Protein AF-A0A538KIU3-F1 (afdb_monomer)

Solvent-accessible surface area (backbone atoms only — not comparable to full-atom values): 48438 Å² total; per-residue (Å²): 133,91,88,81,87,87,78,93,86,81,85,89,88,90,84,91,89,86,84,90,80,89,87,82,83,89,85,89,84,86,79,83,87,82,86,81,91,78,87,78,93,84,86,80,84,86,84,89,82,90,77,92,89,90,82,92,88,83,88,88,88,81,91,86,88,88,88,88,78,87,79,85,86,81,85,91,80,92,90,86,90,80,90,87,83,91,87,85,90,89,87,83,86,88,84,88,82,87,88,86,89,84,87,88,89,80,89,86,91,86,86,87,84,89,85,86,88,84,86,85,90,87,89,83,87,88,86,88,84,86,88,83,87,81,90,87,81,89,84,89,83,86,90,86,88,80,89,81,81,87,78,86,74,82,71,76,75,95,79,72,95,73,65,103,65,82,76,87,76,84,87,66,67,45,55,88,87,89,79,95,73,77,83,47,53,32,68,71,35,54,49,55,37,62,69,60,46,65,47,62,59,56,47,26,73,70,55,74,49,83,61,45,76,71,55,100,68,35,27,34,24,61,47,84,88,56,97,71,94,64,68,39,22,37,38,34,56,83,87,32,35,39,42,24,76,78,80,67,55,64,43,39,62,55,50,49,38,19,67,76,66,51,30,44,73,66,52,23,52,54,52,48,16,67,74,55,68,48,78,77,47,64,53,86,63,58,70,66,56,48,48,51,47,55,51,52,53,52,41,38,51,55,42,44,56,46,45,56,48,19,27,50,37,33,74,73,36,77,87,24,46,72,55,52,51,55,40,47,76,71,71,52,52,70,69,57,40,56,73,61,44,39,18,30,33,57,74,60,57,43,59,63,52,54,52,40,47,73,72,69,47,53,76,64,53,38,38,60,53,37,52,30,43,66,38,94,88,74,66,49,75,30,35,58,63,50,49,21,43,31,37,60,32,38,40,69,29,61,48,41,40,38,39,41,31,36,41,85,51,86,93,46,75,57,63,63,45,64,50,59,82,43,100,69,26,50,72,66,47,48,41,40,51,49,37,77,12,32,68,41,5,49,76,64,47,31,28,38,38,29,41,45,76,65,31,28,53,41,31,37,76,52,66,45,40,24,28,24,21,52,66,79,54,49,54,35,62,48,30,49,62,50,49,55,74,34,17,50,28,37,37,36,48,57,61,93,77,58,60,38,62,78,38,47,51,53,28,48,58,55,23,60,77,64,72,31,45,55,25,36,27,75,66,62,93,94,48,54,70,32,57,44,37,77,73,63,30,48,63,54,53,49,59,31,57,72,63,36,41,50,43,70,56,54,51,53,56,48,45,69,70,73,41,52,58,84,47,72,73,28,40,50,54,40,48,60,68,42,27,72,56,44,69,73,51,65,98,46,70,68,51,51,52,55,33,45,54,50,9,66,70,51,75,49,56,51,71,57,39,46,43,66,42,38,70,87,80,71,88,88,85,82,86,88,86,83,84,90,88,87,89,86,88,85,86,80,87,84,79,82,83,86,76,87,52,75,66,55,65,51,49,58,51,50,62,48,51,58,51,49,38,57,20,41,20,63,36,36,56,82,59,17,56,53,57,60,67,76,50,51,45,79,73,50,42,92,45,74,64,59,20,54,43,49,52,49,45,73,76,33,63,94,48,67,76,64,88,59,57,88,86,40,61,69,43,49,55,45,48,50,53,30,53,66,59,24,73,51,83,73,69,61,68,37,48,46,57,26,38,53,36,51,40,53,44,54,34,42,56,47,43,46,75,72,68,44,68,55,75,59,50,52,51,52,41,51,53,44,47,55,52,29,59,52,23,49,59,54,59,74,109

Radius of gyration: 41.15 Å; Cα contacts (8 Å, |Δi|>4): 875; chains: 1; bounding box: 124×124×128 Å

Sequence (781 aa):
MRSRARGDRASFRPGADAHHARGADRAARRPRRLHQPRHRRRAARGPARPGGAAGRRDRRPGRDRLGAHRRAGPRPGRALGGRRRHRPGRRGGPGDGRAAHVHVRARLPWAGGPARARQGARRRPHALRPLRVASRRDPRRRRGAGRRPGAARDRLARGDDRSLLPAGVHRAACAGGLRFVVARYTDESRDRVREAIDFVELVAARTGGELRRSGPRQYMGLCPFHDERTPSFSVEPVEKLFHCFGCGESGDVFDFVMKTENVDFGGALELLADRSGVKLERVAEDPREAERRARRERLLEVLERTAAFYVRYLWESREAARAREYLLERGLEEAWLREFRVGYAPSAWDHVLKLSLRAGFKARELYDAGLVQRSKSTGQVYDRFRARVMFPLADARGRVLGFGARALSPDRPPKYLNTGENDLFHKGRLVYAADLARAAAAKAGAVVLCEGYTDVIALHQAGLRNAVASMGTALTVEQVGELGKLAPVVHMALDADAAGHNAMLRAAEVAAGRKLELRVVPLPAGLDPADLVQREGADAMRALVERSVPFVRFRVERALALGDTSSSEGKDRVLEELRPVFAGLGPSLLRQELVGLVAERLDVPDSLAASLLGAGGRAGRGGAGGPVGAGGRGGADRPGGPGTSPVSAHADRRARVERAFLGLCLALPDRGRAALAEVDPDEDFTTPRTRRAAQWLREHFDAPLEGLPRDDPELSALVGELVVRAAGPPPDAAALDAELLRLQIARLDRRIAAGGPVSELAAERAQLKSRLDLAVARAMA

Nearest PDB structures (foldseek):
  5guj-assembly1_A  TM=9.070E-01  e=2.321E-25  Bacillus subtilis subsp. subtilis str. 168
  4edv-assembly1_A  TM=8.841E-01  e=1.586E-24  Staphylococcus aureus
  2au3-assembly1_A  TM=6.646E-01  e=1.411E-28  Aquifex aeolicus
  4e2k-assembly1_A  TM=8.771E-01  e=8.180E-24  Staphylococcus aureus
  5w33-assembly1_A  TM=8.827E-01  e=1.232E-21  Mycobacterium tuberculosis H37Rv

pLDDT: mean 72.05, std 25.68, range [23.5, 98.56]

Mean predicted aligned error: 22.35 Å

Secondary structure (DSSP, 8-state):
----------------------------------PPP------------------------------------------------------------------------------------------------------------------------S-----S-PPP---------SS-----B-HHHHHHHHHT--HHHHHHHHHTSPPEE-SSS-EEE--SSS--SS--EEEETTTTEEEETTT--EEEHHHHHHHHHT--HHHHHHHHHHHHTPPPPB----HHHHHHHHHHHHHHHHHHHHHHHHHHHHHH-STTHHHHHHHHHTT--HHHHHHTT-EEE-SSSSHHHHHHHHTT--HHHHHHTTSEEE-TTT--EEES--SEEEEEEE-TTS-EEEEEEEESSTTSS-SEEEPPS-SS--TTT--BTTTTTHHHHHHHTEEEEESSHHHHHHHHHTT-TTEEE--SSPPPHHHHHHHTTT-SEEEE---TTTS-HHHHHHHHHHHHTTTPEEEE--PPTT--HHHHHHHH-HHHHHHHHHTPEEHHHHHHHHHHHHS--SSHHHHHHHHHHHHHHHHT--S-HHHHHHHHHHHHHHT--HHHHHHHTTTTT---------------------PPPPP--HHHHHHHHHHHHHHHHHHHHHHSHHHHHHHHHSS-HHHH--SHHHHHHHHHHHHSSSSTTTT--TT-HHHHHHHHHHHHHHTSSPPPHHHHHHHHHHHHHHHHHHHHHTT--HHHHHHHHHHHHHHHHHHHHHTT-

Structure (mmCIF, N/CA/C/O backbone):
data_AF-A0A538KIU3-F1
#
_entry.id   AF-A0A538KIU3-F1
#
loop_
_atom_site.group_PDB
_atom_site.id
_atom_site.type_symbol
_atom_site.label_atom_id
_atom_site.label_alt_id
_atom_site.label_comp_id
_atom_site.label_asym_id
_atom_site.label_entity_id
_atom_site.label_seq_id
_atom_site.pdbx_PDB_ins_code
_atom_site.Cartn_x
_atom_site.Cartn_y
_atom_site.Cartn_z
_atom_site.occupancy
_atom_site.B_iso_or_equiv
_atom_site.auth_seq_id
_atom_site.auth_comp_id
_atom_site.auth_asym_id
_atom_site.auth_atom_id
_atom_site.pdbx_PDB_model_num
ATOM 1 N N . MET A 1 1 ? -22.099 57.629 20.239 1.00 34.78 1 MET A N 1
ATOM 2 C CA . MET A 1 1 ? -22.165 59.015 20.764 1.00 34.78 1 MET A CA 1
ATOM 3 C C . MET A 1 1 ? -21.011 59.200 21.748 1.00 34.78 1 MET A C 1
ATOM 5 O O . MET A 1 1 ? -20.670 58.217 22.387 1.00 34.78 1 MET A O 1
ATOM 9 N N . ARG A 1 2 ? -20.462 60.420 21.881 1.00 31.45 2 ARG A N 1
ATOM 10 C CA . ARG A 1 2 ? -19.262 60.805 22.670 1.00 31.45 2 ARG A CA 1
ATOM 11 C C . ARG A 1 2 ? -17.902 60.363 22.092 1.00 31.45 2 ARG A C 1
ATOM 13 O O . ARG A 1 2 ? -17.657 59.195 21.831 1.00 31.45 2 ARG A O 1
ATOM 20 N N . SER A 1 3 ? -17.052 61.370 21.889 1.00 34.31 3 SER A N 1
ATOM 21 C CA . SER A 1 3 ? -15.708 61.336 21.297 1.00 34.31 3 SER A CA 1
ATOM 22 C C . SER A 1 3 ? -14.622 61.550 22.367 1.00 34.31 3 SER A C 1
ATOM 24 O O . SER A 1 3 ? -14.936 62.085 23.434 1.00 34.31 3 SER A O 1
ATOM 26 N N . ARG A 1 4 ? -13.368 61.178 22.046 1.00 32.59 4 ARG A N 1
ATOM 27 C CA . ARG A 1 4 ? -12.068 61.875 22.286 1.00 32.59 4 ARG A CA 1
ATOM 28 C C . ARG A 1 4 ? -10.950 60.955 21.724 1.00 32.59 4 ARG A C 1
ATOM 30 O O . ARG A 1 4 ? -11.099 59.749 21.853 1.00 32.59 4 ARG A O 1
ATOM 37 N N . ALA A 1 5 ? -9.949 61.362 20.925 1.00 40.94 5 ALA A N 1
ATOM 38 C CA . ALA A 1 5 ? -9.000 62.501 20.941 1.00 40.94 5 ALA A CA 1
ATOM 39 C C . ALA A 1 5 ? -7.895 62.342 22.014 1.00 40.94 5 ALA A C 1
ATOM 41 O O . ALA A 1 5 ? -8.236 62.009 23.144 1.00 40.94 5 ALA A O 1
ATOM 42 N N . ARG A 1 6 ? -6.590 62.592 21.778 1.00 34.72 6 ARG A N 1
ATOM 43 C CA . ARG A 1 6 ? -5.825 63.131 20.608 1.00 34.72 6 ARG A CA 1
ATOM 44 C C . ARG A 1 6 ? -4.892 62.028 20.006 1.00 34.72 6 ARG A C 1
ATOM 46 O O . ARG A 1 6 ? -5.218 60.869 20.218 1.00 34.72 6 ARG A O 1
ATOM 53 N N . GLY A 1 7 ? -3.790 62.244 19.261 1.00 32.19 7 GLY A N 1
ATOM 54 C CA . GLY A 1 7 ? -3.072 63.441 18.758 1.00 32.19 7 GLY A CA 1
ATOM 55 C C . GLY A 1 7 ? -1.750 63.081 18.036 1.00 32.19 7 GLY A C 1
ATOM 56 O O . GLY A 1 7 ? -1.375 61.922 18.109 1.00 32.19 7 GLY A O 1
ATOM 57 N N . ASP A 1 8 ? -1.102 64.079 17.399 1.00 32.75 8 ASP A N 1
ATOM 58 C CA . ASP A 1 8 ? 0.325 64.222 16.967 1.00 32.75 8 ASP A CA 1
ATOM 59 C C . ASP A 1 8 ? 1.067 63.047 16.255 1.00 32.75 8 ASP A C 1
ATOM 61 O O . ASP A 1 8 ? 0.887 61.893 16.602 1.00 32.75 8 ASP A O 1
ATOM 65 N N . ARG A 1 9 ? 2.026 63.161 15.316 1.00 34.81 9 ARG A N 1
ATOM 66 C CA . ARG A 1 9 ? 2.719 64.134 14.412 1.00 34.81 9 ARG A CA 1
ATOM 67 C C . ARG A 1 9 ? 3.853 63.282 13.737 1.00 34.81 9 ARG A C 1
ATOM 69 O O . ARG A 1 9 ? 4.152 62.216 14.260 1.00 34.81 9 ARG A O 1
ATOM 76 N N . ALA A 1 10 ? 4.539 63.598 12.627 1.00 34.00 10 ALA A N 1
ATOM 77 C CA . ALA A 1 10 ? 4.681 64.805 11.797 1.00 34.00 10 ALA A CA 1
ATOM 78 C C . ALA A 1 10 ? 5.053 64.485 10.312 1.00 34.00 10 ALA A C 1
ATOM 80 O O . ALA A 1 10 ? 5.431 63.360 10.005 1.00 34.00 10 ALA A O 1
ATOM 81 N N . SER A 1 11 ? 5.045 65.538 9.464 1.00 32.22 11 SER A N 1
ATOM 82 C CA . SER A 1 11 ? 5.845 65.794 8.221 1.00 32.22 11 SER A CA 1
ATOM 83 C C . SER A 1 11 ? 5.763 64.828 7.010 1.00 32.22 11 SER A C 1
ATOM 85 O O . SER A 1 11 ? 5.965 63.636 7.166 1.00 32.22 11 SER A O 1
ATOM 87 N N . PHE A 1 12 ? 5.399 65.237 5.773 1.00 32.19 12 PHE A N 1
ATOM 88 C CA . PHE A 1 12 ? 5.911 66.293 4.837 1.00 32.19 12 PHE A CA 1
ATOM 89 C C . PHE A 1 12 ? 7.181 65.861 4.055 1.00 32.19 12 PHE A C 1
ATOM 91 O O . PHE A 1 12 ? 8.073 65.306 4.677 1.00 32.19 12 PHE A O 1
ATOM 98 N N . ARG A 1 13 ? 7.366 66.115 2.737 1.00 37.50 13 ARG A N 1
ATOM 99 C CA . ARG A 1 13 ? 6.556 66.783 1.666 1.00 37.50 13 ARG A CA 1
ATOM 100 C C . ARG A 1 13 ? 6.983 66.273 0.237 1.00 37.50 13 ARG A C 1
ATOM 102 O O . ARG A 1 13 ? 7.845 65.404 0.189 1.00 37.50 13 ARG A O 1
ATOM 109 N N . PRO A 1 14 ? 6.385 66.737 -0.897 1.00 59.50 14 PRO A N 1
ATOM 110 C CA . PRO A 1 14 ? 6.495 66.097 -2.229 1.00 59.50 14 PRO A CA 1
ATOM 111 C C . PRO A 1 14 ? 7.096 66.977 -3.364 1.00 59.50 14 PRO A C 1
ATOM 113 O O . PRO A 1 14 ? 7.468 68.123 -3.135 1.00 59.50 14 PRO A O 1
ATOM 116 N N . GLY A 1 15 ? 7.065 66.449 -4.599 1.00 29.27 15 GLY A N 1
ATOM 117 C CA . GLY A 1 15 ? 7.324 67.108 -5.899 1.00 29.27 15 GLY A CA 1
ATOM 118 C C . GLY A 1 15 ? 7.858 66.051 -6.887 1.00 29.27 15 GLY A C 1
ATOM 119 O O . GLY A 1 15 ? 8.819 65.383 -6.532 1.00 29.27 15 GLY A O 1
ATOM 120 N N . ALA A 1 16 ? 7.267 65.663 -8.025 1.00 33.69 16 ALA A N 1
ATOM 121 C CA . ALA A 1 16 ? 6.375 66.276 -9.022 1.00 33.69 16 ALA A CA 1
ATOM 122 C C . ALA A 1 16 ? 7.090 67.150 -10.068 1.00 33.69 16 ALA A C 1
ATOM 124 O O . ALA A 1 16 ? 7.461 68.273 -9.760 1.00 33.69 16 ALA A O 1
ATOM 125 N N . ASP A 1 17 ? 7.188 66.634 -11.301 1.00 28.64 17 ASP A N 1
ATOM 126 C CA . ASP A 1 17 ? 7.021 67.407 -12.541 1.00 28.64 17 ASP A CA 1
ATOM 127 C C . ASP A 1 17 ? 6.727 66.473 -13.737 1.00 28.64 17 ASP A C 1
ATOM 129 O O . ASP A 1 17 ? 6.812 65.247 -13.611 1.00 28.64 17 ASP A O 1
ATOM 133 N N . ALA A 1 18 ? 6.317 67.028 -14.882 1.00 31.38 18 ALA A N 1
ATOM 134 C CA . ALA A 1 18 ? 5.879 66.278 -16.069 1.00 31.38 18 ALA A CA 1
ATOM 135 C C . ALA A 1 18 ? 6.233 67.008 -17.377 1.00 31.38 18 ALA A C 1
ATOM 137 O O . ALA A 1 18 ? 6.381 68.223 -17.337 1.00 31.38 18 ALA A O 1
ATOM 138 N N . HIS A 1 19 ? 6.274 66.303 -18.529 1.00 31.95 19 HIS A N 1
ATOM 139 C CA . HIS A 1 19 ? 5.436 66.594 -19.723 1.00 31.95 19 HIS A CA 1
ATOM 140 C C . HIS A 1 19 ? 5.875 65.939 -21.062 1.00 31.95 19 HIS A C 1
ATOM 142 O O . HIS A 1 19 ? 7.054 65.736 -21.309 1.00 31.95 19 HIS A O 1
ATOM 148 N N . HIS A 1 20 ? 4.884 65.797 -21.969 1.00 30.17 20 HIS A N 1
ATOM 149 C CA . HIS A 1 20 ? 4.974 65.722 -23.451 1.00 30.17 20 HIS A CA 1
ATOM 150 C C . HIS A 1 20 ? 5.590 64.448 -24.102 1.00 30.17 20 HIS A C 1
ATOM 152 O O . HIS A 1 20 ? 6.494 63.838 -23.555 1.00 30.17 20 HIS A O 1
ATOM 158 N N . ALA A 1 21 ? 5.182 63.995 -25.306 1.00 31.17 21 ALA A N 1
ATOM 159 C CA . ALA A 1 21 ? 3.964 64.227 -26.119 1.00 31.17 21 ALA A CA 1
ATOM 160 C C . ALA A 1 21 ? 3.875 63.222 -27.310 1.00 31.17 21 ALA A C 1
ATOM 162 O O . ALA A 1 21 ? 4.864 62.560 -27.615 1.00 31.17 21 ALA A O 1
ATOM 163 N N . ARG A 1 22 ? 2.744 63.236 -28.058 1.00 31.64 22 ARG A N 1
ATOM 164 C CA . ARG A 1 22 ? 2.398 62.426 -29.272 1.00 31.64 22 ARG A CA 1
ATOM 165 C C . ARG A 1 22 ? 2.024 60.958 -28.942 1.00 31.64 22 ARG A C 1
ATOM 167 O O . ARG A 1 22 ? 2.640 60.367 -28.071 1.00 31.64 22 ARG A O 1
ATOM 174 N N . GLY A 1 23 ? 1.028 60.288 -29.543 1.00 28.64 23 GLY A N 1
ATOM 175 C CA . GLY A 1 23 ? 0.094 60.592 -30.653 1.00 28.64 23 GLY A CA 1
ATOM 176 C C . GLY A 1 23 ? 0.108 59.443 -31.693 1.00 28.64 23 GLY A C 1
ATOM 177 O O . GLY A 1 23 ? 1.198 58.996 -32.023 1.00 28.64 23 GLY A O 1
ATOM 178 N N . ALA A 1 24 ? -0.993 58.906 -32.250 1.00 31.86 24 ALA A N 1
ATOM 179 C CA . ALA A 1 24 ? -2.421 59.251 -32.147 1.00 31.86 24 ALA A CA 1
ATOM 180 C C . ALA A 1 24 ? -3.376 58.059 -32.495 1.00 31.86 24 ALA A C 1
ATOM 182 O O . ALA A 1 24 ? -2.932 56.973 -32.848 1.00 31.86 24 ALA A O 1
ATOM 183 N N . ASP A 1 25 ? -4.683 58.311 -32.351 1.00 30.88 25 ASP A N 1
ATOM 184 C CA . ASP A 1 25 ? -5.916 57.658 -32.859 1.00 30.88 25 ASP A CA 1
ATOM 185 C C . ASP A 1 25 ? -6.069 56.160 -33.262 1.00 30.88 25 ASP A C 1
ATOM 187 O O . ASP A 1 25 ? -5.546 55.661 -34.250 1.00 30.88 25 ASP A O 1
ATOM 191 N N . ARG A 1 26 ? -7.028 55.531 -32.554 1.00 33.12 26 ARG A N 1
ATOM 192 C CA . ARG A 1 26 ? -8.279 54.866 -33.020 1.00 33.12 26 ARG A CA 1
ATOM 193 C C . ARG A 1 26 ? -8.331 53.939 -34.265 1.00 33.12 26 ARG A C 1
ATOM 195 O O . ARG A 1 26 ? -8.092 54.334 -35.396 1.00 33.12 26 ARG A O 1
ATOM 202 N N . ALA A 1 27 ? -9.066 52.838 -34.025 1.00 29.23 27 ALA A N 1
ATOM 203 C CA . ALA A 1 27 ? -10.089 52.190 -34.880 1.00 29.23 27 ALA A CA 1
ATOM 204 C C . ALA A 1 27 ? -9.779 50.821 -35.534 1.00 29.23 27 ALA A C 1
ATOM 206 O O . ALA A 1 27 ? -8.703 50.518 -36.030 1.00 29.23 27 ALA A O 1
ATOM 207 N N . ALA A 1 28 ? -10.810 49.970 -35.504 1.00 38.03 28 ALA A N 1
ATOM 208 C CA . ALA A 1 28 ? -10.792 48.532 -35.765 1.00 38.03 28 ALA A CA 1
ATOM 209 C C . ALA A 1 28 ? -10.663 48.095 -37.239 1.00 38.03 28 ALA A C 1
ATOM 211 O O . ALA A 1 28 ? -11.227 48.732 -38.130 1.00 38.03 28 ALA A O 1
ATOM 212 N N . ARG A 1 29 ? -10.119 46.881 -37.460 1.00 31.14 29 ARG A N 1
ATOM 213 C CA . ARG A 1 29 ? -10.546 45.931 -38.519 1.00 31.14 29 ARG A CA 1
ATOM 214 C C . ARG A 1 29 ? -10.059 44.489 -38.264 1.00 31.14 29 ARG A C 1
ATOM 216 O O . ARG A 1 29 ? -9.136 44.261 -37.494 1.00 31.14 29 ARG A O 1
ATOM 223 N N . ARG A 1 30 ? -10.723 43.511 -38.903 1.00 38.12 30 ARG A N 1
ATOM 224 C CA . ARG A 1 30 ? -10.378 42.066 -38.906 1.00 38.12 30 ARG A CA 1
ATOM 225 C C . ARG A 1 30 ? -9.377 41.728 -40.025 1.00 38.12 30 ARG A C 1
ATOM 227 O O . ARG A 1 30 ? -9.467 42.336 -41.090 1.00 38.12 30 ARG A O 1
ATOM 234 N N . PRO A 1 31 ? -8.614 40.630 -39.884 1.00 47.06 31 PRO A N 1
ATOM 235 C CA . PRO A 1 31 ? -8.616 39.548 -40.897 1.00 47.06 31 PRO A CA 1
ATOM 236 C C . PRO A 1 31 ? -9.176 38.221 -40.321 1.00 47.06 31 PRO A C 1
ATOM 238 O O . PRO A 1 31 ? -9.057 37.956 -39.132 1.00 47.06 31 PRO A O 1
ATOM 241 N N . ARG A 1 32 ? -10.000 37.438 -41.042 1.00 31.61 32 ARG A N 1
ATOM 242 C CA . ARG A 1 32 ? -9.607 36.351 -41.982 1.00 31.61 32 ARG A CA 1
ATOM 243 C C . ARG A 1 32 ? -8.643 35.349 -41.314 1.00 31.61 32 ARG A C 1
ATOM 245 O O . ARG A 1 32 ? -7.480 35.668 -41.148 1.00 31.61 32 ARG A O 1
ATOM 252 N N . ARG A 1 33 ? -9.074 34.186 -40.794 1.00 37.31 33 ARG A N 1
ATOM 253 C CA . ARG A 1 33 ? -9.640 32.999 -41.493 1.00 37.31 33 ARG A CA 1
ATOM 254 C C . ARG A 1 33 ? -8.914 32.660 -42.803 1.00 37.31 33 ARG A C 1
ATOM 256 O O . ARG A 1 33 ? -9.108 33.355 -43.794 1.00 37.31 33 ARG A O 1
ATOM 263 N N . LEU A 1 34 ? -8.203 31.531 -42.801 1.00 34.03 34 LEU A N 1
ATOM 264 C CA . LEU A 1 34 ? -7.754 30.782 -43.981 1.00 34.03 34 LEU A CA 1
ATOM 265 C C . LEU A 1 34 ? -8.279 29.334 -43.916 1.00 34.03 34 LEU A C 1
ATOM 267 O O . LEU A 1 34 ? -8.840 28.916 -42.900 1.00 34.03 34 LEU A O 1
ATOM 271 N N . HIS A 1 35 ? -8.208 28.613 -45.036 1.00 30.39 35 HIS A N 1
ATOM 272 C CA . HIS A 1 35 ? -9.033 27.427 -45.290 1.00 30.39 35 HIS A CA 1
ATOM 273 C C . HIS A 1 35 ? -8.449 26.103 -44.777 1.00 30.39 35 HIS A C 1
ATOM 275 O O . HIS A 1 35 ? -7.288 25.791 -45.013 1.00 30.39 35 HIS A O 1
ATOM 281 N N . GLN A 1 36 ? -9.324 25.254 -44.226 1.00 36.69 36 GLN A N 1
ATOM 282 C CA . GLN A 1 36 ? -9.197 23.800 -44.361 1.00 36.69 36 GLN A CA 1
ATOM 283 C C . GLN A 1 36 ? -9.983 23.345 -45.604 1.00 36.69 36 GLN A C 1
ATOM 285 O O . GLN A 1 36 ? -11.169 23.685 -45.706 1.00 36.69 36 GLN A O 1
ATOM 290 N N . PRO A 1 37 ? -9.408 22.538 -46.511 1.00 37.06 37 PRO A N 1
ATOM 291 C CA . PRO A 1 37 ? -10.189 21.782 -47.478 1.00 37.06 37 PRO A CA 1
ATOM 292 C C . PRO A 1 37 ? -10.836 20.564 -46.793 1.00 37.06 37 PRO A C 1
ATOM 294 O O . PRO A 1 37 ? -10.167 19.726 -46.194 1.00 37.06 37 PRO A O 1
ATOM 297 N N . ARG A 1 38 ? -12.163 20.456 -46.895 1.00 35.09 38 ARG A N 1
ATOM 298 C CA . ARG A 1 38 ? -12.926 19.221 -46.638 1.00 35.09 38 ARG A CA 1
ATOM 299 C C . ARG A 1 38 ? -13.420 18.653 -47.971 1.00 35.09 38 ARG A C 1
ATOM 301 O O . ARG A 1 38 ? -13.449 19.379 -48.958 1.00 35.09 38 ARG A O 1
ATOM 308 N N . HIS A 1 39 ? -13.950 17.423 -47.910 1.00 32.31 39 HIS A N 1
ATOM 309 C CA . HIS A 1 39 ? -14.672 16.674 -48.960 1.00 32.31 39 HIS A CA 1
ATOM 310 C C . HIS A 1 39 ? -13.802 15.722 -49.810 1.00 32.31 39 HIS A C 1
ATOM 312 O O . HIS A 1 39 ? -12.648 16.017 -50.069 1.00 32.31 39 HIS A O 1
ATOM 318 N N . ARG A 1 40 ? -14.307 14.553 -50.248 1.00 30.42 40 ARG A N 1
ATOM 319 C CA . ARG A 1 40 ? -15.637 13.923 -50.025 1.00 30.42 40 ARG A CA 1
ATOM 320 C C . ARG A 1 40 ? -15.541 12.391 -50.125 1.00 30.42 40 ARG A C 1
ATOM 322 O O . ARG A 1 40 ? -14.723 11.873 -50.870 1.00 30.42 40 ARG A O 1
ATOM 329 N N . ARG A 1 41 ? -16.456 11.670 -49.461 1.00 38.62 41 ARG A N 1
ATOM 330 C CA . ARG A 1 41 ? -16.765 10.270 -49.815 1.00 38.62 41 ARG A CA 1
ATOM 331 C C . ARG A 1 41 ? -17.473 10.221 -51.175 1.00 38.62 41 ARG A C 1
ATOM 333 O O . ARG A 1 41 ? -18.425 10.976 -51.370 1.00 38.62 41 ARG A O 1
ATOM 340 N N . ARG A 1 42 ? -17.132 9.242 -52.015 1.00 29.08 42 ARG A N 1
ATOM 341 C CA . ARG A 1 42 ? -18.074 8.507 -52.885 1.00 29.08 42 ARG A CA 1
ATOM 342 C C . ARG A 1 42 ? -17.463 7.156 -53.270 1.00 29.08 42 ARG A C 1
ATOM 344 O O . ARG A 1 42 ? -16.254 6.989 -53.174 1.00 29.08 42 ARG A O 1
ATOM 351 N N . ALA A 1 43 ? -18.305 6.202 -53.652 1.00 34.72 43 ALA A N 1
ATOM 352 C CA . ALA A 1 43 ? -17.902 4.854 -54.044 1.00 34.72 43 ALA A CA 1
ATOM 353 C C . ALA A 1 43 ? -18.454 4.521 -55.435 1.00 34.72 43 ALA A C 1
ATOM 355 O O . ALA A 1 43 ? -19.584 4.907 -55.739 1.00 34.72 43 ALA A O 1
ATOM 356 N N . ALA A 1 44 ? -17.693 3.772 -56.236 1.00 31.66 44 ALA A N 1
ATOM 357 C CA . ALA A 1 44 ? -18.191 3.062 -57.412 1.00 31.66 44 ALA A CA 1
ATOM 358 C C . ALA A 1 44 ? -17.256 1.905 -57.819 1.00 31.66 44 ALA A C 1
ATOM 360 O O . ALA A 1 44 ? -16.048 2.077 -57.913 1.00 31.66 44 ALA A O 1
ATOM 361 N N . ARG A 1 45 ? -17.880 0.739 -58.027 1.00 31.78 45 ARG A N 1
ATOM 362 C CA . ARG A 1 45 ? -17.634 -0.332 -59.020 1.00 31.78 45 ARG A CA 1
ATOM 363 C C . ARG A 1 45 ? -16.357 -0.247 -59.892 1.00 31.78 45 ARG A C 1
ATOM 365 O O . ARG A 1 45 ? -16.126 0.763 -60.544 1.00 31.78 45 ARG A O 1
ATOM 372 N N . GLY A 1 46 ? -15.635 -1.369 -60.015 1.00 32.06 46 GLY A N 1
ATOM 373 C CA . GLY A 1 46 ? -14.643 -1.596 -61.088 1.00 32.06 46 GLY A CA 1
ATOM 374 C C . GLY A 1 46 ? -15.288 -1.930 -62.446 1.00 32.06 46 GLY A C 1
ATOM 375 O O . GLY A 1 46 ? -16.520 -1.932 -62.544 1.00 32.06 46 GLY A O 1
ATOM 376 N N . PRO A 1 47 ? -14.482 -2.250 -63.480 1.00 47.56 47 PRO A N 1
ATOM 377 C CA . PRO A 1 47 ? -14.568 -3.622 -64.020 1.00 47.56 47 PRO A CA 1
ATOM 378 C C . PRO A 1 47 ? -13.272 -4.215 -64.646 1.00 47.56 47 PRO A C 1
ATOM 380 O O . PRO A 1 47 ? -12.324 -3.506 -64.953 1.00 47.56 47 PRO A O 1
ATOM 383 N N . ALA A 1 48 ? -13.361 -5.521 -64.950 1.00 30.83 48 ALA A N 1
ATOM 384 C CA . ALA A 1 48 ? -12.746 -6.252 -66.079 1.00 30.83 48 ALA A CA 1
ATOM 385 C C . ALA A 1 48 ? -11.225 -6.569 -66.144 1.00 30.83 48 ALA A C 1
ATOM 387 O O . ALA A 1 48 ? -10.360 -5.860 -65.647 1.00 30.83 48 ALA A O 1
ATOM 388 N N . ARG A 1 49 ? -10.945 -7.699 -66.823 1.00 37.75 49 ARG A N 1
ATOM 389 C CA . ARG A 1 49 ? -9.642 -8.177 -67.345 1.00 37.75 49 ARG A CA 1
ATOM 390 C C . ARG A 1 49 ? -9.549 -7.874 -68.857 1.00 37.75 49 ARG A C 1
ATOM 392 O O . ARG A 1 49 ? -10.587 -7.612 -69.46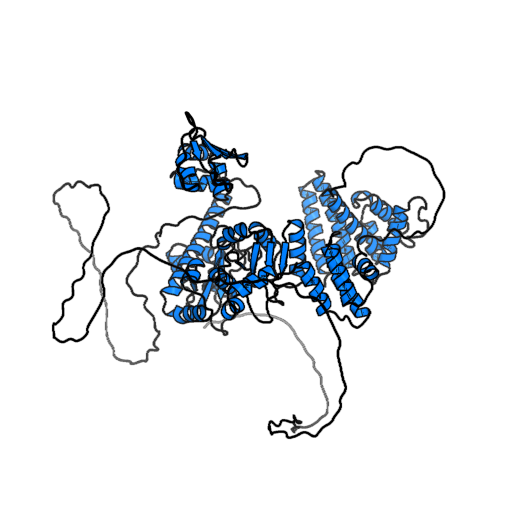5 1.00 37.75 49 ARG A O 1
ATOM 399 N N . PRO A 1 50 ? -8.363 -7.988 -69.482 1.00 47.28 50 PRO A N 1
ATOM 400 C CA . PRO A 1 50 ? -7.968 -9.231 -70.197 1.00 47.28 50 PRO A CA 1
ATOM 401 C C . PRO A 1 50 ? -6.578 -9.735 -69.725 1.00 47.28 50 PRO A C 1
ATOM 403 O O . PRO A 1 50 ? -5.989 -9.096 -68.863 1.00 47.28 50 PRO A O 1
ATOM 406 N N . GLY A 1 51 ? -5.954 -10.847 -70.152 1.00 29.52 51 GLY A N 1
ATOM 407 C CA . GLY A 1 51 ? -6.235 -12.009 -71.031 1.00 29.52 51 GLY A CA 1
ATOM 408 C C . GLY A 1 51 ? -4.939 -12.880 -71.059 1.00 29.52 51 GLY A C 1
ATOM 409 O O . GLY A 1 51 ? -3.866 -12.309 -70.930 1.00 29.52 51 GLY A O 1
ATOM 410 N N . GLY A 1 52 ? -4.956 -14.215 -70.882 1.00 29.50 52 GLY A N 1
ATOM 411 C CA . GLY A 1 52 ? -4.753 -15.264 -71.923 1.00 29.50 52 GLY A CA 1
ATOM 412 C C . GLY A 1 52 ? -3.472 -15.143 -72.792 1.00 29.50 52 GLY A C 1
ATOM 413 O O . GLY A 1 52 ? -3.226 -14.055 -73.286 1.00 29.50 52 GLY A O 1
ATOM 414 N N . ALA A 1 53 ? -2.658 -16.167 -73.128 1.00 32.97 53 ALA A N 1
ATOM 415 C CA . ALA A 1 53 ? -2.496 -17.609 -72.779 1.00 32.97 53 ALA A CA 1
ATOM 416 C C . ALA A 1 53 ? -1.127 -18.104 -73.405 1.00 32.97 53 ALA A C 1
ATOM 418 O O . ALA A 1 53 ? -0.380 -17.236 -73.840 1.00 32.97 53 ALA A O 1
ATOM 419 N N . ALA A 1 54 ? -0.648 -19.362 -73.568 1.00 33.44 54 ALA A N 1
ATOM 420 C CA . ALA A 1 54 ? -0.973 -20.762 -73.193 1.00 33.44 54 ALA A CA 1
ATOM 421 C C . ALA A 1 54 ? 0.238 -21.716 -73.507 1.00 33.44 54 ALA A C 1
ATOM 423 O O . ALA A 1 54 ? 0.950 -21.480 -74.477 1.00 33.44 54 ALA A O 1
ATOM 424 N N . GLY A 1 55 ? 0.412 -22.848 -72.792 1.00 29.42 55 GLY A N 1
ATOM 425 C CA . GLY A 1 55 ? 1.370 -23.954 -73.110 1.00 29.42 55 GLY A CA 1
ATOM 426 C C . GLY A 1 55 ? 1.735 -24.794 -71.861 1.00 29.42 55 GLY A C 1
ATOM 427 O O . GLY A 1 55 ? 1.998 -24.199 -70.826 1.00 29.42 55 GLY A O 1
ATOM 428 N N . ARG A 1 56 ? 1.582 -26.137 -71.769 1.00 34.62 56 ARG A N 1
ATOM 429 C CA . ARG A 1 56 ? 2.226 -27.281 -72.491 1.00 34.62 56 ARG A CA 1
ATOM 430 C C . ARG A 1 56 ? 3.760 -27.254 -72.300 1.00 34.62 56 ARG A C 1
ATOM 432 O O . ARG A 1 56 ? 4.358 -26.289 -72.744 1.00 34.62 56 ARG A O 1
ATOM 439 N N . ARG A 1 57 ? 4.464 -28.212 -71.661 1.00 32.81 57 ARG A N 1
ATOM 440 C CA . ARG A 1 57 ? 4.507 -29.713 -71.703 1.00 32.81 57 ARG A CA 1
ATOM 441 C C . ARG A 1 57 ? 5.259 -30.255 -70.435 1.00 32.81 57 ARG A C 1
ATOM 443 O O . ARG A 1 57 ? 5.789 -29.416 -69.723 1.00 32.81 57 ARG A O 1
ATOM 450 N N . ASP A 1 58 ? 5.455 -31.542 -70.072 1.00 33.28 58 ASP A N 1
ATOM 451 C CA . ASP A 1 58 ? 4.899 -32.900 -70.353 1.00 33.28 58 ASP A CA 1
ATOM 452 C C . ASP A 1 58 ? 5.363 -33.892 -69.212 1.00 33.28 58 ASP A C 1
ATOM 454 O O . ASP A 1 58 ? 6.084 -33.483 -68.311 1.00 33.28 58 ASP A O 1
ATOM 458 N N . ARG A 1 59 ? 4.959 -35.177 -69.265 1.00 31.94 59 ARG A N 1
ATOM 459 C CA . ARG A 1 59 ? 5.532 -36.455 -68.704 1.00 31.94 59 ARG A CA 1
ATOM 460 C C . ARG A 1 59 ? 6.348 -36.608 -67.375 1.00 31.94 59 ARG A C 1
ATOM 462 O O . ARG A 1 59 ? 7.417 -36.054 -67.169 1.00 31.94 59 ARG A O 1
ATOM 469 N N . ARG A 1 60 ? 5.884 -37.612 -66.595 1.00 35.53 60 ARG A N 1
ATOM 470 C CA . ARG A 1 60 ? 6.549 -38.538 -65.612 1.00 35.53 60 ARG A CA 1
ATOM 471 C C . ARG A 1 60 ? 7.547 -39.528 -66.297 1.00 35.53 60 ARG A C 1
ATOM 473 O O . ARG A 1 60 ? 7.491 -39.530 -67.527 1.00 35.53 60 ARG A O 1
ATOM 480 N N . PRO A 1 61 ? 8.359 -40.417 -65.630 1.00 51.06 61 PRO A N 1
ATOM 481 C CA . PRO A 1 61 ? 8.147 -41.189 -64.360 1.00 51.06 61 PRO A CA 1
ATOM 482 C C . PRO A 1 61 ? 9.395 -41.369 -63.433 1.00 51.06 61 PRO A C 1
ATOM 484 O O . PRO A 1 61 ? 10.437 -40.802 -63.721 1.00 51.06 61 PRO A O 1
ATOM 487 N N . GLY A 1 62 ? 9.400 -42.130 -62.316 1.00 33.72 62 GLY A N 1
ATOM 488 C CA . GLY A 1 62 ? 8.355 -42.837 -61.528 1.00 33.72 62 GLY A CA 1
ATOM 489 C C . GLY A 1 62 ? 8.900 -44.064 -60.737 1.00 33.72 62 GLY A C 1
ATOM 490 O O . GLY A 1 62 ? 10.070 -44.387 -60.899 1.00 33.72 62 GLY A O 1
ATOM 491 N N . ARG A 1 63 ? 8.027 -44.775 -59.977 1.00 36.06 63 ARG A N 1
ATOM 492 C CA . ARG A 1 63 ? 8.268 -46.037 -59.194 1.00 36.06 63 ARG A CA 1
ATOM 493 C C . ARG A 1 63 ? 9.200 -45.923 -57.968 1.00 36.06 63 ARG A C 1
ATOM 495 O O . ARG A 1 63 ? 10.044 -45.042 -57.943 1.00 36.06 63 ARG A O 1
ATOM 502 N N . ASP A 1 64 ? 9.156 -46.757 -56.918 1.00 33.66 64 ASP A N 1
ATOM 503 C CA . ASP A 1 64 ? 8.172 -47.691 -56.295 1.00 33.66 64 ASP A CA 1
ATOM 504 C C . ASP A 1 64 ? 8.586 -47.797 -54.784 1.00 33.66 64 ASP A C 1
ATOM 506 O O . ASP A 1 64 ? 9.689 -47.381 -54.445 1.00 33.66 64 ASP A O 1
ATOM 510 N N . ARG A 1 65 ? 7.825 -48.269 -53.777 1.00 34.09 65 ARG A N 1
ATOM 511 C CA . ARG A 1 65 ? 7.007 -49.496 -53.634 1.00 34.09 65 ARG A CA 1
ATOM 512 C C . ARG A 1 65 ? 5.872 -49.339 -52.598 1.00 34.09 65 ARG A C 1
ATOM 514 O O . ARG A 1 65 ? 5.824 -48.383 -51.832 1.00 34.09 65 ARG A O 1
ATOM 521 N N . LEU A 1 66 ? 4.979 -50.332 -52.567 1.00 35.88 66 LEU A N 1
ATOM 522 C CA . LEU A 1 66 ? 3.838 -50.475 -51.650 1.00 35.88 66 LEU A CA 1
ATOM 523 C C . LEU A 1 66 ? 4.169 -51.304 -50.393 1.00 35.88 66 LEU A C 1
ATOM 525 O O . LEU A 1 66 ? 5.041 -52.168 -50.428 1.00 35.88 66 LEU A O 1
ATOM 529 N N . GLY A 1 67 ? 3.362 -51.137 -49.339 1.00 29.75 67 GLY A N 1
ATOM 530 C CA . GLY A 1 67 ? 3.265 -52.061 -48.202 1.00 29.75 67 GLY A CA 1
ATOM 531 C C . GLY A 1 67 ? 2.014 -51.775 -47.366 1.00 29.75 67 GLY A C 1
ATOM 532 O O . GLY A 1 67 ? 2.007 -50.825 -46.591 1.00 29.75 67 GLY A O 1
ATOM 533 N N . ALA A 1 68 ? 0.928 -52.540 -47.554 1.00 37.09 68 ALA A N 1
ATOM 534 C CA . ALA A 1 68 ? -0.360 -52.249 -46.910 1.00 37.09 68 ALA A CA 1
ATOM 535 C C . ALA A 1 68 ? -1.244 -53.489 -46.665 1.00 37.09 68 ALA A C 1
ATOM 537 O O . ALA A 1 68 ? -1.719 -54.129 -47.602 1.00 37.09 68 ALA A O 1
ATOM 538 N N . HIS A 1 69 ? -1.570 -53.740 -45.394 1.00 33.72 69 HIS A N 1
ATOM 539 C CA . HIS A 1 69 ? -2.652 -54.624 -44.940 1.00 33.72 69 HIS A CA 1
ATOM 540 C C . HIS A 1 69 ? -3.468 -53.834 -43.893 1.00 33.72 69 HIS A C 1
ATOM 542 O O . HIS A 1 69 ? -2.884 -53.185 -43.036 1.00 33.72 69 HIS A O 1
ATOM 548 N N . ARG A 1 70 ? -4.783 -53.610 -44.061 1.00 32.78 70 ARG A N 1
ATOM 549 C CA . ARG A 1 70 ? -5.918 -54.555 -43.895 1.00 32.78 70 ARG A CA 1
ATOM 550 C C . ARG A 1 70 ? -6.026 -55.052 -42.433 1.00 32.78 70 ARG A C 1
ATOM 552 O O . ARG A 1 70 ? -5.042 -55.547 -41.915 1.00 32.78 70 ARG A O 1
ATOM 559 N N . ARG A 1 71 ? -7.191 -55.023 -41.764 1.00 32.16 71 ARG A N 1
ATOM 560 C CA . ARG A 1 71 ? -8.573 -54.704 -42.208 1.00 32.16 71 ARG A CA 1
ATOM 561 C C . ARG A 1 71 ? -9.507 -54.460 -40.999 1.00 32.16 71 ARG A C 1
ATOM 563 O O . ARG A 1 71 ? -9.265 -55.036 -39.955 1.00 32.16 71 ARG A O 1
ATOM 570 N N . ALA A 1 72 ? -10.611 -53.741 -41.245 1.00 31.64 72 ALA A N 1
ATOM 571 C CA . ALA A 1 72 ? -11.940 -53.834 -40.601 1.00 31.64 72 ALA A CA 1
ATOM 572 C C . ALA A 1 72 ? -12.093 -53.772 -39.057 1.00 31.64 72 ALA A C 1
ATOM 574 O O . ALA A 1 72 ? -11.514 -54.550 -38.313 1.00 31.64 72 ALA A O 1
ATOM 575 N N . GLY A 1 73 ? -13.049 -52.955 -38.597 1.00 36.91 73 GLY A N 1
ATOM 576 C CA . GLY A 1 73 ? -13.770 -53.185 -37.333 1.00 36.91 73 GLY A CA 1
ATOM 577 C C . GLY A 1 73 ? -15.185 -53.723 -37.595 1.00 36.91 73 GLY A C 1
ATOM 578 O O . GLY A 1 73 ? -15.651 -53.677 -38.738 1.00 36.91 73 GLY A O 1
ATOM 579 N N . PRO A 1 74 ? -15.900 -54.186 -36.554 1.00 43.12 74 PRO A N 1
ATOM 580 C CA . PRO A 1 74 ? -17.308 -53.788 -36.432 1.00 43.12 74 PRO A CA 1
ATOM 581 C C . PRO A 1 74 ? -17.816 -53.542 -34.990 1.00 43.12 74 PRO A C 1
ATOM 583 O O . PRO A 1 74 ? -17.402 -54.199 -34.048 1.00 43.12 74 PRO A O 1
ATOM 586 N N . ARG A 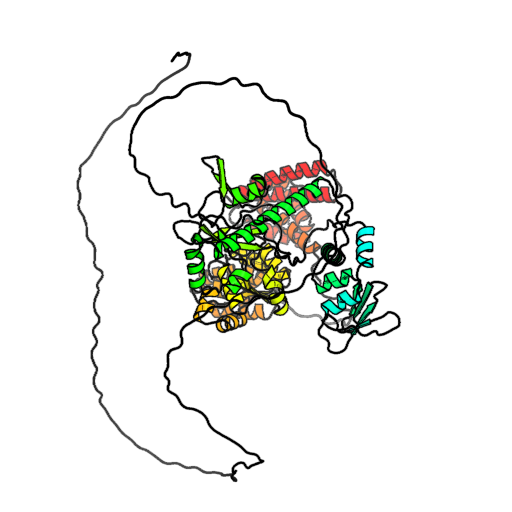1 75 ? -18.779 -52.608 -34.903 1.00 35.81 75 ARG A N 1
ATOM 587 C CA . ARG A 1 75 ? -19.952 -52.431 -33.998 1.00 35.81 75 ARG A CA 1
ATOM 588 C C . ARG A 1 75 ? -20.011 -53.052 -32.567 1.00 35.81 75 ARG A C 1
ATOM 590 O O . ARG A 1 75 ? -19.642 -54.199 -32.365 1.00 35.81 75 ARG A O 1
ATOM 597 N N . PRO A 1 76 ? -20.668 -52.360 -31.604 1.00 54.16 76 PRO A N 1
ATOM 598 C CA . PRO A 1 76 ? -20.879 -52.845 -30.230 1.00 54.16 76 PRO A CA 1
ATOM 599 C C . PRO A 1 76 ? -22.114 -53.758 -30.032 1.00 54.16 76 PRO A C 1
ATOM 601 O O . PRO A 1 76 ? -23.102 -53.666 -30.763 1.00 54.16 76 PRO A O 1
ATOM 604 N N . GLY A 1 77 ? -22.097 -54.546 -28.947 1.00 32.56 77 GLY A N 1
ATOM 605 C CA . GLY A 1 77 ? -23.247 -55.209 -28.295 1.00 32.56 77 GLY A CA 1
ATOM 606 C C . GLY A 1 77 ? -23.152 -55.013 -26.767 1.00 32.56 77 GLY A C 1
ATOM 607 O O . GLY A 1 77 ? -22.047 -54.890 -26.256 1.00 32.56 77 GLY A O 1
ATOM 608 N N . ARG A 1 78 ? -24.233 -54.715 -26.026 1.00 36.59 78 ARG A N 1
ATOM 609 C CA . ARG A 1 78 ? -25.371 -55.567 -25.581 1.00 36.59 78 ARG A CA 1
ATOM 610 C C . ARG A 1 78 ? -25.035 -56.518 -24.408 1.00 36.59 78 ARG A C 1
ATOM 612 O O . ARG A 1 78 ? -23.982 -57.129 -24.443 1.00 36.59 78 ARG A O 1
ATOM 619 N N . ALA A 1 79 ? -25.923 -56.807 -23.440 1.00 34.81 79 ALA A N 1
ATOM 620 C CA . ALA A 1 79 ? -27.101 -56.093 -22.888 1.00 34.81 79 ALA A CA 1
ATOM 621 C C . ALA A 1 79 ? -27.762 -56.908 -21.740 1.00 34.81 79 ALA A C 1
ATOM 623 O O . ALA A 1 79 ? -28.065 -58.074 -21.960 1.00 34.81 79 ALA A O 1
ATOM 624 N N . LEU A 1 80 ? -28.127 -56.271 -20.613 1.00 35.75 80 LEU A N 1
ATOM 625 C CA . LEU A 1 80 ? -29.172 -56.685 -19.641 1.00 35.75 80 LEU A CA 1
ATOM 626 C C . LEU A 1 80 ? -29.718 -55.415 -18.926 1.00 35.75 80 LEU A C 1
ATOM 628 O O . LEU A 1 80 ? -28.966 -54.460 -18.774 1.00 35.75 80 LEU A O 1
ATOM 632 N N . GLY A 1 81 ? -30.979 -55.296 -18.471 1.00 31.19 81 GLY A N 1
ATOM 633 C CA . GLY A 1 81 ? -32.118 -56.209 -18.657 1.00 31.19 81 GLY A CA 1
ATOM 634 C C . GLY A 1 81 ? -33.377 -55.959 -17.781 1.00 31.19 81 GLY A C 1
ATOM 635 O O . GLY A 1 81 ? -33.746 -56.846 -17.025 1.00 31.19 81 GLY A O 1
ATOM 636 N N . GLY A 1 82 ? -34.093 -54.824 -17.896 1.00 30.27 82 GLY A N 1
ATOM 637 C CA . GLY A 1 82 ? -35.412 -54.584 -17.239 1.00 30.27 82 GLY A CA 1
ATOM 638 C C . GLY A 1 82 ? -35.896 -53.125 -17.400 1.00 30.27 82 GLY A C 1
ATOM 639 O O . GLY A 1 82 ? -35.123 -52.219 -17.132 1.00 30.27 82 GLY A O 1
ATOM 640 N N . ARG A 1 83 ? -37.027 -52.792 -18.061 1.00 32.59 83 ARG A N 1
ATOM 641 C CA . ARG A 1 83 ? -38.471 -52.902 -17.681 1.00 32.59 83 ARG A CA 1
ATOM 642 C C . ARG A 1 83 ? -38.834 -52.076 -16.425 1.00 32.59 83 ARG A C 1
ATOM 644 O O . ARG A 1 83 ? -38.161 -52.249 -15.427 1.00 32.59 83 ARG A O 1
ATOM 651 N N . ARG A 1 84 ? -39.907 -51.263 -16.325 1.00 33.41 84 ARG A N 1
ATOM 652 C CA . ARG A 1 84 ? -41.001 -50.677 -17.179 1.00 33.41 84 ARG A CA 1
ATOM 653 C C . ARG A 1 84 ? -41.670 -49.591 -16.271 1.00 33.41 84 ARG A C 1
ATOM 655 O O . ARG A 1 84 ? -41.684 -49.823 -15.072 1.00 33.41 84 ARG A O 1
ATOM 662 N N . ARG A 1 85 ? -42.294 -48.452 -16.632 1.00 33.84 85 ARG A N 1
ATOM 663 C CA . ARG A 1 85 ? -42.776 -47.729 -17.854 1.00 33.84 85 ARG A CA 1
ATOM 664 C C . ARG A 1 85 ? -42.250 -46.247 -17.761 1.00 33.84 85 ARG A C 1
ATOM 666 O O . ARG A 1 85 ? -41.311 -46.054 -17.007 1.00 33.84 85 ARG A O 1
ATOM 673 N N . HIS A 1 86 ? -42.618 -45.124 -18.419 1.00 31.53 86 HIS A N 1
ATOM 674 C CA . HIS A 1 86 ? -43.646 -44.601 -19.367 1.00 31.53 86 HIS A CA 1
ATOM 675 C C . HIS A 1 86 ? -45.080 -44.329 -18.829 1.00 31.53 86 HIS A C 1
ATOM 677 O O . HIS A 1 86 ? -45.667 -45.212 -18.222 1.00 31.53 86 HIS A O 1
ATOM 683 N N . ARG A 1 87 ? -45.755 -43.181 -19.065 1.00 30.72 87 ARG A N 1
ATOM 684 C CA . ARG A 1 87 ? -45.459 -41.876 -19.737 1.00 30.72 87 ARG A CA 1
ATOM 685 C C . ARG A 1 87 ? -46.439 -40.782 -19.175 1.00 30.72 87 ARG A C 1
ATOM 687 O O . ARG A 1 87 ? -47.339 -41.165 -18.433 1.00 30.72 87 ARG A O 1
ATOM 694 N N . PRO A 1 88 ? -46.311 -39.466 -19.483 1.00 58.22 88 PRO A N 1
ATOM 695 C CA . PRO A 1 88 ? -47.025 -38.392 -18.760 1.00 58.22 88 PRO A CA 1
ATOM 696 C C . PRO A 1 88 ? -48.225 -37.725 -19.480 1.00 58.22 88 PRO A C 1
ATOM 698 O O . PRO A 1 88 ? -48.268 -37.669 -20.707 1.00 58.22 88 PRO A O 1
ATOM 701 N N . GLY A 1 89 ? -49.073 -37.050 -18.682 1.00 29.70 89 GLY A N 1
ATOM 702 C CA . GLY A 1 89 ? -49.579 -35.689 -18.961 1.00 29.70 89 GLY A CA 1
ATOM 703 C C . GLY A 1 89 ? -51.002 -35.497 -19.521 1.00 29.70 89 GLY A C 1
ATOM 704 O O . GLY A 1 89 ? -51.465 -36.276 -20.348 1.00 29.70 89 GLY A O 1
ATOM 705 N N . ARG A 1 90 ? -51.646 -34.375 -19.132 1.00 30.86 90 ARG A N 1
ATOM 706 C CA . ARG A 1 90 ? -52.533 -33.512 -19.959 1.00 30.86 90 ARG A CA 1
ATOM 707 C C . ARG A 1 90 ? -52.880 -32.186 -19.238 1.00 30.86 90 ARG A C 1
ATOM 709 O O . ARG A 1 90 ? -52.510 -32.003 -18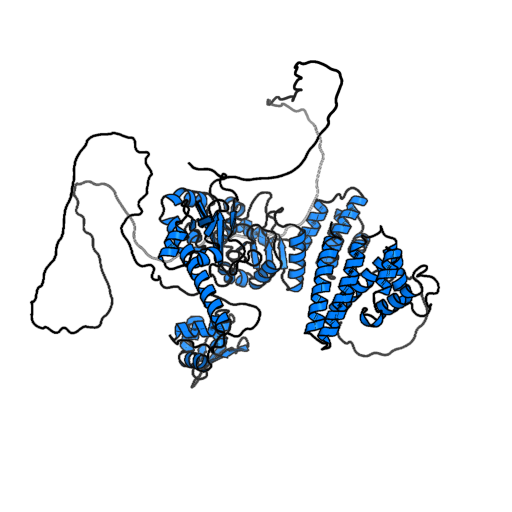.085 1.00 30.86 90 ARG A O 1
ATOM 716 N N . ARG A 1 91 ? -53.509 -31.239 -19.953 1.00 33.56 91 ARG A N 1
ATOM 717 C CA . ARG A 1 91 ? -53.905 -29.879 -19.501 1.00 33.56 91 ARG A CA 1
ATOM 718 C C . ARG A 1 91 ? -55.434 -29.782 -19.308 1.00 33.56 91 ARG A C 1
ATOM 720 O O . ARG A 1 91 ? -56.129 -30.479 -20.040 1.00 33.56 91 ARG A O 1
ATOM 727 N N . GLY A 1 92 ? -55.931 -28.805 -18.524 1.00 29.16 92 GLY A N 1
ATOM 728 C CA . GLY A 1 92 ? -57.078 -27.995 -19.004 1.00 29.16 92 GLY A CA 1
ATOM 729 C C . GLY A 1 92 ? -58.306 -27.645 -18.130 1.00 29.16 92 GLY A C 1
ATOM 730 O O . GLY A 1 92 ? -59.395 -27.747 -18.672 1.00 29.16 92 GLY A O 1
ATOM 731 N N . GLY A 1 93 ? -58.162 -27.128 -16.894 1.00 28.88 93 GLY A N 1
ATOM 732 C CA . GLY A 1 93 ? -59.186 -26.302 -16.182 1.00 28.88 93 GLY A CA 1
ATOM 733 C C . GLY A 1 93 ? -60.596 -26.904 -15.958 1.00 28.88 93 GLY A C 1
ATOM 734 O O . GLY A 1 93 ? -60.763 -28.108 -16.142 1.00 28.88 93 GLY A O 1
ATOM 735 N N . PRO A 1 94 ? -61.625 -26.095 -15.602 1.00 46.66 94 PRO A N 1
ATOM 736 C CA . PRO A 1 94 ? -61.633 -24.771 -14.940 1.00 46.66 94 PRO A CA 1
ATOM 737 C C . PRO A 1 94 ? -62.402 -24.774 -13.577 1.00 46.66 94 PRO A C 1
ATOM 739 O O . PRO A 1 94 ? -63.030 -25.772 -13.236 1.00 46.66 94 PRO A O 1
ATOM 742 N N . GLY A 1 95 ? -62.420 -23.664 -12.813 1.00 29.11 95 GLY A N 1
ATOM 743 C CA . GLY A 1 95 ? -63.340 -23.488 -11.660 1.00 29.11 95 GLY A CA 1
ATOM 744 C C . GLY A 1 95 ? -62.911 -22.473 -10.577 1.00 29.11 95 GLY A C 1
ATOM 745 O O . GLY A 1 95 ? -61.726 -22.363 -10.269 1.00 29.11 95 GLY A O 1
ATOM 746 N N . ASP A 1 96 ? -63.879 -21.739 -10.009 1.00 33.00 96 ASP A N 1
ATOM 747 C CA . ASP A 1 96 ? -63.726 -20.702 -8.959 1.00 33.00 96 ASP A CA 1
ATOM 748 C C . ASP A 1 96 ? -63.350 -21.236 -7.554 1.00 33.00 96 ASP A C 1
ATOM 750 O O . ASP A 1 96 ? -63.476 -22.429 -7.289 1.00 33.00 96 ASP A O 1
ATOM 754 N N . GLY A 1 97 ? -62.950 -20.359 -6.605 1.00 29.91 97 GLY A N 1
ATOM 755 C CA . GLY A 1 97 ? -62.617 -20.827 -5.237 1.00 29.91 97 GLY A CA 1
ATOM 756 C C . GLY A 1 97 ? -62.460 -19.859 -4.040 1.00 29.91 97 GLY A C 1
ATOM 757 O O . GLY A 1 97 ? -62.536 -20.333 -2.911 1.00 29.91 97 GLY A O 1
ATOM 758 N N . ARG A 1 98 ? -62.304 -18.532 -4.213 1.00 30.77 98 ARG A N 1
ATOM 759 C CA . ARG A 1 98 ? -62.067 -17.541 -3.114 1.00 30.77 98 ARG A CA 1
ATOM 760 C C . ARG A 1 98 ? -60.773 -17.777 -2.287 1.00 30.77 98 ARG A C 1
ATOM 762 O O . ARG A 1 98 ? -59.970 -18.645 -2.605 1.00 30.77 98 ARG A O 1
ATOM 769 N N . ALA A 1 99 ? -60.507 -16.913 -1.297 1.00 32.53 99 ALA A N 1
ATOM 770 C CA . ALA A 1 99 ? -59.201 -16.770 -0.632 1.00 32.53 99 ALA A CA 1
ATOM 771 C C . ALA A 1 99 ? -59.265 -16.817 0.908 1.00 32.53 99 ALA A C 1
ATOM 773 O O . ALA A 1 99 ? -60.269 -16.425 1.501 1.00 32.53 99 ALA A O 1
ATOM 774 N N . ALA A 1 100 ? -58.149 -17.198 1.545 1.00 31.06 100 ALA A N 1
ATOM 775 C CA . ALA A 1 100 ? -57.875 -16.991 2.972 1.00 31.06 100 ALA A CA 1
ATOM 776 C C . ALA A 1 100 ? -56.356 -16.869 3.238 1.00 31.06 100 ALA A C 1
ATOM 778 O O . ALA A 1 100 ? -55.559 -17.583 2.632 1.00 31.06 100 ALA A O 1
ATOM 779 N N . HIS A 1 101 ? -55.954 -15.985 4.158 1.00 30.25 101 HIS A N 1
ATOM 780 C CA . HIS A 1 101 ? -54.571 -15.861 4.650 1.00 30.25 101 HIS A CA 1
ATOM 781 C C . HIS A 1 101 ? -54.387 -16.622 5.971 1.00 30.25 101 HIS A C 1
ATOM 783 O O . HIS A 1 101 ? -55.223 -16.480 6.861 1.00 30.25 101 HIS A O 1
ATOM 789 N N . VAL A 1 102 ? -53.237 -17.280 6.171 1.00 28.20 102 VAL A N 1
ATOM 790 C CA . VAL A 1 102 ? -52.718 -17.629 7.511 1.00 28.20 102 VAL A CA 1
ATOM 791 C C . VAL A 1 102 ? -51.191 -17.460 7.544 1.00 28.20 102 VAL A C 1
ATOM 793 O O . VAL A 1 102 ? -50.487 -17.962 6.672 1.00 28.20 102 VAL A O 1
ATOM 796 N N . HIS A 1 103 ? -50.671 -16.776 8.569 1.00 28.00 103 HIS A N 1
ATOM 797 C CA . HIS A 1 103 ? -49.246 -16.785 8.934 1.00 28.00 103 HIS A CA 1
ATOM 798 C C . HIS A 1 103 ? -48.979 -17.853 10.004 1.00 28.00 103 HIS A C 1
ATOM 800 O O . HIS A 1 103 ? -49.776 -18.002 10.927 1.00 28.00 103 HIS A O 1
ATOM 806 N N . VAL A 1 104 ? -47.808 -18.500 9.970 1.00 28.22 104 VAL A N 1
ATOM 807 C CA . VAL A 1 104 ? -47.316 -19.359 11.065 1.00 28.22 104 VAL A CA 1
ATOM 808 C C . VAL A 1 104 ? -45.884 -18.967 11.452 1.00 28.22 104 VAL A C 1
ATOM 810 O O . VAL A 1 104 ? -45.069 -18.623 10.597 1.00 28.22 104 VAL A O 1
ATOM 813 N N . ARG A 1 105 ? -45.580 -19.006 12.757 1.00 28.25 105 ARG A N 1
ATOM 814 C CA . ARG A 1 105 ? -44.253 -18.779 13.361 1.00 28.25 105 ARG A CA 1
ATOM 815 C C . ARG A 1 105 ? -43.965 -19.855 14.417 1.00 28.25 105 ARG A C 1
ATOM 817 O O . ARG A 1 105 ? -44.763 -20.028 15.333 1.00 28.25 105 ARG A O 1
ATOM 824 N N . ALA A 1 106 ? -42.774 -20.446 14.371 1.00 27.86 106 ALA A N 1
ATOM 825 C CA . ALA A 1 106 ? -42.106 -21.159 15.470 1.00 27.86 106 ALA A CA 1
ATOM 826 C C . ALA A 1 106 ? -40.623 -20.699 15.476 1.00 27.86 106 ALA A C 1
ATOM 828 O O . ALA A 1 106 ? -40.118 -20.375 14.405 1.00 27.86 106 ALA A O 1
ATOM 829 N N . ARG A 1 107 ? -39.918 -20.419 16.590 1.00 29.00 107 ARG A N 1
ATOM 830 C CA . ARG A 1 107 ? -39.719 -21.132 17.882 1.00 29.00 107 ARG A CA 1
ATOM 831 C C . ARG A 1 107 ? -38.887 -22.415 17.698 1.00 29.00 107 ARG A C 1
ATOM 833 O O . ARG A 1 107 ? -39.197 -23.163 16.786 1.00 29.00 107 ARG A O 1
ATOM 840 N N . LEU A 1 108 ? -37.885 -22.760 18.521 1.00 29.81 108 LEU A N 1
ATOM 841 C CA . LEU A 1 108 ? -37.207 -22.169 19.715 1.00 29.81 108 LEU A CA 1
ATOM 842 C C . LEU A 1 108 ? -35.789 -22.863 19.815 1.00 29.81 108 LEU A C 1
ATOM 844 O O . LEU A 1 108 ? -35.434 -23.431 18.782 1.00 29.81 108 LEU A O 1
ATOM 848 N N . PRO A 1 109 ? -34.952 -22.885 20.899 1.00 43.84 109 PRO A N 1
ATOM 849 C CA . PRO A 1 109 ? -35.150 -22.523 22.317 1.00 43.84 109 PRO A CA 1
ATOM 850 C C . PRO A 1 109 ? -34.068 -21.630 22.990 1.00 43.84 109 PRO A C 1
ATOM 852 O O . PRO A 1 109 ? -33.044 -21.292 22.411 1.00 43.84 109 PRO A O 1
ATOM 855 N N . TRP A 1 110 ? -34.317 -21.284 24.262 1.00 25.80 110 TRP A N 1
ATOM 856 C CA . TRP A 1 110 ? -33.379 -20.711 25.249 1.00 25.80 110 TRP A CA 1
ATOM 857 C C . TRP A 1 110 ? -33.746 -21.312 26.624 1.00 25.80 110 TRP A C 1
ATOM 859 O O . TRP A 1 110 ? -34.935 -21.414 26.930 1.00 25.80 110 TRP A O 1
ATOM 869 N N . ALA A 1 111 ? -32.767 -21.672 27.462 1.00 31.14 111 ALA A N 1
ATOM 870 C CA . ALA A 1 111 ? -32.951 -22.023 28.883 1.00 31.14 111 ALA A CA 1
ATOM 871 C C . ALA A 1 111 ? -32.015 -21.169 29.774 1.00 31.14 111 ALA A C 1
ATOM 873 O O . ALA A 1 111 ? -30.985 -20.707 29.300 1.00 31.14 111 ALA A O 1
ATOM 874 N N . GLY A 1 112 ? -32.293 -20.880 31.047 1.00 27.84 112 GLY A N 1
ATOM 875 C CA . GLY A 1 112 ? -33.477 -21.189 31.856 1.00 27.84 112 GLY A CA 1
ATOM 876 C C . GLY A 1 112 ? -33.098 -21.296 33.341 1.00 27.84 112 GLY A C 1
ATOM 877 O O . GLY A 1 112 ? -32.540 -22.306 33.744 1.00 27.84 112 GLY A O 1
ATOM 878 N N . GLY A 1 113 ? -33.384 -20.273 34.156 1.00 25.91 113 GLY A N 1
ATOM 879 C CA . GLY A 1 113 ? -33.053 -20.256 35.592 1.00 25.91 113 GLY A CA 1
ATOM 880 C C . GLY A 1 113 ? -33.837 -19.173 36.360 1.00 25.91 113 GLY A C 1
ATOM 881 O O . GLY A 1 113 ? -34.206 -18.174 35.738 1.00 25.91 113 GLY A O 1
ATOM 882 N N . PRO A 1 114 ? -34.180 -19.358 37.656 1.00 46.41 114 PRO A N 1
ATOM 883 C CA . PRO A 1 114 ? -35.407 -18.762 38.198 1.00 46.41 114 PRO A CA 1
ATOM 884 C C . PRO A 1 114 ? -35.216 -17.660 39.255 1.00 46.41 114 PRO A C 1
ATOM 886 O O . PRO A 1 114 ? -34.254 -17.649 40.020 1.00 46.41 114 PRO A O 1
ATOM 889 N N . ALA A 1 115 ? -36.230 -16.800 39.385 1.00 29.31 115 ALA A N 1
ATOM 890 C CA . ALA A 1 115 ? -36.404 -15.879 40.510 1.00 29.31 115 ALA A CA 1
ATOM 891 C C . ALA A 1 115 ? -37.502 -16.380 41.471 1.00 29.31 115 ALA A C 1
ATOM 893 O O . ALA A 1 115 ? -38.507 -16.941 41.033 1.00 29.31 115 ALA A O 1
ATOM 894 N N . ARG A 1 116 ? -37.346 -16.139 42.782 1.00 29.55 116 ARG A N 1
ATOM 895 C CA . ARG A 1 116 ? -38.399 -16.357 43.794 1.00 29.55 116 ARG A CA 1
ATOM 896 C C . ARG A 1 116 ? -39.064 -15.033 44.170 1.00 29.55 116 ARG A C 1
ATOM 898 O O . ARG A 1 116 ? -38.380 -14.043 44.405 1.00 29.55 116 ARG A O 1
ATOM 905 N N . ALA A 1 117 ? -40.390 -15.035 44.284 1.00 31.50 117 ALA A N 1
ATOM 906 C CA . ALA A 1 117 ? -41.162 -13.889 44.759 1.00 31.50 117 ALA A CA 1
ATOM 907 C C . ALA A 1 117 ? -41.325 -13.893 46.291 1.00 31.50 117 ALA A C 1
ATOM 909 O O . ALA A 1 117 ? -41.377 -14.954 46.917 1.00 31.50 117 ALA A O 1
ATOM 910 N N . ARG A 1 118 ? -41.507 -12.706 46.882 1.00 29.16 118 ARG A N 1
ATOM 911 C CA . ARG A 1 118 ? -42.156 -12.518 48.191 1.00 29.16 118 ARG A CA 1
ATOM 912 C C . ARG A 1 118 ? -43.143 -11.349 48.128 1.00 29.16 118 ARG A C 1
ATOM 914 O O . ARG A 1 118 ? -42.989 -10.432 47.328 1.00 29.16 118 ARG A O 1
ATOM 921 N N . GLN A 1 119 ? -44.183 -11.446 48.947 1.00 29.64 119 GLN A N 1
ATOM 922 C CA . GLN A 1 119 ? -45.297 -10.500 49.070 1.00 29.64 119 GLN A CA 1
ATOM 923 C C . GLN A 1 119 ? -44.990 -9.468 50.174 1.00 29.64 119 GLN A C 1
ATOM 925 O O . GLN A 1 119 ? -44.131 -9.740 51.013 1.00 29.64 119 GLN A O 1
ATOM 930 N N . GLY A 1 120 ? -45.725 -8.348 50.263 1.00 27.52 120 GLY A N 1
ATOM 931 C CA . GLY A 1 120 ? -45.697 -7.557 51.507 1.00 27.52 120 GLY A CA 1
ATOM 932 C C . GLY A 1 120 ? -46.231 -6.120 51.496 1.00 27.52 120 GLY A C 1
ATOM 933 O O . GLY A 1 120 ? -45.462 -5.185 51.329 1.00 27.52 120 GLY A O 1
ATOM 934 N N . ALA A 1 121 ? -47.505 -5.971 51.879 1.00 30.56 121 ALA A N 1
ATOM 935 C CA . ALA A 1 121 ? -48.048 -4.845 52.660 1.00 30.56 121 ALA A CA 1
ATOM 936 C C . ALA A 1 121 ? -48.101 -3.407 52.071 1.00 30.56 121 ALA A C 1
ATOM 938 O O . ALA A 1 121 ? -47.551 -3.059 51.032 1.00 30.56 121 ALA A O 1
ATOM 939 N N . ARG A 1 122 ? -48.881 -2.566 52.768 1.00 31.77 122 ARG A N 1
ATOM 940 C CA . ARG A 1 122 ? -49.240 -1.175 52.435 1.00 31.77 122 ARG A CA 1
ATOM 941 C C . ARG A 1 122 ? -48.593 -0.213 53.439 1.00 31.77 122 ARG A C 1
ATOM 943 O O . ARG A 1 122 ? -48.575 -0.554 54.619 1.00 31.77 122 ARG A O 1
ATOM 950 N N . ARG A 1 123 ? -48.275 1.028 53.033 1.00 30.45 123 ARG A N 1
ATOM 951 C CA . ARG A 1 123 ? -48.577 2.259 53.812 1.00 30.45 123 ARG A CA 1
ATOM 952 C C . ARG A 1 123 ? -48.335 3.561 53.022 1.00 30.45 123 ARG A C 1
ATOM 954 O O . ARG A 1 123 ? -47.385 3.700 52.262 1.00 30.45 123 ARG A O 1
ATOM 961 N N . ARG A 1 124 ? -49.239 4.511 53.255 1.00 29.83 124 ARG A N 1
ATOM 962 C CA . ARG A 1 124 ? -49.176 5.980 53.093 1.00 29.83 124 ARG A CA 1
ATOM 963 C C . ARG A 1 124 ? -49.776 6.549 54.408 1.00 29.83 124 ARG A C 1
ATOM 965 O O . ARG A 1 124 ? -50.385 5.747 55.124 1.00 29.83 124 ARG A O 1
ATOM 972 N N . PRO A 1 125 ? -49.696 7.856 54.733 1.00 48.50 125 PRO A N 1
ATOM 973 C CA . PRO A 1 125 ? -49.214 8.985 53.930 1.00 48.50 125 PRO A CA 1
ATOM 974 C C . PRO A 1 125 ? -48.112 9.807 54.641 1.00 48.50 125 PRO A C 1
ATOM 976 O O . PRO A 1 125 ? -47.673 9.454 55.724 1.00 48.50 125 PRO A O 1
ATOM 979 N N . HIS A 1 126 ? -47.701 10.931 54.051 1.00 30.67 126 HIS A N 1
ATOM 980 C CA . HIS A 1 126 ? -48.039 12.269 54.568 1.00 30.67 126 HIS A CA 1
ATOM 981 C C . HIS A 1 126 ? -47.844 13.306 53.447 1.00 30.67 126 HIS A C 1
ATOM 983 O O . HIS A 1 126 ? -47.291 12.986 52.394 1.00 30.67 126 HIS A O 1
ATOM 989 N N . ALA A 1 127 ? -48.373 14.518 53.623 1.00 31.03 127 ALA A N 1
ATOM 990 C CA . ALA A 1 127 ? -48.344 15.576 52.616 1.00 31.03 127 ALA A CA 1
ATOM 991 C C . ALA A 1 127 ? -47.996 16.928 53.247 1.00 31.03 127 ALA A C 1
ATOM 993 O O . ALA A 1 127 ? -48.461 17.221 54.344 1.00 31.03 127 ALA A O 1
ATOM 994 N N . LEU A 1 128 ? -47.269 17.769 52.507 1.00 29.56 128 LEU A N 1
ATOM 995 C CA . LEU A 1 128 ? -47.235 19.222 52.689 1.00 29.56 128 LEU A CA 1
ATOM 996 C C . LEU A 1 128 ? -47.163 19.920 51.322 1.00 29.56 128 LEU A C 1
ATOM 998 O O . LEU A 1 128 ? -46.725 19.341 50.325 1.00 29.56 128 LEU A O 1
ATOM 1002 N N . ARG A 1 129 ? -47.691 21.146 51.264 1.00 28.97 129 ARG A N 1
ATOM 1003 C CA . ARG A 1 129 ? -47.944 21.938 50.048 1.00 28.97 129 ARG A CA 1
ATOM 1004 C C . ARG A 1 129 ? -48.224 23.398 50.469 1.00 28.97 129 ARG A C 1
ATOM 1006 O O . ARG A 1 129 ? -48.618 23.603 51.610 1.00 28.97 129 ARG A O 1
ATOM 1013 N N . PRO A 1 130 ? -48.274 24.355 49.529 1.00 52.47 130 PRO A N 1
ATOM 1014 C CA . PRO A 1 130 ? -47.176 24.977 48.785 1.00 52.47 130 PRO A CA 1
ATOM 1015 C C . PRO A 1 130 ? -46.946 26.438 49.238 1.00 52.47 130 PRO A C 1
ATOM 1017 O O . PRO A 1 130 ? -47.688 26.963 50.061 1.00 52.47 130 PRO A O 1
ATOM 1020 N N . LEU A 1 131 ? -46.062 27.163 48.544 1.00 28.41 131 LEU A N 1
ATOM 1021 C CA . LEU A 1 131 ? -46.294 28.590 48.285 1.00 28.41 131 LEU A CA 1
ATOM 1022 C C . LEU A 1 131 ? -46.321 28.885 46.779 1.00 28.41 131 LEU A C 1
ATOM 1024 O O . LEU A 1 131 ? -45.630 28.252 45.981 1.00 28.41 131 LEU A O 1
ATOM 1028 N N . ARG A 1 132 ? -47.174 29.842 46.399 1.00 29.88 132 ARG A N 1
ATOM 1029 C CA . ARG A 1 132 ? -47.293 30.441 45.062 1.00 29.88 132 ARG A CA 1
ATOM 1030 C C . ARG A 1 132 ? -47.096 31.947 45.207 1.00 29.88 132 ARG A C 1
ATOM 1032 O O . ARG A 1 132 ? -47.708 32.538 46.088 1.00 29.88 132 ARG A O 1
ATOM 1039 N N . VAL A 1 133 ? -46.437 32.568 44.234 1.00 29.16 133 VAL A N 1
ATOM 1040 C CA . VAL A 1 133 ? -46.774 33.927 43.773 1.00 29.16 133 VAL A CA 1
ATOM 1041 C C . VAL A 1 133 ? -46.903 33.860 42.244 1.00 29.16 133 VAL A C 1
ATOM 1043 O O . VAL A 1 133 ? -46.360 32.949 41.620 1.00 29.16 133 VAL A O 1
ATOM 1046 N N . ALA A 1 134 ? -47.718 34.726 41.638 1.00 28.70 134 ALA A N 1
ATOM 1047 C CA . ALA A 1 134 ? -48.168 34.582 40.251 1.00 28.70 134 ALA A CA 1
ATOM 1048 C C . ALA A 1 134 ? -48.354 35.934 39.535 1.00 28.70 134 ALA A C 1
ATOM 1050 O O . ALA A 1 134 ? -48.316 36.985 40.173 1.00 28.70 134 ALA A O 1
ATOM 1051 N N . SER A 1 135 ? -48.744 35.863 38.248 1.00 31.38 135 SER A N 1
ATOM 1052 C CA . SER A 1 135 ? -49.295 36.969 37.427 1.00 31.38 135 SER A CA 1
ATOM 1053 C C . SER A 1 135 ? -48.223 37.920 36.839 1.00 31.38 135 SER A C 1
ATOM 1055 O O . SER A 1 135 ? -47.158 38.031 37.428 1.00 31.38 135 SER A O 1
ATOM 1057 N N . ARG A 1 136 ? -48.359 38.614 35.690 1.00 30.19 136 ARG A N 1
ATOM 1058 C CA . ARG A 1 136 ? -49.375 38.809 34.602 1.00 30.19 136 ARG A CA 1
ATOM 1059 C C . ARG A 1 136 ? -48.592 39.318 33.339 1.00 30.19 136 ARG A C 1
ATOM 1061 O O . ARG A 1 136 ? -47.388 39.495 33.457 1.00 30.19 136 ARG A O 1
ATOM 1068 N N . ARG A 1 137 ? -49.109 39.583 32.121 1.00 28.67 137 ARG A N 1
ATOM 1069 C CA . ARG A 1 137 ? -50.460 39.658 31.504 1.00 28.67 137 ARG A CA 1
ATOM 1070 C C . ARG A 1 137 ? -50.341 39.403 29.972 1.00 28.67 137 ARG A C 1
ATOM 1072 O O . ARG A 1 137 ? -49.310 39.715 29.393 1.00 28.67 137 ARG A O 1
ATOM 1079 N N . ASP A 1 138 ? -51.410 38.930 29.329 1.00 33.25 138 ASP A N 1
ATOM 1080 C CA . ASP A 1 138 ? -51.721 39.102 27.878 1.00 33.25 138 ASP A CA 1
ATOM 1081 C C . ASP A 1 138 ? -52.379 40.529 27.689 1.00 33.25 138 ASP A C 1
ATOM 1083 O O . ASP A 1 138 ? -52.655 41.116 28.748 1.00 33.25 138 ASP A O 1
ATOM 1087 N N . PRO A 1 139 ? -52.726 41.136 26.500 1.00 47.03 139 PRO A N 1
ATOM 1088 C CA . PRO A 1 139 ? -53.084 40.447 25.240 1.00 47.03 139 PRO A CA 1
ATOM 1089 C C . PRO A 1 139 ? -53.037 41.162 23.833 1.00 47.03 139 PRO A C 1
ATOM 1091 O O . PRO A 1 139 ? -52.956 42.380 23.718 1.00 47.03 139 PRO A O 1
ATOM 1094 N N . ARG A 1 140 ? -53.314 40.381 22.755 1.00 30.36 140 ARG A N 1
ATOM 1095 C CA . ARG A 1 140 ? -53.763 40.747 21.354 1.00 30.36 140 ARG A CA 1
ATOM 1096 C C . ARG A 1 140 ? -52.770 41.527 20.437 1.00 30.36 140 ARG A C 1
ATOM 1098 O O . ARG A 1 140 ? -52.354 42.620 20.777 1.00 30.36 140 ARG A O 1
ATOM 1105 N N . ARG A 1 141 ? -52.490 41.142 19.169 1.00 29.55 141 ARG A N 1
ATOM 1106 C CA . ARG A 1 141 ? -53.413 41.177 17.993 1.00 29.55 141 ARG A CA 1
ATOM 1107 C C . ARG A 1 141 ? -52.853 40.526 16.689 1.00 29.55 141 ARG A C 1
ATOM 1109 O O . ARG A 1 141 ? -51.713 40.747 16.320 1.00 29.55 141 ARG A O 1
ATOM 1116 N N . ARG A 1 142 ? -53.763 39.869 15.944 1.00 29.02 142 ARG A N 1
ATOM 1117 C CA . ARG A 1 142 ? -53.979 39.771 14.464 1.00 29.02 142 ARG A CA 1
ATOM 1118 C C . ARG A 1 142 ? -52.824 39.787 13.416 1.00 29.02 142 ARG A C 1
ATOM 1120 O O . ARG A 1 142 ? -52.213 40.817 13.190 1.00 29.02 142 ARG A O 1
ATOM 1127 N N . ARG A 1 143 ? -52.893 38.752 12.548 1.00 29.70 143 ARG A N 1
ATOM 1128 C CA . ARG A 1 143 ? -52.717 38.706 11.062 1.00 29.70 143 ARG A CA 1
ATOM 1129 C C . ARG A 1 143 ? -51.345 39.031 10.425 1.00 29.70 143 ARG A C 1
ATOM 1131 O O . ARG A 1 143 ? -50.847 40.140 10.513 1.00 29.70 143 ARG A O 1
ATOM 1138 N N . GLY A 1 144 ? -50.878 38.100 9.583 1.00 27.11 144 GLY A N 1
ATOM 1139 C CA . GLY A 1 144 ? -49.857 38.303 8.543 1.00 27.11 144 GLY A CA 1
ATOM 1140 C C . GLY A 1 144 ? -49.563 36.987 7.807 1.00 27.11 144 GLY A C 1
ATOM 1141 O O . GLY A 1 144 ? -49.369 35.966 8.461 1.00 27.11 144 GLY A O 1
ATOM 1142 N N . ALA A 1 145 ? -49.572 36.976 6.469 1.00 32.16 145 ALA A N 1
ATOM 1143 C CA . ALA A 1 145 ? -49.276 35.784 5.660 1.00 32.16 145 ALA A CA 1
ATOM 1144 C C . ALA A 1 145 ? -47.884 35.899 5.013 1.00 32.16 145 ALA A C 1
ATOM 1146 O O . ALA A 1 145 ? -47.512 36.976 4.557 1.00 32.16 145 ALA A O 1
ATOM 1147 N N . GLY A 1 146 ? -47.118 34.802 4.949 1.00 27.36 146 GLY A N 1
ATOM 1148 C CA . GLY A 1 146 ? -45.741 34.835 4.439 1.00 27.36 146 GLY A CA 1
ATOM 1149 C C . GLY A 1 146 ? -45.161 33.456 4.104 1.00 27.36 146 GLY A C 1
ATOM 1150 O O . GLY A 1 146 ? -45.035 32.593 4.965 1.00 27.36 146 GLY A O 1
ATOM 1151 N N . ARG A 1 147 ? -44.816 33.282 2.825 1.00 28.50 147 ARG A N 1
ATOM 1152 C CA . ARG A 1 147 ? -44.208 32.117 2.148 1.00 28.50 147 ARG A CA 1
ATOM 1153 C C . ARG A 1 147 ? -43.206 31.285 2.980 1.00 28.50 147 ARG A C 1
ATOM 1155 O O . ARG A 1 147 ? -42.266 31.825 3.553 1.00 28.50 147 ARG A O 1
ATOM 1162 N N . ARG A 1 148 ? -43.311 29.950 2.890 1.00 30.42 148 ARG A N 1
ATOM 1163 C CA . ARG A 1 148 ? -42.225 28.999 3.217 1.00 30.42 148 ARG A CA 1
ATOM 1164 C C . ARG A 1 148 ? -41.424 28.633 1.957 1.00 30.42 148 ARG A C 1
ATOM 1166 O O . ARG A 1 148 ? -42.052 28.255 0.970 1.00 30.42 148 ARG A O 1
ATOM 1173 N N . PRO A 1 149 ? -40.085 28.572 2.013 1.00 34.50 149 PRO A N 1
ATOM 1174 C CA . PRO A 1 149 ? -39.287 27.638 1.221 1.00 34.50 149 PRO A CA 1
ATOM 1175 C C . PRO A 1 149 ? -39.278 26.260 1.909 1.00 34.50 149 PRO A C 1
ATOM 1177 O O . PRO A 1 149 ? -39.157 26.167 3.133 1.00 34.50 149 PRO A O 1
ATOM 1180 N N . GLY A 1 150 ? -39.412 25.178 1.142 1.00 30.03 150 GLY A N 1
ATOM 1181 C CA . GLY A 1 150 ? -39.428 23.816 1.681 1.00 30.03 150 GLY A CA 1
ATOM 1182 C C . GLY A 1 150 ? -38.026 23.250 1.910 1.00 30.03 150 GLY A C 1
ATOM 1183 O O . GLY A 1 150 ? -37.405 22.760 0.975 1.00 30.03 150 GLY A O 1
ATOM 1184 N N . ALA A 1 151 ? -37.545 23.239 3.156 1.00 31.58 151 ALA A N 1
ATOM 1185 C CA . ALA A 1 151 ? -36.384 22.429 3.527 1.00 31.58 151 ALA A CA 1
ATOM 1186 C C . ALA A 1 151 ? -36.815 20.966 3.731 1.00 31.58 151 ALA A C 1
ATOM 1188 O O . ALA A 1 151 ? -37.392 20.626 4.770 1.00 31.58 151 ALA A O 1
ATOM 1189 N N . ALA A 1 152 ? -36.538 20.105 2.748 1.00 31.95 152 ALA A N 1
ATOM 1190 C CA . ALA A 1 152 ? -36.791 18.667 2.818 1.00 31.95 152 ALA A CA 1
ATOM 1191 C C . ALA A 1 152 ? -35.921 18.006 3.904 1.00 31.95 152 ALA A C 1
ATOM 1193 O O . ALA A 1 152 ? -34.795 17.577 3.670 1.00 31.95 152 ALA A O 1
ATOM 1194 N N . ARG A 1 153 ? -36.448 17.943 5.132 1.00 33.53 153 ARG A N 1
ATOM 1195 C CA . ARG A 1 153 ? -35.878 17.138 6.216 1.00 33.53 153 ARG A CA 1
ATOM 1196 C C . ARG A 1 153 ? -36.363 15.705 6.069 1.00 33.53 153 ARG A C 1
ATOM 1198 O O . ARG A 1 153 ? -37.374 15.345 6.676 1.00 33.53 153 ARG A O 1
ATOM 1205 N N . ASP A 1 154 ? -35.630 14.913 5.294 1.00 36.47 154 ASP A N 1
ATOM 1206 C CA . ASP A 1 154 ? -35.841 13.470 5.228 1.00 36.47 154 ASP A CA 1
ATOM 1207 C C . ASP A 1 154 ? -35.657 12.884 6.635 1.00 36.47 154 ASP A C 1
ATOM 1209 O O . ASP A 1 154 ? -34.563 12.852 7.207 1.00 36.47 154 ASP A O 1
ATOM 1213 N N . ARG A 1 155 ? -36.778 12.499 7.249 1.00 33.56 155 ARG A N 1
ATOM 1214 C CA . ARG A 1 155 ? -36.774 11.812 8.534 1.00 33.56 155 ARG A CA 1
ATOM 1215 C C . ARG A 1 155 ? -36.465 10.349 8.255 1.00 33.56 155 ARG A C 1
ATOM 1217 O O . ARG A 1 155 ? -37.352 9.617 7.822 1.00 33.56 155 ARG A O 1
ATOM 1224 N N . LEU A 1 156 ? -35.250 9.920 8.599 1.00 40.69 156 LEU A N 1
ATOM 1225 C CA . LEU A 1 156 ? -35.033 8.529 9.001 1.00 40.69 156 LEU A CA 1
ATOM 1226 C C . LEU A 1 156 ? -36.151 8.139 9.979 1.00 40.69 156 LEU A C 1
ATOM 1228 O O . LEU A 1 156 ? -36.515 8.932 10.858 1.00 40.69 156 LEU A O 1
ATOM 1232 N N . ALA A 1 157 ? -36.742 6.963 9.774 1.00 35.66 157 ALA A N 1
ATOM 1233 C CA . ALA A 1 157 ? -37.900 6.533 10.543 1.00 35.66 157 ALA A CA 1
ATOM 1234 C C . ALA A 1 157 ? -37.563 6.540 12.042 1.00 35.66 157 ALA A C 1
ATOM 1236 O O . ALA A 1 157 ? -36.563 5.966 12.469 1.00 35.66 157 ALA A O 1
ATOM 1237 N N . ARG A 1 158 ? -38.398 7.200 12.854 1.00 38.06 158 ARG A N 1
ATOM 1238 C CA . ARG A 1 158 ? -38.282 7.155 14.319 1.00 38.06 158 ARG A CA 1
ATOM 1239 C C . ARG A 1 158 ? -38.761 5.788 14.799 1.00 38.06 158 ARG A C 1
ATOM 1241 O O . ARG A 1 158 ? -39.929 5.639 15.142 1.00 38.06 158 ARG A O 1
ATOM 1248 N N . GLY A 1 159 ? -37.869 4.805 14.735 1.00 30.14 159 GLY A N 1
ATOM 1249 C CA . GLY A 1 159 ? -38.224 3.399 14.896 1.00 30.14 159 GLY A CA 1
ATOM 1250 C C . GLY A 1 159 ? -37.053 2.458 15.164 1.00 30.14 159 GLY A C 1
ATOM 1251 O O . GLY A 1 159 ? -37.173 1.298 14.806 1.00 30.14 159 GLY A O 1
ATOM 1252 N N . ASP A 1 160 ? -35.952 2.948 15.750 1.00 32.22 160 ASP A N 1
ATOM 1253 C CA . ASP A 1 160 ? -35.080 2.162 16.642 1.00 32.22 160 ASP A CA 1
ATOM 1254 C C . ASP A 1 160 ? -33.978 3.054 17.255 1.00 32.22 160 ASP A C 1
ATOM 1256 O O . ASP A 1 160 ? -32.891 3.206 16.701 1.00 32.22 160 ASP A O 1
ATOM 1260 N N . ASP A 1 161 ? -34.215 3.595 18.457 1.00 36.59 161 ASP A N 1
ATOM 1261 C CA . ASP A 1 161 ? -33.140 4.083 19.348 1.00 36.59 161 ASP A CA 1
ATOM 1262 C C . ASP A 1 161 ? -32.446 2.881 20.037 1.00 36.59 161 ASP A C 1
ATOM 1264 O O . ASP A 1 161 ? -32.266 2.823 21.256 1.00 36.59 161 ASP 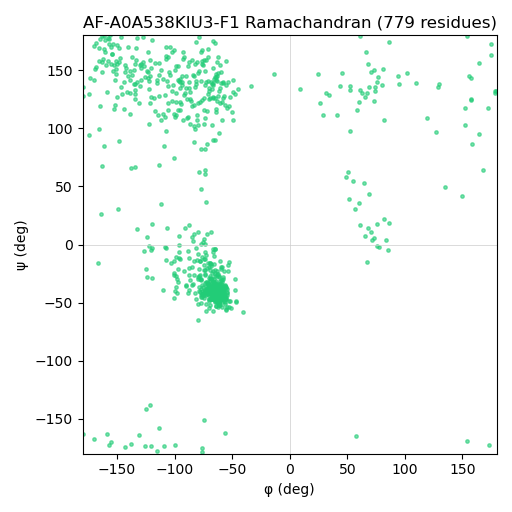A O 1
ATOM 1268 N N . ARG A 1 162 ? -32.086 1.859 19.245 1.00 35.62 162 ARG A N 1
ATOM 1269 C CA . ARG A 1 162 ? -31.416 0.645 19.722 1.00 35.62 162 ARG A CA 1
ATOM 1270 C C . ARG A 1 162 ? -29.916 0.884 19.868 1.00 35.62 162 ARG A C 1
ATOM 1272 O O . ARG A 1 162 ? -29.170 0.837 18.897 1.00 35.62 162 ARG A O 1
ATOM 1279 N N . SER A 1 163 ? -29.522 1.141 21.115 1.00 31.77 163 SER A N 1
ATOM 1280 C CA . SER A 1 163 ? -28.217 0.845 21.731 1.00 31.77 163 SER A CA 1
ATOM 1281 C C . SER A 1 163 ? -26.983 0.809 20.812 1.00 31.77 163 SER A C 1
ATOM 1283 O O . SER A 1 163 ? -26.750 -0.166 20.100 1.00 31.77 163 SER A O 1
ATOM 1285 N N . LEU A 1 164 ? -26.083 1.785 20.978 1.00 38.88 164 LEU A N 1
ATOM 1286 C CA . LEU A 1 164 ? -24.687 1.703 20.518 1.00 38.88 164 LEU A CA 1
ATOM 1287 C C . LEU A 1 164 ? -23.861 0.745 21.410 1.00 38.88 164 LEU A C 1
ATOM 1289 O O . LEU A 1 164 ? -22.898 1.160 22.053 1.00 38.88 164 LEU A O 1
ATOM 1293 N N . LEU A 1 165 ? -24.275 -0.522 21.460 1.00 32.91 165 LEU A N 1
ATOM 1294 C CA . LEU A 1 165 ? -23.635 -1.649 22.148 1.00 32.91 165 LEU A CA 1
ATOM 1295 C C . LEU A 1 165 ? -23.584 -2.863 21.191 1.00 32.91 165 LEU A C 1
ATOM 1297 O O . LEU A 1 165 ? -24.260 -2.844 20.160 1.00 32.91 165 LEU A O 1
ATOM 1301 N N . PRO A 1 166 ? -22.693 -3.843 21.424 1.00 33.03 166 PRO A N 1
ATOM 1302 C CA . PRO A 1 166 ? -21.966 -4.463 20.320 1.00 33.03 166 PRO A CA 1
ATOM 1303 C C . PRO A 1 166 ? -22.725 -5.576 19.590 1.00 33.03 166 PRO A C 1
ATOM 1305 O O . PRO A 1 166 ? -23.382 -6.416 20.201 1.00 33.03 166 PRO A O 1
ATOM 1308 N N . ALA A 1 167 ? -22.498 -5.655 18.277 1.00 26.73 167 ALA A N 1
ATOM 1309 C CA . ALA A 1 167 ? -22.446 -6.947 17.602 1.00 26.73 167 ALA A CA 1
ATOM 1310 C C . ALA A 1 167 ? -21.127 -7.639 17.994 1.00 26.73 167 ALA A C 1
ATOM 1312 O O . ALA A 1 167 ? -20.095 -6.970 18.087 1.00 26.73 167 ALA A O 1
ATOM 1313 N N . GLY A 1 168 ? -21.156 -8.951 18.242 1.00 25.33 168 GLY A N 1
ATOM 1314 C CA . GLY A 1 168 ? -19.963 -9.713 18.621 1.00 25.33 168 GLY A CA 1
ATOM 1315 C C . GLY A 1 168 ? -18.876 -9.618 17.548 1.00 25.33 168 GLY A C 1
ATOM 1316 O O . GLY A 1 168 ? -19.119 -9.943 16.387 1.00 25.33 168 GLY A O 1
ATOM 1317 N N . VAL A 1 169 ? -17.689 -9.146 17.929 1.00 25.95 169 VAL A N 1
ATOM 1318 C CA . VAL A 1 169 ? -16.572 -8.943 17.001 1.00 25.95 169 VAL A CA 1
ATOM 1319 C C . VAL A 1 169 ? -15.767 -10.234 16.901 1.00 25.95 169 VAL A C 1
ATOM 1321 O O . VAL A 1 169 ? -15.044 -10.585 17.831 1.00 25.95 169 VAL A O 1
ATOM 1324 N N . HIS A 1 170 ? -15.842 -10.919 15.759 1.00 23.84 170 HIS A N 1
ATOM 1325 C CA . HIS A 1 170 ? -14.834 -11.921 15.416 1.00 23.84 170 HIS A CA 1
ATOM 1326 C C . HIS A 1 170 ? -13.480 -11.215 15.254 1.00 23.84 170 HIS A C 1
ATOM 1328 O O . HIS A 1 170 ? -13.310 -10.384 14.361 1.00 23.84 170 HIS A O 1
ATOM 1334 N N . ARG A 1 171 ? -12.525 -11.514 16.144 1.00 25.58 171 ARG A N 1
ATOM 1335 C CA . ARG A 1 171 ? -11.151 -11.004 16.052 1.00 25.58 171 ARG A CA 1
ATOM 1336 C C . ARG A 1 171 ? -10.435 -11.609 14.842 1.00 25.58 171 ARG A C 1
ATOM 1338 O O . ARG A 1 171 ? -10.399 -12.824 14.695 1.00 25.58 171 ARG A O 1
ATOM 1345 N N . ALA A 1 172 ? -9.750 -10.762 14.083 1.00 25.73 172 ALA A N 1
ATOM 1346 C CA . ALA A 1 172 ? -8.596 -11.128 13.267 1.00 25.73 172 ALA A CA 1
ATOM 1347 C C . ALA A 1 172 ? -7.621 -9.941 13.310 1.00 25.73 172 ALA A C 1
ATOM 1349 O O . ALA A 1 172 ? -8.012 -8.846 12.917 1.00 25.73 172 ALA A O 1
ATOM 1350 N N . ALA A 1 173 ? -6.408 -10.114 13.862 1.00 28.72 173 ALA A N 1
ATOM 1351 C CA . ALA A 1 173 ? -5.462 -9.005 14.057 1.00 28.72 173 ALA A CA 1
ATOM 1352 C C . ALA A 1 173 ? -3.979 -9.438 14.267 1.00 28.72 173 ALA A C 1
ATOM 1354 O O . ALA A 1 173 ? -3.519 -9.500 15.404 1.00 28.72 173 ALA A O 1
ATOM 1355 N N . CYS A 1 174 ? -3.245 -9.663 13.164 1.00 26.05 174 CYS A N 1
ATOM 1356 C CA . CYS A 1 174 ? -1.878 -10.240 12.993 1.00 26.05 174 CYS A CA 1
ATOM 1357 C C . CYS A 1 174 ? -0.683 -9.571 13.748 1.00 26.05 174 CYS A C 1
ATOM 1359 O O . CYS A 1 174 ? -0.890 -8.795 14.662 1.00 26.05 174 CYS A O 1
ATOM 1361 N N . ALA A 1 175 ? 0.586 -9.812 13.355 1.00 26.36 175 ALA A N 1
ATOM 1362 C CA . ALA A 1 175 ? 1.812 -9.103 13.824 1.00 26.36 175 ALA A CA 1
ATOM 1363 C C . ALA A 1 175 ? 1.959 -7.652 13.226 1.00 26.36 175 ALA A C 1
ATOM 1365 O O . ALA A 1 175 ? 0.940 -7.004 12.981 1.00 26.36 175 ALA A O 1
ATOM 1366 N N . GLY A 1 176 ? 3.098 -6.961 12.980 1.00 29.38 176 GLY A N 1
ATOM 1367 C CA . GLY A 1 176 ? 4.540 -7.090 13.318 1.00 29.38 176 GLY A CA 1
ATOM 1368 C C . GLY A 1 176 ? 5.466 -6.356 12.296 1.00 29.38 176 GLY A C 1
ATOM 1369 O O . GLY A 1 176 ? 5.175 -6.332 11.099 1.00 29.38 176 GLY A O 1
ATOM 1370 N N . GLY A 1 177 ? 6.615 -5.732 12.613 1.00 27.05 177 GLY A N 1
ATOM 1371 C CA . GLY A 1 177 ? 7.104 -5.052 13.833 1.00 27.05 177 GLY A CA 1
ATOM 1372 C C . GLY A 1 177 ? 7.475 -3.575 13.505 1.00 27.05 177 GLY A C 1
ATOM 1373 O O . GLY A 1 177 ? 6.743 -2.937 12.743 1.00 27.05 177 GLY A O 1
ATOM 1374 N N . LEU A 1 178 ? 8.570 -2.946 13.975 1.00 26.36 178 LEU A N 1
ATOM 1375 C CA . LEU A 1 178 ? 9.749 -3.398 14.747 1.00 26.36 178 LEU A CA 1
ATOM 1376 C C . LEU A 1 178 ? 10.350 -2.247 15.599 1.00 26.36 178 LEU A C 1
ATOM 1378 O O . LEU A 1 178 ? 10.907 -1.300 15.047 1.00 26.36 178 LEU A O 1
ATOM 1382 N N . ARG A 1 179 ? 10.326 -2.383 16.930 1.00 23.50 179 ARG A N 1
ATOM 1383 C CA . ARG A 1 179 ? 11.431 -2.128 17.888 1.00 23.50 179 ARG A CA 1
ATOM 1384 C C . ARG A 1 179 ? 10.918 -2.566 19.264 1.00 23.50 179 ARG A C 1
ATOM 1386 O O . ARG A 1 179 ? 9.795 -2.231 19.624 1.00 23.50 179 ARG A O 1
ATOM 1393 N N . PHE A 1 180 ? 11.686 -3.383 19.983 1.00 27.77 180 PHE A N 1
ATOM 1394 C CA . PHE A 1 180 ? 11.176 -4.096 21.157 1.00 27.77 180 PHE A CA 1
ATOM 1395 C C . PHE A 1 180 ? 10.999 -3.177 22.374 1.00 27.77 180 PHE A C 1
ATOM 1397 O O . PHE A 1 180 ? 11.955 -2.881 23.083 1.00 27.77 180 PHE A O 1
ATOM 1404 N N . VAL A 1 181 ? 9.747 -2.824 22.661 1.00 29.02 181 VAL A N 1
ATOM 1405 C CA . VAL A 1 181 ? 9.262 -2.704 24.039 1.00 29.02 181 VAL A CA 1
ATOM 1406 C C . VAL A 1 181 ? 8.331 -3.892 24.244 1.00 29.02 181 VAL A C 1
ATOM 1408 O O . VAL A 1 181 ? 7.279 -3.972 23.614 1.00 29.02 181 VAL A O 1
ATOM 1411 N N . VAL A 1 182 ? 8.755 -4.862 25.055 1.00 38.41 182 VAL A N 1
ATOM 1412 C CA . VAL A 1 182 ? 7.923 -6.026 25.381 1.00 38.41 182 VAL A CA 1
ATOM 1413 C C . VAL A 1 182 ? 6.737 -5.539 26.207 1.00 38.41 182 VAL A C 1
ATOM 1415 O O . VAL A 1 182 ? 6.937 -4.910 27.246 1.00 38.41 182 VAL A O 1
ATOM 1418 N N . ALA A 1 183 ? 5.515 -5.858 25.777 1.00 47.75 183 ALA A N 1
ATOM 1419 C CA . ALA A 1 183 ? 4.338 -5.754 26.631 1.00 47.75 183 ALA A CA 1
ATOM 1420 C C . ALA A 1 183 ? 4.481 -6.794 27.751 1.00 47.75 183 ALA A C 1
ATOM 1422 O O . ALA A 1 183 ? 4.119 -7.959 27.586 1.00 47.75 183 ALA A O 1
ATOM 1423 N N . ARG A 1 184 ? 5.104 -6.387 28.862 1.00 61.44 184 ARG A N 1
ATOM 1424 C CA . ARG A 1 184 ? 5.336 -7.236 30.033 1.00 61.44 184 ARG A CA 1
ATOM 1425 C C . ARG A 1 184 ? 4.009 -7.468 30.747 1.00 61.44 184 ARG A C 1
ATOM 1427 O O . ARG A 1 184 ? 3.643 -6.740 31.663 1.00 61.44 184 ARG A O 1
ATOM 1434 N N . TYR A 1 185 ? 3.280 -8.479 30.302 1.00 75.94 185 TYR A N 1
ATOM 1435 C CA . TYR A 1 185 ? 2.298 -9.157 31.138 1.00 75.94 185 TYR A CA 1
ATOM 1436 C C . TYR A 1 185 ? 3.004 -9.755 32.362 1.00 75.94 185 TYR A C 1
ATOM 1438 O O . TYR A 1 185 ? 4.187 -10.091 32.266 1.00 75.94 185 TYR A O 1
ATOM 1446 N N . THR A 1 186 ? 2.330 -9.840 33.513 1.00 78.06 186 THR A N 1
ATOM 1447 C CA . THR A 1 186 ? 2.940 -10.490 34.687 1.00 78.06 186 THR A CA 1
ATOM 1448 C C . THR A 1 186 ? 3.171 -11.969 34.388 1.00 78.06 186 THR A C 1
ATOM 1450 O O . THR A 1 186 ? 2.386 -12.585 33.660 1.00 78.06 186 THR A O 1
ATOM 1453 N N . ASP A 1 187 ? 4.236 -12.553 34.938 1.00 79.31 187 ASP A N 1
ATOM 1454 C CA . ASP A 1 187 ? 4.508 -13.988 34.810 1.00 79.31 187 ASP A CA 1
ATOM 1455 C C . ASP A 1 187 ? 3.298 -14.816 35.281 1.00 79.31 187 ASP A C 1
ATOM 1457 O O . ASP A 1 187 ? 2.834 -15.696 34.564 1.00 79.31 187 ASP A O 1
ATOM 1461 N N . GLU A 1 188 ? 2.658 -14.403 36.380 1.00 81.75 188 GLU A N 1
ATOM 1462 C CA . GLU A 1 188 ? 1.405 -14.976 36.895 1.00 81.75 188 GLU A CA 1
ATOM 1463 C C . GLU A 1 188 ? 0.249 -14.902 35.877 1.00 81.75 188 GLU A C 1
ATOM 1465 O O . GLU A 1 188 ? -0.643 -15.745 35.867 1.00 81.75 188 GLU A O 1
ATOM 1470 N N . SER A 1 189 ? 0.219 -13.890 35.004 1.00 83.69 189 SER A N 1
ATOM 1471 C CA . SER A 1 189 ? -0.780 -13.780 33.931 1.00 83.69 189 SER A CA 1
ATOM 1472 C C . SER A 1 189 ? -0.466 -14.683 32.744 1.00 83.69 189 SER A C 1
ATOM 1474 O O . SER A 1 189 ? -1.393 -15.245 32.167 1.00 83.69 189 SER A O 1
ATOM 1476 N N . ARG A 1 190 ? 0.815 -14.862 32.392 1.00 86.56 190 ARG A N 1
ATOM 1477 C CA . ARG A 1 190 ? 1.230 -15.877 31.408 1.00 86.56 190 ARG A CA 1
ATOM 1478 C C . ARG A 1 190 ? 0.866 -17.271 31.909 1.00 86.56 190 ARG A C 1
ATOM 1480 O O . ARG A 1 190 ? 0.265 -18.047 31.170 1.00 86.56 190 ARG A O 1
ATOM 1487 N N . ASP A 1 191 ? 1.218 -17.575 33.151 1.00 88.06 191 ASP A N 1
ATOM 1488 C CA . ASP A 1 191 ? 1.135 -18.931 33.680 1.00 88.06 191 ASP A CA 1
ATOM 1489 C C . ASP A 1 191 ? -0.325 -19.331 33.953 1.00 88.06 191 ASP A C 1
ATOM 1491 O O . ASP A 1 191 ? -0.735 -20.398 33.498 1.00 88.06 191 ASP A O 1
ATOM 1495 N N . ARG A 1 192 ? -1.173 -18.420 34.468 1.00 88.81 192 ARG A N 1
ATOM 1496 C CA . ARG A 1 192 ? -2.640 -18.623 34.513 1.00 88.81 192 ARG A CA 1
ATOM 1497 C C . ARG A 1 192 ? -3.252 -18.918 33.135 1.00 88.81 192 ARG A C 1
ATOM 1499 O O . ARG A 1 192 ? -4.182 -19.715 33.048 1.00 88.81 192 ARG A O 1
ATOM 1506 N N . VAL A 1 193 ? -2.757 -18.305 32.052 1.00 91.31 193 VAL A N 1
ATOM 1507 C CA . VAL 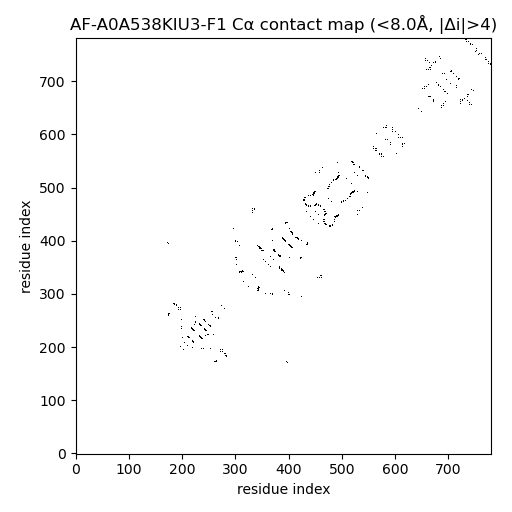A 1 193 ? -3.226 -18.621 30.685 1.00 91.31 193 VAL A CA 1
ATOM 1508 C C . VAL A 1 193 ? -2.704 -19.978 30.207 1.00 91.31 193 VAL A C 1
ATOM 1510 O O . VAL A 1 193 ? -3.461 -20.724 29.592 1.00 91.31 193 VAL A O 1
ATOM 1513 N N . ARG A 1 194 ? -1.442 -20.329 30.492 1.00 91.12 194 ARG A N 1
ATOM 1514 C CA . ARG A 1 194 ? -0.874 -21.643 30.136 1.00 91.12 194 ARG A CA 1
ATOM 1515 C C . ARG A 1 194 ? -1.627 -22.787 30.829 1.00 91.12 194 ARG A C 1
ATOM 1517 O O . ARG A 1 194 ? -1.902 -23.803 30.195 1.00 91.12 194 ARG A O 1
ATOM 1524 N N . GLU A 1 195 ? -1.978 -22.616 32.102 1.00 91.00 195 GLU A N 1
ATOM 1525 C CA . GLU A 1 195 ? -2.743 -23.590 32.890 1.00 91.00 195 GLU A CA 1
ATOM 1526 C C . GLU A 1 195 ? -4.183 -23.755 32.382 1.00 91.00 195 GLU A C 1
ATOM 1528 O O . GLU A 1 195 ? -4.649 -24.882 32.211 1.00 91.00 195 GLU A O 1
ATOM 1533 N N . ALA A 1 196 ? -4.875 -22.647 32.091 1.00 91.31 196 ALA A N 1
ATOM 1534 C CA . ALA A 1 196 ? -6.299 -22.631 31.739 1.00 91.31 196 ALA A CA 1
ATOM 1535 C C . ALA A 1 196 ? -6.640 -23.151 30.325 1.00 91.31 196 ALA A C 1
ATOM 1537 O O . ALA A 1 196 ? -7.810 -23.143 29.939 1.00 91.31 196 ALA A O 1
ATOM 1538 N N . ILE A 1 197 ? -5.651 -23.580 29.534 1.00 92.75 197 ILE A N 1
ATOM 1539 C CA . ILE A 1 197 ? -5.838 -24.030 28.148 1.00 92.75 197 ILE A CA 1
ATOM 1540 C C . ILE A 1 197 ? -5.730 -25.556 28.037 1.00 92.75 197 ILE A C 1
ATOM 1542 O O . ILE A 1 197 ? -4.686 -26.155 28.320 1.00 92.75 197 ILE A O 1
ATOM 1546 N N . ASP A 1 198 ? -6.792 -26.192 27.533 1.00 91.69 198 ASP A N 1
ATOM 1547 C CA . ASP A 1 198 ? -6.691 -27.543 26.979 1.00 91.69 198 ASP A CA 1
ATOM 1548 C C . ASP A 1 198 ? -5.938 -27.479 25.643 1.00 91.69 198 ASP A C 1
ATOM 1550 O O . ASP A 1 198 ? -6.376 -26.855 24.671 1.00 91.69 198 ASP A O 1
ATOM 1554 N N . PHE A 1 199 ? -4.762 -28.106 25.611 1.00 92.88 199 PHE A N 1
ATOM 1555 C CA . PHE A 1 199 ? -3.889 -28.067 24.446 1.00 92.88 199 PHE A CA 1
ATOM 1556 C C . PHE A 1 199 ? -4.274 -29.104 23.380 1.00 92.88 199 PHE A C 1
ATOM 1558 O O . PHE A 1 199 ? -4.052 -28.872 22.194 1.00 92.88 199 PHE A O 1
ATOM 1565 N N . VAL A 1 200 ? -4.918 -30.209 23.770 1.00 91.31 200 VAL A N 1
ATOM 1566 C CA . VAL A 1 200 ? -5.442 -31.212 22.831 1.00 91.31 200 VAL A CA 1
ATOM 1567 C C . VAL A 1 200 ? -6.656 -30.647 22.094 1.00 91.31 200 VAL A C 1
ATOM 1569 O O . VAL A 1 200 ? -6.725 -30.770 20.872 1.00 91.31 200 VAL A O 1
ATOM 1572 N N . GLU A 1 201 ? -7.553 -29.941 22.791 1.00 90.38 201 GLU A N 1
ATOM 1573 C CA . GLU A 1 201 ? -8.669 -29.215 22.170 1.00 90.38 201 GLU A CA 1
ATOM 1574 C C . GLU A 1 201 ? -8.170 -28.092 21.242 1.00 90.38 201 GLU A C 1
ATOM 1576 O O . GLU A 1 201 ? -8.645 -27.964 20.111 1.00 90.38 201 GLU A O 1
ATOM 1581 N N . LEU A 1 202 ? -7.184 -27.296 21.683 1.00 90.69 202 LEU A N 1
ATOM 1582 C CA . LEU A 1 202 ? -6.607 -26.215 20.875 1.00 90.69 202 LEU A CA 1
ATOM 1583 C C . LEU A 1 202 ? -6.011 -26.733 19.559 1.00 90.69 202 LEU A C 1
ATOM 1585 O O . LEU A 1 202 ? -6.270 -26.151 18.503 1.00 90.69 202 LEU A O 1
ATOM 1589 N N . VAL A 1 203 ? -5.232 -27.818 19.614 1.00 90.62 203 VAL A N 1
ATOM 1590 C CA . VAL A 1 203 ? -4.605 -28.413 18.427 1.00 90.62 203 VAL A CA 1
ATOM 1591 C C . VAL A 1 203 ? -5.656 -29.072 17.530 1.00 90.62 203 VAL A C 1
ATOM 1593 O O . VAL A 1 203 ? -5.677 -28.780 16.336 1.00 90.62 203 VAL A O 1
ATOM 1596 N N . ALA A 1 204 ? -6.561 -29.896 18.075 1.00 88.62 204 ALA A N 1
ATOM 1597 C CA . ALA A 1 204 ? -7.599 -30.581 17.294 1.00 88.62 204 ALA A CA 1
ATOM 1598 C C . ALA A 1 204 ? -8.531 -29.595 16.564 1.00 88.62 204 ALA A C 1
ATOM 1600 O O . ALA A 1 204 ? -8.860 -29.788 15.391 1.00 88.62 204 ALA A O 1
ATOM 1601 N N . ALA A 1 205 ? -8.889 -28.482 17.215 1.00 85.38 205 ALA A N 1
ATOM 1602 C CA . ALA A 1 205 ? -9.661 -27.403 16.600 1.00 85.38 205 ALA A CA 1
ATOM 1603 C C . ALA A 1 205 ? -8.926 -26.715 15.432 1.00 85.38 205 ALA A C 1
ATOM 1605 O O . ALA A 1 205 ? -9.576 -26.114 14.576 1.00 85.3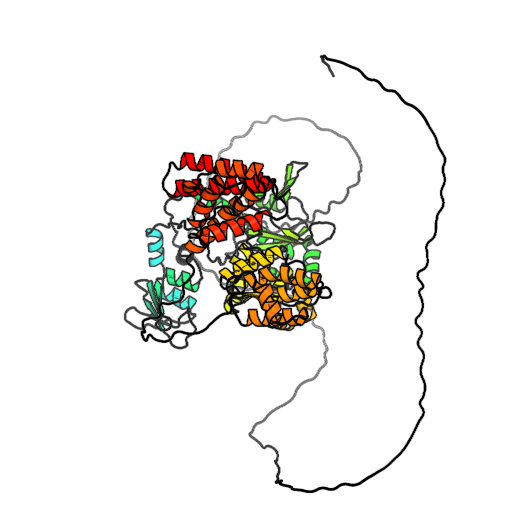8 205 ALA A O 1
ATOM 1606 N N . ARG A 1 206 ? -7.586 -26.789 15.383 1.00 85.12 206 ARG A N 1
ATOM 1607 C CA . ARG A 1 206 ? -6.755 -26.137 14.360 1.00 85.12 206 ARG A CA 1
ATOM 1608 C C . ARG A 1 206 ? -6.313 -27.064 13.225 1.00 85.12 206 ARG A C 1
ATOM 1610 O O . ARG A 1 206 ? -6.094 -26.573 12.115 1.00 85.12 206 ARG A O 1
ATOM 1617 N N . THR A 1 207 ? -6.197 -28.367 13.490 1.00 81.19 207 THR A N 1
ATOM 1618 C CA . THR A 1 207 ? -5.916 -29.422 12.497 1.00 81.19 207 THR A CA 1
ATOM 1619 C C . THR A 1 207 ? -7.186 -29.975 11.844 1.00 81.19 207 THR A C 1
ATOM 1621 O O . THR A 1 207 ? -7.111 -30.539 10.756 1.00 81.19 207 THR A O 1
ATOM 1624 N N . GLY A 1 208 ? -8.356 -29.803 12.473 1.00 66.38 208 GLY A N 1
ATOM 1625 C CA . GLY A 1 208 ? -9.646 -30.253 11.940 1.00 66.38 208 GLY A CA 1
ATOM 1626 C C . GLY A 1 208 ? -9.888 -31.762 12.060 1.00 66.38 208 GLY A C 1
ATOM 1627 O O . GLY A 1 208 ? -10.752 -32.293 11.364 1.00 66.38 208 GLY A O 1
ATOM 1628 N N . GLY A 1 209 ? -9.138 -32.457 12.921 1.00 70.25 209 GLY A N 1
ATOM 1629 C CA . GLY A 1 209 ? -9.249 -33.899 13.130 1.00 70.25 209 GLY A CA 1
ATOM 1630 C C . GLY A 1 209 ? -8.886 -34.321 14.553 1.00 70.25 209 GLY A C 1
ATOM 1631 O O . GLY A 1 209 ? -8.140 -33.637 15.253 1.00 70.25 209 GLY A O 1
ATOM 1632 N N . GLU A 1 210 ? -9.422 -35.463 14.983 1.00 74.50 210 GLU A N 1
ATOM 1633 C CA . GLU A 1 210 ? -9.196 -36.009 16.324 1.00 74.50 210 GLU A CA 1
ATOM 1634 C C . GLU A 1 210 ? -7.736 -36.443 16.521 1.00 74.50 210 GLU A C 1
ATOM 1636 O O . GLU A 1 210 ? -7.202 -37.249 15.751 1.00 74.50 210 GLU A O 1
ATOM 1641 N N . LEU A 1 211 ? -7.099 -35.954 17.590 1.00 87.12 211 LEU A N 1
ATOM 1642 C CA . LEU A 1 211 ? -5.791 -36.451 18.010 1.00 87.12 211 LEU A CA 1
ATOM 1643 C C . LEU A 1 211 ? -5.945 -37.823 18.675 1.00 87.12 211 LEU A C 1
ATOM 1645 O O . LEU A 1 211 ? -6.681 -37.983 19.649 1.00 87.12 211 LEU A O 1
ATOM 1649 N N . ARG A 1 212 ? -5.208 -38.819 18.184 1.00 87.31 212 ARG A N 1
ATOM 1650 C CA . ARG A 1 212 ? -5.226 -40.179 18.731 1.00 87.31 212 ARG A CA 1
ATOM 1651 C C . ARG A 1 212 ? -4.232 -40.288 19.877 1.00 87.31 212 ARG A C 1
ATOM 1653 O O . ARG A 1 212 ? -3.075 -39.908 19.729 1.00 87.31 212 ARG A O 1
ATOM 1660 N N . ARG A 1 213 ? -4.651 -40.833 21.019 1.00 89.50 213 ARG A N 1
ATOM 1661 C CA . ARG A 1 213 ? -3.746 -41.052 22.156 1.00 89.50 213 ARG A CA 1
ATOM 1662 C C . ARG A 1 213 ? -2.649 -42.051 21.763 1.00 89.50 213 ARG A C 1
ATOM 1664 O O . ARG A 1 213 ? -2.954 -43.169 21.359 1.00 89.50 213 ARG A O 1
ATOM 1671 N N . SER A 1 214 ? -1.391 -41.638 21.895 1.00 84.56 214 SER A N 1
ATOM 1672 C CA . SER A 1 214 ? -0.195 -42.366 21.439 1.00 84.56 214 SER A CA 1
ATOM 1673 C C . SER A 1 214 ? 0.765 -42.713 22.589 1.00 84.56 214 SER A C 1
ATOM 1675 O O . SER A 1 214 ? 1.935 -43.015 22.366 1.00 84.56 214 SER A O 1
ATOM 1677 N N . GLY A 1 215 ? 0.282 -42.668 23.832 1.00 83.44 215 GLY A N 1
ATOM 1678 C CA . GLY A 1 215 ? 1.033 -43.055 25.022 1.00 83.44 215 GLY A CA 1
ATOM 1679 C C . GLY A 1 215 ? 0.277 -42.738 26.318 1.00 83.44 215 GLY A C 1
ATOM 1680 O O . GLY A 1 215 ? -0.882 -42.310 26.280 1.00 83.44 215 GLY A O 1
ATOM 1681 N N . PRO A 1 216 ? 0.920 -42.903 27.490 1.00 77.31 216 PRO A N 1
ATOM 1682 C CA . PRO A 1 216 ? 0.312 -42.574 28.780 1.00 77.31 216 PRO A CA 1
ATOM 1683 C C . PRO A 1 216 ? -0.104 -41.102 28.893 1.00 77.31 216 PRO A C 1
ATOM 1685 O O . PRO A 1 216 ? -1.140 -40.817 29.492 1.00 77.31 216 PRO A O 1
ATOM 1688 N N . ARG A 1 217 ? 0.656 -40.184 28.281 1.00 86.25 217 ARG A N 1
ATOM 1689 C CA . ARG A 1 217 ? 0.357 -38.741 28.252 1.00 86.25 217 ARG A CA 1
ATOM 1690 C C . ARG A 1 217 ? 0.262 -38.136 26.841 1.00 86.25 217 ARG A C 1
ATOM 1692 O O . ARG A 1 217 ? -0.521 -37.215 26.640 1.00 86.25 217 ARG A O 1
ATOM 1699 N N . GLN A 1 218 ? 0.963 -38.703 25.859 1.00 91.94 218 GLN A N 1
ATOM 1700 C CA . GLN A 1 218 ? 1.064 -38.143 24.506 1.00 91.94 218 GLN A CA 1
ATOM 1701 C C . GLN A 1 218 ? -0.146 -38.431 23.602 1.00 91.94 218 GLN A C 1
ATOM 1703 O O . GLN A 1 218 ? -0.750 -39.508 23.644 1.00 91.94 218 GLN A O 1
ATOM 1708 N N . TYR A 1 219 ? -0.427 -37.480 22.714 1.00 93.75 219 TYR A N 1
ATOM 1709 C CA . TYR A 1 219 ? -1.425 -37.533 21.645 1.00 93.75 219 TYR A CA 1
ATOM 1710 C C . TYR A 1 219 ? -0.756 -37.274 20.291 1.00 93.75 219 TYR A C 1
ATOM 1712 O O . TYR A 1 219 ? 0.218 -36.532 20.229 1.00 93.75 219 TYR A O 1
ATOM 1720 N N . MET A 1 220 ? -1.266 -37.871 19.212 1.00 92.06 220 MET A N 1
ATOM 1721 C CA . MET A 1 220 ? -0.685 -37.785 17.870 1.00 92.06 220 MET A CA 1
ATOM 1722 C C . MET A 1 220 ? -1.736 -37.457 16.801 1.00 92.06 220 MET A C 1
ATOM 1724 O O . MET A 1 220 ? -2.848 -37.991 16.821 1.00 92.06 220 MET A O 1
ATOM 1728 N N . GLY A 1 221 ? -1.380 -36.600 15.844 1.00 91.12 221 GLY A N 1
ATOM 1729 C CA . GLY A 1 221 ? -2.237 -36.196 14.727 1.00 91.12 221 GLY A CA 1
ATOM 1730 C C . GLY A 1 221 ? -1.451 -35.712 13.509 1.00 91.12 221 GLY A C 1
ATOM 1731 O O . GLY A 1 221 ? -0.233 -35.870 13.444 1.00 91.12 221 GLY A O 1
ATOM 1732 N N . LEU A 1 222 ? -2.165 -35.139 12.537 1.00 91.00 222 LEU A N 1
ATOM 1733 C CA . LEU A 1 222 ? -1.559 -34.493 11.371 1.00 91.00 222 LEU A CA 1
ATOM 1734 C C . LEU A 1 222 ? -1.003 -33.113 11.751 1.00 91.00 222 LEU A C 1
ATOM 1736 O O . LEU A 1 222 ? -1.626 -32.368 12.509 1.00 91.00 222 LEU A O 1
ATOM 1740 N N . CYS A 1 223 ? 0.157 -32.769 11.209 1.00 90.62 223 CYS A N 1
ATOM 1741 C CA . CYS A 1 223 ? 0.839 -31.507 11.453 1.00 90.62 223 CYS A CA 1
ATOM 1742 C C . CYS A 1 223 ? 0.113 -30.304 10.811 1.00 90.62 223 CYS A C 1
ATOM 1744 O O . CYS A 1 223 ? -0.165 -30.333 9.616 1.00 90.62 223 CYS A O 1
ATOM 1746 N N . PRO A 1 224 ? -0.120 -29.192 11.537 1.00 88.31 224 PRO A N 1
ATOM 1747 C CA . PRO A 1 224 ? -0.668 -27.966 10.948 1.00 88.31 224 PRO A CA 1
ATOM 1748 C C . PRO A 1 224 ? 0.383 -27.092 10.234 1.00 88.31 224 PRO A C 1
ATOM 1750 O O . PRO A 1 224 ? 0.025 -26.052 9.682 1.00 88.31 224 PRO A O 1
ATOM 1753 N N . PHE A 1 225 ? 1.668 -27.474 10.263 1.00 88.69 225 PHE A N 1
ATOM 1754 C CA . PHE A 1 225 ? 2.790 -26.681 9.733 1.00 88.69 225 PHE A CA 1
ATOM 1755 C C . PHE A 1 225 ? 3.326 -27.164 8.374 1.00 88.69 225 PHE A C 1
ATOM 1757 O O . PHE A 1 225 ? 4.040 -26.417 7.709 1.00 88.69 225 PHE A O 1
ATOM 1764 N N . HIS A 1 226 ? 2.988 -28.383 7.943 1.00 85.88 226 HIS A N 1
ATOM 1765 C CA . HIS A 1 226 ? 3.325 -28.913 6.616 1.00 85.88 226 HIS A CA 1
ATOM 1766 C C . HIS A 1 226 ? 2.276 -29.937 6.155 1.00 85.88 226 HIS A C 1
ATOM 1768 O O . HIS A 1 226 ? 1.559 -30.491 6.984 1.00 85.88 226 HIS A O 1
ATOM 1774 N N . ASP A 1 227 ? 2.167 -30.164 4.843 1.00 85.75 227 ASP A N 1
ATOM 1775 C CA . ASP A 1 227 ? 1.189 -31.093 4.259 1.00 85.75 227 ASP A CA 1
ATOM 1776 C C . ASP A 1 227 ? 1.687 -32.547 4.363 1.00 85.75 227 ASP A C 1
ATOM 1778 O O . ASP A 1 227 ? 2.664 -32.926 3.714 1.00 85.75 227 ASP A O 1
ATOM 1782 N N . GLU A 1 228 ? 1.025 -33.359 5.192 1.00 85.50 228 GLU A N 1
ATOM 1783 C CA . GLU A 1 228 ? 1.350 -34.772 5.418 1.00 85.50 228 GLU A CA 1
ATOM 1784 C C . GLU A 1 228 ? 0.100 -35.668 5.396 1.00 85.50 228 GLU A C 1
ATOM 1786 O O . GLU A 1 228 ? -1.018 -35.233 5.668 1.00 85.50 228 GLU A O 1
ATOM 1791 N N . ARG A 1 229 ? 0.285 -36.960 5.088 1.00 84.25 229 ARG A N 1
ATOM 1792 C CA . ARG A 1 229 ? -0.799 -37.971 5.067 1.00 84.25 229 ARG A CA 1
ATOM 1793 C C . ARG A 1 229 ? -0.743 -38.969 6.224 1.00 84.25 229 ARG A C 1
ATOM 1795 O O . ARG A 1 229 ? -1.691 -39.720 6.437 1.00 84.25 229 ARG A O 1
ATOM 1802 N N . THR A 1 230 ? 0.372 -38.999 6.939 1.00 86.69 230 THR A N 1
ATOM 1803 C CA . THR A 1 230 ? 0.651 -39.887 8.070 1.00 86.69 230 THR A CA 1
ATOM 1804 C C . THR A 1 230 ? 0.860 -39.023 9.307 1.00 86.69 230 THR A C 1
ATOM 1806 O O . THR A 1 230 ? 1.711 -38.143 9.234 1.00 86.69 230 THR A O 1
ATOM 1809 N N . PRO A 1 231 ? 0.141 -39.247 10.421 1.00 89.75 231 PRO A N 1
ATOM 1810 C CA . PRO A 1 231 ? 0.325 -38.468 11.642 1.00 89.75 231 PRO A CA 1
ATOM 1811 C C . PRO A 1 231 ? 1.780 -38.461 12.129 1.00 89.75 231 PRO A C 1
ATOM 1813 O O . PRO A 1 231 ? 2.303 -39.516 12.487 1.00 89.75 231 PRO A O 1
ATOM 1816 N N . SER A 1 232 ? 2.420 -37.289 12.170 1.00 90.94 232 SER A N 1
ATOM 1817 C CA . SER A 1 232 ? 3.743 -37.108 12.792 1.00 90.94 232 SER A CA 1
ATOM 1818 C C . SER A 1 232 ? 3.761 -36.051 13.904 1.00 90.94 232 SER A C 1
ATOM 1820 O O . SER A 1 232 ? 4.794 -35.835 14.542 1.00 90.94 232 SER A O 1
ATOM 1822 N N . PHE A 1 233 ? 2.625 -35.399 14.171 1.00 93.81 233 PHE A N 1
ATOM 1823 C CA . PHE A 1 233 ? 2.511 -34.316 15.143 1.00 93.81 233 PHE A CA 1
ATOM 1824 C C . PHE A 1 233 ? 2.173 -34.838 16.541 1.00 93.81 233 PHE A C 1
ATOM 1826 O O . PHE A 1 233 ? 1.047 -35.274 16.770 1.00 93.81 233 PHE A O 1
ATOM 1833 N N . SER A 1 234 ? 3.131 -34.786 17.470 1.00 93.12 234 SER A N 1
ATOM 1834 C CA . SER A 1 234 ? 2.965 -35.194 18.870 1.00 93.12 234 SER A CA 1
ATOM 1835 C C . SER A 1 234 ? 2.649 -34.005 19.785 1.00 93.12 234 SER A C 1
ATOM 1837 O O . SER A 1 234 ? 3.218 -32.923 19.623 1.00 93.12 234 SER A O 1
ATOM 1839 N N . VAL A 1 235 ? 1.757 -34.219 20.754 1.00 94.88 235 VAL A N 1
ATOM 1840 C CA . VAL A 1 235 ? 1.246 -33.227 21.713 1.00 94.88 235 VAL A CA 1
ATOM 1841 C C . VAL A 1 235 ? 1.255 -33.810 23.128 1.00 94.88 235 VAL A C 1
ATOM 1843 O O . VAL A 1 235 ? 0.715 -34.893 23.364 1.00 94.88 235 VAL A O 1
ATOM 1846 N N . GLU A 1 236 ? 1.822 -33.065 24.076 1.00 94.25 236 GLU A N 1
ATOM 1847 C CA . GLU A 1 236 ? 1.860 -33.366 25.510 1.00 94.25 236 GLU A CA 1
ATOM 1848 C C . GLU A 1 236 ? 0.979 -32.348 26.274 1.00 94.25 236 GLU A C 1
ATOM 1850 O O . GLU A 1 236 ? 1.346 -31.174 26.383 1.00 94.25 236 GLU A O 1
ATOM 1855 N N . PRO A 1 237 ? -0.206 -32.746 26.783 1.00 90.88 237 PRO A N 1
ATOM 1856 C CA . PRO A 1 237 ? -1.199 -31.823 27.340 1.00 90.88 237 PRO A CA 1
ATOM 1857 C C . PRO A 1 237 ? -0.889 -31.327 28.758 1.00 90.88 237 PRO A C 1
ATOM 1859 O O . PRO A 1 237 ? -1.541 -30.374 29.200 1.00 90.88 237 PRO A O 1
ATOM 1862 N N . VAL A 1 238 ? 0.051 -31.962 29.472 1.00 88.62 238 VAL A N 1
ATOM 1863 C CA . VAL A 1 238 ? 0.461 -31.547 30.824 1.00 88.62 238 VAL A CA 1
ATOM 1864 C C . VAL A 1 238 ? 1.434 -30.374 30.722 1.00 88.62 238 VAL A C 1
ATOM 1866 O O . VAL A 1 238 ? 1.073 -29.253 31.069 1.00 88.62 238 VAL A O 1
ATOM 1869 N N . GLU A 1 239 ? 2.610 -30.607 30.133 1.00 88.44 239 GLU A N 1
ATOM 1870 C CA . GLU A 1 239 ? 3.663 -29.592 29.943 1.00 88.44 239 GLU A CA 1
ATOM 1871 C C . GLU A 1 239 ? 3.331 -28.562 28.843 1.00 88.44 239 GLU A C 1
ATOM 1873 O O . GLU A 1 239 ? 4.058 -27.590 28.653 1.00 88.44 239 GLU A O 1
ATOM 1878 N N . LYS A 1 240 ? 2.226 -28.767 28.108 1.00 93.06 240 LYS A N 1
ATOM 1879 C CA . LYS A 1 240 ? 1.767 -27.931 26.983 1.00 93.06 240 LYS A CA 1
ATOM 1880 C C . LYS A 1 240 ? 2.779 -27.856 25.826 1.00 93.06 240 LYS A C 1
ATOM 1882 O O . LYS A 1 240 ? 2.908 -26.813 25.188 1.00 93.06 240 LYS A O 1
ATOM 1887 N N . LEU A 1 241 ? 3.489 -28.956 25.558 1.00 94.44 241 LEU A N 1
ATOM 1888 C CA . LEU A 1 241 ? 4.559 -29.049 24.553 1.00 94.44 241 LEU A CA 1
ATOM 1889 C C . LEU A 1 241 ? 4.115 -29.809 23.298 1.00 94.44 241 LEU A C 1
ATOM 1891 O O . LEU A 1 241 ? 3.318 -30.746 23.382 1.00 94.44 241 LEU A O 1
ATOM 1895 N N . PHE A 1 242 ? 4.661 -29.444 22.137 1.00 95.25 242 PHE A N 1
ATOM 1896 C CA . PHE A 1 242 ? 4.465 -30.171 20.880 1.00 95.25 242 PHE A CA 1
ATOM 1897 C C . PHE A 1 242 ? 5.786 -30.464 20.158 1.00 95.25 242 PHE A C 1
ATOM 1899 O O . PHE A 1 242 ? 6.770 -29.735 20.296 1.00 95.25 242 PHE A O 1
ATOM 1906 N N . HIS A 1 243 ? 5.787 -31.520 19.341 1.00 94.06 243 HIS A N 1
ATOM 1907 C CA . HIS A 1 243 ? 6.895 -31.869 18.451 1.00 94.06 243 HIS A CA 1
ATOM 1908 C C . HIS A 1 243 ? 6.392 -32.586 17.190 1.00 94.06 243 HIS A C 1
ATOM 1910 O O . HIS A 1 243 ? 5.707 -33.605 17.275 1.00 94.06 243 HIS A O 1
ATOM 1916 N N . CYS A 1 244 ? 6.772 -32.093 16.014 1.00 93.56 244 CYS A N 1
ATOM 1917 C CA . CYS A 1 244 ? 6.500 -32.716 14.725 1.00 93.56 244 CYS A CA 1
ATOM 1918 C C . CYS A 1 244 ? 7.685 -33.573 14.265 1.00 93.56 244 CYS A C 1
ATOM 1920 O O . CYS A 1 244 ? 8.754 -33.043 13.964 1.00 93.56 244 CYS A O 1
ATOM 1922 N N . PHE A 1 245 ? 7.495 -34.886 14.140 1.00 91.12 245 PHE A N 1
ATOM 1923 C CA . PHE A 1 245 ? 8.538 -35.783 13.630 1.00 91.12 245 PHE A CA 1
ATOM 1924 C C . PHE A 1 245 ? 8.746 -35.683 12.106 1.00 91.12 245 PHE A C 1
ATOM 1926 O O . PHE A 1 245 ? 9.797 -36.098 11.626 1.00 91.12 245 PHE A O 1
ATOM 1933 N N . GLY A 1 246 ? 7.794 -35.117 11.351 1.00 87.19 246 GLY A N 1
ATOM 1934 C CA . GLY A 1 246 ? 7.920 -34.893 9.905 1.00 87.19 246 GLY A CA 1
ATOM 1935 C C . GLY A 1 246 ? 8.759 -33.663 9.535 1.00 87.19 246 GLY A C 1
ATOM 1936 O O . GLY A 1 246 ? 9.696 -33.772 8.747 1.00 87.19 246 GLY A O 1
ATOM 1937 N N . CYS A 1 247 ? 8.459 -32.495 10.119 1.00 88.75 247 CYS A N 1
ATOM 1938 C CA . CYS A 1 247 ? 9.135 -31.229 9.788 1.00 88.75 247 CYS A CA 1
ATOM 1939 C C . CYS A 1 247 ? 10.085 -30.681 10.870 1.00 88.75 247 CYS A C 1
ATOM 1941 O O . CYS A 1 247 ? 10.707 -29.645 10.650 1.00 88.75 247 CYS A O 1
ATOM 1943 N N . GLY A 1 248 ? 10.203 -31.334 12.033 1.00 88.75 248 GLY A N 1
ATOM 1944 C CA . GLY A 1 248 ? 11.067 -30.900 13.144 1.00 88.75 248 GLY A CA 1
ATOM 1945 C C . GLY A 1 248 ? 10.534 -29.719 13.968 1.00 88.75 248 GLY A C 1
ATOM 1946 O O . GLY A 1 248 ? 11.168 -29.306 14.939 1.00 88.75 248 GLY A O 1
ATOM 1947 N N . GLU A 1 249 ? 9.368 -29.169 13.614 1.00 89.50 249 GLU A N 1
ATOM 1948 C CA . GLU A 1 249 ? 8.747 -28.065 14.352 1.00 89.50 249 GLU A CA 1
ATOM 1949 C C . GLU A 1 249 ? 8.344 -28.478 15.771 1.00 89.50 249 GLU A C 1
ATOM 1951 O O . GLU A 1 249 ? 7.591 -29.432 15.971 1.00 89.50 249 GLU A O 1
ATOM 1956 N N . SER A 1 250 ? 8.803 -27.714 16.759 1.00 91.19 250 SER A N 1
ATOM 1957 C CA . SER A 1 250 ? 8.511 -27.911 18.183 1.00 91.19 250 SER A CA 1
ATOM 1958 C C . SER A 1 250 ? 8.290 -26.577 18.905 1.00 91.19 250 SER A C 1
ATOM 1960 O O . SER A 1 250 ? 8.491 -25.503 18.321 1.00 91.19 250 SER A O 1
ATOM 1962 N N . GLY A 1 251 ? 7.824 -26.643 20.152 1.00 93.06 251 GLY A N 1
ATOM 1963 C CA . GLY A 1 251 ? 7.567 -25.481 21.005 1.00 93.06 251 GLY A CA 1
ATOM 1964 C C . GLY A 1 251 ? 6.506 -25.758 22.069 1.00 93.06 251 GLY A C 1
ATOM 1965 O O . GLY A 1 251 ? 6.100 -26.908 22.265 1.00 93.06 251 GLY A O 1
ATOM 1966 N N . ASP A 1 252 ? 6.045 -24.704 22.738 1.00 93.62 252 ASP A N 1
ATOM 1967 C CA . ASP A 1 252 ? 4.927 -24.764 23.687 1.00 93.62 252 ASP A CA 1
ATOM 1968 C C . ASP A 1 252 ? 3.579 -24.288 23.092 1.00 93.62 252 ASP A C 1
ATOM 1970 O O . ASP A 1 252 ? 3.442 -24.041 21.892 1.00 93.62 252 ASP A O 1
ATOM 1974 N N . VAL A 1 253 ? 2.548 -24.167 23.933 1.00 94.00 253 VAL A N 1
ATOM 1975 C CA . VAL A 1 253 ? 1.219 -23.656 23.555 1.00 94.00 253 VAL A CA 1
ATOM 1976 C C . VAL A 1 253 ? 1.229 -22.227 22.987 1.00 94.00 253 VAL A C 1
ATOM 1978 O O . VAL A 1 253 ? 0.423 -21.921 22.105 1.00 94.00 253 VAL A O 1
ATOM 1981 N N . PHE A 1 254 ? 2.142 -21.357 23.429 1.00 93.31 254 PHE A N 1
ATOM 1982 C CA . PHE A 1 254 ? 2.303 -20.020 22.857 1.00 93.31 254 PHE A CA 1
ATOM 1983 C C . PHE A 1 254 ? 3.014 -20.099 21.505 1.00 93.31 254 PHE A C 1
ATOM 1985 O O . PHE A 1 254 ? 2.541 -19.472 20.558 1.00 93.31 254 PHE A O 1
ATOM 1992 N N . ASP A 1 255 ? 4.072 -20.907 21.369 1.00 91.50 255 ASP A N 1
ATOM 1993 C CA . ASP A 1 255 ? 4.717 -21.167 20.071 1.00 91.50 255 ASP A CA 1
ATOM 1994 C C . ASP A 1 255 ? 3.729 -21.737 19.048 1.00 91.50 255 ASP A C 1
ATOM 1996 O O . ASP A 1 255 ? 3.725 -21.324 17.886 1.00 91.50 255 ASP A O 1
ATOM 2000 N N . PHE A 1 256 ? 2.853 -22.649 19.479 1.00 93.50 256 PHE A N 1
ATOM 2001 C CA . PHE A 1 256 ? 1.827 -23.240 18.628 1.00 93.50 256 PHE A CA 1
ATOM 2002 C C . PHE A 1 256 ? 0.891 -22.173 18.052 1.00 93.50 256 PHE A C 1
ATOM 2004 O O . PHE A 1 256 ? 0.646 -22.161 16.845 1.00 93.50 256 PHE A O 1
ATOM 2011 N N . VAL A 1 257 ? 0.396 -21.248 18.882 1.00 90.88 257 VAL A N 1
ATOM 2012 C CA . VAL A 1 257 ? -0.474 -20.146 18.434 1.00 90.88 257 VAL A CA 1
ATOM 2013 C C . VAL A 1 257 ? 0.298 -19.102 17.627 1.00 90.88 257 VAL A C 1
ATOM 2015 O O . VAL A 1 257 ? -0.198 -18.660 16.593 1.00 90.88 257 VAL A O 1
ATOM 2018 N N . MET A 1 258 ? 1.524 -18.741 18.026 1.00 89.88 258 MET A N 1
ATOM 2019 C CA . MET A 1 258 ? 2.374 -17.826 17.251 1.00 89.88 258 MET A CA 1
ATOM 2020 C C . MET A 1 258 ? 2.581 -18.337 15.821 1.00 89.88 258 MET A C 1
ATOM 2022 O O . MET A 1 258 ? 2.429 -17.570 14.870 1.00 89.88 258 MET A O 1
ATOM 2026 N N . LYS A 1 259 ? 2.860 -19.638 15.660 1.00 86.31 259 LYS A N 1
ATOM 2027 C CA . LYS A 1 259 ? 3.087 -20.277 14.356 1.00 86.31 259 LYS A CA 1
ATOM 2028 C C . LYS A 1 259 ? 1.786 -20.523 13.577 1.00 86.31 259 LYS A C 1
ATOM 2030 O O . LYS A 1 259 ? 1.758 -20.257 12.378 1.00 86.31 259 LYS A O 1
ATOM 2035 N N . THR A 1 260 ? 0.706 -20.995 14.213 1.00 84.81 260 THR A N 1
ATOM 2036 C CA . THR A 1 260 ? -0.557 -21.306 13.503 1.00 84.81 260 THR A CA 1
ATOM 2037 C C . THR A 1 260 ? -1.398 -20.072 13.155 1.00 84.81 260 THR A C 1
ATOM 2039 O O . THR A 1 260 ? -2.056 -20.081 12.113 1.00 84.81 260 THR A O 1
ATOM 2042 N N . GLU A 1 261 ? -1.333 -18.997 13.949 1.00 80.06 261 GLU A N 1
ATOM 2043 C CA . GLU A 1 261 ? -2.103 -17.756 13.741 1.00 80.06 261 GLU A CA 1
ATOM 2044 C C . GLU A 1 261 ? -1.248 -16.567 13.247 1.00 80.06 261 GLU A C 1
ATOM 2046 O O . GLU A 1 261 ? -1.782 -15.499 12.941 1.00 80.06 261 GLU A O 1
ATOM 2051 N N . ASN A 1 262 ? 0.074 -16.746 13.119 1.00 76.19 262 ASN A N 1
ATOM 2052 C CA . ASN A 1 262 ? 1.039 -15.736 12.657 1.00 76.19 262 ASN A CA 1
ATOM 2053 C C . ASN A 1 262 ? 0.979 -14.426 13.477 1.00 76.19 262 ASN A C 1
ATOM 2055 O O . ASN A 1 262 ? 0.785 -13.314 12.961 1.00 76.19 262 ASN A O 1
ATOM 2059 N N . VAL A 1 263 ? 1.125 -14.590 14.793 1.00 71.88 263 VAL A N 1
ATOM 2060 C CA . VAL A 1 263 ? 1.118 -13.522 15.803 1.00 71.88 263 VAL A CA 1
ATOM 2061 C C . VAL A 1 263 ? 2.420 -13.506 16.604 1.00 71.88 263 VAL A C 1
ATOM 2063 O O . VAL A 1 263 ? 3.142 -14.495 16.674 1.00 71.88 263 VAL A O 1
ATOM 2066 N N . ASP A 1 264 ? 2.719 -12.361 17.217 1.00 73.94 264 ASP A N 1
ATOM 2067 C CA . ASP A 1 264 ? 3.777 -12.243 18.226 1.00 73.94 264 ASP A CA 1
ATOM 2068 C C . ASP A 1 264 ? 3.333 -12.835 19.584 1.00 73.94 264 ASP A C 1
ATOM 2070 O O . ASP A 1 264 ? 2.150 -13.099 19.792 1.00 73.94 264 ASP A O 1
ATOM 2074 N N . PHE A 1 265 ? 4.269 -13.041 20.521 1.00 79.44 265 PHE A N 1
ATOM 2075 C CA . PHE A 1 265 ? 3.983 -13.650 21.834 1.00 79.44 265 PHE A CA 1
ATOM 2076 C C . PHE A 1 265 ? 2.892 -12.905 22.619 1.00 79.44 265 PHE A C 1
ATOM 2078 O O . PHE A 1 265 ? 2.063 -13.532 23.275 1.00 79.44 265 PHE A O 1
ATOM 2085 N N . GLY A 1 266 ? 2.850 -11.571 22.514 1.00 79.19 266 GLY A N 1
ATOM 2086 C CA . GLY A 1 266 ? 1.788 -10.761 23.114 1.00 79.19 266 GLY A CA 1
ATOM 2087 C C . GLY A 1 266 ? 0.427 -11.074 22.495 1.00 79.19 266 GLY A C 1
ATOM 2088 O O . GLY A 1 266 ? -0.529 -11.317 23.223 1.00 79.19 266 GLY A O 1
ATOM 2089 N N . GLY A 1 267 ? 0.357 -11.159 21.164 1.00 75.38 267 GLY A N 1
ATOM 2090 C CA . GLY A 1 267 ? -0.837 -11.596 20.440 1.00 75.38 267 GLY A CA 1
ATOM 2091 C C . GLY A 1 267 ? -1.261 -13.037 20.750 1.00 75.38 267 GLY A C 1
ATOM 2092 O O . GLY A 1 267 ? -2.451 -13.286 20.918 1.00 75.38 267 GLY A O 1
ATOM 2093 N N . ALA A 1 268 ? -0.324 -13.981 20.882 1.00 83.69 268 ALA A N 1
ATOM 2094 C CA . ALA A 1 268 ? -0.630 -15.362 21.265 1.00 83.69 268 ALA A CA 1
ATOM 2095 C C . ALA A 1 268 ? -1.213 -15.441 22.685 1.00 83.69 268 ALA A C 1
ATOM 2097 O O . ALA A 1 268 ? -2.245 -16.078 22.898 1.00 83.69 268 ALA A O 1
ATOM 2098 N N . LEU A 1 269 ? -0.602 -14.730 23.637 1.00 88.38 269 LEU A N 1
ATOM 2099 C CA . LEU A 1 269 ? -1.086 -14.622 25.010 1.00 88.38 269 LEU A CA 1
ATOM 2100 C C . LEU A 1 269 ? -2.455 -13.916 25.080 1.00 88.38 269 LEU A C 1
ATOM 2102 O O . LEU A 1 269 ? -3.331 -14.380 25.801 1.00 88.38 269 LEU A O 1
ATOM 2106 N N . GLU A 1 270 ? -2.691 -12.865 24.286 1.00 83.81 270 GLU A N 1
ATOM 2107 C CA . GLU A 1 270 ? -3.992 -12.177 24.164 1.00 83.81 270 GLU A CA 1
ATOM 2108 C C . GLU A 1 270 ? -5.088 -13.038 23.506 1.00 83.81 270 GLU A C 1
ATOM 2110 O O . GLU A 1 270 ? -6.260 -12.904 23.856 1.00 83.81 270 GLU A O 1
ATOM 2115 N N . LEU A 1 271 ? -4.746 -13.921 22.562 1.00 82.81 271 LEU A N 1
ATOM 2116 C CA . LEU A 1 271 ? -5.695 -14.866 21.956 1.00 82.81 271 LEU A CA 1
ATOM 2117 C C . LEU A 1 271 ? -6.073 -15.989 22.930 1.00 82.81 271 LEU A C 1
ATOM 2119 O O . LEU A 1 271 ? -7.250 -16.330 23.052 1.00 82.81 271 LEU A O 1
ATOM 2123 N N . LEU A 1 272 ? -5.090 -16.545 23.642 1.00 88.25 272 LEU A N 1
ATOM 2124 C CA . LEU A 1 272 ? -5.315 -17.598 24.633 1.00 88.25 272 LEU A CA 1
ATOM 2125 C C . LEU A 1 272 ? -6.017 -17.063 25.892 1.00 88.25 272 LEU A C 1
ATOM 2127 O O . LEU A 1 272 ? -6.876 -17.751 26.441 1.00 88.25 272 LEU A O 1
ATOM 2131 N N . ALA A 1 273 ? -5.739 -15.824 26.305 1.00 87.25 273 ALA A N 1
ATOM 2132 C CA . ALA A 1 273 ? -6.465 -15.135 27.372 1.00 87.25 273 ALA A CA 1
ATOM 2133 C C . ALA A 1 273 ? -7.953 -14.949 27.039 1.00 87.25 273 ALA A C 1
ATOM 2135 O O . ALA A 1 273 ? -8.809 -15.336 27.831 1.00 87.25 273 ALA A O 1
ATOM 2136 N N . ASP A 1 274 ? -8.284 -14.442 25.845 1.00 82.62 274 ASP A N 1
ATOM 2137 C CA . ASP A 1 274 ? -9.681 -14.324 25.407 1.00 82.62 274 ASP A CA 1
ATOM 2138 C C . ASP A 1 274 ? -10.377 -15.691 25.279 1.00 82.62 274 ASP A C 1
ATOM 2140 O O . ASP A 1 274 ? -11.555 -15.796 25.617 1.00 82.62 274 ASP A O 1
ATOM 2144 N N . ARG A 1 275 ? -9.669 -16.748 24.839 1.00 82.88 275 ARG A N 1
ATOM 2145 C CA . ARG A 1 275 ? -10.229 -18.113 24.748 1.00 82.88 275 ARG A CA 1
ATOM 2146 C C . ARG A 1 275 ? -10.493 -18.741 26.121 1.00 82.88 275 ARG A C 1
ATOM 2148 O O . ARG A 1 275 ? -11.497 -19.426 26.280 1.00 82.88 275 ARG A O 1
ATOM 2155 N N . SER A 1 276 ? -9.611 -18.514 27.094 1.00 85.19 276 SER A N 1
ATOM 2156 C CA . SER A 1 276 ? -9.722 -19.046 28.466 1.00 85.19 276 SER A CA 1
ATOM 2157 C C . SER A 1 276 ? -10.541 -18.157 29.415 1.00 85.19 276 SER A C 1
ATOM 2159 O O . SER A 1 276 ? -10.878 -18.576 30.520 1.00 85.19 276 SER A O 1
ATOM 2161 N N . GLY A 1 277 ? -10.857 -16.921 29.017 1.00 81.62 277 GLY A N 1
ATOM 2162 C CA . GLY A 1 277 ? -11.504 -15.919 29.870 1.00 81.62 277 GLY A CA 1
ATOM 2163 C C . GLY A 1 277 ? -10.588 -15.307 30.942 1.00 81.62 277 GLY A C 1
ATOM 2164 O O . GLY A 1 277 ? -11.059 -14.528 31.776 1.00 81.62 277 GLY A O 1
ATOM 2165 N N . VAL A 1 278 ? -9.291 -15.636 30.936 1.00 86.19 278 VAL A N 1
ATOM 2166 C CA . VAL A 1 278 ? -8.306 -15.124 31.897 1.00 86.19 278 VAL A CA 1
ATOM 2167 C C . VAL A 1 278 ? -8.028 -13.646 31.622 1.00 86.19 278 VAL A C 1
ATOM 2169 O O . VAL A 1 278 ? -7.711 -13.242 30.505 1.00 86.19 278 VAL A O 1
ATOM 2172 N N . LYS A 1 279 ? -8.109 -12.812 32.663 1.00 82.50 279 LYS A N 1
ATOM 2173 C CA . LYS A 1 279 ? -7.718 -11.401 32.570 1.00 82.50 279 LYS A CA 1
ATOM 2174 C C . LYS A 1 279 ? -6.203 -11.277 32.671 1.00 82.50 279 LYS A C 1
ATOM 2176 O O . LYS A 1 279 ? -5.619 -11.659 33.679 1.00 82.50 279 LYS A O 1
ATOM 2181 N N . LEU A 1 280 ? -5.592 -10.695 31.645 1.00 82.50 280 LEU A N 1
ATOM 2182 C CA . LEU A 1 280 ? -4.169 -10.383 31.644 1.00 82.50 280 LEU A CA 1
ATOM 2183 C C . LEU A 1 280 ? -3.876 -9.125 32.467 1.00 82.50 280 LEU A C 1
ATOM 2185 O O . LEU A 1 280 ? -4.373 -8.040 32.158 1.00 82.50 280 LEU A O 1
ATOM 2189 N N . GLU A 1 281 ? -3.013 -9.262 33.466 1.00 74.12 281 GLU A N 1
ATOM 2190 C CA . GLU A 1 281 ? -2.448 -8.146 34.220 1.00 74.12 281 GLU A CA 1
ATOM 2191 C C . GLU A 1 281 ? -1.088 -7.769 33.612 1.00 74.12 281 GLU A C 1
ATOM 2193 O O . GLU A 1 281 ? -0.312 -8.630 33.186 1.00 74.12 281 GLU A O 1
ATOM 2198 N N . ARG A 1 282 ? -0.806 -6.466 33.518 1.00 66.31 282 ARG A N 1
ATOM 2199 C CA . ARG A 1 282 ? 0.454 -5.934 32.977 1.00 66.31 282 ARG A CA 1
ATOM 2200 C C . ARG A 1 282 ? 1.320 -5.409 34.113 1.00 66.31 282 ARG A C 1
ATOM 2202 O O . ARG A 1 282 ? 0.827 -4.691 34.980 1.00 66.31 282 ARG A O 1
ATOM 2209 N N . VAL A 1 283 ? 2.613 -5.722 34.060 1.00 62.09 283 VAL A N 1
ATOM 2210 C CA . VAL A 1 283 ? 3.649 -5.024 34.829 1.00 62.09 283 VAL A CA 1
ATOM 2211 C C . VAL A 1 283 ? 3.520 -3.529 34.540 1.00 62.09 283 VAL A C 1
ATOM 2213 O O . VAL A 1 283 ? 3.259 -3.148 33.398 1.00 62.09 283 VAL A O 1
ATOM 2216 N N . ALA A 1 284 ? 3.675 -2.698 35.572 1.00 54.38 284 ALA A N 1
ATOM 2217 C CA . ALA A 1 284 ? 3.386 -1.267 35.520 1.00 54.38 284 ALA A CA 1
ATOM 2218 C C . ALA A 1 284 ? 4.021 -0.566 34.298 1.00 54.38 284 ALA A C 1
ATOM 2220 O O . ALA A 1 284 ? 5.233 -0.350 34.241 1.00 54.38 284 ALA A O 1
ATOM 2221 N N . GLU A 1 285 ? 3.181 -0.200 33.323 1.00 56.31 285 GLU A N 1
ATOM 2222 C CA . GLU A 1 285 ? 3.535 0.737 32.253 1.00 56.31 285 GLU A CA 1
ATOM 2223 C C . GLU A 1 285 ? 3.860 2.109 32.881 1.00 56.31 285 GLU A C 1
ATOM 2225 O O . GLU A 1 285 ? 3.237 2.500 33.871 1.00 56.31 285 GLU A O 1
ATOM 2230 N N . ASP A 1 286 ? 4.781 2.881 32.284 1.00 74.25 286 ASP A N 1
ATOM 2231 C CA . ASP A 1 286 ? 4.856 4.328 32.552 1.00 74.25 286 ASP A CA 1
ATOM 2232 C C . ASP A 1 286 ? 3.443 4.909 32.333 1.00 74.25 286 ASP A C 1
ATOM 2234 O O . ASP A 1 286 ? 2.874 4.682 31.256 1.00 74.25 286 ASP A O 1
ATOM 2238 N N . PRO A 1 287 ? 2.860 5.655 33.296 1.00 77.12 287 PRO A N 1
ATOM 2239 C CA . PRO A 1 287 ? 1.556 6.294 33.133 1.00 77.12 287 PRO A CA 1
ATOM 2240 C C . PRO A 1 287 ? 1.393 7.061 31.811 1.00 77.12 287 PRO A C 1
ATOM 2242 O O . PRO A 1 287 ? 0.292 7.114 31.266 1.00 77.12 287 PRO A O 1
ATOM 2245 N N . ARG A 1 288 ? 2.484 7.603 31.250 1.00 79.94 288 ARG A N 1
ATOM 2246 C CA . ARG A 1 288 ? 2.511 8.272 29.939 1.00 79.94 288 ARG A CA 1
ATOM 2247 C C . ARG A 1 288 ? 2.309 7.313 28.770 1.00 79.94 288 ARG A C 1
ATOM 2249 O O . ARG A 1 288 ? 1.599 7.651 27.825 1.00 79.94 288 ARG A O 1
ATOM 2256 N N . GLU A 1 289 ? 2.910 6.127 28.811 1.00 74.88 289 GLU A N 1
ATOM 2257 C CA . GLU A 1 289 ? 2.731 5.116 27.763 1.00 74.88 289 GLU A CA 1
ATOM 2258 C C . GLU A 1 289 ? 1.370 4.423 27.889 1.00 74.88 289 GLU A C 1
ATOM 2260 O O . GLU A 1 289 ? 0.710 4.194 26.873 1.00 74.88 289 GLU A O 1
ATOM 2265 N N . ALA A 1 290 ? 0.878 4.220 29.116 1.00 75.56 290 ALA A N 1
ATOM 2266 C CA . ALA A 1 290 ? -0.503 3.814 29.364 1.00 75.56 290 ALA A CA 1
ATOM 2267 C C . ALA A 1 290 ? -1.510 4.840 28.797 1.00 75.56 290 ALA A C 1
ATOM 2269 O O . ALA A 1 290 ? -2.459 4.453 28.110 1.00 75.56 290 ALA A O 1
ATOM 2270 N N . GLU A 1 291 ? -1.284 6.147 28.999 1.00 84.44 291 GLU A N 1
ATOM 2271 C CA . GLU A 1 291 ? -2.111 7.212 28.411 1.00 84.44 291 GLU A CA 1
ATOM 2272 C C . GLU A 1 291 ? -2.022 7.229 26.876 1.00 84.44 291 GLU A C 1
ATOM 2274 O O . GLU A 1 291 ? -3.058 7.270 26.203 1.00 84.44 291 GLU A O 1
ATOM 2279 N N . ARG A 1 292 ? -0.814 7.145 26.291 1.00 84.31 292 ARG A N 1
ATOM 2280 C CA . ARG A 1 292 ? -0.639 7.056 24.828 1.00 84.31 292 ARG A CA 1
ATOM 2281 C C . ARG A 1 292 ? -1.404 5.877 24.247 1.00 84.31 292 ARG A C 1
ATOM 2283 O O . ARG A 1 292 ? -2.095 6.038 23.238 1.00 84.31 292 ARG A O 1
ATOM 2290 N N . ARG A 1 293 ? -1.285 4.706 24.873 1.00 83.38 293 ARG A N 1
ATOM 2291 C CA . ARG A 1 293 ? -1.938 3.471 24.443 1.00 83.38 293 ARG A CA 1
ATOM 2292 C C . ARG A 1 293 ? -3.459 3.590 24.546 1.00 83.38 293 ARG A C 1
ATOM 2294 O O . ARG A 1 293 ? -4.128 3.360 23.542 1.00 83.38 293 ARG A O 1
ATOM 2301 N N . ALA A 1 294 ? -3.991 4.059 25.675 1.00 85.81 294 ALA A N 1
ATOM 2302 C CA . ALA A 1 294 ? -5.425 4.293 25.858 1.00 85.81 294 ALA A CA 1
ATOM 2303 C C . ALA A 1 294 ? -5.983 5.320 24.851 1.00 85.81 294 ALA A C 1
ATOM 2305 O O . ALA A 1 294 ? -7.033 5.098 24.246 1.00 85.81 294 ALA A O 1
ATOM 2306 N N . ARG A 1 295 ? -5.257 6.418 24.583 1.00 90.88 295 ARG A N 1
ATOM 2307 C CA . ARG A 1 295 ? -5.612 7.370 23.516 1.00 90.88 295 ARG A CA 1
ATOM 2308 C C . ARG A 1 295 ? -5.620 6.687 22.147 1.00 90.88 295 ARG A C 1
ATOM 2310 O O . ARG A 1 295 ? -6.560 6.888 21.383 1.00 90.88 295 ARG A O 1
ATOM 2317 N N . ARG A 1 296 ? -4.606 5.876 21.828 1.00 91.56 296 ARG A N 1
ATOM 2318 C CA . ARG A 1 296 ? -4.492 5.171 20.540 1.00 91.56 296 ARG A CA 1
ATOM 2319 C C . ARG A 1 296 ? -5.619 4.154 20.334 1.00 91.56 296 ARG A C 1
ATOM 2321 O O . ARG A 1 296 ? -6.199 4.112 19.252 1.00 91.56 296 ARG A O 1
ATOM 2328 N N . GLU A 1 297 ? -5.954 3.385 21.367 1.00 89.50 297 GLU A N 1
ATOM 2329 C CA . GLU A 1 297 ? -7.114 2.485 21.404 1.00 89.50 297 GLU A CA 1
ATOM 2330 C C . GLU A 1 297 ? -8.408 3.268 21.126 1.00 89.50 297 GLU A C 1
ATOM 2332 O O . GLU A 1 297 ? -9.186 2.886 20.250 1.00 89.50 297 GLU A O 1
ATOM 2337 N N . ARG A 1 298 ? -8.588 4.434 21.764 1.00 93.69 298 ARG A N 1
ATOM 2338 C CA . ARG A 1 298 ? -9.772 5.282 21.561 1.00 93.69 298 ARG A CA 1
ATOM 2339 C C . ARG A 1 298 ? -9.891 5.885 20.155 1.00 93.69 298 ARG A C 1
ATOM 2341 O O . ARG A 1 298 ? -11.001 6.070 19.654 1.00 93.69 298 ARG A O 1
ATOM 2348 N N . LEU A 1 299 ? -8.764 6.202 19.511 1.00 96.69 299 LEU A N 1
ATOM 2349 C CA . LEU A 1 299 ? -8.742 6.680 18.122 1.00 96.69 299 LEU A CA 1
ATOM 2350 C C . LEU A 1 299 ? -9.094 5.556 17.129 1.00 96.69 299 LEU A C 1
ATOM 2352 O O . LEU A 1 299 ? -9.839 5.798 16.181 1.00 96.69 299 LEU A O 1
ATOM 2356 N N . LEU A 1 300 ? -8.634 4.321 17.367 1.00 94.19 300 LEU A N 1
ATOM 2357 C CA . LEU A 1 300 ? -9.059 3.158 16.575 1.00 94.19 300 LEU A CA 1
ATOM 2358 C C . LEU A 1 300 ? -10.557 2.871 16.750 1.00 94.19 300 LEU A C 1
ATOM 2360 O O . LEU A 1 300 ? -11.253 2.619 15.769 1.00 94.19 300 LEU A O 1
ATOM 2364 N N . GLU A 1 301 ? -11.072 2.972 17.977 1.00 93.38 301 GLU A N 1
ATOM 2365 C CA . GLU A 1 301 ? -12.490 2.753 18.273 1.00 93.38 301 GLU A CA 1
ATOM 2366 C C . GLU A 1 301 ? -13.405 3.706 17.480 1.00 93.38 301 GLU A C 1
ATOM 2368 O O . GLU A 1 301 ? -14.416 3.280 16.914 1.00 93.38 301 GLU A O 1
ATOM 2373 N N . VAL A 1 302 ? -13.055 4.997 17.394 1.00 97.06 302 VAL A N 1
ATOM 2374 C CA . VAL A 1 302 ? -13.876 5.971 16.657 1.00 97.06 302 VAL A CA 1
ATOM 2375 C C . VAL A 1 302 ? -13.787 5.788 15.141 1.00 97.06 302 VAL A C 1
ATOM 2377 O O . VAL A 1 302 ? -14.785 6.006 14.451 1.00 97.06 302 VAL A O 1
ATOM 2380 N N . LEU A 1 303 ? -12.642 5.342 14.615 1.00 98.06 303 LEU A N 1
ATOM 2381 C CA . LEU A 1 303 ? -12.483 4.984 13.202 1.00 98.06 303 LEU A CA 1
ATOM 2382 C C . LEU A 1 303 ? -13.330 3.760 12.837 1.00 98.06 303 LEU A C 1
ATOM 2384 O O . LEU A 1 303 ? -14.080 3.812 11.864 1.00 98.06 303 LEU A O 1
ATOM 2388 N N . GLU A 1 304 ? -13.289 2.707 13.653 1.00 96.56 304 GLU A N 1
ATOM 2389 C CA . GLU A 1 304 ? -14.062 1.475 13.459 1.00 96.56 304 GLU A CA 1
ATOM 2390 C C . GLU A 1 304 ? -15.579 1.735 13.524 1.00 96.56 304 GLU A C 1
ATOM 2392 O O . GLU A 1 304 ? -16.315 1.413 12.585 1.00 96.56 304 GLU A O 1
ATOM 2397 N N . ARG A 1 305 ? -16.048 2.450 14.560 1.00 94.50 305 ARG A N 1
ATOM 2398 C CA . ARG A 1 305 ? -17.448 2.916 14.663 1.00 94.50 305 ARG A CA 1
ATOM 2399 C C . ARG A 1 305 ? -17.872 3.750 13.442 1.00 94.50 305 ARG A C 1
ATOM 2401 O O . ARG A 1 305 ? -19.012 3.638 12.987 1.00 94.50 305 ARG A O 1
ATOM 2408 N N . THR A 1 306 ? -16.972 4.574 12.900 1.00 98.06 306 THR A N 1
ATOM 2409 C CA . THR A 1 306 ? -17.247 5.420 11.726 1.00 98.06 306 THR A CA 1
ATOM 2410 C C . THR A 1 306 ? -17.274 4.614 10.422 1.00 98.06 306 THR A C 1
ATOM 2412 O O . THR A 1 306 ? -18.128 4.868 9.573 1.00 98.06 306 THR A O 1
ATOM 2415 N N . ALA A 1 307 ? -16.423 3.594 10.275 1.00 97.38 307 ALA A N 1
ATOM 2416 C CA . ALA A 1 307 ? -16.460 2.671 9.142 1.00 97.38 307 ALA A CA 1
ATOM 2417 C C . ALA A 1 307 ? -17.784 1.892 9.109 1.00 97.38 307 ALA A C 1
ATOM 2419 O O . ALA A 1 307 ? -18.471 1.888 8.087 1.00 97.38 307 ALA A O 1
ATOM 2420 N N . ALA A 1 308 ? -18.201 1.322 10.245 1.00 94.69 308 ALA A N 1
ATOM 2421 C CA . ALA A 1 308 ? -19.497 0.656 10.377 1.00 94.69 308 ALA A CA 1
ATOM 2422 C C . ALA A 1 308 ? -20.680 1.597 10.055 1.00 94.69 308 ALA A C 1
ATOM 2424 O O . ALA A 1 308 ? -21.621 1.196 9.366 1.00 94.69 308 ALA A O 1
ATOM 2425 N N . PHE A 1 309 ? -20.615 2.866 10.482 1.00 96.88 309 PHE A N 1
ATOM 2426 C CA . PHE A 1 309 ? -21.600 3.886 10.110 1.00 96.88 309 PHE A CA 1
ATOM 2427 C C . PHE A 1 309 ? -21.640 4.143 8.595 1.00 96.88 309 PHE A C 1
ATOM 2429 O O . PHE A 1 309 ? -22.729 4.127 8.021 1.00 96.88 309 PHE A O 1
ATOM 2436 N N . TYR A 1 310 ? -20.494 4.342 7.933 1.00 98.38 310 TYR A N 1
ATOM 2437 C CA . TYR A 1 310 ? -20.451 4.589 6.486 1.00 98.38 310 TYR A CA 1
ATOM 2438 C C . TYR A 1 310 ? -20.948 3.391 5.668 1.00 98.38 310 TYR A C 1
ATOM 2440 O O . TYR A 1 310 ? -21.677 3.604 4.697 1.00 98.38 310 TYR A O 1
ATOM 2448 N N . VAL A 1 311 ? -20.599 2.155 6.051 1.00 97.56 311 VAL A N 1
ATOM 2449 C CA . VAL A 1 311 ? -21.124 0.928 5.418 1.00 97.56 311 VAL A CA 1
ATOM 2450 C C . VAL A 1 311 ? -22.643 0.902 5.530 1.00 97.56 311 VAL A C 1
ATOM 2452 O O . VAL A 1 311 ? -23.338 0.823 4.521 1.00 97.56 311 VAL A O 1
ATOM 2455 N N . ARG A 1 312 ? -23.179 1.039 6.749 1.00 96.62 312 ARG A N 1
ATOM 2456 C CA . ARG A 1 312 ? -24.628 1.026 6.972 1.00 96.62 312 ARG A CA 1
ATOM 2457 C C . ARG A 1 312 ? -25.336 2.126 6.176 1.00 96.62 312 ARG A C 1
ATOM 2459 O O . ARG A 1 312 ? -26.356 1.871 5.543 1.00 96.62 312 ARG A O 1
ATOM 2466 N N . TYR A 1 313 ? -24.760 3.327 6.142 1.00 97.50 313 TYR A N 1
ATOM 2467 C CA . TYR A 1 313 ? -25.321 4.463 5.416 1.00 97.50 313 TYR A CA 1
ATOM 2468 C C . TYR A 1 313 ? -25.345 4.248 3.888 1.00 97.50 313 TYR A C 1
ATOM 2470 O O . TYR A 1 313 ? -26.305 4.678 3.247 1.00 97.50 313 TYR A O 1
ATOM 2478 N N . LEU A 1 314 ? -24.358 3.554 3.298 1.00 97.94 314 LEU A N 1
ATOM 2479 C CA . LEU A 1 314 ? -24.370 3.200 1.867 1.00 97.94 314 LEU A CA 1
ATOM 2480 C C . LEU A 1 314 ? -25.576 2.328 1.498 1.00 97.94 314 LEU A C 1
ATOM 2482 O O . LEU A 1 314 ? -26.166 2.538 0.440 1.00 97.94 314 LEU A O 1
ATOM 2486 N N . TRP A 1 315 ? -25.959 1.383 2.357 1.00 96.44 315 TRP A N 1
ATOM 2487 C CA . TRP A 1 315 ? -27.035 0.428 2.072 1.00 96.44 315 TRP A CA 1
ATOM 2488 C C . TRP A 1 315 ? -28.423 0.940 2.481 1.00 96.44 315 TRP A C 1
ATOM 2490 O O . TRP A 1 315 ? -29.372 0.795 1.716 1.00 96.44 315 TRP A O 1
ATOM 2500 N N . GLU A 1 316 ? -28.551 1.588 3.641 1.00 94.81 316 GLU A N 1
ATOM 2501 C CA . GLU A 1 316 ? -29.849 2.016 4.189 1.00 94.81 316 GLU A CA 1
ATOM 2502 C C . GLU A 1 316 ? -30.316 3.397 3.696 1.00 94.81 316 GLU A C 1
ATOM 2504 O O . GLU A 1 316 ? -31.518 3.673 3.677 1.00 94.81 316 GLU A O 1
ATOM 2509 N N . SER A 1 317 ? -29.404 4.299 3.310 1.00 96.38 317 SER A N 1
ATOM 2510 C CA . SER A 1 317 ? -29.789 5.672 2.964 1.00 96.38 317 SER A CA 1
ATOM 2511 C C . SER A 1 317 ? -30.319 5.808 1.536 1.00 96.38 317 SER A C 1
ATOM 2513 O O . SER A 1 317 ? -29.759 5.274 0.572 1.00 96.38 317 SER A O 1
ATOM 2515 N N . ARG A 1 318 ? -31.354 6.643 1.382 1.00 96.00 318 ARG A N 1
ATOM 2516 C CA . ARG A 1 318 ? -31.805 7.161 0.081 1.00 96.00 318 ARG A CA 1
ATOM 2517 C C . ARG A 1 318 ? -30.777 8.100 -0.553 1.00 96.00 318 ARG A C 1
ATOM 2519 O O . ARG A 1 318 ? -30.612 8.068 -1.766 1.00 96.00 318 ARG A O 1
ATOM 2526 N N . GLU A 1 319 ? -30.039 8.872 0.251 1.00 94.88 319 GLU A N 1
ATOM 2527 C CA . GLU A 1 319 ? -28.993 9.787 -0.245 1.00 94.88 319 GLU A CA 1
ATOM 2528 C C . GLU A 1 319 ? -27.868 9.028 -0.974 1.00 94.88 319 GLU A C 1
ATOM 2530 O O . GLU A 1 319 ? -27.245 9.552 -1.893 1.00 94.88 319 GLU A O 1
ATOM 2535 N N . ALA A 1 320 ? -27.640 7.766 -0.597 1.00 96.31 320 ALA A N 1
ATOM 2536 C CA . ALA A 1 320 ? -26.615 6.906 -1.173 1.00 96.31 320 ALA A CA 1
ATOM 2537 C C . ALA A 1 320 ? -27.054 6.162 -2.457 1.00 96.31 320 ALA A C 1
ATOM 2539 O O . ALA A 1 320 ? -26.290 5.340 -2.957 1.00 96.31 320 ALA A O 1
ATOM 2540 N N . ALA A 1 321 ? -28.237 6.438 -3.029 1.00 96.00 321 ALA A N 1
ATOM 2541 C CA . ALA A 1 321 ? -28.705 5.783 -4.262 1.00 96.00 321 ALA A CA 1
ATOM 2542 C C . ALA A 1 321 ? -27.700 5.924 -5.424 1.00 96.00 321 ALA A C 1
ATOM 2544 O O . ALA A 1 321 ? -27.143 4.921 -5.870 1.00 96.00 321 ALA A O 1
ATOM 2545 N N . ARG A 1 322 ? -27.319 7.165 -5.768 1.00 94.69 322 ARG A N 1
ATOM 2546 C CA . ARG A 1 322 ? -26.279 7.472 -6.773 1.00 94.69 322 ARG A CA 1
ATOM 2547 C C . ARG A 1 322 ? -24.898 6.886 -6.441 1.00 94.69 322 ARG A C 1
ATOM 2549 O O . ARG A 1 322 ? -24.065 6.735 -7.329 1.00 94.69 322 ARG A O 1
ATOM 2556 N N . ALA A 1 323 ? -24.630 6.557 -5.175 1.00 96.38 323 ALA A N 1
ATOM 2557 C CA . ALA A 1 323 ? -23.397 5.879 -4.781 1.00 96.38 323 ALA A CA 1
ATOM 2558 C C . ALA A 1 323 ? -23.428 4.389 -5.150 1.00 96.38 323 ALA A C 1
ATOM 2560 O O . ALA A 1 323 ? -22.442 3.880 -5.675 1.00 96.38 323 ALA A O 1
ATOM 2561 N N . ARG A 1 324 ? -24.561 3.714 -4.913 1.00 97.31 324 ARG A N 1
ATOM 2562 C CA . ARG A 1 324 ? -24.780 2.310 -5.295 1.00 97.31 324 ARG A CA 1
ATOM 2563 C C . ARG A 1 324 ? -24.873 2.148 -6.814 1.00 97.31 324 ARG A C 1
ATOM 2565 O O . ARG A 1 324 ? -24.235 1.253 -7.350 1.00 97.31 324 ARG A O 1
ATOM 2572 N N . GLU A 1 325 ? -25.586 3.050 -7.491 1.00 95.75 325 GLU A N 1
ATOM 2573 C CA . GLU A 1 325 ? -25.669 3.116 -8.961 1.00 95.75 325 GLU A CA 1
ATOM 2574 C C . GLU A 1 325 ? -24.267 3.198 -9.587 1.00 95.75 325 GLU A C 1
ATOM 2576 O O . GLU A 1 325 ? -23.891 2.318 -10.352 1.00 95.75 325 GLU A O 1
ATOM 2581 N N . TYR A 1 326 ? -23.441 4.164 -9.165 1.00 95.31 326 TYR A N 1
ATOM 2582 C CA . TYR A 1 326 ? -22.062 4.303 -9.652 1.00 95.31 326 TYR A CA 1
ATOM 2583 C C . TYR A 1 326 ? -21.179 3.057 -9.401 1.00 95.31 326 TYR A C 1
ATOM 2585 O O . TYR A 1 326 ? -20.323 2.717 -10.221 1.00 95.31 326 TYR A O 1
ATOM 2593 N N . LEU A 1 327 ? -21.340 2.378 -8.261 1.00 96.06 327 LEU A N 1
ATOM 2594 C CA . LEU A 1 327 ? -20.558 1.173 -7.959 1.00 96.06 327 LEU A CA 1
ATOM 2595 C C . LEU A 1 327 ? -20.986 -0.014 -8.839 1.00 96.06 327 LEU A C 1
ATOM 2597 O O . LEU A 1 327 ? -20.126 -0.753 -9.317 1.00 96.06 327 LEU A O 1
ATOM 2601 N N . LEU A 1 328 ? -22.286 -0.133 -9.122 1.00 94.62 328 LEU A N 1
ATOM 2602 C CA . LEU A 1 328 ? -22.842 -1.124 -10.043 1.00 94.62 328 LEU A CA 1
ATOM 2603 C C . LEU A 1 328 ? -22.444 -0.848 -11.506 1.00 94.62 328 LEU A C 1
ATOM 2605 O O . LEU A 1 328 ? -22.140 -1.785 -12.238 1.00 94.62 328 LEU A O 1
ATOM 2609 N N . GLU A 1 329 ? -22.358 0.421 -11.924 1.00 92.69 329 GLU A N 1
ATOM 2610 C CA . GLU A 1 329 ? -21.824 0.824 -13.241 1.00 92.69 329 GLU A CA 1
ATOM 2611 C C . GLU A 1 329 ? -20.360 0.378 -13.446 1.00 92.69 329 GLU A C 1
ATOM 2613 O O . GLU A 1 329 ? -19.959 0.059 -14.565 1.00 92.69 329 GLU A O 1
ATOM 2618 N N . ARG A 1 330 ? -19.565 0.290 -12.368 1.00 91.19 330 ARG A N 1
ATOM 2619 C CA . ARG A 1 330 ? -18.206 -0.294 -12.375 1.00 91.19 330 ARG A CA 1
ATOM 2620 C C . ARG A 1 330 ? -18.178 -1.822 -12.241 1.00 91.19 330 ARG A C 1
ATOM 2622 O O . ARG A 1 330 ? -17.106 -2.383 -12.043 1.00 91.19 330 ARG A O 1
ATOM 2629 N N . GLY A 1 331 ? -19.326 -2.493 -12.324 1.00 92.94 331 GLY A N 1
ATOM 2630 C CA . GLY A 1 331 ? -19.430 -3.951 -12.232 1.00 92.94 331 GLY A CA 1
ATOM 2631 C C . GLY A 1 331 ? -19.165 -4.534 -10.839 1.00 92.94 331 GLY A C 1
ATOM 2632 O O . GLY A 1 331 ? -19.028 -5.749 -10.720 1.00 92.94 331 GLY A O 1
ATOM 2633 N N . LEU A 1 332 ? -19.088 -3.705 -9.789 1.00 96.12 332 LEU A N 1
ATOM 2634 C CA . LEU A 1 332 ? -18.758 -4.169 -8.441 1.00 96.12 332 LEU A CA 1
ATOM 2635 C C . LEU A 1 332 ? -20.003 -4.709 -7.729 1.00 96.12 332 LEU A C 1
ATOM 2637 O O . LEU A 1 332 ? -20.977 -3.986 -7.507 1.00 96.12 332 LEU A O 1
ATOM 2641 N N . GLU A 1 333 ? -19.964 -5.983 -7.349 1.00 95.81 333 GLU A N 1
ATOM 2642 C CA . GLU A 1 333 ? -21.087 -6.672 -6.708 1.00 95.81 333 GLU A CA 1
ATOM 2643 C C . GLU A 1 333 ? -21.220 -6.346 -5.209 1.00 95.81 333 GLU A C 1
ATOM 2645 O O . GLU A 1 333 ? -20.239 -6.153 -4.487 1.00 95.81 333 GLU A O 1
ATOM 2650 N N . GLU A 1 334 ? -22.457 -6.365 -4.699 1.00 95.81 334 GLU A N 1
ATOM 2651 C CA . GLU A 1 334 ? -22.769 -6.045 -3.298 1.00 95.81 334 GLU A CA 1
ATOM 2652 C C . GLU A 1 334 ? -22.013 -6.917 -2.279 1.00 95.81 334 GLU A C 1
ATOM 2654 O O . GLU A 1 334 ? -21.603 -6.406 -1.236 1.00 95.81 334 GLU A O 1
ATOM 2659 N N . ALA A 1 335 ? -21.783 -8.201 -2.573 1.00 95.81 335 ALA A N 1
ATOM 2660 C CA . ALA A 1 335 ? -21.040 -9.100 -1.687 1.00 95.81 335 ALA A CA 1
ATOM 2661 C C . ALA A 1 335 ? -19.613 -8.587 -1.422 1.00 95.81 335 ALA A C 1
ATOM 2663 O O . ALA A 1 335 ? -19.212 -8.423 -0.270 1.00 95.81 335 ALA A O 1
ATOM 2664 N N . TRP A 1 336 ? -18.889 -8.231 -2.484 1.00 96.62 336 TRP A N 1
ATOM 2665 C CA . TRP A 1 336 ? -17.523 -7.719 -2.403 1.00 96.62 336 TRP A CA 1
ATOM 2666 C C . TRP A 1 336 ? -17.470 -6.300 -1.839 1.00 96.62 336 TRP A C 1
ATOM 2668 O O . TRP A 1 336 ? -16.616 -5.997 -1.011 1.00 96.62 336 TRP A O 1
ATOM 2678 N N . LEU A 1 337 ? -18.436 -5.441 -2.182 1.00 97.75 337 LEU A N 1
ATOM 2679 C CA . LEU A 1 337 ? -18.567 -4.117 -1.564 1.00 97.75 337 LEU A CA 1
ATOM 2680 C C . LEU A 1 337 ? -18.805 -4.204 -0.043 1.00 97.75 337 LEU A C 1
ATOM 2682 O O . LEU A 1 337 ? -18.359 -3.325 0.696 1.00 97.75 337 LEU A O 1
ATOM 2686 N N . ARG A 1 338 ? -19.469 -5.262 0.445 1.00 95.25 338 ARG A N 1
ATOM 2687 C CA . ARG A 1 338 ? -19.628 -5.546 1.881 1.00 95.25 338 ARG A CA 1
ATOM 2688 C C . ARG A 1 338 ? -18.362 -6.138 2.509 1.00 95.25 338 ARG A C 1
ATOM 2690 O O . ARG A 1 338 ? -17.990 -5.677 3.586 1.00 95.25 338 ARG A O 1
ATOM 2697 N N . GLU A 1 339 ? -17.689 -7.082 1.846 1.00 93.62 339 GLU A N 1
ATOM 2698 C CA . GLU A 1 339 ? -16.419 -7.688 2.298 1.00 93.62 339 GLU A CA 1
ATOM 2699 C C . GLU A 1 339 ? -15.317 -6.626 2.465 1.00 93.62 339 GLU A C 1
ATOM 2701 O O . GLU A 1 339 ? -14.731 -6.496 3.536 1.00 93.62 339 GLU A O 1
ATOM 2706 N N . PHE A 1 340 ? -15.145 -5.753 1.468 1.00 97.50 340 PHE A N 1
ATOM 2707 C CA . PHE A 1 340 ? -14.236 -4.598 1.509 1.00 97.50 340 PHE A CA 1
ATOM 2708 C C . PHE A 1 340 ? -14.740 -3.424 2.366 1.00 97.50 340 PHE A C 1
ATOM 2710 O O . PHE A 1 340 ? -14.112 -2.361 2.402 1.00 97.50 340 PHE A O 1
ATOM 2717 N N . ARG A 1 341 ? -15.879 -3.591 3.055 1.00 97.81 341 ARG A N 1
ATOM 2718 C CA . ARG A 1 341 ? -16.487 -2.600 3.956 1.00 97.81 341 ARG A CA 1
ATOM 2719 C C . ARG A 1 341 ? -16.648 -1.216 3.305 1.00 97.81 341 ARG A C 1
ATOM 2721 O O . ARG A 1 341 ? -16.450 -0.183 3.950 1.00 97.81 341 ARG A O 1
ATOM 2728 N N . VAL A 1 342 ? -17.021 -1.189 2.025 1.00 98.44 342 VAL A N 1
ATOM 2729 C CA . VAL A 1 342 ? -17.275 0.045 1.272 1.00 98.44 342 VAL A CA 1
ATOM 2730 C C . VAL A 1 342 ? -18.512 0.744 1.839 1.00 98.44 342 VAL A C 1
ATOM 2732 O O . VAL A 1 342 ? -19.521 0.117 2.166 1.00 98.44 342 VAL A O 1
ATOM 2735 N N . GLY A 1 343 ? -18.425 2.065 1.977 1.00 98.38 343 GLY A N 1
ATOM 2736 C CA . GLY A 1 343 ? -19.460 2.894 2.586 1.00 98.38 343 GLY A CA 1
ATOM 2737 C C . GLY A 1 343 ? -19.711 4.205 1.847 1.00 98.38 343 GLY A C 1
ATOM 2738 O O . GLY A 1 343 ? -19.167 4.453 0.772 1.00 98.38 343 GLY A O 1
ATOM 2739 N N . TYR A 1 344 ? -20.523 5.082 2.437 1.00 98.56 344 TYR A N 1
ATOM 2740 C CA . TYR A 1 344 ? -20.783 6.422 1.911 1.00 98.56 344 TYR A CA 1
ATOM 2741 C C . TYR A 1 344 ? -20.824 7.462 3.034 1.00 98.56 344 TYR A C 1
ATOM 2743 O O . TYR A 1 344 ? -21.526 7.297 4.032 1.00 98.56 344 TYR A O 1
ATOM 2751 N N . ALA A 1 345 ? -20.078 8.552 2.855 1.00 97.88 345 ALA A N 1
ATOM 2752 C CA . ALA A 1 345 ? -20.093 9.699 3.751 1.00 97.88 345 ALA A CA 1
ATOM 2753 C C . ALA A 1 345 ? -21.232 10.660 3.360 1.00 97.88 345 ALA A C 1
ATOM 2755 O O . ALA A 1 345 ? -21.224 11.142 2.221 1.00 97.88 345 ALA A O 1
ATOM 2756 N N . PRO A 1 346 ? -22.169 10.990 4.275 1.00 95.81 346 PRO A N 1
ATOM 2757 C CA . PRO A 1 346 ? -23.298 11.880 3.993 1.00 95.81 346 PRO A CA 1
ATOM 2758 C C . PRO A 1 346 ? -22.889 13.250 3.439 1.00 95.81 346 PRO A C 1
ATOM 2760 O O . PRO A 1 346 ? -21.784 13.736 3.668 1.00 95.81 346 PRO A O 1
ATOM 2763 N N . SER A 1 347 ? -23.802 13.922 2.743 1.00 94.06 347 SER A N 1
ATOM 2764 C CA . SER A 1 347 ? -23.618 15.291 2.244 1.00 94.06 347 SER A CA 1
ATOM 2765 C C . SER A 1 347 ? -23.546 16.359 3.348 1.00 94.06 347 SER A C 1
ATOM 2767 O O . SER A 1 347 ? -22.957 17.425 3.139 1.00 94.06 347 SER A O 1
ATOM 2769 N N . ALA A 1 348 ? -24.135 16.067 4.512 1.00 94.00 348 ALA A N 1
ATOM 2770 C CA . ALA A 1 348 ? -24.204 16.942 5.679 1.00 94.00 348 ALA A CA 1
ATOM 2771 C C . ALA A 1 348 ? -22.819 17.315 6.243 1.00 94.00 348 ALA A C 1
ATOM 2773 O O . ALA A 1 348 ? -21.842 16.590 6.089 1.00 94.00 348 ALA A O 1
ATOM 2774 N N . TRP A 1 349 ? -22.739 18.466 6.919 1.00 94.06 349 TRP A N 1
ATOM 2775 C CA . TRP A 1 349 ? -21.464 19.037 7.373 1.00 94.06 349 TRP A CA 1
ATOM 2776 C C . TRP A 1 349 ? -20.952 18.508 8.716 1.00 94.06 349 TRP A C 1
ATOM 2778 O O . TRP A 1 349 ? -19.777 18.678 9.006 1.00 94.06 349 TRP A O 1
ATOM 2788 N N . ASP A 1 350 ? -21.797 17.911 9.549 1.00 95.00 350 ASP A N 1
ATOM 2789 C CA . ASP A 1 350 ? -21.473 17.615 10.950 1.00 95.00 350 ASP A CA 1
ATOM 2790 C C . ASP A 1 350 ? -22.180 16.352 11.476 1.00 95.00 350 ASP A C 1
ATOM 2792 O O . ASP A 1 350 ? -22.527 16.258 12.655 1.00 95.00 350 ASP A O 1
ATOM 2796 N N . HIS A 1 351 ? -22.430 15.379 10.597 1.00 94.25 351 HIS A N 1
ATOM 2797 C CA . HIS A 1 351 ? -23.158 14.157 10.928 1.00 94.25 351 HIS A CA 1
ATOM 2798 C C . HIS A 1 351 ? -22.294 13.220 11.785 1.00 94.25 351 HIS A C 1
ATOM 2800 O O . HIS A 1 351 ? -22.724 12.813 12.866 1.00 94.25 351 HIS A O 1
ATOM 2806 N N . VAL A 1 352 ? -21.063 12.933 11.349 1.00 95.50 352 VAL A N 1
ATOM 2807 C CA . VAL A 1 352 ? -20.095 12.120 12.103 1.00 95.50 352 VAL A CA 1
ATOM 2808 C C . VAL A 1 352 ? -19.691 12.855 13.379 1.00 95.50 352 VAL A C 1
ATOM 2810 O O . VAL A 1 352 ? -19.724 12.262 14.456 1.00 95.50 352 VAL A O 1
ATOM 2813 N N . LEU A 1 353 ? -19.430 14.166 13.297 1.00 96.69 353 LEU A N 1
ATOM 2814 C CA . LEU A 1 353 ? -19.177 15.017 14.460 1.00 96.69 353 LEU A CA 1
ATOM 2815 C C . LEU A 1 353 ? -20.289 14.896 15.519 1.00 96.69 353 LEU A C 1
ATOM 2817 O O . LEU A 1 353 ? -20.003 14.581 16.673 1.00 96.69 353 LEU A O 1
ATOM 2821 N N . LYS A 1 354 ? -21.562 15.098 15.152 1.00 96.19 354 LYS A N 1
ATOM 2822 C CA . LYS A 1 354 ? -22.687 15.032 16.105 1.00 96.19 354 LYS A CA 1
ATOM 2823 C C . LYS A 1 354 ? -22.926 13.633 16.665 1.00 96.19 354 LYS A C 1
ATOM 2825 O O . LYS A 1 354 ? -23.279 13.526 17.839 1.00 96.19 354 LYS A O 1
ATOM 2830 N N . LEU A 1 355 ? -22.774 12.579 15.862 1.00 94.00 355 LEU A N 1
ATOM 2831 C CA . LEU A 1 355 ? -22.949 11.203 16.337 1.00 94.00 355 LEU A CA 1
ATOM 2832 C C . LEU A 1 355 ? -21.839 10.810 17.315 1.00 94.00 355 LEU A C 1
ATOM 2834 O O . LEU A 1 355 ? -22.139 10.332 18.408 1.00 94.00 355 LEU A O 1
ATOM 2838 N N . SER A 1 356 ? -20.578 11.083 16.985 1.00 95.25 356 SER A N 1
ATOM 2839 C CA . SER A 1 356 ? -19.452 10.722 17.846 1.00 95.25 356 SER A CA 1
ATOM 2840 C C . SER A 1 356 ? -19.390 11.557 19.129 1.00 95.25 356 SER A C 1
ATOM 2842 O O . SER A 1 356 ? -19.118 10.998 20.188 1.00 95.25 356 SER A O 1
ATOM 2844 N N . LEU A 1 357 ? -19.747 12.850 19.091 1.00 96.19 357 LEU A N 1
ATOM 2845 C CA . LEU A 1 357 ? -19.910 13.654 20.314 1.00 96.19 357 LEU A CA 1
ATOM 2846 C C . LEU A 1 357 ? -20.981 13.061 21.253 1.00 96.19 357 LEU A C 1
ATOM 2848 O O . LEU A 1 357 ? -20.777 13.011 22.463 1.00 96.19 357 LEU A O 1
ATOM 2852 N N . ARG A 1 358 ? -22.106 12.561 20.714 1.00 95.75 358 ARG A N 1
ATOM 2853 C CA . ARG A 1 358 ? -23.146 11.871 21.508 1.00 95.75 358 ARG A CA 1
ATOM 2854 C C . ARG A 1 358 ? -22.694 10.511 22.039 1.00 95.75 358 ARG A C 1
ATOM 2856 O O . ARG A 1 358 ? -23.137 10.113 23.107 1.00 95.75 358 ARG A O 1
ATOM 2863 N N . ALA A 1 359 ? -21.804 9.827 21.323 1.00 90.38 359 ALA A N 1
ATOM 2864 C CA . ALA A 1 359 ? -21.136 8.611 21.785 1.00 90.38 359 ALA A CA 1
ATOM 2865 C C . ALA A 1 359 ? -19.956 8.890 22.749 1.00 90.38 359 ALA A C 1
ATOM 2867 O O . ALA A 1 359 ? -19.187 7.984 23.057 1.00 90.38 359 ALA A O 1
ATOM 2868 N N . GLY A 1 360 ? -19.801 10.131 23.232 1.00 94.12 360 GLY A N 1
ATOM 2869 C CA . GLY A 1 360 ? -18.828 10.515 24.258 1.00 94.12 360 GLY A CA 1
ATOM 2870 C C . GLY A 1 360 ? -17.413 10.815 23.751 1.00 94.12 360 GLY A C 1
ATOM 2871 O O . GLY A 1 360 ? -16.521 11.063 24.570 1.00 94.12 360 GLY A O 1
ATOM 2872 N N . PHE A 1 361 ? -17.169 10.788 22.438 1.00 96.75 361 PHE A N 1
ATOM 2873 C CA . PHE A 1 361 ? -15.880 11.184 21.856 1.00 96.75 361 PHE A CA 1
ATOM 2874 C C . PHE A 1 361 ? -15.701 12.702 21.905 1.00 96.75 361 PHE A C 1
ATOM 2876 O O . PHE A 1 361 ? -16.661 13.465 21.821 1.00 96.75 361 PHE A O 1
ATOM 2883 N N . LYS A 1 362 ? -14.457 13.160 22.027 1.00 96.44 362 LYS A N 1
ATOM 2884 C CA . LYS A 1 362 ? -14.094 14.581 22.053 1.00 96.44 362 LYS A CA 1
ATOM 2885 C C . LYS A 1 362 ? -13.821 15.065 20.629 1.00 96.44 362 LYS A C 1
ATOM 2887 O O . LYS A 1 362 ? -13.195 14.369 19.834 1.00 96.44 362 LYS A O 1
ATOM 2892 N N . ALA A 1 363 ? -14.166 16.318 20.322 1.00 95.06 363 ALA A N 1
ATOM 2893 C CA . ALA A 1 363 ? -13.863 16.920 19.015 1.00 95.06 363 ALA A CA 1
ATOM 2894 C C . ALA A 1 363 ? -12.357 16.921 18.661 1.00 95.06 363 ALA A C 1
ATOM 2896 O O . ALA A 1 363 ? -12.006 16.964 17.485 1.00 95.06 363 ALA A O 1
ATOM 2897 N N . ARG A 1 364 ? -11.468 16.847 19.666 1.00 95.31 364 ARG A N 1
ATOM 2898 C CA . ARG A 1 364 ? -10.018 16.686 19.475 1.00 95.31 364 ARG A CA 1
ATOM 2899 C C . ARG A 1 364 ? -9.644 15.297 18.947 1.00 95.31 364 ARG A C 1
ATOM 2901 O O . ARG A 1 364 ? -8.836 15.211 18.037 1.00 95.31 364 ARG A O 1
ATOM 2908 N N . GLU A 1 365 ? -10.262 14.238 19.461 1.00 96.12 365 GLU A N 1
ATOM 2909 C CA . GLU A 1 365 ? -9.998 12.853 19.041 1.00 96.12 365 GLU A CA 1
ATOM 2910 C C . GLU A 1 365 ? -10.462 12.631 17.594 1.00 96.12 365 GLU A C 1
ATOM 2912 O O . GLU A 1 365 ? -9.758 12.028 16.793 1.00 96.12 365 GLU A O 1
ATOM 2917 N N . LEU A 1 366 ? -11.603 13.218 17.218 1.00 97.19 366 LEU A N 1
ATOM 2918 C CA . LEU A 1 366 ? -12.090 13.215 15.834 1.00 97.19 366 LEU A CA 1
ATOM 2919 C C . LEU A 1 366 ? -11.161 13.964 14.867 1.00 97.19 366 LEU A C 1
ATOM 2921 O O . LEU A 1 366 ? -11.103 13.624 13.686 1.00 97.19 366 LEU A O 1
ATOM 2925 N N . TYR A 1 367 ? -10.475 15.004 15.345 1.00 96.69 367 TYR A N 1
ATOM 2926 C CA . TYR A 1 367 ? -9.497 15.754 14.557 1.00 96.69 367 TYR A CA 1
ATOM 2927 C C . TYR A 1 367 ? -8.188 14.966 14.418 1.00 96.69 367 TYR A C 1
ATOM 2929 O O . TYR A 1 367 ? -7.675 14.833 13.312 1.00 96.69 367 TYR A O 1
ATOM 2937 N N . ASP A 1 368 ? -7.700 14.383 15.517 1.00 95.94 368 ASP A N 1
ATOM 2938 C CA . ASP A 1 368 ? -6.484 13.561 15.544 1.00 95.94 368 ASP A CA 1
ATOM 2939 C C . ASP A 1 368 ? -6.638 12.274 14.701 1.00 95.94 368 ASP A C 1
ATOM 2941 O O . ASP A 1 368 ? -5.699 11.875 14.023 1.00 95.94 368 ASP A O 1
ATOM 2945 N N . ALA A 1 369 ? -7.837 11.675 14.654 1.00 96.31 369 ALA A N 1
ATOM 2946 C CA . ALA A 1 369 ? -8.189 10.575 13.742 1.00 96.31 369 ALA A CA 1
ATOM 2947 C C . ALA A 1 369 ? -8.473 11.025 12.286 1.00 96.31 369 ALA A C 1
ATOM 2949 O O . ALA A 1 369 ? -8.842 10.213 11.435 1.00 96.31 369 ALA A O 1
ATOM 2950 N N . GLY A 1 370 ? -8.377 12.324 11.981 1.00 96.81 370 GLY A N 1
ATOM 2951 C CA . GLY A 1 370 ? -8.616 12.881 10.646 1.00 96.81 370 GLY A CA 1
ATOM 2952 C C . GLY A 1 370 ? -10.069 12.820 10.148 1.00 96.81 370 GLY A C 1
ATOM 2953 O O . GLY A 1 370 ? -10.307 13.030 8.958 1.00 96.81 370 GLY A O 1
ATOM 2954 N N . LEU A 1 371 ? -11.047 12.548 11.019 1.00 97.50 371 LEU A N 1
ATOM 2955 C CA . LEU A 1 371 ? -12.474 12.465 10.674 1.00 97.50 371 LEU A CA 1
ATOM 2956 C C . LEU A 1 371 ? -13.129 13.841 10.491 1.00 97.50 371 LEU A C 1
ATOM 2958 O O . LEU A 1 371 ? -14.053 13.988 9.687 1.00 97.50 371 LEU A O 1
ATOM 2962 N N . VAL A 1 372 ? -12.653 14.857 11.214 1.00 97.00 372 VAL A N 1
ATOM 2963 C CA . VAL A 1 372 ? -13.146 16.243 11.133 1.00 97.00 372 VAL A CA 1
ATOM 2964 C C . VAL A 1 372 ? -12.004 17.223 10.887 1.00 97.00 372 VAL A C 1
ATOM 2966 O O . VAL A 1 372 ? -10.850 16.958 11.209 1.00 97.00 372 VAL A O 1
ATOM 2969 N N . GLN A 1 373 ? -12.329 18.391 10.342 1.00 94.81 373 GLN A N 1
ATOM 2970 C CA . GLN A 1 373 ? -11.379 19.477 10.106 1.00 94.81 373 GLN A CA 1
ATOM 2971 C C . GLN A 1 373 ? -11.978 20.832 10.501 1.00 94.81 373 GLN A C 1
ATOM 2973 O O . GLN A 1 373 ? -13.192 20.970 10.658 1.00 94.81 373 GLN A O 1
ATOM 2978 N N . ARG A 1 374 ? -11.122 21.841 10.695 1.00 93.69 374 ARG A N 1
ATOM 2979 C CA . ARG A 1 374 ? -11.542 23.206 11.047 1.00 93.69 374 ARG A CA 1
ATOM 2980 C C . ARG A 1 374 ? -11.655 24.097 9.815 1.00 93.69 374 ARG A C 1
ATOM 2982 O O . ARG A 1 374 ? -10.841 24.028 8.896 1.00 93.69 374 ARG A O 1
ATOM 2989 N N . SER A 1 375 ? -12.653 24.971 9.820 1.00 91.62 375 SER A N 1
ATOM 2990 C CA . SER A 1 375 ? -12.793 26.062 8.858 1.00 91.62 375 SER A CA 1
ATOM 2991 C C . SER A 1 375 ? -11.708 27.115 9.079 1.00 91.62 375 SER A C 1
ATOM 2993 O O . SER A 1 375 ? -11.593 27.649 10.182 1.00 91.62 375 SER A O 1
ATOM 2995 N N . LYS A 1 376 ? -10.946 27.455 8.028 1.00 87.00 376 LYS A N 1
ATOM 2996 C CA . LYS A 1 376 ? -9.938 28.530 8.083 1.00 87.00 376 LYS A CA 1
ATOM 2997 C C . LYS A 1 376 ? -10.557 29.917 8.305 1.00 87.00 376 LYS A C 1
ATOM 2999 O O . LYS A 1 376 ? -9.886 30.779 8.854 1.00 87.00 376 LYS A O 1
ATOM 3004 N N . SER A 1 377 ? -11.807 30.133 7.886 1.00 85.56 377 SER A N 1
ATOM 3005 C CA . SER A 1 377 ? -12.491 31.433 7.972 1.00 85.56 377 SER A CA 1
ATOM 3006 C C . SER A 1 377 ? -13.417 31.573 9.182 1.00 85.56 377 SER A C 1
ATOM 3008 O O . SER A 1 377 ? -13.607 32.680 9.668 1.00 85.56 377 SER A O 1
ATOM 3010 N N . THR A 1 378 ? -14.003 30.475 9.676 1.00 87.75 378 THR A N 1
ATOM 3011 C CA . THR A 1 378 ? -15.001 30.511 10.768 1.00 87.75 378 THR A CA 1
ATOM 3012 C C . THR 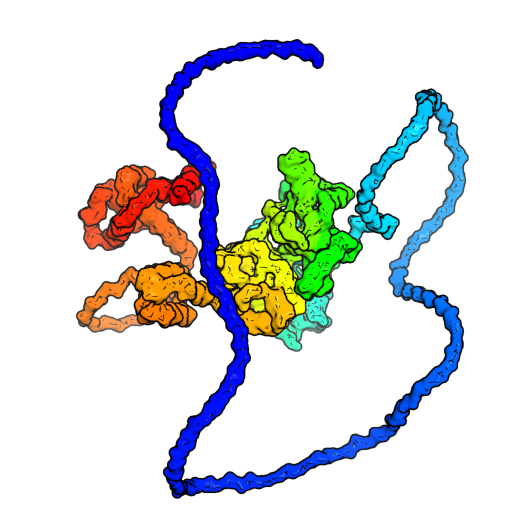A 1 378 ? -14.597 29.730 12.020 1.00 87.75 378 THR A C 1
ATOM 3014 O O . THR A 1 378 ? -15.362 29.695 12.980 1.00 87.75 378 THR A O 1
ATOM 3017 N N . GLY A 1 379 ? -13.449 29.039 12.027 1.00 88.88 379 GLY A N 1
ATOM 3018 C CA . GLY A 1 379 ? -12.963 28.211 13.147 1.00 88.88 379 GLY A CA 1
ATOM 3019 C C . GLY A 1 379 ? -13.787 26.946 13.457 1.00 88.88 379 GLY A C 1
ATOM 3020 O O . GLY A 1 379 ? -13.304 26.051 14.161 1.00 88.88 379 GLY A O 1
ATOM 3021 N N . GLN A 1 380 ? -15.006 26.857 12.913 1.00 92.25 380 GLN A N 1
ATOM 3022 C CA . GLN A 1 380 ? -15.969 25.773 13.096 1.00 92.25 380 GLN A CA 1
ATOM 3023 C C . GLN A 1 380 ? -15.395 24.420 12.663 1.00 92.25 380 GLN A C 1
ATOM 3025 O O . GLN A 1 380 ? -14.717 24.316 11.639 1.00 92.25 380 GLN A O 1
ATOM 3030 N N . VAL A 1 381 ? -15.688 23.384 13.449 1.00 95.19 381 VAL A N 1
ATOM 3031 C CA . VAL A 1 381 ? -15.322 21.988 13.174 1.00 95.19 381 VAL A CA 1
ATOM 3032 C C . VAL A 1 381 ? -16.416 21.346 12.319 1.00 95.19 381 VAL A C 1
ATOM 3034 O O . VAL A 1 381 ? -17.594 21.518 12.622 1.00 95.19 381 VAL A O 1
ATOM 3037 N N . TYR A 1 382 ? -16.037 20.611 11.274 1.00 95.69 382 TYR A N 1
ATOM 3038 C CA . TYR A 1 382 ? -16.963 19.916 10.375 1.00 95.69 382 TYR A CA 1
ATOM 3039 C C . TYR A 1 382 ? -16.354 18.614 9.821 1.00 95.69 382 TYR A C 1
ATOM 3041 O O . TYR A 1 382 ? -15.131 18.462 9.772 1.00 95.69 382 TYR A O 1
ATOM 3049 N N . ASP A 1 383 ? -17.199 17.675 9.397 1.00 97.06 383 ASP A N 1
ATOM 3050 C CA . ASP A 1 383 ? -16.824 16.360 8.859 1.00 97.06 383 ASP A CA 1
ATOM 3051 C C . ASP A 1 383 ? -15.902 16.508 7.634 1.00 97.06 383 ASP A C 1
ATOM 3053 O O . ASP A 1 383 ? -16.253 17.181 6.659 1.00 97.06 383 ASP A O 1
ATOM 3057 N N . ARG A 1 384 ? -14.725 15.864 7.640 1.00 95.81 384 ARG A N 1
ATOM 3058 C CA . ARG A 1 384 ? -13.751 15.926 6.531 1.00 95.81 384 ARG A CA 1
ATOM 3059 C C . ARG A 1 384 ? -14.340 15.362 5.240 1.00 95.81 384 ARG A C 1
ATOM 3061 O O . ARG A 1 384 ? -14.258 15.997 4.185 1.00 95.81 384 ARG A O 1
ATOM 3068 N N . PHE A 1 385 ? -14.944 14.183 5.337 1.00 96.56 385 PHE A N 1
ATOM 3069 C CA . PHE A 1 385 ? -15.509 13.434 4.220 1.00 96.56 385 PHE A CA 1
ATOM 3070 C C . PHE A 1 385 ? -17.005 13.725 4.094 1.00 96.56 385 PHE A C 1
ATOM 3072 O O . PHE A 1 385 ? -17.745 13.534 5.054 1.00 96.56 385 PHE A O 1
ATOM 3079 N N . ARG A 1 386 ? -17.446 14.212 2.924 1.00 94.94 386 ARG A N 1
ATOM 3080 C CA . ARG A 1 386 ? -18.848 14.590 2.662 1.00 94.94 386 ARG A CA 1
ATOM 3081 C C . ARG A 1 386 ? -19.245 14.310 1.214 1.00 94.94 386 ARG A C 1
ATOM 3083 O O . ARG A 1 386 ? -18.552 14.786 0.309 1.00 94.94 386 ARG A O 1
ATOM 3090 N N . ALA A 1 387 ? -20.367 13.627 1.001 1.00 95.31 387 ALA A N 1
ATOM 3091 C CA . ALA A 1 387 ? -20.861 13.139 -0.296 1.00 95.31 387 ALA A CA 1
ATOM 3092 C C . ALA A 1 387 ? -19.789 12.384 -1.111 1.00 95.31 387 ALA A C 1
ATOM 3094 O O . ALA A 1 387 ? -19.408 12.794 -2.213 1.00 95.31 387 ALA A O 1
ATOM 3095 N N . ARG A 1 388 ? -19.239 11.316 -0.522 1.00 97.25 388 ARG A N 1
ATOM 3096 C CA . ARG A 1 388 ? -18.171 10.488 -1.111 1.00 97.25 388 ARG A CA 1
ATOM 3097 C C . ARG A 1 388 ? -18.404 9.008 -0.821 1.00 97.25 388 ARG A C 1
ATOM 3099 O O . ARG A 1 388 ? -18.843 8.671 0.274 1.00 97.25 388 ARG A O 1
ATOM 3106 N N . VAL A 1 389 ? -18.049 8.142 -1.770 1.00 98.12 389 VAL A N 1
ATOM 3107 C CA . VAL A 1 389 ? -17.868 6.704 -1.503 1.00 98.12 389 VAL A CA 1
ATOM 3108 C C . VAL A 1 389 ? -16.613 6.538 -0.653 1.00 98.12 389 VAL A C 1
ATOM 3110 O O . VAL A 1 389 ? -15.597 7.173 -0.941 1.00 98.12 389 VAL A O 1
ATOM 3113 N N . MET A 1 390 ? -16.697 5.714 0.385 1.00 98.38 390 MET A N 1
ATOM 3114 C CA . MET A 1 390 ? -15.685 5.543 1.422 1.00 98.38 390 MET A CA 1
ATOM 3115 C C . MET A 1 390 ? -15.080 4.144 1.352 1.00 98.38 390 MET A C 1
ATOM 3117 O O . MET A 1 390 ? -15.807 3.155 1.398 1.00 98.38 390 MET A O 1
ATOM 3121 N N . PHE A 1 391 ? -13.755 4.082 1.302 1.00 98.12 391 PHE A N 1
ATOM 3122 C CA . PHE A 1 391 ? -12.954 2.863 1.341 1.00 98.12 391 PHE A CA 1
ATOM 3123 C C . PHE A 1 391 ? -12.142 2.893 2.645 1.00 98.12 391 PHE A C 1
ATOM 3125 O O . PHE A 1 391 ? -11.290 3.778 2.792 1.00 98.12 391 PHE A O 1
ATOM 3132 N N . PRO A 1 392 ? -12.418 2.024 3.633 1.00 97.56 392 PRO A N 1
ATOM 3133 C CA . PRO A 1 392 ? -11.637 1.985 4.865 1.00 97.56 392 PRO A CA 1
ATOM 3134 C C . PRO A 1 392 ? -10.215 1.506 4.574 1.00 97.56 392 PRO A C 1
ATOM 3136 O O . PRO A 1 392 ? -9.997 0.596 3.781 1.00 97.56 392 PRO A O 1
ATOM 3139 N N . LEU A 1 393 ? -9.237 2.144 5.210 1.00 96.69 393 LEU A N 1
ATOM 3140 C CA . LEU A 1 393 ? -7.817 1.857 5.035 1.00 96.69 393 LEU A CA 1
ATOM 3141 C C . LEU A 1 393 ? -7.324 1.147 6.293 1.00 96.69 393 LEU A C 1
ATOM 3143 O O . LEU A 1 393 ? -7.081 1.790 7.317 1.00 96.69 393 LEU A O 1
ATOM 3147 N N . ALA A 1 394 ? -7.259 -0.179 6.221 1.00 92.94 394 ALA A N 1
ATOM 3148 C CA . ALA A 1 394 ? -6.828 -1.041 7.312 1.00 92.94 394 ALA A CA 1
ATOM 3149 C C . ALA A 1 394 ? -5.297 -1.109 7.445 1.00 92.94 394 ALA A C 1
ATOM 3151 O O . ALA A 1 394 ? -4.557 -0.868 6.489 1.00 92.94 394 ALA A O 1
ATOM 3152 N N . ASP A 1 395 ? -4.819 -1.459 8.640 1.00 86.94 395 ASP A N 1
ATOM 3153 C CA . ASP A 1 395 ? -3.465 -1.975 8.826 1.00 86.94 395 ASP A CA 1
ATOM 3154 C C . ASP A 1 395 ? -3.363 -3.460 8.434 1.00 86.94 395 ASP A C 1
ATOM 3156 O O . ASP A 1 395 ? -4.345 -4.119 8.103 1.00 86.94 395 ASP A O 1
ATOM 3160 N N . ALA A 1 396 ? -2.157 -4.022 8.547 1.00 77.00 396 ALA A N 1
ATOM 3161 C CA . ALA A 1 396 ? -1.885 -5.451 8.370 1.00 77.00 396 ALA A CA 1
ATOM 3162 C C . ALA A 1 396 ? -2.763 -6.393 9.227 1.00 77.00 396 ALA A C 1
ATOM 3164 O O . ALA A 1 396 ? -2.774 -7.596 8.959 1.00 77.00 396 ALA A O 1
ATOM 3165 N N . ARG A 1 397 ? -3.441 -5.849 10.251 1.00 78.69 397 ARG A N 1
ATOM 3166 C CA . ARG A 1 397 ? -4.292 -6.511 11.242 1.00 78.69 397 ARG A CA 1
ATOM 3167 C C . ARG A 1 397 ? -5.795 -6.232 11.013 1.00 78.69 397 ARG A C 1
ATOM 3169 O O . ARG A 1 397 ? -6.571 -6.430 11.939 1.00 78.69 397 ARG A O 1
ATOM 3176 N N . GLY A 1 398 ? -6.212 -5.709 9.855 1.00 84.50 398 GLY A N 1
ATOM 3177 C CA . GLY A 1 398 ? -7.624 -5.409 9.554 1.00 84.50 398 GLY A CA 1
ATOM 3178 C C . GLY A 1 398 ? -8.220 -4.209 10.310 1.00 84.50 398 GLY A C 1
ATOM 3179 O O . GLY A 1 398 ? -9.411 -3.919 10.183 1.00 84.50 398 GLY A O 1
ATOM 3180 N N . ARG A 1 399 ? -7.423 -3.482 11.108 1.00 90.75 399 ARG A N 1
ATOM 3181 C CA . ARG A 1 399 ? -7.903 -2.366 11.938 1.00 90.75 399 ARG A CA 1
ATOM 3182 C C . ARG A 1 399 ? -7.897 -1.079 11.126 1.00 90.75 399 ARG A C 1
ATOM 3184 O O . ARG A 1 399 ? -6.856 -0.688 10.604 1.00 90.75 399 ARG A O 1
ATOM 3191 N N . VAL A 1 400 ? -9.035 -0.391 11.052 1.00 96.25 400 VAL A N 1
ATOM 3192 C CA . VAL A 1 400 ? -9.170 0.853 10.277 1.00 96.25 400 VAL A CA 1
ATOM 3193 C C . VAL A 1 400 ? -8.273 1.956 10.855 1.00 96.25 400 VAL A C 1
ATOM 3195 O O . VAL A 1 400 ? -8.479 2.405 11.980 1.00 96.25 400 VAL A O 1
ATOM 3198 N N . LEU A 1 401 ? -7.298 2.415 10.065 1.00 96.19 401 LEU A N 1
ATOM 3199 C CA . LEU A 1 401 ? -6.407 3.544 10.371 1.00 96.19 401 LEU A CA 1
ATOM 3200 C C . LEU A 1 401 ? -6.874 4.861 9.733 1.00 96.19 401 LEU A C 1
ATOM 3202 O O . LEU A 1 401 ? -6.480 5.941 10.167 1.00 96.19 401 LEU A O 1
ATOM 3206 N N . GLY A 1 402 ? -7.700 4.792 8.689 1.00 97.00 402 GLY A N 1
ATOM 3207 C CA . GLY A 1 402 ? -8.200 5.961 7.970 1.00 97.00 402 GLY A CA 1
ATOM 3208 C C . GLY A 1 402 ? -9.140 5.583 6.829 1.00 97.00 402 GLY A C 1
ATOM 3209 O O . GLY A 1 402 ? -9.634 4.460 6.769 1.00 97.00 402 GLY A O 1
ATOM 3210 N N . PHE A 1 403 ? -9.380 6.519 5.910 1.00 97.94 403 PHE A N 1
ATOM 3211 C CA . PHE A 1 403 ? -10.273 6.327 4.766 1.00 97.94 403 PHE A CA 1
ATOM 3212 C C . PHE A 1 403 ? -9.695 6.927 3.482 1.00 97.94 403 PHE A C 1
ATOM 3214 O O . PHE A 1 403 ? -9.132 8.024 3.500 1.00 97.94 403 PHE A O 1
ATOM 3221 N N . GLY A 1 404 ? -9.895 6.235 2.361 1.00 97.00 404 GLY A N 1
ATOM 3222 C CA . GLY A 1 404 ? -9.880 6.805 1.017 1.00 97.00 404 GLY A CA 1
ATOM 3223 C C . GLY A 1 404 ? -11.310 7.167 0.613 1.00 97.00 404 GLY A C 1
ATOM 3224 O O . GLY A 1 404 ? -12.246 6.438 0.936 1.00 97.00 404 GLY A O 1
ATOM 3225 N N . ALA A 1 405 ? -11.513 8.303 -0.055 1.00 96.12 405 ALA A N 1
ATOM 3226 C CA . ALA A 1 405 ? -12.853 8.834 -0.305 1.00 96.12 405 ALA A CA 1
ATOM 3227 C C . ALA A 1 405 ? -13.021 9.395 -1.727 1.00 96.12 405 ALA A C 1
ATOM 3229 O O . ALA A 1 405 ? -12.469 10.447 -2.071 1.00 96.12 405 ALA A O 1
ATOM 3230 N N . ARG A 1 406 ? -13.838 8.734 -2.552 1.00 95.44 406 ARG A N 1
ATOM 3231 C CA . ARG A 1 406 ? -14.085 9.094 -3.959 1.00 95.44 406 ARG A CA 1
ATOM 3232 C C . ARG A 1 406 ? -15.292 10.021 -4.107 1.00 95.44 406 ARG A C 1
ATOM 3234 O O . ARG A 1 406 ? -16.379 9.709 -3.625 1.00 95.44 406 ARG A O 1
ATOM 3241 N N . ALA A 1 407 ? -15.125 11.138 -4.811 1.00 94.12 407 ALA A N 1
ATOM 3242 C CA . ALA A 1 407 ? -16.237 11.998 -5.212 1.00 94.12 407 ALA A CA 1
ATOM 3243 C C . ALA A 1 407 ? -17.092 11.330 -6.305 1.00 94.12 407 ALA A C 1
ATOM 3245 O O . ALA A 1 407 ? -16.564 10.704 -7.222 1.00 94.12 407 ALA A O 1
ATOM 3246 N N . LEU A 1 408 ? -18.416 11.495 -6.228 1.00 89.50 408 LEU A N 1
ATOM 3247 C CA . LEU A 1 408 ? -19.362 11.036 -7.260 1.00 89.50 408 LEU A CA 1
ATOM 3248 C C . LEU A 1 408 ? -19.616 12.074 -8.365 1.00 89.50 408 LEU A C 1
ATOM 3250 O O . LEU A 1 408 ? -20.363 11.801 -9.302 1.00 89.50 408 LEU A O 1
ATOM 3254 N N . SER A 1 409 ? -19.065 13.282 -8.228 1.00 82.94 409 SER A N 1
ATOM 3255 C CA . SER A 1 409 ? -19.411 14.443 -9.049 1.00 82.94 409 SER A CA 1
ATOM 3256 C C . SER A 1 409 ? -18.173 15.334 -9.259 1.00 82.94 409 SER A C 1
ATOM 3258 O O . SER A 1 409 ? -17.419 15.533 -8.299 1.00 82.94 409 SER A O 1
ATOM 3260 N N . PRO A 1 410 ? -17.909 15.824 -10.488 1.00 76.50 410 PRO A N 1
ATOM 3261 C CA . PRO A 1 410 ? -16.639 16.471 -10.844 1.00 76.50 410 PRO A CA 1
ATOM 3262 C C . PRO A 1 410 ? -16.457 17.866 -10.226 1.00 76.50 410 PRO A C 1
ATOM 3264 O O . PRO A 1 410 ? -15.328 18.320 -10.065 1.00 76.50 410 PRO A O 1
ATOM 3267 N N . ASP A 1 411 ? -17.546 18.513 -9.808 1.00 80.38 411 ASP A N 1
ATOM 3268 C CA . ASP A 1 411 ? -17.576 19.788 -9.076 1.00 80.38 411 ASP A CA 1
ATOM 3269 C C . ASP A 1 411 ? -16.962 19.721 -7.664 1.00 80.38 411 ASP A C 1
ATOM 3271 O O . ASP A 1 411 ? -16.761 20.755 -7.028 1.00 80.38 411 ASP A O 1
ATOM 3275 N N . ARG A 1 412 ? -16.651 18.516 -7.160 1.00 80.12 412 ARG A N 1
ATOM 3276 C CA . ARG A 1 412 ? -16.130 18.280 -5.804 1.00 80.12 412 ARG A CA 1
ATOM 3277 C C . ARG A 1 412 ? -14.679 17.761 -5.820 1.00 80.12 412 ARG A C 1
ATOM 3279 O O . ARG A 1 412 ? -14.439 16.614 -5.426 1.00 80.12 412 ARG A O 1
ATOM 3286 N N . PRO A 1 413 ? -13.686 18.577 -6.226 1.00 79.81 413 PRO A N 1
ATOM 3287 C CA . PRO A 1 413 ? -12.282 18.188 -6.164 1.00 79.81 413 PRO A CA 1
ATOM 3288 C C . PRO A 1 413 ? -11.816 17.956 -4.710 1.00 79.81 413 PRO A C 1
ATOM 3290 O O . PRO A 1 413 ? -12.408 18.494 -3.768 1.00 79.81 413 PRO A O 1
ATOM 3293 N N . PRO A 1 414 ? -10.750 17.163 -4.495 1.00 88.62 414 PRO A N 1
ATOM 3294 C CA . PRO A 1 414 ? -10.107 16.267 -5.467 1.00 88.62 414 PRO A CA 1
ATOM 3295 C C . PRO A 1 414 ? -10.960 15.012 -5.758 1.00 88.62 414 PRO A C 1
ATOM 3297 O O . PRO A 1 414 ? -11.803 14.632 -4.940 1.00 88.62 414 PRO A O 1
ATOM 3300 N N . LYS A 1 415 ? -10.730 14.336 -6.899 1.00 89.12 415 LYS A N 1
ATOM 3301 C CA . LYS A 1 415 ? -11.439 13.095 -7.307 1.00 89.12 415 LYS A CA 1
ATOM 3302 C C . LYS A 1 415 ? -11.393 12.030 -6.201 1.00 89.12 415 LYS A C 1
ATOM 3304 O O . LYS A 1 415 ? -12.437 11.529 -5.786 1.00 89.12 415 LYS A O 1
ATOM 3309 N N . TYR A 1 416 ? -10.203 11.786 -5.655 1.00 90.94 416 TYR A N 1
ATOM 3310 C CA . TYR A 1 416 ? -9.964 10.987 -4.451 1.00 90.94 416 TYR A CA 1
ATOM 3311 C C . TYR A 1 416 ? -9.394 11.870 -3.334 1.00 90.94 416 TYR A C 1
ATOM 3313 O O . TYR A 1 416 ? -8.600 12.769 -3.599 1.00 90.94 416 TYR A O 1
ATOM 3321 N N . LEU A 1 417 ? -9.818 11.630 -2.094 1.00 93.38 417 LEU A N 1
ATOM 3322 C CA . LEU A 1 417 ? -9.375 12.330 -0.887 1.00 93.38 417 LEU A CA 1
ATOM 3323 C C . LEU A 1 417 ? -9.092 11.300 0.206 1.00 93.38 417 LEU A C 1
ATOM 3325 O O . LEU A 1 417 ? -9.999 10.557 0.564 1.00 93.38 417 LEU A O 1
ATOM 3329 N N . ASN A 1 418 ? -7.897 11.307 0.789 1.00 94.31 418 ASN A N 1
ATOM 3330 C CA . ASN A 1 418 ? -7.558 10.390 1.880 1.00 94.31 418 ASN A CA 1
ATOM 3331 C C . ASN A 1 418 ? -7.601 11.100 3.246 1.00 94.31 418 ASN A C 1
ATOM 3333 O O . ASN A 1 418 ? -7.617 12.338 3.335 1.00 94.31 418 ASN A O 1
ATOM 3337 N N . THR A 1 419 ? -7.596 10.320 4.327 1.00 95.38 419 THR A N 1
ATOM 3338 C CA . THR A 1 419 ? -7.143 10.771 5.654 1.00 95.38 419 THR A CA 1
ATOM 3339 C C . THR A 1 419 ? -5.777 11.464 5.521 1.00 95.38 419 THR A C 1
ATOM 3341 O O . THR A 1 419 ? -4.967 11.093 4.674 1.00 95.38 419 THR A O 1
ATOM 3344 N N . GLY A 1 420 ? -5.553 12.539 6.283 1.00 92.00 420 GLY A N 1
ATOM 3345 C CA . GLY A 1 420 ? -4.244 13.202 6.339 1.00 92.00 420 GLY A CA 1
ATOM 3346 C C . GLY A 1 420 ? -3.304 12.484 7.307 1.00 92.00 420 GLY A C 1
ATOM 3347 O O . GLY A 1 420 ? -3.790 11.835 8.231 1.00 92.00 420 GLY A O 1
ATOM 3348 N N . GLU A 1 421 ? -1.992 12.617 7.106 1.00 93.38 421 GLU A N 1
ATOM 3349 C CA . GLU A 1 421 ? -0.961 12.054 7.994 1.00 93.38 421 GLU A CA 1
ATOM 3350 C C . GLU A 1 421 ? -1.241 12.364 9.476 1.00 93.38 421 GLU A C 1
ATOM 3352 O O . GLU A 1 421 ? -1.510 13.515 9.829 1.00 93.38 421 GLU A O 1
ATOM 3357 N N . ASN A 1 422 ? -1.209 11.336 10.329 1.00 94.12 422 ASN A N 1
ATOM 3358 C CA . ASN A 1 422 ? -1.427 11.430 11.778 1.00 94.12 422 ASN A CA 1
ATOM 3359 C C . ASN A 1 422 ? -0.867 10.190 12.509 1.00 94.12 422 ASN A C 1
ATOM 3361 O O . ASN A 1 422 ? -0.385 9.264 11.868 1.00 94.12 422 ASN A O 1
ATOM 3365 N N . ASP A 1 423 ? -0.985 10.152 13.841 1.00 90.06 423 ASP A N 1
ATOM 3366 C CA . ASP A 1 423 ? -0.485 9.091 14.739 1.00 90.06 423 ASP A CA 1
ATOM 3367 C C . ASP A 1 423 ? -0.930 7.647 14.398 1.00 90.06 423 ASP A C 1
ATOM 3369 O O . ASP A 1 423 ? -0.364 6.678 14.915 1.00 90.06 423 ASP A O 1
ATOM 3373 N N . LEU A 1 424 ? -1.985 7.484 13.592 1.00 92.75 424 LEU A N 1
ATOM 3374 C CA . LEU A 1 424 ? -2.475 6.197 13.091 1.00 92.75 424 LEU A CA 1
ATOM 3375 C C . LEU A 1 424 ? -2.245 6.012 11.590 1.00 92.75 424 LEU A C 1
ATOM 3377 O O . LEU A 1 424 ? -1.953 4.896 11.161 1.00 92.75 424 LEU A O 1
ATOM 3381 N N . PHE A 1 425 ? -2.419 7.064 10.789 1.00 93.75 425 PHE A N 1
ATOM 3382 C CA . PHE A 1 425 ? -2.427 6.971 9.332 1.00 93.75 425 PHE A CA 1
ATOM 3383 C C . PHE A 1 425 ? -1.142 7.511 8.705 1.00 93.75 425 PHE A C 1
ATOM 3385 O O . PHE A 1 425 ? -0.900 8.718 8.726 1.00 93.75 425 PHE A O 1
ATOM 3392 N N . HIS A 1 426 ? -0.402 6.614 8.046 1.00 91.62 426 HIS A N 1
ATOM 3393 C CA . HIS A 1 426 ? 0.748 6.946 7.208 1.00 91.62 426 HIS A CA 1
ATOM 3394 C C . HIS A 1 426 ? 0.548 6.430 5.784 1.00 91.62 426 HIS A C 1
ATOM 3396 O O . HIS A 1 426 ? 0.717 5.232 5.524 1.00 91.62 426 HIS A O 1
ATOM 3402 N N . LYS A 1 427 ? 0.215 7.321 4.838 1.00 90.38 427 LYS A N 1
ATOM 3403 C CA . LYS A 1 427 ? -0.024 6.949 3.432 1.00 90.38 427 LYS A CA 1
ATOM 3404 C C . LYS A 1 427 ? 1.203 6.266 2.836 1.00 90.38 427 LYS A C 1
ATOM 3406 O O . LYS A 1 427 ? 1.068 5.271 2.137 1.00 90.38 427 LYS A O 1
ATOM 3411 N N . GLY A 1 428 ? 2.391 6.774 3.170 1.00 88.75 428 GLY A N 1
ATOM 3412 C CA . GLY A 1 428 ? 3.668 6.250 2.694 1.00 88.75 428 GLY A CA 1
ATOM 3413 C C . GLY A 1 428 ? 4.023 4.846 3.188 1.00 88.75 428 GLY A C 1
ATOM 3414 O O . GLY A 1 428 ? 5.007 4.309 2.707 1.00 88.75 428 GLY A O 1
ATOM 3415 N N . ARG A 1 429 ? 3.258 4.233 4.103 1.00 88.62 429 ARG A N 1
ATOM 3416 C CA . ARG A 1 429 ? 3.467 2.845 4.565 1.00 88.62 429 ARG A CA 1
ATOM 3417 C C . ARG A 1 429 ? 2.271 1.930 4.286 1.00 88.62 429 ARG A C 1
ATOM 3419 O O . ARG A 1 429 ? 2.451 0.727 4.132 1.00 88.62 429 ARG A O 1
ATOM 3426 N N . LEU A 1 430 ? 1.055 2.474 4.252 1.00 91.88 430 LEU A N 1
ATOM 3427 C CA . LEU A 1 430 ? -0.162 1.680 4.104 1.00 91.88 430 LEU A CA 1
ATOM 3428 C C . LEU A 1 430 ? -0.315 1.154 2.667 1.00 91.88 430 LEU A C 1
ATOM 3430 O O . LEU A 1 430 ? -0.105 1.881 1.696 1.00 91.88 430 LEU A O 1
ATOM 3434 N N . VAL A 1 431 ? -0.711 -0.112 2.553 1.00 94.50 431 VAL A N 1
ATOM 3435 C CA . VAL A 1 431 ? -1.027 -0.806 1.298 1.00 94.50 431 VAL A CA 1
ATOM 3436 C C . VAL A 1 431 ? -2.472 -1.294 1.407 1.00 94.50 431 VAL A C 1
ATOM 3438 O O . VAL A 1 431 ? -2.816 -1.999 2.355 1.00 94.50 431 VAL A O 1
ATOM 3441 N N . TYR A 1 432 ? -3.341 -0.874 0.487 1.00 96.88 432 TYR A N 1
ATOM 3442 C CA . TYR A 1 432 ? -4.773 -1.178 0.560 1.00 96.88 432 TYR A CA 1
ATOM 3443 C C . TYR A 1 432 ? -5.040 -2.673 0.352 1.00 96.88 432 TYR A C 1
ATOM 3445 O O . TYR A 1 432 ? -4.446 -3.275 -0.540 1.00 96.88 432 TYR A O 1
ATOM 3453 N N . ALA A 1 433 ? -5.947 -3.235 1.158 1.00 96.88 433 ALA A N 1
ATOM 3454 C CA . ALA A 1 433 ? -6.321 -4.652 1.187 1.00 96.88 433 ALA A CA 1
ATOM 3455 C C . ALA A 1 433 ? -5.185 -5.639 1.536 1.00 96.88 433 ALA A C 1
ATOM 3457 O O . ALA A 1 433 ? -5.324 -6.838 1.307 1.00 96.88 433 ALA A O 1
ATOM 3458 N N . ALA A 1 434 ? -4.064 -5.177 2.104 1.00 95.19 434 ALA A N 1
ATOM 3459 C CA . ALA A 1 434 ? -2.956 -6.043 2.535 1.00 95.19 434 ALA A CA 1
ATOM 3460 C C . ALA A 1 434 ? -3.315 -6.990 3.704 1.00 95.19 434 ALA A C 1
ATOM 3462 O O . ALA A 1 434 ? -2.598 -7.953 3.973 1.00 95.19 434 ALA A O 1
ATOM 3463 N N . ASP A 1 435 ? -4.407 -6.705 4.409 1.00 93.06 435 ASP A N 1
ATOM 3464 C CA . ASP A 1 435 ? -5.095 -7.582 5.352 1.00 93.06 435 ASP A CA 1
ATOM 3465 C C . ASP A 1 435 ? -5.853 -8.704 4.623 1.00 93.06 435 ASP A C 1
ATOM 3467 O O . ASP A 1 435 ? -5.546 -9.878 4.832 1.00 93.06 435 ASP A O 1
ATOM 3471 N N . LEU A 1 436 ? -6.767 -8.350 3.713 1.00 94.50 436 LEU A N 1
ATOM 3472 C CA . LEU A 1 436 ? -7.595 -9.297 2.950 1.00 94.50 436 LEU A CA 1
ATOM 3473 C C . LEU A 1 436 ? -6.751 -10.204 2.037 1.00 94.50 436 LEU A C 1
ATOM 3475 O O . LEU A 1 436 ? -6.977 -11.410 1.947 1.00 94.50 436 LEU A O 1
ATOM 3479 N N . ALA A 1 437 ? -5.738 -9.633 1.385 1.00 96.06 437 ALA A N 1
ATOM 3480 C CA . ALA A 1 437 ? -4.895 -10.329 0.421 1.00 96.06 437 ALA A CA 1
ATOM 3481 C C . ALA A 1 437 ? -3.830 -11.239 1.054 1.00 96.06 437 ALA A C 1
ATOM 3483 O O . ALA A 1 437 ? -3.256 -12.065 0.345 1.00 96.06 437 ALA A O 1
ATOM 3484 N N . ARG A 1 438 ? -3.553 -11.127 2.366 1.00 90.50 438 ARG A N 1
ATOM 3485 C CA . ARG A 1 438 ? -2.423 -11.800 3.041 1.00 90.50 438 ARG A CA 1
ATOM 3486 C C . ARG A 1 438 ? -2.352 -13.299 2.758 1.00 90.50 438 ARG A C 1
ATOM 3488 O O . ARG A 1 438 ? -1.316 -13.790 2.317 1.00 90.50 438 ARG A O 1
ATOM 3495 N N . ALA A 1 439 ? -3.442 -14.020 3.012 1.00 87.31 439 ALA A N 1
ATOM 3496 C CA . ALA A 1 439 ? -3.476 -15.475 2.867 1.00 87.31 439 ALA A CA 1
ATOM 3497 C C . ALA A 1 439 ? -3.371 -15.918 1.396 1.00 87.31 439 ALA A C 1
ATOM 3499 O O . ALA A 1 439 ? -2.721 -16.917 1.091 1.00 87.31 439 ALA A O 1
ATOM 3500 N N . ALA A 1 440 ? -3.970 -15.155 0.477 1.00 93.38 440 ALA A N 1
ATOM 3501 C CA . ALA A 1 440 ? -3.913 -15.434 -0.954 1.00 93.38 440 ALA A CA 1
ATOM 3502 C C . ALA A 1 440 ? -2.522 -15.146 -1.543 1.00 93.38 440 ALA A C 1
ATOM 3504 O O . ALA A 1 440 ? -2.015 -15.959 -2.310 1.00 93.38 440 ALA A O 1
ATOM 3505 N N . ALA A 1 441 ? -1.886 -14.036 -1.156 1.00 94.06 441 ALA A N 1
ATOM 3506 C CA . ALA A 1 441 ? -0.541 -13.669 -1.594 1.00 94.06 441 ALA A CA 1
ATOM 3507 C C . ALA A 1 441 ? 0.517 -14.662 -1.092 1.00 94.06 441 ALA A C 1
ATOM 3509 O O . ALA A 1 441 ? 1.341 -15.124 -1.880 1.00 94.06 441 ALA A O 1
ATOM 3510 N N . ALA A 1 442 ? 0.429 -15.073 0.179 1.00 89.75 442 ALA A N 1
ATOM 3511 C CA . ALA A 1 442 ? 1.300 -16.101 0.742 1.00 89.75 442 ALA A CA 1
ATOM 3512 C C . ALA A 1 442 ? 1.129 -17.451 0.020 1.00 89.75 442 ALA A C 1
ATOM 3514 O O . ALA A 1 442 ? 2.119 -18.059 -0.379 1.00 89.75 442 ALA A O 1
ATOM 3515 N N . LYS A 1 443 ? -0.117 -17.890 -0.226 1.00 89.50 443 LYS A N 1
ATOM 3516 C CA . LYS A 1 443 ? -0.406 -19.133 -0.965 1.00 89.50 443 LYS A CA 1
ATOM 3517 C C . LYS A 1 443 ? 0.043 -19.086 -2.432 1.00 89.50 443 LYS A C 1
ATOM 3519 O O . LYS A 1 443 ? 0.430 -20.116 -2.974 1.00 89.50 443 LYS A O 1
ATOM 3524 N N . ALA A 1 444 ? -0.031 -17.924 -3.079 1.00 92.69 444 ALA A N 1
ATOM 3525 C CA . ALA A 1 444 ? 0.386 -17.742 -4.469 1.00 92.69 444 ALA A CA 1
ATOM 3526 C C . ALA A 1 444 ? 1.900 -17.510 -4.634 1.00 92.69 444 ALA A C 1
ATOM 3528 O O . ALA A 1 444 ? 2.392 -17.532 -5.758 1.00 92.69 444 ALA A O 1
ATOM 3529 N N . GLY A 1 445 ? 2.630 -17.214 -3.550 1.00 93.56 445 GLY A N 1
ATOM 3530 C CA . GLY A 1 445 ? 4.014 -16.729 -3.612 1.00 93.56 445 GLY A CA 1
ATOM 3531 C C . GLY A 1 445 ? 4.166 -15.348 -4.272 1.00 93.56 445 GLY A C 1
ATOM 3532 O O . GLY A 1 445 ? 5.289 -14.896 -4.493 1.00 93.56 445 GLY A O 1
ATOM 3533 N N . ALA A 1 446 ? 3.059 -14.668 -4.582 1.00 96.38 446 ALA A N 1
ATOM 3534 C CA . ALA A 1 446 ? 3.033 -13.450 -5.384 1.00 96.38 446 ALA A CA 1
ATOM 3535 C C . ALA A 1 446 ? 1.859 -12.529 -5.013 1.00 96.38 446 ALA A C 1
ATOM 3537 O O . ALA A 1 446 ? 0.764 -12.999 -4.693 1.00 96.38 446 ALA A O 1
ATOM 3538 N N . VAL A 1 447 ? 2.058 -11.213 -5.117 1.00 97.19 447 VAL A N 1
ATOM 3539 C CA . VAL A 1 447 ? 1.038 -10.174 -4.881 1.00 97.19 447 VAL A CA 1
ATOM 3540 C C . VAL A 1 447 ? 0.863 -9.298 -6.131 1.00 97.19 447 VAL A C 1
ATOM 3542 O O . VAL A 1 447 ? 1.844 -8.978 -6.803 1.00 97.19 447 VAL A O 1
ATOM 3545 N N . VAL A 1 448 ? -0.373 -8.906 -6.463 1.00 97.19 448 VAL A N 1
ATOM 3546 C CA . VAL A 1 448 ? -0.676 -8.028 -7.613 1.00 97.19 448 VAL A CA 1
ATOM 3547 C C . VAL A 1 448 ? -0.907 -6.599 -7.117 1.00 97.19 448 VAL A C 1
ATOM 3549 O O . VAL A 1 448 ? -1.878 -6.329 -6.416 1.00 97.19 448 VAL A O 1
ATOM 3552 N N . LEU A 1 449 ? -0.013 -5.674 -7.458 1.00 95.50 449 LEU A N 1
ATOM 3553 C CA . LEU A 1 449 ? -0.076 -4.277 -7.029 1.00 95.50 449 LEU A CA 1
ATOM 3554 C C . LEU A 1 449 ? -0.770 -3.409 -8.087 1.00 95.50 449 LEU A C 1
ATOM 3556 O O . LEU A 1 449 ? -0.275 -3.297 -9.204 1.00 95.50 449 LEU A O 1
ATOM 3560 N N . CYS A 1 450 ? -1.859 -2.755 -7.688 1.00 93.44 450 CYS A N 1
ATOM 3561 C CA . CYS A 1 450 ? -2.660 -1.822 -8.485 1.00 93.44 450 CYS A CA 1
ATOM 3562 C C . CYS A 1 450 ? -2.600 -0.395 -7.900 1.00 93.44 450 CYS A C 1
ATOM 3564 O O . CYS A 1 450 ? -1.946 -0.144 -6.880 1.00 93.44 450 CYS A O 1
ATOM 3566 N N . GLU A 1 451 ? -3.321 0.552 -8.501 1.00 88.19 451 GLU A N 1
ATOM 3567 C CA . GLU A 1 451 ? -3.378 1.941 -8.021 1.00 88.19 451 GLU A CA 1
ATOM 3568 C C . GLU A 1 451 ? -4.636 2.274 -7.223 1.00 88.19 451 GLU A C 1
ATOM 3570 O O . GLU A 1 451 ? -4.556 2.923 -6.171 1.00 88.19 451 GLU A O 1
ATOM 3575 N N . GLY A 1 452 ? -5.793 1.861 -7.737 1.00 89.12 452 GLY A N 1
ATOM 3576 C CA . GLY A 1 452 ? -7.111 2.237 -7.261 1.00 89.12 452 GLY A CA 1
ATOM 3577 C C . GLY A 1 452 ? -7.761 1.207 -6.342 1.00 89.12 452 GLY A C 1
ATOM 3578 O O . GLY A 1 452 ? -7.532 0.001 -6.406 1.00 89.12 452 GLY A O 1
ATOM 3579 N N . TYR A 1 453 ? -8.647 1.711 -5.483 1.00 94.31 453 TYR A N 1
ATOM 3580 C CA . TYR A 1 453 ? -9.474 0.888 -4.597 1.00 94.31 453 TYR A CA 1
ATOM 3581 C C . TYR A 1 453 ? -10.428 -0.028 -5.378 1.00 94.31 453 TYR A C 1
ATOM 3583 O O . TYR A 1 453 ? -10.661 -1.164 -4.983 1.00 94.31 453 TYR A O 1
ATOM 3591 N N . THR A 1 454 ? -10.967 0.468 -6.495 1.00 93.62 454 THR A N 1
ATOM 3592 C CA . THR A 1 454 ? -11.889 -0.250 -7.388 1.00 93.62 454 THR A CA 1
ATOM 3593 C C . THR A 1 454 ? -11.256 -1.479 -8.026 1.00 93.62 454 THR A C 1
ATOM 3595 O O . THR A 1 454 ? -11.914 -2.501 -8.183 1.00 93.62 454 THR A O 1
ATOM 3598 N N . ASP A 1 455 ? -9.980 -1.369 -8.362 1.00 94.62 455 ASP A N 1
ATOM 3599 C CA . ASP A 1 455 ? -9.242 -2.301 -9.205 1.00 94.62 455 ASP A CA 1
ATOM 3600 C C . ASP A 1 455 ? -8.916 -3.556 -8.395 1.00 94.62 455 ASP A C 1
ATOM 3602 O O . ASP A 1 455 ? -9.134 -4.676 -8.843 1.00 94.62 455 ASP A O 1
ATOM 3606 N N . VAL A 1 456 ? -8.544 -3.359 -7.128 1.00 97.06 456 VAL A N 1
ATOM 3607 C CA . VAL A 1 456 ? -8.413 -4.434 -6.141 1.00 97.06 456 VAL A CA 1
ATOM 3608 C C . VAL A 1 456 ? -9.742 -5.159 -5.914 1.00 97.06 456 VAL A C 1
ATOM 3610 O O . VAL A 1 456 ? -9.759 -6.386 -5.930 1.00 97.06 456 VAL A O 1
ATOM 3613 N N . ILE A 1 457 ? -10.860 -4.441 -5.745 1.00 97.69 457 ILE A N 1
ATOM 3614 C CA . ILE A 1 457 ? -12.174 -5.078 -5.525 1.00 97.69 457 ILE A CA 1
ATOM 3615 C C . ILE A 1 457 ? -12.574 -5.912 -6.755 1.00 97.69 457 ILE A C 1
ATOM 3617 O O . ILE A 1 457 ? -12.969 -7.067 -6.603 1.00 97.69 457 ILE A O 1
ATOM 3621 N N . ALA A 1 458 ? -12.400 -5.373 -7.968 1.00 97.06 458 ALA A N 1
ATOM 3622 C CA . ALA A 1 458 ? -12.670 -6.086 -9.218 1.00 97.06 458 ALA A CA 1
ATOM 3623 C C . ALA A 1 458 ? -11.778 -7.330 -9.394 1.00 97.06 458 ALA A C 1
ATOM 3625 O O . ALA A 1 458 ? -12.259 -8.383 -9.810 1.00 97.06 458 ALA A O 1
ATOM 3626 N N . LEU A 1 459 ? -10.494 -7.247 -9.032 1.00 97.38 459 LEU A N 1
ATOM 3627 C CA . LEU A 1 459 ? -9.568 -8.381 -9.092 1.00 97.38 459 LEU A CA 1
ATOM 3628 C C . LEU A 1 459 ? -9.912 -9.475 -8.077 1.00 97.38 459 LEU A C 1
ATOM 3630 O O . LEU A 1 459 ? -9.878 -10.655 -8.425 1.00 97.38 459 LEU A O 1
ATOM 3634 N N . HIS A 1 460 ? -10.304 -9.112 -6.853 1.00 97.94 460 HIS A N 1
ATOM 3635 C CA . HIS A 1 460 ? -10.787 -10.081 -5.863 1.00 97.94 460 HIS A CA 1
ATOM 3636 C C . HIS A 1 460 ? -12.084 -10.756 -6.329 1.00 97.94 460 HIS A C 1
ATOM 3638 O O . HIS A 1 460 ? -12.167 -11.984 -6.264 1.00 97.94 460 HIS A O 1
ATOM 3644 N N . GLN A 1 461 ? -13.024 -9.993 -6.903 1.00 96.62 461 GLN A N 1
ATOM 3645 C CA . GLN A 1 461 ? -14.246 -10.497 -7.552 1.00 96.62 461 GLN A CA 1
ATOM 3646 C C . GLN A 1 461 ? -13.938 -11.452 -8.723 1.00 96.62 461 GLN A C 1
ATOM 3648 O O . GLN A 1 461 ? -14.586 -12.486 -8.863 1.00 96.62 461 GLN A O 1
ATOM 3653 N N . ALA A 1 462 ? -12.871 -11.191 -9.484 1.00 95.56 462 ALA A N 1
ATOM 3654 C CA . ALA A 1 462 ? -12.316 -12.071 -10.520 1.00 95.56 462 ALA A CA 1
ATOM 3655 C C . ALA A 1 462 ? -11.509 -13.285 -9.988 1.00 95.56 462 ALA A C 1
ATOM 3657 O O . ALA A 1 462 ? -10.948 -14.068 -10.767 1.00 95.56 462 ALA A O 1
ATOM 3658 N N . GLY A 1 463 ? -11.415 -13.452 -8.667 1.00 95.31 463 GLY A N 1
ATOM 3659 C CA . GLY A 1 463 ? -10.687 -14.534 -7.999 1.00 95.31 463 GLY A CA 1
ATOM 3660 C C . GLY A 1 463 ? -9.190 -14.277 -7.777 1.00 95.31 463 GLY A C 1
ATOM 3661 O O . GLY A 1 463 ? -8.545 -15.071 -7.093 1.00 95.31 463 GLY A O 1
ATOM 3662 N N . LEU A 1 464 ? -8.632 -13.163 -8.266 1.00 96.50 464 LEU A N 1
ATOM 3663 C CA . LEU A 1 464 ? -7.262 -12.716 -7.979 1.00 96.50 464 LEU A CA 1
ATOM 3664 C C . LEU A 1 464 ? -7.201 -12.049 -6.589 1.00 96.50 464 LEU A C 1
ATOM 3666 O O . LEU A 1 464 ? -6.886 -10.869 -6.434 1.00 96.50 464 LEU A O 1
ATOM 3670 N N . ARG A 1 465 ? -7.515 -12.833 -5.549 1.00 96.94 465 ARG A N 1
ATOM 3671 C CA . ARG A 1 465 ? -7.569 -12.401 -4.137 1.00 96.94 465 ARG A CA 1
ATOM 3672 C C . ARG A 1 465 ? -6.213 -11.969 -3.554 1.00 96.94 465 ARG A C 1
ATOM 3674 O O . ARG A 1 465 ? -6.149 -11.524 -2.416 1.00 96.94 465 ARG A O 1
ATOM 3681 N N . ASN A 1 466 ? -5.123 -12.093 -4.308 1.00 97.31 466 ASN A N 1
ATOM 3682 C CA . ASN A 1 466 ? -3.794 -11.586 -3.963 1.00 97.31 466 ASN A CA 1
ATOM 3683 C C . ASN A 1 466 ? -3.539 -10.149 -4.474 1.00 97.31 466 ASN A C 1
ATOM 3685 O O . ASN A 1 466 ? -2.386 -9.719 -4.502 1.00 97.31 466 ASN A O 1
ATOM 3689 N N . ALA A 1 467 ? -4.571 -9.408 -4.893 1.00 97.81 467 ALA A N 1
ATOM 3690 C CA . ALA A 1 467 ? -4.437 -8.013 -5.316 1.00 97.81 467 ALA A CA 1
ATOM 3691 C C . ALA A 1 467 ? -4.472 -7.008 -4.145 1.00 97.81 467 ALA A C 1
ATOM 3693 O O . ALA A 1 467 ? -5.197 -7.205 -3.169 1.00 97.81 467 ALA A O 1
ATOM 3694 N N . VAL A 1 468 ? -3.709 -5.917 -4.268 1.00 97.31 468 VAL A N 1
ATOM 3695 C CA . VAL A 1 468 ? -3.550 -4.808 -3.299 1.00 97.31 468 VAL A CA 1
ATOM 3696 C C . VAL A 1 468 ? -3.289 -3.479 -4.030 1.00 97.31 468 VAL A C 1
ATOM 3698 O O . VAL A 1 468 ? -3.006 -3.503 -5.226 1.00 97.31 468 VAL A O 1
ATOM 3701 N N . ALA A 1 469 ? -3.331 -2.317 -3.356 1.00 94.12 469 ALA A N 1
ATOM 3702 C CA . ALA A 1 469 ? -3.050 -1.026 -4.019 1.00 94.12 469 ALA A CA 1
ATOM 3703 C C . ALA A 1 469 ? -2.190 -0.006 -3.245 1.00 94.12 469 ALA A C 1
ATOM 3705 O O . ALA A 1 469 ? -2.253 0.095 -2.017 1.00 94.12 469 ALA A O 1
ATOM 3706 N N . SER A 1 470 ? -1.433 0.807 -4.000 1.00 88.56 470 SER A N 1
ATOM 3707 C CA . SER A 1 470 ? -0.553 1.894 -3.513 1.00 88.56 470 SER A CA 1
ATOM 3708 C C . SER A 1 470 ? -1.280 3.207 -3.175 1.00 88.56 470 SER A C 1
ATOM 3710 O O . SER A 1 470 ? -0.716 4.077 -2.504 1.00 88.56 470 SER A O 1
ATOM 3712 N N . MET A 1 471 ? -2.543 3.341 -3.604 1.00 82.50 471 MET A N 1
ATOM 3713 C CA . MET A 1 471 ? -3.434 4.490 -3.380 1.00 82.50 471 MET A CA 1
ATOM 3714 C C . MET A 1 471 ? -3.045 5.788 -4.114 1.00 82.50 471 MET A C 1
ATOM 3716 O O . MET A 1 471 ? -3.113 6.876 -3.530 1.00 82.50 471 MET A O 1
ATOM 3720 N N . GLY A 1 472 ? -2.652 5.709 -5.388 1.00 65.44 472 GLY A N 1
ATOM 3721 C CA . GLY A 1 472 ? -2.430 6.895 -6.231 1.00 65.44 472 GLY A CA 1
ATOM 3722 C C . GLY A 1 472 ? -1.284 7.787 -5.739 1.00 65.44 472 GLY A C 1
ATOM 3723 O O . GLY A 1 472 ? -1.470 8.973 -5.459 1.00 65.44 472 GLY A O 1
ATOM 3724 N N . THR A 1 473 ? -0.115 7.186 -5.539 1.00 65.44 473 THR A N 1
ATOM 3725 C CA . THR A 1 473 ? 1.202 7.836 -5.410 1.00 65.44 473 THR A CA 1
ATOM 3726 C C . THR A 1 473 ? 2.249 6.848 -5.903 1.00 65.44 473 THR A C 1
ATOM 3728 O O . THR A 1 473 ? 2.054 5.642 -5.758 1.00 65.44 473 THR A O 1
ATOM 3731 N N . ALA A 1 474 ? 3.368 7.348 -6.429 1.00 76.56 474 ALA A N 1
ATOM 3732 C CA . ALA A 1 474 ? 4.491 6.492 -6.789 1.00 76.56 474 ALA A CA 1
ATOM 3733 C C . ALA A 1 474 ? 4.986 5.692 -5.564 1.00 76.56 474 ALA A C 1
ATOM 3735 O O . ALA A 1 474 ? 5.016 6.215 -4.446 1.00 76.56 474 ALA A O 1
ATOM 3736 N N . LEU A 1 475 ? 5.332 4.423 -5.790 1.00 82.62 475 LEU A N 1
ATOM 3737 C CA . LEU A 1 475 ? 5.562 3.426 -4.742 1.00 82.62 475 LEU A CA 1
ATOM 3738 C C . LEU A 1 475 ? 6.716 3.818 -3.802 1.00 82.62 475 LEU A C 1
ATOM 3740 O O . LEU A 1 475 ? 7.800 4.189 -4.259 1.00 82.62 475 LEU A O 1
ATOM 3744 N N . THR A 1 476 ? 6.494 3.722 -2.489 1.00 84.62 476 THR A N 1
ATOM 3745 C CA . THR A 1 476 ? 7.493 4.085 -1.470 1.00 84.62 476 THR A CA 1
ATOM 3746 C C . THR A 1 476 ? 8.370 2.907 -1.035 1.00 84.62 476 THR A C 1
ATOM 3748 O O . THR A 1 476 ? 8.013 1.737 -1.178 1.00 84.62 476 THR A O 1
ATOM 3751 N N . VAL A 1 477 ? 9.512 3.228 -0.422 1.00 83.94 477 VAL A N 1
ATOM 3752 C CA . VAL A 1 477 ? 10.447 2.268 0.194 1.00 83.94 477 VAL A CA 1
ATOM 3753 C C . VAL A 1 477 ? 9.771 1.445 1.299 1.00 83.94 477 VAL A C 1
ATOM 3755 O O . VAL A 1 477 ? 10.023 0.248 1.448 1.00 83.94 477 VAL A O 1
ATOM 3758 N N . GLU A 1 478 ? 8.879 2.070 2.059 1.00 86.81 478 GLU A N 1
ATOM 3759 C CA . GLU A 1 478 ? 8.140 1.449 3.151 1.00 86.81 478 GLU A CA 1
ATOM 3760 C C . GLU A 1 478 ? 6.999 0.568 2.625 1.00 86.81 478 GLU A C 1
ATOM 3762 O O . GLU A 1 478 ? 6.810 -0.525 3.153 1.00 86.81 478 GLU A O 1
ATOM 3767 N N . GLN A 1 479 ? 6.296 0.970 1.556 1.00 90.00 479 GLN A N 1
ATOM 3768 C CA . GLN A 1 479 ? 5.290 0.130 0.893 1.00 90.00 479 GLN A CA 1
ATOM 3769 C C . GLN A 1 479 ? 5.930 -1.114 0.260 1.00 90.00 479 GLN A C 1
ATOM 3771 O O . GLN A 1 479 ? 5.419 -2.210 0.469 1.00 90.00 479 GLN A O 1
ATOM 3776 N N . VAL A 1 480 ? 7.084 -0.993 -0.413 1.00 88.75 480 VAL A N 1
ATOM 3777 C CA . VAL A 1 480 ? 7.902 -2.153 -0.845 1.00 88.75 480 VAL A CA 1
ATOM 3778 C C . VAL A 1 480 ? 8.231 -3.059 0.347 1.00 88.75 480 VAL A C 1
ATOM 3780 O O . VAL A 1 480 ? 8.133 -4.283 0.262 1.00 88.75 480 VAL A O 1
ATOM 3783 N N . GLY A 1 481 ? 8.571 -2.456 1.488 1.00 86.94 481 GLY A N 1
ATOM 3784 C CA . GLY A 1 481 ? 8.871 -3.166 2.728 1.00 86.94 481 GLY A CA 1
ATOM 3785 C C . GLY A 1 481 ? 7.684 -3.858 3.410 1.00 86.94 481 GLY A C 1
ATOM 3786 O O . GLY A 1 481 ? 7.920 -4.787 4.181 1.00 86.94 481 GLY A O 1
ATOM 3787 N N . GLU A 1 482 ? 6.443 -3.442 3.150 1.00 89.50 482 GLU A N 1
ATOM 3788 C CA . GLU A 1 482 ? 5.227 -4.138 3.599 1.00 89.50 482 GLU A CA 1
ATOM 3789 C C . GLU A 1 482 ? 4.748 -5.172 2.557 1.00 89.50 482 GLU A C 1
ATOM 3791 O O . GLU A 1 482 ? 4.339 -6.265 2.943 1.00 89.50 482 GLU A O 1
ATOM 3796 N N . LEU A 1 483 ? 4.887 -4.895 1.251 1.00 92.56 483 LEU A N 1
ATOM 3797 C CA . LEU A 1 483 ? 4.612 -5.846 0.159 1.00 92.56 483 LEU A CA 1
ATOM 3798 C C . LEU A 1 483 ? 5.471 -7.113 0.278 1.00 92.56 483 LEU A C 1
ATOM 3800 O O . LEU A 1 483 ? 4.943 -8.220 0.194 1.00 92.56 483 LEU A O 1
ATOM 3804 N N . GLY A 1 484 ? 6.764 -6.962 0.583 1.00 90.00 484 GLY A N 1
ATOM 3805 C CA . GLY A 1 484 ? 7.677 -8.086 0.827 1.00 90.00 484 GLY A CA 1
ATOM 3806 C C . GLY A 1 484 ? 7.360 -8.939 2.066 1.00 90.00 484 GLY A C 1
ATOM 3807 O O . GLY A 1 484 ? 8.027 -9.945 2.288 1.00 90.00 484 GLY A O 1
ATOM 3808 N N . LYS A 1 485 ? 6.354 -8.571 2.877 1.00 88.94 485 LYS A N 1
ATOM 3809 C CA . LYS A 1 485 ? 5.797 -9.418 3.953 1.00 88.94 485 LYS A CA 1
ATOM 3810 C C . LYS A 1 485 ? 4.548 -10.199 3.526 1.00 88.94 485 LYS A C 1
ATOM 3812 O O . LYS A 1 485 ? 4.007 -10.955 4.330 1.00 88.94 485 LYS A O 1
ATOM 3817 N N . LEU A 1 486 ? 4.035 -9.950 2.321 1.00 89.88 486 LEU A N 1
ATOM 3818 C CA . LEU A 1 486 ? 2.895 -10.661 1.738 1.00 89.88 486 LEU A CA 1
ATOM 3819 C C . LEU A 1 486 ? 3.376 -11.762 0.789 1.00 89.88 486 LEU A C 1
ATOM 3821 O O . LEU A 1 486 ? 2.825 -12.857 0.804 1.00 89.88 486 LEU A O 1
ATOM 3825 N N . ALA A 1 487 ? 4.397 -11.463 -0.020 1.00 93.44 487 ALA A N 1
ATOM 3826 C CA . ALA A 1 487 ? 4.957 -12.368 -1.016 1.00 93.44 487 ALA A CA 1
ATOM 3827 C C . ALA A 1 487 ? 6.395 -11.972 -1.424 1.00 93.44 487 ALA A C 1
ATOM 3829 O O . ALA A 1 487 ? 6.730 -10.787 -1.367 1.00 93.44 487 ALA A O 1
ATOM 3830 N N . PRO A 1 488 ? 7.227 -12.924 -1.893 1.00 92.69 488 PRO A N 1
ATOM 3831 C CA . PRO A 1 488 ? 8.532 -12.641 -2.500 1.00 92.69 488 PRO A CA 1
ATOM 3832 C C . PRO A 1 488 ? 8.462 -12.061 -3.926 1.00 92.69 488 PRO A C 1
ATOM 3834 O O . PRO A 1 488 ? 9.478 -11.567 -4.408 1.00 92.69 488 PRO A O 1
ATOM 3837 N N . VAL A 1 489 ? 7.303 -12.088 -4.599 1.00 95.12 489 VAL A N 1
ATOM 3838 C CA . VAL A 1 489 ? 7.110 -11.524 -5.951 1.00 95.12 489 VAL A CA 1
ATOM 3839 C C . VAL A 1 489 ? 5.995 -10.474 -5.953 1.00 95.12 489 VAL A C 1
ATOM 3841 O O . VAL A 1 489 ? 4.910 -10.709 -5.419 1.00 95.12 489 VAL A O 1
ATOM 3844 N N . VAL A 1 490 ? 6.236 -9.327 -6.593 1.00 95.56 490 VAL A N 1
ATOM 3845 C CA . VAL A 1 490 ? 5.255 -8.250 -6.809 1.00 95.56 490 VAL A CA 1
ATOM 3846 C C . VAL A 1 490 ? 5.021 -8.063 -8.306 1.00 95.56 490 VAL A C 1
ATOM 3848 O O . VAL A 1 490 ? 5.916 -7.618 -9.025 1.00 95.56 490 VAL A O 1
ATOM 3851 N N . HIS A 1 491 ? 3.805 -8.338 -8.774 1.00 95.50 491 HIS A N 1
ATOM 3852 C CA . HIS A 1 491 ? 3.367 -8.024 -10.134 1.00 95.50 491 HIS A CA 1
ATOM 3853 C C . HIS A 1 491 ? 2.690 -6.651 -10.146 1.00 95.50 491 HIS A C 1
ATOM 3855 O O . HIS A 1 491 ? 1.581 -6.487 -9.644 1.00 95.50 491 HIS A O 1
ATOM 3861 N N . MET A 1 492 ? 3.365 -5.651 -10.699 1.00 92.81 492 MET A N 1
ATOM 3862 C CA . MET A 1 492 ? 2.904 -4.266 -10.747 1.00 92.81 492 MET A CA 1
ATOM 3863 C C . MET A 1 492 ? 2.018 -4.056 -11.979 1.00 92.81 492 MET A C 1
ATOM 3865 O O . MET A 1 492 ? 2.518 -3.968 -13.100 1.00 92.81 492 MET A O 1
ATOM 3869 N N . ALA A 1 493 ? 0.707 -4.000 -11.754 1.00 91.81 493 ALA A N 1
ATOM 3870 C CA . ALA A 1 493 ? -0.327 -3.661 -12.725 1.00 91.81 493 ALA A CA 1
ATOM 3871 C C . ALA A 1 493 ? -0.739 -2.194 -12.512 1.00 91.81 493 ALA A C 1
ATOM 3873 O O . ALA A 1 493 ? -1.767 -1.897 -11.905 1.00 91.81 493 ALA A O 1
ATOM 3874 N N . LEU A 1 494 ? 0.139 -1.292 -12.948 1.00 86.50 494 LEU A N 1
ATOM 3875 C CA . LEU A 1 494 ? 0.039 0.160 -12.778 1.00 86.50 494 LEU A CA 1
ATOM 3876 C C . LEU A 1 494 ? -0.066 0.837 -14.148 1.00 86.50 494 LEU A C 1
ATOM 3878 O O . LEU A 1 494 ? 0.448 0.299 -15.134 1.00 86.50 494 LEU A O 1
ATOM 3882 N N . ASP A 1 495 ? -0.641 2.037 -14.200 1.00 74.38 495 ASP A N 1
ATOM 3883 C CA . ASP A 1 495 ? -0.612 2.859 -15.404 1.00 74.38 495 ASP A CA 1
ATOM 3884 C C . ASP A 1 495 ? 0.836 3.269 -15.721 1.00 74.38 495 ASP A C 1
ATOM 3886 O O . ASP A 1 495 ? 1.649 3.561 -14.834 1.00 74.38 495 ASP A O 1
ATOM 3890 N N . ALA A 1 496 ? 1.166 3.348 -17.014 1.00 59.66 496 ALA A N 1
ATOM 3891 C CA . ALA A 1 496 ? 2.524 3.638 -17.483 1.00 59.66 496 ALA A CA 1
ATOM 3892 C C . ALA A 1 496 ? 3.085 4.992 -16.989 1.00 59.66 496 ALA A C 1
ATOM 3894 O O . ALA A 1 496 ? 4.307 5.177 -16.969 1.00 59.66 496 ALA A O 1
ATOM 3895 N N . ASP A 1 497 ? 2.220 5.915 -16.564 1.00 61.69 497 ASP A N 1
ATOM 3896 C CA . ASP A 1 497 ? 2.579 7.276 -16.153 1.00 61.69 497 ASP A CA 1
ATOM 3897 C C . ASP A 1 497 ? 2.648 7.472 -14.628 1.00 61.69 497 ASP A C 1
ATOM 3899 O O . ASP A 1 497 ? 3.385 8.335 -14.148 1.00 61.69 497 ASP A O 1
ATOM 3903 N N . ALA A 1 498 ? 1.922 6.673 -13.839 1.00 53.22 498 ALA A N 1
ATOM 3904 C CA . ALA A 1 498 ? 1.825 6.864 -12.388 1.00 53.22 498 ALA A CA 1
ATOM 3905 C C . ALA A 1 498 ? 3.058 6.358 -11.619 1.00 53.22 498 ALA A C 1
ATOM 3907 O O . ALA A 1 498 ? 3.392 6.854 -10.535 1.00 53.22 498 ALA A O 1
ATOM 3908 N N . ALA A 1 499 ? 3.758 5.378 -12.195 1.00 56.59 499 ALA A N 1
ATOM 3909 C CA . ALA A 1 499 ? 4.986 4.781 -11.681 1.00 56.59 499 ALA A CA 1
ATOM 3910 C C . ALA A 1 499 ? 6.197 5.729 -11.838 1.00 56.59 499 ALA A C 1
ATOM 3912 O O . ALA A 1 499 ? 7.150 5.441 -12.562 1.00 56.59 499 ALA A O 1
ATOM 3913 N N . GLY A 1 500 ? 6.159 6.882 -11.157 1.00 58.44 500 GLY A N 1
ATOM 3914 C CA . GLY A 1 500 ? 7.154 7.953 -11.271 1.00 58.44 500 GLY A CA 1
ATOM 3915 C C . GLY A 1 500 ? 8.596 7.453 -11.120 1.00 58.44 500 GLY A C 1
ATOM 3916 O O . GLY A 1 500 ? 8.993 7.014 -10.038 1.00 58.44 500 GLY A O 1
ATOM 3917 N N . HIS A 1 501 ? 9.370 7.556 -12.208 1.00 59.50 501 HIS A N 1
ATOM 3918 C CA . HIS A 1 501 ? 10.651 6.869 -12.440 1.00 59.50 501 HIS A CA 1
ATOM 3919 C C . HIS A 1 501 ? 11.553 6.815 -11.192 1.00 59.50 501 HIS A C 1
ATOM 3921 O O . HIS A 1 501 ? 11.848 5.739 -10.676 1.00 59.50 501 HIS A O 1
ATOM 3927 N N . ASN A 1 502 ? 11.906 7.977 -10.633 1.00 60.91 502 ASN A N 1
ATOM 3928 C CA . ASN A 1 502 ? 12.850 8.103 -9.514 1.00 60.91 502 ASN A CA 1
ATOM 3929 C C . ASN A 1 502 ? 12.373 7.474 -8.190 1.00 60.91 502 ASN A C 1
ATOM 3931 O O . ASN A 1 502 ? 13.197 7.172 -7.328 1.00 60.91 502 ASN A O 1
ATOM 3935 N N . ALA A 1 503 ? 11.066 7.283 -7.992 1.00 62.78 503 ALA A N 1
ATOM 3936 C CA . ALA A 1 503 ? 10.552 6.527 -6.848 1.00 62.78 503 ALA A CA 1
ATOM 3937 C C . ALA A 1 503 ? 10.673 5.016 -7.091 1.00 62.78 503 ALA A C 1
ATOM 3939 O O . ALA A 1 503 ? 11.101 4.283 -6.201 1.00 62.78 503 ALA A O 1
ATOM 3940 N N . MET A 1 504 ? 10.388 4.569 -8.317 1.00 67.19 504 MET A N 1
ATOM 3941 C CA . MET A 1 504 ? 10.486 3.160 -8.702 1.00 67.19 504 MET A CA 1
ATOM 3942 C C . MET A 1 504 ? 11.934 2.645 -8.754 1.00 67.19 504 MET A C 1
ATOM 3944 O O . MET A 1 504 ? 12.157 1.473 -8.464 1.00 67.19 504 MET A O 1
ATOM 3948 N N . LEU A 1 505 ? 12.927 3.509 -9.005 1.00 67.19 505 LEU A N 1
ATOM 3949 C CA . LEU A 1 505 ? 14.345 3.144 -8.846 1.00 67.19 505 LEU A CA 1
ATOM 3950 C C . LEU A 1 505 ? 14.677 2.785 -7.391 1.00 67.19 505 LEU A C 1
ATOM 3952 O O . LEU A 1 505 ? 15.126 1.675 -7.118 1.00 67.19 505 LEU A O 1
ATOM 3956 N N . ARG A 1 506 ? 14.356 3.678 -6.445 1.00 68.94 506 ARG A N 1
ATOM 3957 C CA . ARG A 1 506 ? 14.575 3.447 -5.005 1.00 68.94 506 ARG A CA 1
ATOM 3958 C C . ARG A 1 506 ? 13.785 2.243 -4.484 1.00 68.94 506 ARG A C 1
ATOM 3960 O O . ARG A 1 506 ? 14.258 1.521 -3.611 1.00 68.94 506 ARG A O 1
ATOM 3967 N N . ALA A 1 507 ? 12.594 2.003 -5.034 1.00 70.50 507 ALA A N 1
ATOM 3968 C CA . ALA A 1 507 ? 11.815 0.800 -4.762 1.00 70.50 507 ALA A CA 1
ATOM 3969 C C . ALA A 1 507 ? 12.552 -0.480 -5.203 1.00 70.50 507 ALA A C 1
ATOM 3971 O O . ALA A 1 507 ? 12.615 -1.437 -4.433 1.00 70.50 507 ALA A O 1
ATOM 3972 N N . ALA A 1 508 ? 13.148 -0.489 -6.400 1.00 70.75 508 ALA A N 1
ATOM 3973 C CA . ALA A 1 508 ? 13.900 -1.628 -6.926 1.00 70.75 508 ALA A CA 1
ATOM 3974 C C . ALA A 1 508 ? 15.223 -1.879 -6.178 1.00 70.75 508 ALA A C 1
ATOM 3976 O O . ALA A 1 508 ? 15.524 -3.028 -5.858 1.00 70.75 508 ALA A O 1
ATOM 3977 N N . GLU A 1 509 ? 15.967 -0.826 -5.823 1.00 71.94 509 GLU A N 1
ATOM 3978 C CA . GLU A 1 509 ? 17.166 -0.911 -4.968 1.00 71.94 509 GLU A CA 1
ATOM 3979 C C . GLU A 1 509 ? 16.850 -1.593 -3.624 1.00 71.94 509 GLU A C 1
ATOM 3981 O O . GLU A 1 509 ? 17.544 -2.514 -3.185 1.00 71.94 509 GLU A O 1
ATOM 3986 N N . VAL A 1 510 ? 15.750 -1.180 -2.984 1.00 72.56 510 VAL A N 1
ATOM 3987 C CA . VAL A 1 510 ? 15.290 -1.742 -1.707 1.00 72.56 510 VAL A CA 1
ATOM 3988 C C . VAL A 1 510 ? 14.747 -3.163 -1.858 1.00 72.56 510 VAL A C 1
ATOM 3990 O O . VAL A 1 510 ? 14.917 -3.970 -0.943 1.00 72.56 510 VAL A O 1
ATOM 3993 N N . ALA A 1 511 ? 14.118 -3.491 -2.988 1.00 75.69 511 ALA A N 1
ATOM 3994 C CA . ALA A 1 511 ? 13.623 -4.834 -3.272 1.00 75.69 511 ALA A CA 1
ATOM 3995 C C . ALA A 1 511 ? 14.776 -5.837 -3.475 1.00 75.69 511 ALA A C 1
ATOM 3997 O O . ALA A 1 511 ? 14.776 -6.908 -2.860 1.00 75.69 511 ALA A O 1
ATOM 3998 N N . ALA A 1 512 ? 15.815 -5.448 -4.226 1.00 69.12 512 ALA A N 1
ATOM 3999 C CA . ALA A 1 512 ? 17.028 -6.245 -4.422 1.00 69.12 512 ALA A CA 1
ATOM 4000 C C . ALA A 1 512 ? 17.711 -6.591 -3.085 1.00 69.12 512 ALA A C 1
ATOM 4002 O O . ALA A 1 512 ? 18.022 -7.754 -2.825 1.00 69.12 512 ALA A O 1
ATOM 4003 N N . GLY A 1 513 ? 17.837 -5.613 -2.179 1.00 67.69 513 GLY A N 1
ATOM 4004 C CA . GLY A 1 513 ? 18.361 -5.822 -0.822 1.00 67.69 513 GLY A CA 1
ATOM 4005 C C . GLY A 1 513 ? 17.490 -6.693 0.102 1.00 67.69 513 GLY A C 1
ATOM 4006 O O . GLY A 1 513 ? 17.890 -6.957 1.234 1.00 67.69 513 GLY A O 1
ATOM 4007 N N . ARG A 1 514 ? 16.303 -7.132 -0.342 1.00 67.25 514 ARG A N 1
ATOM 4008 C CA . ARG A 1 514 ? 15.321 -7.900 0.451 1.00 67.25 514 ARG A CA 1
ATOM 4009 C C . ARG A 1 514 ? 14.918 -9.245 -0.168 1.00 67.25 514 ARG A C 1
ATOM 4011 O O . ARG A 1 514 ? 14.021 -9.886 0.368 1.00 67.25 514 ARG A O 1
ATOM 4018 N N . LYS A 1 515 ? 15.563 -9.679 -1.262 1.00 78.38 515 LYS A N 1
ATOM 4019 C CA . LYS A 1 515 ? 15.141 -10.842 -2.080 1.00 78.38 515 LYS A CA 1
ATOM 4020 C C . LYS A 1 515 ? 13.696 -10.727 -2.608 1.00 78.38 515 LYS A C 1
ATOM 4022 O O . LYS A 1 515 ? 13.018 -11.736 -2.770 1.00 78.38 515 LYS A O 1
ATOM 4027 N N . LEU A 1 516 ? 13.228 -9.502 -2.848 1.00 87.69 516 LEU A N 1
ATOM 4028 C CA . LEU A 1 516 ? 11.893 -9.217 -3.369 1.00 87.69 516 LEU A CA 1
ATOM 4029 C C . LEU A 1 516 ? 11.986 -8.967 -4.878 1.00 87.69 516 LEU A C 1
ATOM 4031 O O . LEU A 1 516 ? 12.708 -8.071 -5.315 1.00 87.69 516 LEU A O 1
ATOM 4035 N N . GLU A 1 517 ? 11.259 -9.742 -5.676 1.00 89.75 517 GLU A N 1
ATOM 4036 C CA . GLU A 1 517 ? 11.223 -9.574 -7.127 1.00 89.75 517 GLU A CA 1
ATOM 4037 C C . GLU A 1 517 ? 10.117 -8.592 -7.532 1.00 89.75 517 GLU A C 1
ATOM 4039 O O . GLU A 1 517 ? 8.948 -8.781 -7.193 1.00 89.75 517 GLU A O 1
ATOM 4044 N N . LEU A 1 518 ? 10.473 -7.548 -8.288 1.00 90.56 518 LEU A N 1
ATOM 4045 C CA . LEU A 1 518 ? 9.509 -6.628 -8.895 1.00 90.56 518 LEU A CA 1
ATOM 4046 C C . LEU A 1 518 ? 9.348 -6.957 -10.383 1.00 90.56 518 LEU A C 1
ATOM 4048 O O . LEU A 1 518 ? 10.318 -6.911 -11.145 1.00 90.56 518 LEU A O 1
ATOM 4052 N N . ARG A 1 519 ? 8.113 -7.233 -10.805 1.00 92.38 519 ARG A N 1
ATOM 4053 C CA . ARG A 1 519 ? 7.721 -7.482 -12.199 1.00 92.38 519 ARG A CA 1
ATOM 4054 C C . ARG A 1 519 ? 6.666 -6.465 -12.635 1.00 92.38 519 ARG A C 1
ATOM 4056 O O . ARG A 1 519 ? 5.898 -5.987 -11.809 1.00 92.38 519 ARG A O 1
ATOM 4063 N N . VAL A 1 520 ? 6.606 -6.141 -13.921 1.00 91.06 520 VAL A N 1
ATOM 4064 C CA . VAL A 1 520 ? 5.618 -5.230 -14.521 1.00 91.06 520 VAL A CA 1
ATOM 4065 C C . VAL A 1 520 ? 4.643 -6.038 -15.365 1.00 91.06 520 VAL A C 1
ATOM 4067 O O . VAL A 1 520 ? 5.062 -6.835 -16.204 1.00 91.06 520 VAL A O 1
ATOM 4070 N N . VAL A 1 521 ? 3.346 -5.841 -15.138 1.00 92.75 521 VAL A N 1
ATOM 4071 C CA . VAL A 1 521 ? 2.268 -6.430 -15.940 1.00 92.75 521 VAL A CA 1
ATOM 4072 C C . VAL A 1 521 ? 2.026 -5.517 -17.150 1.00 92.75 521 VAL A C 1
ATOM 4074 O O . VAL A 1 521 ? 1.688 -4.351 -16.945 1.00 92.75 521 VAL A O 1
ATOM 4077 N N . PRO A 1 522 ? 2.194 -5.991 -18.399 1.00 88.25 522 PRO A N 1
ATOM 4078 C CA . PRO A 1 522 ? 1.998 -5.162 -19.586 1.00 88.25 522 PRO A CA 1
ATOM 4079 C C . PRO A 1 522 ? 0.499 -4.970 -19.875 1.00 88.25 522 PRO A C 1
ATOM 4081 O O . PRO A 1 522 ? -0.088 -5.683 -20.689 1.00 88.25 522 PRO A O 1
ATOM 4084 N N . LEU A 1 523 ? -0.131 -4.017 -19.182 1.00 88.25 523 LEU A N 1
ATOM 4085 C CA . LEU A 1 523 ? -1.523 -3.626 -19.422 1.00 88.25 523 LEU A CA 1
ATOM 4086 C C . LEU A 1 523 ? -1.685 -2.977 -20.815 1.00 88.25 523 LEU A C 1
ATOM 4088 O O . LEU A 1 523 ? -0.807 -2.216 -21.237 1.00 88.25 523 LEU A O 1
ATOM 4092 N N . PRO A 1 524 ? -2.793 -3.224 -21.542 1.00 86.69 524 PRO A N 1
ATOM 4093 C CA . PRO A 1 524 ? -3.070 -2.526 -22.795 1.00 86.69 524 PRO A CA 1
ATOM 4094 C C . PRO A 1 524 ? -3.261 -1.020 -22.571 1.00 86.69 524 PRO A C 1
ATOM 4096 O O . PRO A 1 524 ? -3.835 -0.597 -21.568 1.00 86.69 524 PRO A O 1
ATOM 4099 N N . ALA A 1 525 ? -2.814 -0.205 -23.528 1.00 83.00 525 ALA A N 1
ATOM 4100 C CA . ALA A 1 525 ? -2.812 1.250 -23.395 1.00 83.00 525 ALA A CA 1
ATOM 4101 C C . ALA A 1 525 ? -4.211 1.822 -23.081 1.00 83.00 525 ALA A C 1
ATOM 4103 O O . ALA A 1 525 ? -5.143 1.687 -23.877 1.00 83.00 525 ALA A O 1
ATOM 4104 N N . GLY A 1 526 ? -4.327 2.503 -21.936 1.00 82.25 526 GLY A N 1
ATOM 4105 C CA . GLY A 1 526 ? -5.556 3.166 -21.494 1.00 82.25 526 GLY A CA 1
ATOM 4106 C C . GLY A 1 526 ? -6.589 2.265 -20.807 1.00 82.25 526 GLY A C 1
ATOM 4107 O O . GLY A 1 526 ? -7.760 2.635 -20.805 1.00 82.25 526 GLY A O 1
ATOM 4108 N N . LEU A 1 527 ? -6.189 1.112 -20.252 1.00 87.75 527 LEU A N 1
ATOM 4109 C CA . LEU A 1 527 ? -7.047 0.255 -19.421 1.00 87.75 527 LEU A CA 1
ATOM 4110 C C . LEU A 1 527 ? -6.462 0.062 -18.021 1.00 87.75 527 LEU A C 1
ATOM 4112 O O . LEU A 1 527 ? -5.338 -0.422 -17.888 1.00 87.75 527 LEU A O 1
ATOM 4116 N N . ASP A 1 528 ? -7.273 0.338 -16.998 1.00 90.44 528 ASP A N 1
ATOM 4117 C CA . ASP A 1 528 ? -6.978 -0.093 -15.630 1.00 90.44 528 ASP A CA 1
ATOM 4118 C C . ASP A 1 528 ? -7.298 -1.604 -15.438 1.00 90.44 528 ASP A C 1
ATOM 4120 O O . ASP A 1 528 ? -7.973 -2.218 -16.278 1.00 90.44 528 ASP A O 1
ATOM 4124 N N . PRO A 1 529 ? -6.829 -2.255 -14.353 1.00 91.81 529 PRO A N 1
ATOM 4125 C CA . PRO A 1 529 ? -7.086 -3.681 -14.130 1.00 91.81 529 PRO A CA 1
ATOM 4126 C C . PRO A 1 529 ? -8.569 -4.057 -13.959 1.00 91.81 529 PRO A C 1
ATOM 4128 O O . PRO A 1 529 ? -8.928 -5.199 -14.251 1.00 91.81 529 PRO A O 1
ATOM 4131 N N . ALA A 1 530 ? -9.441 -3.140 -13.517 1.00 92.62 530 ALA A N 1
ATOM 4132 C CA . ALA A 1 530 ? -10.886 -3.383 -13.481 1.00 92.62 530 ALA A CA 1
ATOM 4133 C C . ALA A 1 530 ? -11.500 -3.297 -14.882 1.00 92.62 530 ALA A C 1
ATOM 4135 O O . ALA A 1 530 ? -12.307 -4.156 -15.225 1.00 92.62 530 ALA A O 1
ATOM 4136 N N . ASP A 1 531 ? -11.099 -2.320 -15.698 1.00 92.25 531 ASP A N 1
ATOM 4137 C CA . ASP A 1 531 ? -11.564 -2.171 -17.082 1.00 92.25 531 ASP A CA 1
ATOM 4138 C C . ASP A 1 531 ? -11.193 -3.401 -17.926 1.00 92.25 531 ASP A C 1
ATOM 4140 O O . ASP A 1 531 ? -12.021 -3.907 -18.688 1.00 92.25 531 ASP A O 1
ATOM 4144 N N . LEU A 1 532 ? -9.977 -3.937 -17.751 1.00 93.00 532 LEU A N 1
ATOM 4145 C CA . LEU A 1 532 ? -9.559 -5.182 -18.400 1.00 93.00 532 LEU A CA 1
ATOM 4146 C C . LEU A 1 532 ? -10.412 -6.376 -17.938 1.00 93.00 532 LEU A C 1
ATOM 4148 O O . LEU A 1 532 ? -10.937 -7.113 -18.772 1.00 93.00 532 LEU A O 1
ATOM 4152 N N . VAL A 1 533 ? -10.594 -6.555 -16.625 1.00 93.75 533 VAL A N 1
ATOM 4153 C CA . VAL A 1 533 ? -11.423 -7.638 -16.062 1.00 93.75 533 VAL A CA 1
ATOM 4154 C C . VAL A 1 533 ? -12.883 -7.531 -16.514 1.00 93.75 533 VAL A C 1
ATOM 4156 O O . VAL A 1 533 ? -13.484 -8.547 -16.858 1.00 93.75 533 VAL A O 1
ATOM 4159 N N . GLN A 1 534 ? -13.450 -6.323 -16.566 1.00 91.12 534 GLN A N 1
ATOM 4160 C CA . GLN A 1 534 ? -14.831 -6.076 -16.991 1.00 91.12 534 GLN A CA 1
ATOM 4161 C C . GLN A 1 534 ? -15.038 -6.354 -18.490 1.00 91.12 534 GLN A C 1
ATOM 4163 O O . GLN A 1 534 ? -16.141 -6.725 -18.894 1.00 91.12 534 GLN A O 1
ATOM 4168 N N . ARG A 1 535 ? -13.997 -6.177 -19.318 1.00 92.31 535 ARG A N 1
ATOM 4169 C CA . ARG A 1 535 ? -14.079 -6.275 -20.785 1.00 92.31 535 ARG A CA 1
ATOM 4170 C C . ARG A 1 535 ? -13.628 -7.620 -21.360 1.00 92.31 535 ARG A C 1
ATOM 4172 O O . ARG A 1 535 ? -14.192 -8.067 -22.354 1.00 92.31 535 ARG A O 1
ATOM 4179 N N . GLU A 1 536 ? -12.609 -8.237 -20.769 1.00 92.50 536 GLU A N 1
ATOM 4180 C CA . GLU A 1 536 ? -11.930 -9.442 -21.283 1.00 92.50 536 GLU A CA 1
ATOM 4181 C C . GLU A 1 536 ? -11.867 -10.588 -20.258 1.00 92.50 536 GLU A C 1
ATOM 4183 O O . GLU A 1 536 ? -11.485 -11.709 -20.596 1.00 92.50 536 GLU A O 1
ATOM 4188 N N . GLY A 1 537 ? -12.310 -10.343 -19.023 1.00 92.62 537 GLY A N 1
ATOM 4189 C CA . GLY A 1 537 ? -12.458 -11.365 -17.996 1.00 92.62 537 GLY A CA 1
ATOM 4190 C C . GLY A 1 537 ? -11.196 -11.652 -17.183 1.00 92.62 537 GLY A C 1
ATOM 4191 O O . GLY A 1 537 ? -10.094 -11.157 -17.425 1.00 92.62 537 GLY A O 1
ATOM 4192 N N . ALA A 1 538 ? -11.382 -12.493 -16.169 1.00 92.44 538 ALA A N 1
ATOM 4193 C CA . ALA A 1 538 ? -10.369 -12.814 -15.172 1.00 92.44 538 ALA A CA 1
ATOM 4194 C C . ALA A 1 538 ? -9.132 -13.535 -15.746 1.00 92.44 538 ALA A C 1
ATOM 4196 O O . ALA A 1 538 ? -8.015 -13.330 -15.266 1.00 92.44 538 ALA A O 1
ATOM 4197 N N . ASP A 1 539 ? -9.318 -14.366 -16.775 1.00 95.38 539 ASP A N 1
ATOM 4198 C CA . ASP A 1 539 ? -8.238 -15.153 -17.380 1.00 95.38 539 ASP A CA 1
ATOM 4199 C C . ASP A 1 539 ? -7.335 -14.319 -18.295 1.00 95.38 539 ASP A C 1
ATOM 4201 O O . ASP A 1 539 ? -6.134 -14.576 -18.352 1.00 95.38 539 ASP A O 1
ATOM 4205 N N . ALA A 1 540 ? -7.861 -13.260 -18.924 1.00 94.75 540 ALA A N 1
ATOM 4206 C CA . ALA A 1 540 ? -7.040 -12.289 -19.647 1.00 94.75 540 ALA A CA 1
ATOM 4207 C C . ALA A 1 540 ? -6.043 -11.606 -18.696 1.00 94.75 540 ALA A C 1
ATOM 4209 O O . ALA A 1 540 ? -4.846 -11.552 -18.983 1.00 94.75 540 ALA A O 1
ATOM 4210 N N . MET A 1 541 ? -6.511 -11.176 -17.518 1.00 95.38 541 MET A N 1
ATOM 4211 C CA . MET A 1 541 ? -5.651 -10.592 -16.487 1.00 95.38 541 MET A CA 1
ATOM 4212 C C . MET A 1 541 ? -4.625 -11.598 -15.943 1.00 95.38 541 MET A C 1
ATOM 4214 O O . MET A 1 541 ? -3.442 -11.266 -15.857 1.00 95.38 541 MET A O 1
ATOM 4218 N N . ARG A 1 542 ? -5.030 -12.841 -15.630 1.00 95.25 542 ARG A N 1
ATOM 4219 C CA . ARG A 1 542 ? -4.091 -13.907 -15.217 1.00 95.25 542 ARG A CA 1
ATOM 4220 C C . ARG A 1 542 ? -2.992 -14.121 -16.262 1.00 95.25 542 ARG A C 1
ATOM 4222 O O . ARG A 1 542 ? -1.812 -14.066 -15.924 1.00 95.25 542 ARG A O 1
ATOM 4229 N N . ALA A 1 543 ? -3.365 -14.220 -17.534 1.00 95.62 543 ALA A N 1
ATOM 4230 C CA . ALA A 1 543 ? -2.422 -14.408 -18.629 1.00 95.62 543 ALA A CA 1
ATOM 4231 C C . ALA A 1 543 ? -1.534 -13.175 -18.915 1.00 95.62 543 ALA A C 1
ATOM 4233 O O . ALA A 1 543 ? -0.529 -13.314 -19.613 1.00 95.62 543 ALA A O 1
ATOM 4234 N N . LEU A 1 544 ? -1.855 -11.970 -18.422 1.00 94.69 544 LEU A N 1
ATOM 4235 C CA . LEU A 1 544 ? -0.920 -10.829 -18.415 1.00 94.69 544 LEU A CA 1
ATOM 4236 C C . LEU A 1 544 ? 0.011 -10.849 -17.196 1.00 94.69 544 LEU A C 1
ATOM 4238 O O . LEU A 1 544 ? 1.178 -10.487 -17.323 1.00 94.69 544 LEU A O 1
ATOM 4242 N N . VAL A 1 545 ? -0.468 -11.298 -16.032 1.00 94.81 545 VAL A N 1
ATOM 4243 C CA . VAL A 1 545 ? 0.356 -11.483 -14.822 1.00 94.81 545 VAL A CA 1
ATOM 4244 C C . VAL A 1 545 ? 1.433 -12.549 -15.057 1.00 94.81 545 VAL A C 1
ATOM 4246 O O . VAL A 1 545 ? 2.604 -12.315 -14.755 1.00 94.81 545 VAL A O 1
ATOM 4249 N N . GLU A 1 546 ? 1.079 -13.669 -15.690 1.00 94.12 546 GLU A N 1
ATOM 4250 C CA . GLU A 1 546 ? 2.020 -14.712 -16.132 1.00 94.12 546 GLU A CA 1
ATOM 4251 C C . GLU A 1 546 ? 3.061 -14.176 -17.129 1.00 94.12 546 GLU A C 1
ATOM 4253 O O . GLU A 1 546 ? 4.247 -14.485 -17.022 1.00 94.12 546 GLU A O 1
ATOM 4258 N N . ARG A 1 547 ? 2.641 -13.305 -18.058 1.00 93.81 547 ARG A N 1
ATOM 4259 C CA . ARG A 1 547 ? 3.513 -12.631 -19.039 1.00 93.81 547 ARG A CA 1
ATOM 4260 C C . ARG A 1 547 ? 4.134 -11.324 -18.524 1.00 93.81 547 ARG A C 1
ATOM 4262 O O . ARG A 1 547 ? 4.638 -10.529 -19.315 1.00 93.81 547 ARG A O 1
ATOM 4269 N N . SER A 1 548 ? 4.132 -11.098 -17.210 1.00 93.81 548 SER A N 1
ATOM 4270 C CA . SER A 1 548 ? 4.819 -9.952 -16.608 1.00 93.81 548 SER A CA 1
ATOM 4271 C C . SER A 1 548 ? 6.333 -10.038 -16.813 1.00 93.81 548 SER A C 1
ATOM 4273 O O . SER A 1 548 ? 6.925 -11.112 -16.697 1.00 93.81 548 SER A O 1
ATOM 4275 N N . VAL A 1 549 ? 6.980 -8.904 -17.078 1.00 90.75 549 VAL A N 1
ATOM 4276 C CA . VAL A 1 549 ? 8.434 -8.806 -17.301 1.00 90.75 549 VAL A CA 1
ATOM 4277 C C . VAL A 1 549 ? 9.157 -8.320 -16.039 1.00 90.75 549 VAL A C 1
ATOM 4279 O O . VAL A 1 549 ? 8.569 -7.554 -15.276 1.00 90.75 549 VAL A O 1
ATOM 4282 N N . PRO A 1 550 ? 10.425 -8.695 -15.781 1.00 90.00 550 PRO A N 1
ATOM 4283 C CA . PRO A 1 550 ? 11.200 -8.111 -14.684 1.00 90.00 550 PRO A CA 1
ATOM 4284 C C . PRO A 1 550 ? 11.258 -6.579 -14.794 1.00 90.00 550 PRO A C 1
ATOM 4286 O O . PRO A 1 550 ? 11.487 -6.048 -15.880 1.00 90.00 550 PRO A O 1
ATOM 4289 N N . PHE A 1 551 ? 11.104 -5.848 -13.685 1.00 86.81 551 PHE A N 1
ATOM 4290 C CA . PHE A 1 551 ? 11.082 -4.374 -13.696 1.00 86.81 551 PHE A CA 1
ATOM 4291 C C . PHE A 1 551 ? 12.341 -3.757 -14.333 1.00 86.81 551 PHE A C 1
ATOM 4293 O O . PHE A 1 551 ? 12.259 -2.760 -15.048 1.00 86.81 551 PHE A O 1
ATOM 4300 N N . VAL A 1 552 ? 13.497 -4.396 -14.135 1.00 84.50 552 VAL A N 1
ATOM 4301 C CA . VAL A 1 552 ? 14.771 -4.031 -14.774 1.00 84.50 552 VAL A CA 1
ATOM 4302 C C . VAL A 1 552 ? 14.652 -4.053 -16.303 1.00 84.50 552 VAL A C 1
ATOM 4304 O O . VAL A 1 552 ? 15.045 -3.091 -16.957 1.00 84.50 552 VAL A O 1
ATOM 4307 N N . ARG A 1 553 ? 14.068 -5.119 -16.868 1.00 88.81 553 ARG A N 1
ATOM 4308 C CA . ARG A 1 553 ? 13.849 -5.271 -18.313 1.00 88.81 553 ARG A CA 1
ATOM 4309 C C . ARG A 1 553 ? 12.919 -4.185 -18.842 1.00 88.81 553 ARG A C 1
ATOM 4311 O O . ARG A 1 553 ? 13.278 -3.500 -19.791 1.00 88.81 553 ARG A O 1
ATOM 4318 N N . PHE A 1 554 ? 11.792 -3.964 -18.164 1.00 86.56 554 PHE A N 1
ATOM 4319 C CA . PHE A 1 554 ? 10.850 -2.900 -18.513 1.00 86.56 554 PHE A CA 1
ATOM 4320 C C . PHE A 1 554 ? 11.507 -1.509 -18.514 1.00 86.56 554 PHE A C 1
ATOM 4322 O O . PHE A 1 554 ? 11.226 -0.701 -19.397 1.00 86.56 554 PHE A O 1
ATOM 4329 N N . ARG A 1 555 ? 12.416 -1.219 -17.568 1.00 83.50 555 ARG A N 1
ATOM 4330 C CA . ARG A 1 555 ? 13.181 0.040 -17.572 1.00 83.50 555 ARG A CA 1
ATOM 4331 C C . ARG A 1 555 ? 14.108 0.145 -18.788 1.00 83.50 555 ARG A C 1
ATOM 4333 O O . ARG A 1 555 ? 14.144 1.209 -19.400 1.00 83.50 555 ARG A O 1
ATOM 4340 N N . VAL A 1 556 ? 14.815 -0.930 -19.148 1.00 88.25 556 VAL A N 1
ATOM 4341 C CA . VAL A 1 556 ? 15.684 -0.964 -20.340 1.00 88.25 556 VAL A CA 1
ATOM 4342 C C . VAL A 1 556 ? 14.868 -0.736 -21.616 1.00 88.25 556 VAL A C 1
ATOM 4344 O O . VAL A 1 556 ? 15.173 0.171 -22.385 1.00 88.25 556 VAL A O 1
ATOM 4347 N N . GLU A 1 557 ? 13.782 -1.489 -21.798 1.00 88.25 557 GLU A N 1
ATOM 4348 C CA . GLU A 1 557 ? 12.878 -1.370 -22.950 1.00 88.25 557 GLU A CA 1
ATOM 4349 C C . GLU A 1 557 ? 12.240 0.029 -23.039 1.00 88.25 557 GLU A C 1
ATOM 4351 O O . GLU A 1 557 ? 12.150 0.595 -24.128 1.00 88.25 557 GLU A O 1
ATOM 4356 N N . ARG A 1 558 ? 11.865 0.640 -21.904 1.00 84.56 558 ARG A N 1
ATOM 4357 C CA . ARG A 1 558 ? 11.301 2.000 -21.860 1.00 84.56 558 ARG A CA 1
ATOM 4358 C C . ARG A 1 558 ? 12.318 3.084 -22.225 1.00 84.56 558 ARG A C 1
ATOM 4360 O O . ARG A 1 558 ? 11.956 3.997 -22.961 1.00 84.56 558 ARG A O 1
ATOM 4367 N N . ALA A 1 559 ? 13.559 2.999 -21.745 1.00 86.06 559 ALA A N 1
ATOM 4368 C CA . ALA A 1 559 ? 14.607 3.961 -22.099 1.00 86.06 559 ALA A CA 1
ATOM 4369 C C . ALA A 1 559 ? 14.960 3.877 -23.597 1.00 86.06 559 ALA A C 1
ATOM 4371 O O . ALA A 1 559 ? 15.008 4.898 -24.279 1.00 86.06 559 ALA A O 1
ATOM 4372 N N . LEU A 1 560 ? 15.086 2.657 -24.137 1.00 89.00 560 LEU A N 1
ATOM 4373 C CA . LEU A 1 560 ? 15.300 2.408 -25.571 1.00 89.00 560 LEU A CA 1
ATOM 4374 C C . LEU A 1 560 ? 14.129 2.876 -26.459 1.00 89.00 560 LEU A C 1
ATOM 4376 O O . LEU A 1 560 ? 14.336 3.149 -27.638 1.00 89.00 560 LEU A O 1
ATOM 4380 N N . ALA A 1 561 ? 12.905 2.948 -25.923 1.00 86.69 561 ALA A N 1
ATOM 4381 C CA . ALA A 1 561 ? 11.711 3.379 -26.657 1.00 86.69 561 ALA A CA 1
ATOM 4382 C C . ALA A 1 561 ? 11.412 4.889 -26.564 1.00 86.69 561 ALA A C 1
ATOM 4384 O O . ALA A 1 561 ? 10.695 5.412 -27.416 1.00 86.69 561 ALA A O 1
ATOM 4385 N N . LEU A 1 562 ? 11.913 5.579 -25.532 1.00 84.06 562 LEU A N 1
ATOM 4386 C CA . LEU A 1 562 ? 11.735 7.027 -25.335 1.00 84.06 562 LEU A CA 1
ATOM 4387 C C . LEU A 1 562 ? 12.953 7.850 -25.769 1.00 84.06 562 LEU A C 1
ATOM 4389 O O . LEU A 1 562 ? 12.813 9.037 -26.062 1.00 84.06 562 LEU A O 1
ATOM 4393 N N . GLY A 1 563 ? 14.138 7.242 -25.780 1.00 85.44 563 GLY A N 1
ATOM 4394 C CA . GLY A 1 563 ? 15.370 7.884 -26.209 1.00 85.44 563 GLY A CA 1
ATOM 4395 C C . GLY A 1 563 ? 15.495 8.017 -27.725 1.00 85.44 563 GLY A C 1
ATOM 4396 O O . GLY A 1 563 ? 14.942 7.237 -28.498 1.00 85.44 563 GLY A O 1
ATOM 4397 N N . ASP A 1 564 ? 16.282 8.999 -28.154 1.00 86.12 564 ASP A N 1
ATOM 4398 C CA . ASP A 1 564 ? 16.726 9.095 -29.541 1.00 86.12 564 ASP A CA 1
ATOM 4399 C C . ASP A 1 564 ? 17.791 8.021 -29.810 1.00 86.12 564 ASP A C 1
ATOM 4401 O O . ASP A 1 564 ? 18.914 8.131 -29.332 1.00 86.12 564 ASP A O 1
ATOM 4405 N N . THR A 1 565 ? 17.450 6.987 -30.580 1.00 88.94 565 THR A N 1
ATOM 4406 C CA . THR A 1 565 ? 18.398 5.945 -31.010 1.00 88.94 565 THR A CA 1
ATOM 4407 C C . THR A 1 565 ? 18.976 6.204 -32.411 1.00 88.94 565 THR A C 1
ATOM 4409 O O . THR A 1 565 ? 19.615 5.315 -32.974 1.00 88.94 565 THR A O 1
ATOM 4412 N N . SER A 1 566 ? 18.703 7.371 -33.013 1.00 86.81 566 SER A N 1
ATOM 4413 C CA . SER A 1 566 ? 19.057 7.703 -34.403 1.00 86.81 566 SER A CA 1
ATOM 4414 C C . SER A 1 566 ? 20.350 8.513 -34.536 1.00 86.81 566 SER A C 1
ATOM 4416 O O . SER A 1 566 ? 21.083 8.312 -35.503 1.00 86.81 566 SER A O 1
ATOM 4418 N N . SER A 1 567 ? 20.666 9.370 -33.559 1.00 89.69 567 SER A N 1
ATOM 4419 C CA . SER A 1 567 ? 21.954 10.077 -33.464 1.00 89.69 567 SER A CA 1
ATOM 4420 C C . SER A 1 567 ? 22.924 9.369 -32.512 1.00 89.69 567 SER A C 1
ATOM 4422 O O . SER A 1 567 ? 22.494 8.690 -31.577 1.00 89.69 567 SER A O 1
ATOM 4424 N N . SER A 1 568 ? 24.235 9.534 -32.714 1.00 87.88 568 SER A N 1
ATOM 4425 C CA . SER A 1 568 ? 25.258 8.979 -31.809 1.00 87.88 568 SER A CA 1
ATOM 4426 C C . SER A 1 568 ? 25.131 9.573 -30.407 1.00 87.88 568 SER A C 1
ATOM 4428 O O . SER A 1 568 ? 25.072 8.848 -29.421 1.00 87.88 568 SER A O 1
ATOM 4430 N N . GLU A 1 569 ? 24.945 10.889 -30.329 1.00 90.31 569 GLU A N 1
ATOM 4431 C CA . GLU A 1 569 ? 24.719 11.632 -29.093 1.00 90.31 569 GLU A CA 1
ATOM 4432 C C . GLU A 1 569 ? 23.410 11.202 -28.408 1.00 90.31 569 GLU A C 1
ATOM 4434 O O . GLU A 1 569 ? 23.265 11.313 -27.192 1.00 90.31 569 GLU A O 1
ATOM 4439 N N . GLY A 1 570 ? 22.432 10.721 -29.181 1.00 88.19 570 GLY A N 1
ATOM 4440 C CA . GLY A 1 570 ? 21.210 10.088 -28.692 1.00 88.19 570 GLY A CA 1
ATOM 4441 C C . GLY A 1 570 ? 21.476 8.728 -28.057 1.00 88.19 570 GLY A C 1
ATOM 4442 O O . GLY A 1 570 ? 21.106 8.521 -26.897 1.00 88.19 570 GLY A O 1
ATOM 4443 N N . LYS A 1 571 ? 22.185 7.843 -28.770 1.00 90.44 571 LYS A N 1
ATOM 4444 C CA . LYS A 1 571 ? 22.628 6.536 -28.257 1.00 90.44 571 LYS A CA 1
ATOM 4445 C C . LYS A 1 571 ? 23.430 6.702 -26.956 1.00 90.44 571 LYS A C 1
ATOM 4447 O O . LYS A 1 571 ? 23.143 6.004 -25.985 1.00 90.44 571 LYS A O 1
ATOM 4452 N N . ASP A 1 572 ? 24.334 7.681 -26.888 1.00 89.56 572 ASP A N 1
ATOM 4453 C CA . ASP A 1 572 ? 25.114 8.002 -25.684 1.00 89.56 572 ASP A CA 1
ATOM 4454 C C . ASP A 1 572 ? 24.235 8.477 -24.514 1.00 89.56 572 ASP A C 1
ATOM 4456 O O . ASP A 1 572 ? 24.389 7.988 -23.393 1.00 89.56 572 ASP A O 1
ATOM 4460 N N . ARG A 1 573 ? 23.254 9.364 -24.754 1.00 89.56 573 ARG A N 1
ATOM 4461 C CA . ARG A 1 573 ? 22.280 9.780 -23.721 1.00 89.56 573 ARG A CA 1
ATOM 4462 C C . ARG A 1 573 ? 21.487 8.592 -23.164 1.00 89.56 573 ARG A C 1
ATOM 4464 O O . ARG A 1 573 ? 21.261 8.528 -21.956 1.00 89.56 573 ARG A O 1
ATOM 4471 N N . VAL A 1 574 ? 21.083 7.650 -24.020 1.00 90.19 574 VAL A N 1
ATOM 4472 C CA . VAL A 1 574 ? 20.379 6.426 -23.595 1.00 90.19 574 VAL A CA 1
ATOM 4473 C C . VAL A 1 574 ? 21.300 5.513 -22.788 1.00 90.19 574 VAL A C 1
ATOM 4475 O O . VAL A 1 574 ? 20.898 5.018 -21.737 1.00 90.19 574 VAL A O 1
ATOM 4478 N N . LEU A 1 575 ? 22.548 5.323 -23.221 1.00 90.25 575 LEU A N 1
ATOM 4479 C CA . LEU A 1 575 ? 23.533 4.544 -22.469 1.00 90.25 575 LEU A CA 1
ATOM 4480 C C . LEU A 1 575 ? 23.799 5.153 -21.085 1.00 90.25 575 LEU A C 1
ATOM 4482 O O . LEU A 1 575 ? 23.845 4.406 -20.108 1.00 90.25 575 LEU A O 1
ATOM 4486 N N . GLU A 1 576 ? 23.887 6.479 -20.963 1.00 88.88 576 GLU A N 1
ATOM 4487 C CA . GLU A 1 576 ? 24.089 7.155 -19.676 1.00 88.88 576 GLU A CA 1
ATOM 4488 C C . GLU A 1 576 ? 22.882 7.001 -18.727 1.00 88.88 576 GLU A C 1
ATOM 4490 O O . GLU A 1 576 ? 23.075 6.748 -17.536 1.00 88.88 576 GLU A O 1
ATOM 4495 N N . GLU A 1 577 ? 21.636 7.034 -19.229 1.00 86.25 577 GLU A N 1
ATOM 4496 C CA . GLU A 1 577 ? 20.447 6.698 -18.419 1.00 86.25 577 GLU A CA 1
ATOM 4497 C C . GLU A 1 577 ? 20.468 5.226 -17.953 1.00 86.25 577 GLU A C 1
ATOM 4499 O O . GLU A 1 577 ? 20.039 4.894 -16.837 1.00 86.25 577 GLU A O 1
ATOM 4504 N N . LEU A 1 578 ? 20.991 4.333 -18.798 1.00 89.19 578 LEU A N 1
ATOM 4505 C CA . LEU A 1 578 ? 21.058 2.897 -18.544 1.00 89.19 578 LEU A CA 1
ATOM 4506 C C . LEU A 1 578 ? 22.215 2.480 -17.624 1.00 89.19 578 LEU A C 1
ATOM 4508 O O . LEU A 1 578 ? 22.048 1.520 -16.871 1.00 89.19 578 LEU A O 1
ATOM 4512 N N . ARG A 1 579 ? 23.353 3.185 -17.591 1.00 88.06 579 ARG A N 1
ATOM 4513 C CA . ARG A 1 579 ? 24.488 2.884 -16.686 1.00 88.06 579 ARG A CA 1
ATOM 4514 C C . ARG A 1 579 ? 24.070 2.632 -15.223 1.00 88.06 579 ARG A C 1
ATOM 4516 O O . ARG A 1 579 ? 24.457 1.586 -14.698 1.00 88.06 579 ARG A O 1
ATOM 4523 N N . PRO A 1 580 ? 23.238 3.462 -14.556 1.00 82.88 580 PRO A N 1
ATOM 4524 C CA . PRO A 1 580 ? 22.759 3.168 -13.201 1.00 82.88 580 PRO A CA 1
ATOM 4525 C C . PRO A 1 580 ? 21.784 1.977 -13.109 1.00 82.88 580 PRO A C 1
ATOM 4527 O O . PRO A 1 580 ? 21.611 1.444 -12.018 1.00 82.88 580 PRO A O 1
ATOM 4530 N N . VAL A 1 581 ? 21.168 1.512 -14.209 1.00 81.06 581 VAL A N 1
ATOM 4531 C CA . VAL A 1 581 ? 20.486 0.197 -14.237 1.00 81.06 581 VAL A CA 1
ATOM 4532 C C . VAL A 1 581 ? 21.530 -0.909 -14.090 1.00 81.06 581 VAL A C 1
ATOM 4534 O O . VAL A 1 581 ? 21.466 -1.720 -13.169 1.00 81.06 581 VAL A O 1
ATOM 4537 N N . PHE A 1 582 ? 22.508 -0.933 -14.999 1.00 84.88 582 PHE A N 1
ATOM 4538 C CA . PHE A 1 582 ? 23.459 -2.036 -15.136 1.00 84.88 582 PHE A CA 1
ATOM 4539 C C . PHE A 1 582 ? 24.517 -2.072 -14.027 1.00 84.88 582 PHE A C 1
ATOM 4541 O O . PHE A 1 582 ? 25.043 -3.147 -13.745 1.00 84.88 582 PHE A O 1
ATOM 4548 N N . ALA A 1 583 ? 24.775 -0.948 -13.352 1.00 82.00 583 ALA A N 1
ATOM 4549 C CA . ALA A 1 583 ? 25.586 -0.889 -12.135 1.00 82.00 583 ALA A CA 1
ATOM 4550 C C . ALA A 1 583 ? 24.943 -1.636 -10.949 1.00 82.00 583 ALA A C 1
ATOM 4552 O O . ALA A 1 583 ? 25.657 -2.186 -10.114 1.00 82.00 583 ALA A O 1
ATOM 4553 N N . GLY A 1 584 ? 23.606 -1.701 -10.890 1.00 74.81 584 GLY A N 1
ATOM 4554 C CA . GLY A 1 584 ? 22.870 -2.505 -9.908 1.00 74.81 584 GLY A CA 1
ATOM 4555 C C . GLY A 1 584 ? 22.779 -3.997 -10.259 1.00 74.81 584 GLY A C 1
ATOM 4556 O O . GLY A 1 584 ? 22.318 -4.789 -9.438 1.00 74.81 584 GLY A O 1
ATOM 4557 N N . LEU A 1 585 ? 23.207 -4.401 -11.462 1.00 75.62 585 LEU A N 1
ATOM 4558 C CA . LEU A 1 585 ? 23.131 -5.783 -11.936 1.00 75.62 585 LEU A CA 1
ATOM 4559 C C . LEU A 1 585 ? 24.468 -6.506 -11.777 1.00 75.62 585 LEU A C 1
ATOM 4561 O O . LEU A 1 585 ? 25.425 -6.265 -12.515 1.00 75.62 585 LEU A O 1
ATOM 4565 N N . GLY A 1 586 ? 24.497 -7.478 -10.864 1.00 74.56 586 GLY A N 1
ATOM 4566 C CA . GLY A 1 586 ? 25.580 -8.455 -10.795 1.00 74.56 586 GLY A CA 1
ATOM 4567 C C . GLY A 1 586 ? 25.675 -9.326 -12.065 1.00 74.56 586 GLY A C 1
ATOM 4568 O O . GLY A 1 586 ? 24.703 -9.428 -12.828 1.00 74.56 586 GLY A O 1
ATOM 4569 N N . PRO A 1 587 ? 26.827 -9.985 -12.303 1.00 79.62 587 PRO A N 1
ATOM 4570 C CA . PRO A 1 587 ? 27.000 -10.925 -13.410 1.00 79.62 587 PRO A CA 1
ATOM 4571 C C . PRO A 1 587 ? 25.906 -12.000 -13.403 1.00 79.62 587 PRO A C 1
ATOM 4573 O O . PRO A 1 587 ? 25.746 -12.733 -12.431 1.00 79.62 587 PRO A O 1
ATOM 4576 N N . SER A 1 588 ? 25.116 -12.056 -14.473 1.00 83.69 588 SER A N 1
ATOM 4577 C CA . SER A 1 588 ? 23.932 -12.912 -14.585 1.00 83.69 588 SER A CA 1
ATOM 4578 C C . SER A 1 588 ? 23.503 -13.044 -16.047 1.00 83.69 588 SER A C 1
ATOM 4580 O O . SER A 1 588 ? 23.793 -12.163 -16.858 1.00 83.69 588 SER A O 1
ATOM 4582 N N . LEU A 1 589 ? 22.767 -14.113 -16.375 1.00 86.81 589 LEU A N 1
ATOM 4583 C CA . LEU A 1 589 ? 22.193 -14.302 -17.714 1.00 86.81 589 LEU A CA 1
ATOM 4584 C C . LEU A 1 589 ? 21.238 -13.157 -18.088 1.00 86.81 589 LEU A C 1
ATOM 4586 O O . LEU A 1 589 ? 21.312 -12.657 -19.202 1.00 86.81 589 LEU A O 1
ATOM 4590 N N . LEU A 1 590 ? 20.436 -12.662 -17.135 1.00 84.44 590 LEU A N 1
ATOM 4591 C CA . LEU A 1 590 ? 19.584 -11.483 -17.336 1.00 84.44 590 LEU A CA 1
ATOM 4592 C C . LEU A 1 590 ? 20.408 -10.234 -17.692 1.00 84.44 590 LEU A C 1
ATOM 4594 O O . LEU A 1 590 ? 20.025 -9.485 -18.584 1.00 84.44 590 LEU A O 1
ATOM 4598 N N . ARG A 1 591 ? 21.561 -10.002 -17.044 1.00 87.19 591 ARG A N 1
ATOM 4599 C CA . ARG A 1 591 ? 22.447 -8.887 -17.420 1.00 87.19 591 ARG A CA 1
ATOM 4600 C C . ARG A 1 591 ? 22.987 -9.058 -18.844 1.00 87.19 591 ARG A C 1
ATOM 4602 O O . ARG A 1 591 ? 23.102 -8.064 -19.550 1.00 87.19 591 ARG A O 1
ATOM 4609 N N . GLN A 1 592 ? 23.322 -10.280 -19.259 1.00 88.69 592 GLN A N 1
ATOM 4610 C CA . GLN A 1 592 ? 23.807 -10.558 -20.614 1.00 88.69 592 GLN A CA 1
ATOM 4611 C C . GLN A 1 592 ? 22.706 -10.355 -21.667 1.00 88.69 592 GLN A C 1
ATOM 4613 O O . GLN A 1 592 ? 22.940 -9.651 -22.644 1.00 88.69 592 GLN A O 1
ATOM 4618 N N . GLU A 1 593 ? 21.502 -10.883 -21.433 1.00 90.50 593 GLU A N 1
ATOM 4619 C CA . GLU A 1 593 ? 20.325 -10.680 -22.291 1.00 90.50 593 GLU A CA 1
ATOM 4620 C C . GLU A 1 593 ? 20.009 -9.186 -22.467 1.00 90.50 593 GLU A C 1
ATOM 4622 O O . GLU A 1 593 ? 19.818 -8.713 -23.584 1.00 90.50 593 GLU A O 1
ATOM 4627 N N . LEU A 1 594 ? 20.021 -8.418 -21.372 1.00 91.56 594 LEU A N 1
ATOM 4628 C CA . LEU A 1 594 ? 19.753 -6.981 -21.414 1.00 91.56 594 LEU A CA 1
ATOM 4629 C C . LEU A 1 594 ? 20.875 -6.172 -22.083 1.00 91.56 594 LEU A C 1
ATOM 4631 O O . LEU A 1 594 ? 20.581 -5.132 -22.664 1.00 91.56 594 LEU A O 1
ATOM 4635 N N . VAL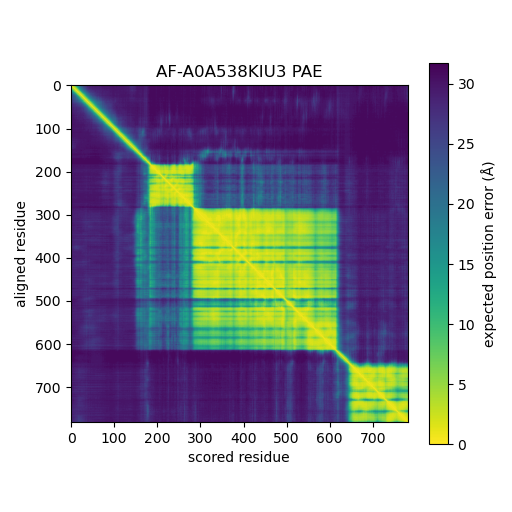 A 1 595 ? 22.136 -6.622 -22.040 1.00 92.44 595 VAL A N 1
ATOM 4636 C CA . VAL A 1 595 ? 23.214 -6.005 -22.836 1.00 92.44 595 VAL A CA 1
ATOM 4637 C C . VAL A 1 595 ? 22.995 -6.266 -24.326 1.00 92.44 595 VAL A C 1
ATOM 4639 O O . VAL A 1 595 ? 23.070 -5.315 -25.097 1.00 92.44 595 VAL A O 1
ATOM 4642 N N . GLY A 1 596 ? 22.670 -7.503 -24.720 1.00 91.88 596 GLY A N 1
ATOM 4643 C CA . GLY A 1 596 ? 22.374 -7.848 -26.117 1.00 91.88 596 GLY A CA 1
ATOM 4644 C C . GLY A 1 596 ? 21.184 -7.057 -26.670 1.00 91.88 596 GLY A C 1
ATOM 4645 O O . GLY A 1 596 ? 21.275 -6.478 -27.746 1.00 91.88 596 GLY A O 1
ATOM 4646 N N . LEU A 1 597 ? 20.112 -6.914 -25.881 1.00 92.06 597 LEU A N 1
ATOM 4647 C CA . LEU A 1 597 ? 18.955 -6.080 -26.225 1.00 92.06 597 LEU A CA 1
ATOM 4648 C C . LEU A 1 597 ? 19.330 -4.603 -26.453 1.00 92.06 597 LEU A C 1
ATOM 4650 O O . LEU A 1 597 ? 18.791 -3.966 -27.354 1.00 92.06 597 LEU A O 1
ATOM 4654 N N . VAL A 1 598 ? 20.245 -4.042 -25.656 1.00 93.81 598 VAL A N 1
ATOM 4655 C CA . VAL A 1 598 ? 20.731 -2.664 -25.858 1.00 93.81 598 VAL A CA 1
ATOM 4656 C C . VAL A 1 598 ? 21.644 -2.574 -27.085 1.00 93.81 598 VAL A C 1
ATOM 4658 O O . VAL A 1 598 ? 21.524 -1.620 -27.847 1.00 93.81 598 VAL A O 1
ATOM 4661 N N . ALA A 1 599 ? 22.516 -3.562 -27.298 1.00 92.75 599 ALA A N 1
ATOM 4662 C CA . ALA A 1 599 ? 23.421 -3.639 -28.443 1.00 92.75 599 ALA A CA 1
ATOM 4663 C C . ALA A 1 599 ? 22.655 -3.701 -29.776 1.00 92.75 599 ALA A C 1
ATOM 4665 O O . ALA A 1 599 ? 22.845 -2.844 -30.638 1.00 92.75 599 ALA A O 1
ATOM 4666 N N . GLU A 1 600 ? 21.704 -4.635 -29.891 1.00 92.62 600 GLU A N 1
ATOM 4667 C CA . GLU A 1 600 ? 20.781 -4.761 -31.024 1.00 92.62 600 GLU A CA 1
ATOM 4668 C C . GLU A 1 600 ? 20.006 -3.457 -31.247 1.00 92.62 600 GLU A C 1
ATOM 4670 O O . GLU A 1 600 ? 19.964 -2.917 -32.353 1.00 92.62 600 GLU A O 1
ATOM 4675 N N . ARG A 1 601 ? 19.389 -2.915 -30.188 1.00 92.00 601 ARG A N 1
ATOM 4676 C CA . ARG A 1 601 ? 18.416 -1.829 -30.337 1.00 92.00 601 ARG A CA 1
ATOM 4677 C C . ARG A 1 601 ? 19.043 -0.451 -30.549 1.00 92.00 601 ARG A C 1
ATOM 4679 O O . ARG A 1 601 ? 18.356 0.421 -31.091 1.00 92.00 601 ARG A O 1
ATOM 4686 N N . LEU A 1 602 ? 20.306 -0.273 -30.157 1.00 91.25 602 LEU A N 1
ATOM 4687 C CA . LEU A 1 602 ? 21.131 0.895 -30.467 1.00 91.25 602 LEU A CA 1
ATOM 4688 C C . LEU A 1 602 ? 22.045 0.685 -31.685 1.00 91.25 602 LEU A C 1
ATOM 4690 O O . LEU A 1 602 ? 22.759 1.623 -32.022 1.00 91.25 602 LEU A O 1
ATOM 4694 N N . ASP A 1 603 ? 22.038 -0.475 -32.350 1.00 89.62 603 ASP A N 1
ATOM 4695 C CA . ASP A 1 603 ? 22.934 -0.791 -33.476 1.00 89.62 603 ASP A CA 1
ATOM 4696 C C . ASP A 1 603 ? 24.414 -0.506 -33.134 1.00 89.62 603 ASP A C 1
ATOM 4698 O O . ASP A 1 603 ? 25.052 0.403 -33.675 1.00 89.62 603 ASP A O 1
ATOM 4702 N N . VAL A 1 604 ? 24.922 -1.229 -32.127 1.00 89.00 604 VAL A N 1
ATOM 4703 C CA . VAL A 1 604 ? 26.323 -1.205 -31.664 1.00 89.00 604 VAL A CA 1
ATOM 4704 C C . VAL A 1 604 ? 26.778 -2.616 -31.251 1.00 89.00 604 VAL A C 1
ATOM 4706 O O . VAL A 1 604 ? 25.946 -3.416 -30.832 1.00 89.00 604 VAL A O 1
ATOM 4709 N N . PRO A 1 605 ? 28.082 -2.954 -31.295 1.00 87.94 605 PRO A N 1
ATOM 4710 C CA . PRO A 1 605 ? 28.553 -4.275 -30.870 1.00 87.94 605 PRO A CA 1
ATOM 4711 C C . PRO A 1 605 ? 28.302 -4.567 -29.381 1.00 87.94 605 PRO A C 1
ATOM 4713 O O . PRO A 1 605 ? 28.574 -3.715 -28.531 1.00 87.94 605 PRO A O 1
ATOM 4716 N N . ASP A 1 606 ? 27.921 -5.805 -29.045 1.00 84.88 606 ASP A N 1
ATOM 4717 C CA . ASP A 1 606 ? 27.765 -6.303 -27.666 1.00 84.88 606 ASP A CA 1
ATOM 4718 C C . ASP A 1 606 ? 28.955 -5.972 -26.760 1.00 84.88 606 ASP A C 1
ATOM 4720 O O . ASP A 1 606 ? 28.774 -5.623 -25.597 1.00 84.88 606 ASP A O 1
ATOM 4724 N N . SER A 1 607 ? 30.181 -6.053 -27.282 1.00 85.06 607 SER A N 1
ATOM 4725 C CA . SER A 1 607 ? 31.406 -5.730 -26.543 1.00 85.06 607 SER A CA 1
ATOM 4726 C C . SER A 1 607 ? 31.508 -4.244 -26.182 1.00 85.06 607 SER A C 1
ATOM 4728 O O . SER A 1 607 ? 31.974 -3.911 -25.090 1.00 85.06 607 SER A O 1
ATOM 4730 N N . LEU A 1 608 ? 31.031 -3.352 -27.056 1.00 83.69 608 LEU A N 1
ATOM 4731 C CA . LEU A 1 608 ? 30.984 -1.911 -26.815 1.00 83.69 608 LEU A CA 1
ATOM 4732 C C . LEU A 1 608 ? 29.860 -1.566 -25.830 1.00 83.69 608 LEU A C 1
ATOM 4734 O O . LEU A 1 608 ? 30.115 -0.874 -24.845 1.00 83.69 608 LEU A O 1
ATOM 4738 N N . ALA A 1 609 ? 28.659 -2.123 -26.017 1.00 86.62 609 ALA A N 1
ATOM 4739 C CA . ALA A 1 609 ? 27.551 -1.966 -25.072 1.00 86.62 609 ALA A CA 1
ATOM 4740 C C . ALA A 1 609 ? 27.915 -2.503 -23.673 1.00 86.62 609 ALA A C 1
ATOM 4742 O O . ALA A 1 609 ? 27.732 -1.811 -22.671 1.00 86.62 609 ALA A O 1
ATOM 4743 N N . ALA A 1 610 ? 28.513 -3.698 -23.591 1.00 85.38 610 ALA A N 1
ATOM 4744 C CA . ALA A 1 610 ? 29.001 -4.292 -22.345 1.00 85.38 610 ALA A CA 1
ATOM 4745 C C . ALA A 1 610 ? 30.070 -3.433 -21.656 1.00 85.38 610 ALA A C 1
ATOM 4747 O O . ALA A 1 610 ? 30.105 -3.396 -20.423 1.00 85.38 610 ALA A O 1
ATOM 4748 N N . SER A 1 611 ? 30.925 -2.763 -22.438 1.00 85.94 611 SER A N 1
ATOM 4749 C CA . SER A 1 611 ? 31.954 -1.848 -21.944 1.00 85.94 611 SER A CA 1
ATOM 4750 C C . SER A 1 611 ? 31.335 -0.567 -21.385 1.00 85.94 611 SER A C 1
ATOM 4752 O O . SER A 1 611 ? 31.521 -0.272 -20.208 1.00 85.94 611 SER A O 1
ATOM 4754 N N . LEU A 1 612 ? 30.514 0.147 -22.161 1.00 85.31 612 LEU A N 1
ATOM 4755 C CA . LEU A 1 612 ? 29.918 1.428 -21.755 1.00 85.31 612 LEU A CA 1
ATOM 4756 C C . LEU A 1 612 ? 28.957 1.264 -20.559 1.00 85.31 612 LEU A C 1
ATOM 4758 O O . LEU A 1 612 ? 29.043 2.009 -19.581 1.00 85.31 612 LEU A O 1
ATOM 4762 N N . LEU A 1 613 ? 28.139 0.204 -20.555 1.00 85.69 613 LEU A N 1
ATOM 4763 C CA . LEU A 1 613 ? 27.289 -0.191 -19.418 1.00 85.69 613 LEU A CA 1
ATOM 4764 C C . LEU A 1 613 ? 28.070 -0.874 -18.272 1.00 85.69 613 LEU A C 1
ATOM 4766 O O . LEU A 1 613 ? 27.522 -1.121 -17.196 1.00 85.69 613 LEU A O 1
ATOM 4770 N N . GLY A 1 614 ? 29.337 -1.236 -18.496 1.00 69.75 614 GLY A N 1
ATOM 4771 C CA . GLY A 1 614 ? 30.256 -1.831 -17.517 1.00 69.75 614 GLY A CA 1
ATOM 4772 C C . GLY A 1 614 ? 31.255 -0.839 -16.907 1.00 69.75 614 GLY A C 1
ATOM 4773 O O . GLY A 1 614 ? 31.854 -1.133 -15.866 1.00 69.75 614 GLY A O 1
ATOM 4774 N N . ALA A 1 615 ? 31.395 0.353 -17.496 1.00 51.56 615 ALA A N 1
ATOM 4775 C CA . ALA A 1 615 ? 32.337 1.418 -17.143 1.00 51.56 615 ALA A CA 1
ATOM 4776 C C . ALA A 1 615 ? 31.977 2.168 -15.840 1.00 51.56 615 ALA A C 1
ATOM 4778 O O . ALA A 1 615 ? 32.154 3.379 -15.727 1.00 51.56 615 ALA A O 1
ATOM 4779 N N . GLY A 1 616 ? 31.451 1.440 -14.855 1.00 44.00 616 GLY A N 1
ATOM 4780 C CA . GLY A 1 616 ? 31.391 1.822 -13.443 1.00 44.00 616 GLY A CA 1
ATOM 4781 C C . GLY A 1 616 ? 32.112 0.833 -12.513 1.00 44.00 616 GLY A C 1
ATOM 4782 O O . GLY A 1 616 ? 32.191 1.096 -11.319 1.00 44.00 616 GLY A O 1
ATOM 4783 N N . GLY A 1 617 ? 32.622 -0.301 -13.028 1.00 38.56 617 GLY A N 1
ATOM 4784 C CA . GLY A 1 617 ? 33.170 -1.388 -12.196 1.00 38.56 617 GLY A CA 1
ATOM 4785 C C . GLY A 1 617 ? 34.605 -1.848 -12.488 1.00 38.56 617 GLY A C 1
ATOM 4786 O O . GLY A 1 617 ? 35.212 -2.464 -11.615 1.00 38.56 617 GLY A O 1
ATOM 4787 N N . ARG A 1 618 ? 35.167 -1.594 -13.682 1.00 34.62 618 ARG A N 1
ATOM 4788 C CA . ARG A 1 618 ? 36.540 -2.017 -14.046 1.00 34.62 618 ARG A CA 1
ATOM 4789 C C . ARG A 1 618 ? 37.232 -1.057 -15.023 1.00 34.62 618 ARG A C 1
ATOM 4791 O O . ARG A 1 618 ? 37.227 -1.288 -16.226 1.00 34.62 618 ARG A O 1
ATOM 4798 N N . ALA A 1 619 ? 37.915 -0.048 -14.488 1.00 31.67 619 ALA A N 1
ATOM 4799 C CA . ALA A 1 619 ? 39.019 0.629 -15.170 1.00 31.67 619 ALA A CA 1
ATOM 4800 C C . ALA A 1 619 ? 40.313 0.253 -14.429 1.00 31.67 619 ALA A C 1
ATOM 4802 O O . ALA A 1 619 ? 40.450 0.575 -13.252 1.00 31.67 619 ALA A O 1
ATOM 4803 N N . GLY A 1 620 ? 41.209 -0.508 -15.070 1.00 33.94 620 GLY A N 1
ATOM 4804 C CA . GLY A 1 620 ? 42.407 -1.034 -14.392 1.00 33.94 620 GLY A CA 1
ATOM 4805 C C . GLY A 1 620 ? 42.939 -2.378 -14.897 1.00 33.94 620 GLY A C 1
ATOM 4806 O O . GLY A 1 620 ? 43.284 -3.230 -14.082 1.00 33.94 620 GLY A O 1
ATOM 4807 N N . ARG A 1 621 ? 42.976 -2.602 -16.221 1.00 34.12 621 ARG A N 1
ATOM 4808 C CA . ARG A 1 621 ? 43.803 -3.649 -16.865 1.00 34.12 621 ARG A CA 1
ATOM 4809 C C . ARG A 1 621 ? 43.964 -3.393 -18.372 1.00 34.12 621 ARG A C 1
ATOM 4811 O O . ARG A 1 621 ? 43.451 -4.128 -19.207 1.00 34.12 621 ARG A O 1
ATOM 4818 N N . GLY A 1 622 ? 44.678 -2.318 -18.698 1.00 28.75 622 GLY A N 1
ATOM 4819 C CA . GLY A 1 622 ? 45.362 -2.163 -19.984 1.00 28.75 622 GLY A CA 1
ATOM 4820 C C . GLY A 1 622 ? 46.850 -2.439 -19.768 1.00 28.75 622 GLY A C 1
ATOM 4821 O O . GLY A 1 622 ? 47.409 -1.952 -18.790 1.00 28.75 622 GLY A O 1
ATOM 4822 N N . GLY A 1 623 ? 47.465 -3.260 -20.617 1.00 28.83 623 GLY A N 1
ATOM 4823 C CA . GLY A 1 623 ? 48.850 -3.704 -20.440 1.00 28.83 623 GLY A CA 1
ATOM 4824 C C . GLY A 1 623 ? 49.116 -4.997 -21.200 1.00 28.83 623 GLY A C 1
ATOM 4825 O O . GLY A 1 623 ? 48.959 -6.085 -20.652 1.00 28.83 623 GLY A O 1
ATOM 4826 N N . ALA A 1 624 ? 49.470 -4.871 -22.478 1.00 33.97 624 ALA A N 1
ATOM 4827 C CA . ALA A 1 624 ? 49.925 -5.988 -23.299 1.00 33.97 624 ALA A CA 1
ATOM 4828 C C . ALA A 1 624 ? 51.452 -6.115 -23.192 1.00 33.97 624 ALA A C 1
ATOM 4830 O O . ALA A 1 624 ? 52.159 -5.114 -23.278 1.00 33.97 624 ALA A O 1
ATOM 4831 N N . GLY A 1 625 ? 51.951 -7.339 -23.019 1.00 29.48 625 GLY A N 1
ATOM 4832 C CA . GLY A 1 625 ? 53.383 -7.618 -22.930 1.00 29.48 625 GLY A CA 1
ATOM 4833 C C . GLY A 1 625 ? 53.680 -8.931 -22.207 1.00 29.48 625 GLY A C 1
ATOM 4834 O O . GLY A 1 625 ? 53.250 -9.144 -21.078 1.00 29.48 625 GLY A O 1
ATOM 4835 N N . GLY A 1 626 ? 54.429 -9.802 -22.870 1.00 27.95 626 GLY A N 1
ATOM 4836 C CA . GLY A 1 626 ? 55.074 -11.000 -22.328 1.00 27.95 626 GLY A CA 1
ATOM 4837 C C . GLY A 1 626 ? 56.259 -11.357 -23.239 1.00 27.95 626 GLY A C 1
ATOM 4838 O O . GLY A 1 626 ? 56.521 -10.587 -24.168 1.00 27.95 626 GLY A O 1
ATOM 4839 N N . PRO A 1 627 ? 56.939 -12.508 -23.070 1.00 56.22 627 PRO A N 1
ATOM 4840 C CA . PRO A 1 627 ? 56.675 -13.603 -22.128 1.00 56.22 627 PRO A CA 1
ATOM 4841 C C . PRO A 1 627 ? 57.923 -13.917 -21.249 1.00 56.22 627 PRO A C 1
ATOM 4843 O O . PRO A 1 627 ? 58.667 -13.005 -20.913 1.00 56.22 627 PRO A O 1
ATOM 4846 N N . VAL A 1 628 ? 58.173 -15.212 -20.970 1.00 29.08 628 VAL A N 1
ATOM 4847 C CA . VAL A 1 628 ? 59.352 -15.848 -20.317 1.00 29.08 628 VAL A CA 1
ATOM 4848 C C . VAL A 1 628 ? 59.232 -16.089 -18.799 1.00 29.08 628 VAL A C 1
ATOM 4850 O O . VAL A 1 628 ? 58.758 -15.245 -18.050 1.00 29.08 628 VAL A O 1
ATOM 4853 N N . GLY A 1 629 ? 59.699 -17.270 -18.361 1.00 28.00 629 GLY A N 1
ATOM 4854 C CA . GLY A 1 629 ? 59.863 -17.667 -16.954 1.00 28.00 629 GLY A CA 1
ATOM 4855 C C . GLY A 1 629 ? 59.034 -18.898 -16.568 1.00 28.00 629 GLY A C 1
ATOM 4856 O O . GLY A 1 629 ? 57.814 -18.816 -16.467 1.00 28.00 629 GLY A O 1
ATOM 4857 N N . ALA A 1 630 ? 59.684 -20.043 -16.334 1.00 28.73 630 ALA A N 1
ATOM 4858 C CA . ALA A 1 630 ? 59.032 -21.291 -15.921 1.00 28.73 630 ALA A CA 1
ATOM 4859 C C . ALA A 1 630 ? 59.625 -21.835 -14.611 1.00 28.73 630 ALA A C 1
ATOM 4861 O O . ALA A 1 630 ? 60.822 -21.697 -14.375 1.00 28.73 630 ALA A O 1
ATOM 4862 N N . GLY A 1 631 ? 58.804 -22.524 -13.811 1.00 26.03 631 GLY A N 1
ATOM 4863 C CA . GLY A 1 631 ? 59.247 -23.306 -12.648 1.00 26.03 631 GLY A CA 1
ATOM 4864 C C . GLY A 1 631 ? 58.479 -23.002 -11.358 1.00 26.03 631 GLY A C 1
ATOM 4865 O O . GLY A 1 631 ? 58.215 -21.848 -11.045 1.00 26.03 631 GLY A O 1
ATOM 4866 N N . GLY A 1 632 ? 58.139 -24.052 -10.600 1.00 26.62 632 GLY A N 1
ATOM 4867 C CA . GLY A 1 632 ? 57.496 -23.950 -9.281 1.00 26.62 632 GLY A CA 1
ATOM 4868 C C . GLY A 1 632 ? 56.210 -24.772 -9.160 1.00 26.62 632 GLY A C 1
ATOM 4869 O O . GLY A 1 632 ? 55.136 -24.320 -9.545 1.00 26.62 632 GLY A O 1
ATOM 4870 N N . ARG A 1 633 ? 56.306 -25.984 -8.595 1.00 29.47 633 ARG A N 1
ATOM 4871 C CA . ARG A 1 633 ? 55.140 -26.753 -8.125 1.00 29.47 633 ARG A CA 1
ATOM 4872 C C . ARG A 1 633 ? 54.951 -26.506 -6.628 1.00 29.47 633 ARG A C 1
ATOM 4874 O O . ARG A 1 633 ? 55.909 -26.623 -5.876 1.00 29.47 633 ARG A O 1
ATOM 4881 N N . GLY A 1 634 ? 53.717 -26.263 -6.203 1.00 26.19 634 GLY A N 1
ATOM 4882 C CA . GLY A 1 634 ? 53.328 -26.195 -4.794 1.00 26.19 634 GLY A CA 1
ATOM 4883 C C . GLY A 1 634 ? 51.833 -25.914 -4.697 1.00 26.19 634 GLY A C 1
ATOM 4884 O O . GLY A 1 634 ? 51.347 -24.998 -5.353 1.00 26.19 634 GLY A O 1
ATOM 4885 N N . GLY A 1 635 ? 51.094 -26.728 -3.946 1.00 26.28 635 GLY A N 1
ATOM 4886 C CA . GLY A 1 635 ? 49.645 -26.592 -3.803 1.00 26.28 635 GLY A CA 1
ATOM 4887 C C . GLY A 1 635 ? 49.230 -26.604 -2.338 1.00 26.28 635 GLY A C 1
ATOM 4888 O O . GLY A 1 635 ? 49.719 -27.432 -1.575 1.00 26.28 635 GLY A O 1
ATOM 4889 N N . ALA A 1 636 ? 48.320 -25.702 -1.978 1.00 26.62 636 ALA A N 1
ATOM 4890 C CA . ALA A 1 636 ? 47.578 -25.701 -0.723 1.00 26.62 636 ALA A CA 1
ATOM 4891 C C . ALA A 1 636 ? 46.234 -24.965 -0.908 1.00 26.62 636 ALA A C 1
ATOM 4893 O O . ALA A 1 636 ? 46.029 -24.271 -1.902 1.00 26.62 636 ALA A O 1
ATOM 4894 N N . ASP A 1 637 ? 45.343 -25.190 0.052 1.00 26.05 637 ASP A N 1
ATOM 4895 C CA . ASP A 1 637 ? 43.951 -24.756 0.244 1.00 26.05 637 ASP A CA 1
ATOM 4896 C C . ASP A 1 637 ? 43.297 -23.626 -0.578 1.00 26.05 637 ASP A C 1
ATOM 4898 O O . ASP A 1 637 ? 43.845 -22.562 -0.863 1.00 26.05 637 ASP A O 1
ATOM 4902 N N . ARG A 1 638 ? 41.985 -23.823 -0.792 1.00 30.48 638 ARG A N 1
ATOM 4903 C CA . ARG A 1 638 ? 41.008 -22.772 -1.115 1.00 30.48 638 ARG A CA 1
ATOM 4904 C C . ARG A 1 638 ? 40.215 -22.365 0.139 1.00 30.48 638 ARG A C 1
ATOM 4906 O O . ARG A 1 638 ? 39.321 -23.115 0.533 1.00 30.48 638 ARG A O 1
ATOM 4913 N N . PRO A 1 639 ? 40.406 -21.160 0.698 1.00 29.92 639 PRO A N 1
ATOM 4914 C CA . PRO A 1 639 ? 39.368 -20.506 1.487 1.00 29.92 639 PRO A CA 1
ATOM 4915 C C . PRO A 1 639 ? 38.278 -19.908 0.571 1.00 29.92 639 PRO A C 1
ATOM 4917 O O . PRO A 1 639 ? 38.494 -19.668 -0.619 1.00 29.92 639 PRO A O 1
ATOM 4920 N N . GLY A 1 640 ? 37.078 -19.697 1.121 1.00 26.77 640 GLY A N 1
ATOM 4921 C CA . GLY A 1 640 ? 35.916 -19.186 0.381 1.00 26.77 640 GLY A CA 1
ATOM 4922 C C . GLY A 1 640 ? 36.022 -17.708 -0.028 1.00 26.77 640 GLY A C 1
ATOM 4923 O O . GLY A 1 640 ? 36.799 -16.940 0.533 1.00 26.77 640 GLY A O 1
ATOM 4924 N N . GLY A 1 641 ? 35.209 -17.301 -1.010 1.00 29.80 641 GLY A N 1
ATOM 4925 C CA . GLY A 1 641 ? 35.170 -15.916 -1.497 1.00 29.80 641 GLY A CA 1
ATOM 4926 C C . GLY A 1 641 ? 34.636 -14.910 -0.458 1.00 29.80 641 GLY A C 1
ATOM 4927 O O . GLY A 1 641 ? 33.815 -15.278 0.386 1.00 29.80 641 GLY A O 1
ATOM 4928 N N . PRO A 1 642 ? 35.062 -13.634 -0.512 1.00 34.22 642 PRO A N 1
ATOM 4929 C CA . PRO A 1 642 ? 34.737 -12.649 0.515 1.00 34.22 642 PRO A CA 1
ATOM 4930 C C . PRO A 1 642 ? 33.281 -12.171 0.430 1.00 34.22 642 PRO A C 1
ATOM 4932 O O . PRO A 1 642 ? 32.886 -11.483 -0.512 1.00 34.22 642 PRO A O 1
ATOM 4935 N N . GLY A 1 643 ? 32.495 -12.458 1.469 1.00 31.23 643 GLY A N 1
ATOM 4936 C CA . GLY A 1 643 ? 31.267 -11.713 1.744 1.00 31.23 643 GLY A CA 1
ATOM 4937 C C . GLY A 1 643 ? 31.609 -10.299 2.224 1.00 31.23 643 GLY A C 1
ATOM 4938 O O . GLY A 1 643 ? 32.355 -10.135 3.189 1.00 31.23 643 GLY A O 1
ATOM 4939 N N . THR A 1 644 ? 31.077 -9.265 1.569 1.00 32.25 644 THR A N 1
ATOM 4940 C CA . THR A 1 644 ? 31.331 -7.861 1.939 1.00 32.25 644 THR A CA 1
ATOM 4941 C C . THR A 1 644 ? 30.698 -7.525 3.291 1.00 32.25 644 THR A C 1
ATOM 4943 O O . THR A 1 644 ? 29.484 -7.328 3.387 1.00 32.25 644 THR A O 1
ATOM 4946 N N . SER A 1 645 ? 31.520 -7.464 4.340 1.00 31.36 645 SER A N 1
ATOM 4947 C CA . SER A 1 645 ? 31.088 -7.111 5.697 1.00 31.36 645 SER A CA 1
ATOM 4948 C C . SER A 1 645 ? 30.553 -5.666 5.763 1.00 31.36 645 SER A C 1
ATOM 4950 O O . SER A 1 645 ? 31.132 -4.789 5.119 1.00 31.36 645 SER A O 1
ATOM 4952 N N . PRO A 1 646 ? 29.516 -5.354 6.573 1.00 32.06 646 PRO A N 1
ATOM 4953 C CA . PRO A 1 646 ? 28.957 -3.997 6.687 1.00 32.06 646 PRO A CA 1
ATOM 4954 C C . PRO A 1 646 ? 29.975 -2.891 7.016 1.00 32.06 646 PRO A C 1
ATOM 4956 O O . PRO A 1 646 ? 29.737 -1.720 6.712 1.00 32.06 646 PRO A O 1
ATOM 4959 N N . VAL A 1 647 ? 31.114 -3.263 7.612 1.00 36.53 647 VAL A N 1
ATOM 4960 C CA . VAL A 1 647 ? 32.238 -2.367 7.915 1.00 36.53 647 VAL A CA 1
ATOM 4961 C C . VAL A 1 647 ? 32.849 -1.769 6.640 1.00 36.53 647 VAL A C 1
ATOM 4963 O O . VAL A 1 647 ? 33.111 -0.565 6.612 1.00 36.53 647 VAL A O 1
ATOM 4966 N N . SER A 1 648 ? 33.015 -2.553 5.562 1.00 43.00 648 SER A N 1
ATOM 4967 C CA . SER A 1 648 ? 33.625 -2.054 4.317 1.00 43.00 648 SER A CA 1
ATOM 4968 C C . SER A 1 648 ? 32.736 -1.005 3.651 1.00 43.00 648 SER A C 1
ATOM 4970 O O . SER A 1 648 ? 33.201 0.086 3.347 1.00 43.00 648 SER A O 1
ATOM 4972 N N . ALA A 1 649 ? 31.427 -1.258 3.563 1.00 39.09 649 ALA A N 1
ATOM 4973 C CA . ALA A 1 649 ? 30.469 -0.320 2.975 1.00 39.09 649 ALA A CA 1
ATOM 4974 C C . ALA A 1 649 ? 30.397 1.032 3.723 1.00 39.09 649 ALA A C 1
ATOM 4976 O O . ALA A 1 649 ? 30.069 2.061 3.123 1.00 39.09 649 ALA A O 1
ATOM 4977 N N . HIS A 1 650 ? 30.711 1.054 5.026 1.00 45.97 650 HIS A N 1
ATOM 4978 C CA . HIS A 1 650 ? 30.849 2.293 5.798 1.00 45.97 650 HIS A CA 1
ATOM 4979 C C . HIS A 1 650 ? 32.182 3.010 5.541 1.00 45.97 650 HIS A C 1
ATOM 4981 O O . HIS A 1 650 ? 32.177 4.235 5.392 1.00 45.97 650 HIS A O 1
ATOM 4987 N N . ALA A 1 651 ? 33.294 2.275 5.434 1.00 52.12 651 ALA A N 1
ATOM 4988 C CA . ALA A 1 651 ? 34.583 2.834 5.024 1.00 52.12 651 ALA A CA 1
ATOM 4989 C C . ALA A 1 651 ? 34.495 3.447 3.613 1.00 52.12 651 ALA A C 1
ATOM 4991 O O . ALA A 1 651 ? 34.812 4.621 3.434 1.00 52.12 651 ALA A O 1
ATOM 4992 N N . ASP A 1 652 ? 33.922 2.719 2.650 1.00 55.69 652 ASP A N 1
ATOM 4993 C CA . ASP A 1 652 ? 33.697 3.171 1.272 1.00 55.69 652 ASP A CA 1
ATOM 4994 C C . ASP A 1 652 ? 32.872 4.464 1.202 1.00 55.69 652 ASP A C 1
ATOM 4996 O O . ASP A 1 652 ? 33.089 5.305 0.327 1.00 55.69 652 ASP A O 1
ATOM 5000 N N . ARG A 1 653 ? 31.899 4.641 2.109 1.00 61.69 653 ARG A N 1
ATOM 5001 C CA . ARG A 1 653 ? 31.071 5.853 2.158 1.00 61.69 653 ARG A CA 1
ATOM 5002 C C . ARG A 1 653 ? 31.849 7.055 2.695 1.00 61.69 653 ARG A C 1
ATOM 5004 O O . ARG A 1 653 ? 31.711 8.139 2.133 1.00 61.69 653 ARG A O 1
ATOM 5011 N N . ARG A 1 654 ? 32.680 6.869 3.727 1.00 66.31 654 ARG A N 1
ATOM 5012 C CA . ARG A 1 654 ? 33.559 7.921 4.278 1.00 66.31 654 ARG A CA 1
ATOM 5013 C C . ARG A 1 654 ? 34.638 8.322 3.270 1.00 66.31 654 ARG A C 1
ATOM 5015 O O . ARG A 1 654 ? 34.746 9.496 2.932 1.00 66.31 654 ARG A O 1
ATOM 5022 N N . ALA A 1 655 ? 35.282 7.336 2.646 1.00 72.56 655 ALA A N 1
ATOM 5023 C CA . ALA A 1 655 ? 36.262 7.511 1.573 1.00 72.56 655 ALA A CA 1
ATOM 5024 C C . ALA A 1 655 ? 35.710 8.206 0.307 1.00 72.56 655 ALA A C 1
ATOM 5026 O O . ALA A 1 655 ? 36.489 8.615 -0.556 1.00 72.56 655 ALA A O 1
ATOM 5027 N N . ARG A 1 656 ? 34.382 8.329 0.147 1.00 74.88 656 ARG A N 1
ATOM 5028 C CA . ARG A 1 656 ? 33.760 9.163 -0.899 1.00 74.88 656 ARG A CA 1
ATOM 5029 C C . ARG A 1 656 ? 33.562 10.616 -0.465 1.00 74.88 656 ARG A C 1
ATOM 5031 O O . ARG A 1 656 ? 33.803 11.493 -1.284 1.00 74.88 656 ARG A O 1
ATOM 5038 N N . VAL A 1 657 ? 33.174 10.871 0.787 1.00 76.19 657 VAL A N 1
ATOM 5039 C CA . VAL A 1 657 ? 33.034 12.237 1.339 1.00 76.19 657 VAL A CA 1
ATOM 5040 C C . VAL A 1 657 ? 34.400 12.917 1.437 1.00 76.19 657 VAL A C 1
ATOM 5042 O O . VAL A 1 657 ? 34.576 14.022 0.940 1.00 76.19 657 VAL A O 1
ATOM 5045 N N . GLU A 1 658 ? 35.396 12.216 1.978 1.00 87.50 658 GLU A N 1
ATOM 5046 C CA . GLU A 1 658 ? 36.767 12.723 2.133 1.00 87.50 658 GLU A CA 1
ATOM 5047 C C . GLU A 1 658 ? 37.409 13.101 0.783 1.00 87.50 658 GLU A C 1
ATOM 5049 O O . GLU A 1 658 ? 38.048 14.143 0.668 1.00 87.50 658 GLU A O 1
ATOM 5054 N N . ARG A 1 659 ? 37.180 12.305 -0.274 1.00 87.44 659 ARG A N 1
ATOM 5055 C CA . ARG A 1 659 ? 37.623 12.641 -1.641 1.00 87.44 659 ARG A CA 1
ATOM 5056 C C . ARG A 1 659 ? 36.797 13.742 -2.301 1.00 87.44 659 ARG A C 1
ATOM 5058 O O . ARG A 1 659 ? 37.349 14.508 -3.084 1.00 87.44 659 ARG A O 1
ATOM 5065 N N . ALA A 1 660 ? 35.496 13.827 -2.016 1.00 83.38 660 ALA A N 1
ATOM 5066 C CA . ALA A 1 660 ? 34.664 14.919 -2.514 1.00 83.38 660 ALA A CA 1
ATOM 5067 C C . ALA A 1 660 ? 35.154 16.261 -1.955 1.00 83.38 660 ALA A C 1
ATOM 5069 O O . ALA A 1 660 ? 35.388 17.177 -2.732 1.00 83.38 660 ALA A O 1
ATOM 5070 N N . PHE A 1 661 ? 35.411 16.333 -0.645 1.00 89.75 661 PHE A N 1
ATOM 5071 C CA . PHE A 1 661 ? 35.989 17.506 0.009 1.00 89.75 661 PHE A CA 1
ATOM 5072 C C . PHE A 1 661 ? 37.320 17.938 -0.633 1.00 89.75 661 PHE A C 1
ATOM 5074 O O . PHE A 1 661 ? 37.407 19.054 -1.135 1.00 89.75 661 PHE A O 1
ATOM 5081 N N . LEU A 1 662 ? 38.321 17.048 -0.720 1.00 91.31 662 LEU A N 1
ATOM 5082 C CA . LEU A 1 662 ? 39.626 17.399 -1.309 1.00 91.31 662 LEU A CA 1
ATOM 5083 C C . LEU A 1 662 ? 39.528 17.822 -2.788 1.00 91.31 662 LEU A C 1
ATOM 5085 O O . LEU A 1 662 ? 40.239 18.728 -3.218 1.00 91.31 662 LEU A O 1
ATOM 5089 N N . GLY A 1 663 ? 38.625 17.208 -3.561 1.00 89.12 663 GLY A N 1
ATOM 5090 C CA . GLY A 1 663 ? 38.383 17.586 -4.956 1.00 89.12 663 GLY A CA 1
ATOM 5091 C C . GLY A 1 663 ? 37.709 18.955 -5.094 1.00 89.12 663 GLY A C 1
ATOM 5092 O O . GLY A 1 663 ? 38.062 19.717 -5.989 1.00 89.12 663 GLY A O 1
ATOM 5093 N N . LEU A 1 664 ? 36.783 19.296 -4.191 1.00 87.38 664 LEU A N 1
ATOM 5094 C CA . LEU A 1 664 ? 36.165 20.625 -4.133 1.00 87.38 664 LEU A CA 1
ATOM 5095 C C . LEU A 1 664 ? 37.153 21.702 -3.667 1.00 87.38 664 LEU A C 1
ATOM 5097 O O . LEU A 1 664 ? 37.054 22.833 -4.135 1.00 87.38 664 LEU A O 1
ATOM 5101 N N . CYS A 1 665 ? 38.122 21.367 -2.806 1.00 91.00 665 CYS A N 1
ATOM 5102 C CA . CYS A 1 665 ? 39.188 22.299 -2.443 1.00 91.00 665 CYS A CA 1
ATOM 5103 C C . CYS A 1 665 ? 40.031 22.690 -3.667 1.00 91.00 665 CYS A C 1
ATOM 5105 O O . CYS A 1 665 ? 40.222 23.877 -3.920 1.00 91.00 665 CYS A O 1
ATOM 5107 N N . LEU A 1 666 ? 40.480 21.713 -4.462 1.00 90.06 666 LEU A N 1
ATOM 5108 C CA . LEU A 1 666 ? 41.237 21.987 -5.690 1.00 90.06 666 LEU A CA 1
ATOM 5109 C C . LEU A 1 666 ? 40.402 22.697 -6.770 1.00 90.06 666 LEU A C 1
ATOM 5111 O O . LEU A 1 666 ? 40.938 23.511 -7.515 1.00 90.06 666 LEU A O 1
ATOM 5115 N N . ALA A 1 667 ? 39.095 22.428 -6.845 1.00 87.44 667 ALA A N 1
ATOM 5116 C CA . ALA A 1 667 ? 38.196 23.071 -7.808 1.00 87.44 667 ALA A CA 1
ATOM 5117 C C . ALA A 1 667 ? 37.853 24.539 -7.473 1.00 87.44 667 ALA A C 1
ATOM 5119 O O . ALA A 1 667 ? 37.278 25.234 -8.310 1.00 87.44 667 ALA A O 1
ATOM 5120 N N . LEU A 1 668 ? 38.165 25.013 -6.259 1.00 89.00 668 LEU A N 1
ATOM 5121 C CA . LEU A 1 668 ? 37.870 26.371 -5.782 1.00 89.00 668 LEU A CA 1
ATOM 5122 C C . LEU A 1 668 ? 39.062 26.961 -4.999 1.00 89.00 668 LEU A C 1
ATOM 5124 O O . LEU A 1 668 ? 38.919 27.191 -3.796 1.00 89.00 668 LEU A O 1
ATOM 5128 N N . PRO A 1 669 ? 40.226 27.221 -5.629 1.00 85.25 669 PRO A N 1
ATOM 5129 C CA . PRO A 1 669 ? 41.504 27.412 -4.934 1.00 85.25 669 PRO A CA 1
ATOM 5130 C C . PRO A 1 669 ? 41.488 28.355 -3.717 1.00 85.25 669 PRO A C 1
ATOM 5132 O O . PRO A 1 669 ? 41.928 27.961 -2.635 1.00 85.25 669 PRO A O 1
ATOM 5135 N N . ASP A 1 670 ? 40.916 29.557 -3.852 1.00 83.38 670 ASP A N 1
ATOM 5136 C CA . ASP A 1 670 ? 40.887 30.574 -2.787 1.00 83.38 670 ASP A CA 1
ATOM 5137 C C . ASP A 1 670 ? 40.144 30.104 -1.525 1.00 83.38 670 ASP A C 1
ATOM 5139 O O . ASP A 1 670 ? 40.597 30.316 -0.398 1.00 83.38 670 ASP A O 1
ATOM 5143 N N . ARG A 1 671 ? 38.996 29.435 -1.704 1.00 86.50 671 ARG A N 1
ATOM 5144 C CA . ARG A 1 671 ? 38.200 28.876 -0.598 1.00 86.50 671 ARG A CA 1
ATOM 5145 C C . ARG A 1 671 ? 38.709 27.511 -0.157 1.00 86.50 671 ARG A C 1
ATOM 5147 O O . ARG A 1 671 ? 38.639 27.189 1.024 1.00 86.50 671 ARG A O 1
ATOM 5154 N N . GLY A 1 672 ? 39.216 26.715 -1.090 1.00 88.25 672 GLY A N 1
ATOM 5155 C CA . GLY A 1 672 ? 39.734 25.378 -0.852 1.00 88.25 672 GLY A CA 1
ATOM 5156 C C . GLY A 1 672 ? 40.946 25.375 0.062 1.00 88.25 672 GLY A C 1
ATOM 5157 O O . GLY A 1 672 ? 41.017 24.540 0.960 1.00 88.25 672 GLY A O 1
ATOM 5158 N N . ARG A 1 673 ? 41.853 26.347 -0.093 1.00 89.75 673 ARG A N 1
ATOM 5159 C CA . ARG A 1 673 ? 42.997 26.511 0.812 1.00 89.75 673 ARG A CA 1
ATOM 5160 C C . ARG A 1 673 ? 42.550 26.851 2.235 1.00 89.75 673 ARG A C 1
ATOM 5162 O O . ARG A 1 673 ? 43.063 26.267 3.184 1.00 89.75 673 ARG A O 1
ATOM 5169 N N . ALA A 1 674 ? 41.564 27.740 2.386 1.00 88.06 674 ALA A N 1
ATOM 5170 C CA . ALA A 1 674 ? 40.994 28.084 3.690 1.00 88.06 674 ALA A CA 1
ATOM 5171 C C . ALA A 1 674 ? 40.283 26.879 4.339 1.00 88.06 674 ALA A C 1
ATOM 5173 O O . ALA A 1 674 ? 40.594 26.514 5.470 1.00 88.06 674 ALA A O 1
ATOM 5174 N N . ALA A 1 675 ? 39.411 26.194 3.595 1.00 88.75 675 ALA A N 1
ATOM 5175 C CA . ALA A 1 675 ? 38.706 25.004 4.069 1.00 88.75 675 ALA A CA 1
ATOM 5176 C C . ALA A 1 675 ? 39.664 23.855 4.442 1.00 88.75 675 ALA A C 1
ATOM 5178 O O . ALA A 1 675 ? 39.424 23.149 5.419 1.00 88.75 675 ALA A O 1
ATOM 5179 N N . LEU A 1 676 ? 40.767 23.679 3.705 1.00 90.75 676 LEU A N 1
ATOM 5180 C CA . LEU A 1 676 ? 41.793 22.672 3.998 1.00 90.75 676 LEU A CA 1
ATOM 5181 C C . LEU A 1 676 ? 42.676 23.043 5.212 1.00 90.75 676 LEU A C 1
ATOM 5183 O O . LEU A 1 676 ? 43.249 22.156 5.848 1.00 90.75 676 LEU A O 1
ATOM 5187 N N . ALA A 1 677 ? 42.755 24.328 5.569 1.00 88.19 677 ALA A N 1
ATOM 5188 C CA . ALA A 1 677 ? 43.390 24.792 6.803 1.00 88.19 677 ALA A CA 1
ATOM 5189 C C . ALA A 1 677 ? 42.479 24.640 8.043 1.00 88.19 677 ALA A C 1
ATOM 5191 O O . ALA A 1 677 ? 42.994 24.436 9.141 1.00 88.19 677 ALA A O 1
ATOM 5192 N N . GLU A 1 678 ? 41.149 24.679 7.877 1.00 85.94 678 GLU A N 1
ATOM 5193 C CA . GLU A 1 678 ? 40.152 24.458 8.948 1.00 85.94 678 GLU A CA 1
ATOM 5194 C C . GLU A 1 678 ? 40.015 22.990 9.413 1.00 85.94 678 GLU A C 1
ATOM 5196 O O . GLU A 1 678 ? 39.315 22.720 10.394 1.00 85.94 678 GLU A O 1
ATOM 5201 N N . VAL A 1 679 ? 40.646 22.032 8.724 1.00 88.69 679 VAL A N 1
ATOM 5202 C CA . VAL A 1 679 ? 40.550 20.591 9.024 1.00 88.69 679 VAL A CA 1
ATOM 5203 C C . VAL A 1 679 ? 41.876 20.017 9.509 1.00 88.69 679 VAL A C 1
ATOM 5205 O O . VAL A 1 679 ? 42.948 20.403 9.042 1.00 88.69 679 VAL A O 1
ATOM 5208 N N . ASP A 1 680 ? 41.796 19.047 10.415 1.00 88.12 680 ASP A N 1
ATOM 5209 C CA . ASP A 1 680 ? 42.945 18.293 10.907 1.00 88.12 680 ASP A CA 1
ATOM 5210 C C . ASP A 1 680 ? 43.044 16.962 10.131 1.00 88.12 680 ASP A C 1
ATOM 5212 O O . ASP A 1 680 ? 42.130 16.137 10.223 1.00 88.12 680 ASP A O 1
ATOM 5216 N N . PRO A 1 681 ? 44.104 16.711 9.337 1.00 87.12 681 PRO A N 1
ATOM 5217 C CA . PRO A 1 681 ? 44.221 15.472 8.567 1.00 87.12 681 PRO A CA 1
ATOM 5218 C C . PRO A 1 681 ? 44.180 14.186 9.407 1.00 87.12 681 PRO A C 1
ATOM 5220 O O . PRO A 1 681 ? 43.742 13.140 8.914 1.00 87.12 681 PRO A O 1
ATOM 5223 N N . ASP A 1 682 ? 44.610 14.245 10.666 1.00 83.31 682 ASP A N 1
ATOM 5224 C CA . ASP A 1 682 ? 44.710 13.101 11.560 1.00 83.31 682 ASP A CA 1
ATOM 5225 C C . ASP A 1 682 ? 43.427 12.859 12.375 1.00 83.31 682 ASP A C 1
ATOM 5227 O O . ASP A 1 682 ? 43.038 11.696 12.548 1.00 83.31 682 ASP A O 1
ATOM 5231 N N . GLU A 1 683 ? 42.705 13.911 12.784 1.00 81.50 683 GLU A N 1
ATOM 5232 C CA . GLU A 1 683 ? 41.379 13.769 13.407 1.00 81.50 683 GLU A CA 1
ATOM 523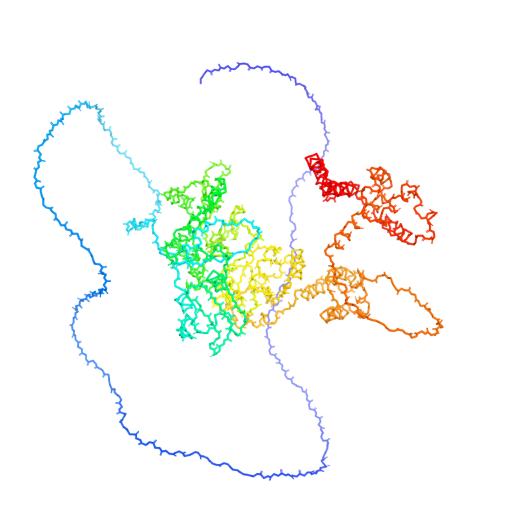3 C C . GLU A 1 683 ? 40.229 13.605 12.398 1.00 81.50 683 GLU A C 1
ATOM 5235 O O . GLU A 1 683 ? 39.327 12.796 12.648 1.00 81.50 683 GLU A O 1
ATOM 5240 N N . ASP A 1 684 ? 40.202 14.355 11.287 1.00 84.31 684 ASP A N 1
ATOM 5241 C CA . ASP A 1 684 ? 39.038 14.463 10.387 1.00 84.31 684 ASP A CA 1
ATOM 5242 C C . ASP A 1 684 ? 38.964 13.366 9.307 1.00 84.31 684 ASP A C 1
ATOM 5244 O O . ASP A 1 684 ? 37.855 12.943 8.953 1.00 84.31 684 ASP A O 1
ATOM 5248 N N . PHE A 1 685 ? 40.096 12.840 8.827 1.00 88.62 685 PHE A N 1
ATOM 5249 C CA . PHE A 1 685 ? 40.132 11.844 7.745 1.00 88.62 685 PHE A CA 1
ATOM 5250 C C . PHE A 1 685 ? 40.287 10.414 8.272 1.00 88.62 685 PHE A C 1
ATOM 5252 O O . PHE A 1 685 ? 41.174 10.116 9.075 1.00 88.62 685 PHE A O 1
ATOM 5259 N N . THR A 1 686 ? 39.428 9.504 7.799 1.00 83.56 686 THR A N 1
ATOM 5260 C CA . THR A 1 686 ? 39.326 8.133 8.326 1.00 83.56 686 THR A CA 1
ATOM 5261 C C . THR A 1 686 ? 40.068 7.072 7.520 1.00 83.56 686 THR A C 1
ATOM 5263 O O . THR A 1 686 ? 40.217 5.959 8.023 1.00 83.56 686 THR A O 1
ATOM 5266 N N . THR A 1 687 ? 40.561 7.378 6.312 1.00 84.56 687 THR A N 1
ATOM 5267 C CA . THR A 1 687 ? 41.438 6.457 5.564 1.00 84.56 687 THR A CA 1
ATOM 5268 C C . THR A 1 687 ? 42.878 6.977 5.496 1.00 84.56 687 THR A C 1
ATOM 5270 O O . THR A 1 687 ? 43.074 8.175 5.285 1.00 84.56 687 THR A O 1
ATOM 5273 N N . PRO A 1 688 ? 43.904 6.106 5.587 1.00 82.50 688 PRO A N 1
ATOM 5274 C CA . PRO A 1 688 ? 45.295 6.533 5.433 1.00 82.50 688 PRO A CA 1
ATOM 5275 C C . PRO A 1 688 ? 45.566 7.223 4.089 1.00 82.50 688 PRO A C 1
ATOM 5277 O O . PRO A 1 688 ? 46.316 8.189 4.036 1.00 82.50 688 PRO A O 1
ATOM 5280 N N . ARG A 1 689 ? 44.929 6.770 3.001 1.00 83.69 689 ARG A N 1
ATOM 5281 C CA . ARG A 1 689 ? 45.164 7.296 1.648 1.00 83.69 689 ARG A CA 1
ATOM 5282 C C . ARG A 1 689 ? 44.630 8.724 1.474 1.00 83.69 689 ARG A C 1
ATOM 5284 O O . ARG A 1 689 ? 45.318 9.572 0.916 1.00 83.69 689 ARG A O 1
ATOM 5291 N N . THR A 1 690 ? 43.428 9.008 1.979 1.00 87.75 690 THR A N 1
ATOM 5292 C CA . THR A 1 690 ? 42.841 10.363 1.963 1.00 87.75 690 THR A CA 1
ATOM 5293 C C . THR A 1 690 ? 43.547 11.307 2.932 1.00 87.75 690 THR A C 1
ATOM 5295 O O . THR A 1 690 ? 43.729 12.471 2.594 1.00 87.75 690 THR A O 1
ATOM 5298 N N . ARG A 1 691 ? 44.021 10.806 4.080 1.00 90.88 691 ARG A N 1
ATOM 5299 C CA . ARG A 1 691 ? 44.873 11.555 5.014 1.00 90.88 691 ARG A CA 1
ATOM 5300 C C . ARG A 1 691 ? 46.193 11.997 4.382 1.00 90.88 691 ARG A C 1
ATOM 5302 O O . ARG A 1 691 ? 46.481 13.188 4.409 1.00 90.88 691 ARG A O 1
ATOM 5309 N N . ARG A 1 692 ? 46.947 11.077 3.759 1.00 88.81 692 ARG A N 1
ATOM 5310 C CA . ARG A 1 692 ? 48.202 11.419 3.058 1.00 88.81 692 ARG A CA 1
ATOM 5311 C C . ARG A 1 692 ? 47.958 12.457 1.958 1.00 88.81 692 ARG A C 1
ATOM 5313 O O . ARG A 1 692 ? 48.727 13.400 1.837 1.00 88.81 692 ARG A O 1
ATOM 5320 N N . ALA A 1 693 ? 46.848 12.351 1.219 1.00 89.69 693 ALA A N 1
ATOM 5321 C CA . ALA A 1 693 ? 46.460 13.367 0.237 1.00 89.69 693 ALA A CA 1
ATOM 5322 C C . ALA A 1 693 ? 46.078 14.721 0.871 1.00 89.69 693 ALA A C 1
ATOM 5324 O O . ALA A 1 693 ? 46.427 15.757 0.320 1.00 89.69 693 ALA A O 1
ATOM 5325 N N . ALA A 1 694 ? 45.405 14.742 2.025 1.00 91.69 694 ALA A N 1
ATOM 5326 C CA . ALA A 1 694 ? 45.087 15.979 2.743 1.00 91.69 694 ALA A CA 1
ATOM 5327 C C . ALA A 1 694 ? 46.342 16.674 3.302 1.00 91.69 694 ALA A C 1
ATOM 5329 O O . ALA A 1 694 ? 46.444 17.894 3.223 1.00 91.69 694 ALA A O 1
ATOM 5330 N N . GLN A 1 695 ? 47.302 15.903 3.825 1.00 91.38 695 GLN A N 1
ATOM 5331 C CA . GLN A 1 695 ? 48.612 16.395 4.270 1.00 91.38 695 GLN A CA 1
ATOM 5332 C C . GLN A 1 695 ? 49.402 16.960 3.077 1.00 91.38 695 GLN A C 1
ATOM 5334 O O . GLN A 1 695 ? 49.749 18.138 3.083 1.00 91.38 695 GLN A O 1
ATOM 5339 N N . TRP A 1 696 ? 49.555 16.177 2.002 1.00 91.62 696 TRP A N 1
ATOM 5340 C CA . TRP A 1 696 ? 50.218 16.595 0.760 1.00 91.62 696 TRP A CA 1
ATOM 5341 C C . TRP A 1 696 ? 49.662 17.911 0.198 1.00 91.62 696 TRP A C 1
ATOM 5343 O O . TRP A 1 696 ? 50.416 18.836 -0.101 1.00 91.62 696 TRP A O 1
ATOM 5353 N N . LEU A 1 697 ? 48.333 18.022 0.104 1.00 91.12 697 LEU A N 1
ATOM 5354 C CA . LEU A 1 697 ? 47.656 19.198 -0.443 1.00 91.12 697 LEU A CA 1
ATOM 5355 C C . LEU A 1 697 ? 47.723 20.437 0.462 1.00 91.12 697 LEU A C 1
ATOM 5357 O O . LEU A 1 697 ? 47.474 21.531 -0.034 1.00 91.12 697 LEU A O 1
ATOM 5361 N N . ARG A 1 698 ? 48.069 20.320 1.753 1.00 90.19 698 ARG A N 1
ATOM 5362 C CA . ARG A 1 698 ? 48.335 21.498 2.606 1.00 90.19 698 ARG A CA 1
ATOM 5363 C C . ARG A 1 698 ? 49.674 22.162 2.283 1.00 90.19 698 ARG A C 1
ATOM 5365 O O . ARG A 1 698 ? 49.815 23.358 2.515 1.00 90.19 698 ARG A O 1
ATOM 5372 N N . GLU A 1 699 ? 50.621 21.401 1.741 1.00 86.19 699 GLU A N 1
ATOM 5373 C CA . GLU A 1 699 ? 51.974 21.858 1.403 1.00 86.19 699 GLU A CA 1
ATOM 5374 C C . GLU A 1 699 ? 52.108 22.184 -0.095 1.00 86.19 699 GLU A C 1
ATOM 5376 O O . GLU A 1 699 ? 52.692 23.201 -0.457 1.00 86.19 699 GLU A O 1
ATOM 5381 N N . HIS A 1 700 ? 51.495 21.374 -0.966 1.00 90.06 700 HIS A N 1
ATOM 5382 C CA . HIS A 1 700 ? 51.651 21.425 -2.427 1.00 90.06 700 HIS A CA 1
ATOM 5383 C C . HIS A 1 700 ? 50.369 21.899 -3.144 1.00 90.06 700 HIS A C 1
ATOM 5385 O O . HIS A 1 700 ? 50.035 21.418 -4.224 1.00 90.06 700 HIS A O 1
ATOM 5391 N N . PHE A 1 701 ? 49.604 22.813 -2.536 1.00 89.12 701 PHE A N 1
ATOM 5392 C CA . PHE A 1 701 ? 48.258 23.186 -3.007 1.00 89.12 701 PHE A CA 1
ATOM 5393 C C . PHE A 1 701 ? 48.229 23.773 -4.433 1.00 89.12 701 PHE A C 1
ATOM 5395 O O . PHE A 1 701 ? 47.333 23.454 -5.211 1.00 89.12 701 PHE A O 1
ATOM 5402 N N . ASP A 1 702 ? 49.198 24.627 -4.775 1.00 84.25 702 ASP A N 1
ATOM 5403 C CA . ASP A 1 702 ? 49.255 25.344 -6.061 1.00 84.25 702 ASP A CA 1
ATOM 5404 C C . ASP A 1 702 ? 49.774 24.485 -7.221 1.00 84.25 702 ASP A C 1
ATOM 5406 O O . ASP A 1 702 ? 49.404 24.706 -8.373 1.00 84.25 702 ASP A O 1
ATOM 5410 N N . ALA A 1 703 ? 50.593 23.476 -6.914 1.00 86.38 703 ALA A N 1
ATOM 5411 C CA . ALA A 1 703 ? 51.147 22.537 -7.885 1.00 86.38 703 ALA A CA 1
ATOM 5412 C C . ALA A 1 703 ? 51.041 21.080 -7.379 1.00 86.38 703 ALA A C 1
ATOM 5414 O O . ALA A 1 703 ? 52.063 20.436 -7.144 1.00 86.38 703 ALA A O 1
ATOM 5415 N N . PRO A 1 704 ? 49.825 20.506 -7.231 1.00 87.50 704 PRO A N 1
ATOM 5416 C CA . PRO A 1 704 ? 49.630 19.221 -6.544 1.00 87.50 704 PRO A CA 1
ATOM 5417 C C . PRO A 1 704 ? 50.373 18.020 -7.137 1.00 87.50 704 PRO A C 1
ATOM 5419 O O . PRO A 1 704 ? 50.518 17.000 -6.464 1.00 87.50 704 PRO A O 1
ATOM 5422 N N . LEU A 1 705 ? 50.791 18.111 -8.402 1.00 87.62 705 LEU A N 1
ATOM 5423 C CA . LEU A 1 705 ? 51.491 17.047 -9.122 1.00 87.62 705 LEU A CA 1
ATOM 5424 C C . LEU A 1 705 ? 53.023 17.191 -9.091 1.00 87.62 705 LEU A C 1
ATOM 5426 O O . LEU A 1 705 ? 53.722 16.247 -9.461 1.00 87.62 705 LEU A O 1
ATOM 5430 N N . GLU A 1 706 ? 53.555 18.340 -8.669 1.00 86.00 706 GLU A N 1
ATOM 5431 C CA . GLU A 1 706 ? 54.999 18.574 -8.600 1.00 86.00 706 GLU A CA 1
ATOM 5432 C C . GLU A 1 706 ? 55.581 17.985 -7.311 1.00 86.00 706 GLU A C 1
ATOM 5434 O O . GLU A 1 706 ? 55.003 18.108 -6.239 1.00 86.00 706 GLU A O 1
ATOM 5439 N N . GLY A 1 707 ? 56.725 17.302 -7.414 1.00 79.06 707 GLY A N 1
ATOM 5440 C CA . GLY A 1 707 ? 57.410 16.696 -6.264 1.00 79.06 707 GLY A CA 1
ATOM 5441 C C . GLY A 1 707 ? 56.824 15.378 -5.733 1.00 79.06 707 GLY A C 1
ATOM 5442 O O . GLY A 1 707 ? 57.418 14.807 -4.821 1.00 79.06 707 GLY A O 1
ATOM 5443 N N . LEU A 1 708 ? 55.714 14.868 -6.290 1.00 83.69 708 LEU A N 1
ATOM 5444 C CA . LEU A 1 708 ? 55.024 13.662 -5.797 1.00 83.69 708 LEU A CA 1
ATOM 5445 C C . LEU A 1 708 ? 55.972 12.455 -5.563 1.00 83.69 708 LEU A C 1
ATOM 5447 O O . LEU A 1 708 ? 56.736 12.102 -6.472 1.00 83.69 708 LEU A O 1
ATOM 5451 N N . PRO A 1 709 ? 55.899 11.772 -4.396 1.00 78.19 709 PRO A N 1
ATOM 5452 C CA . PRO A 1 709 ? 56.757 10.629 -4.080 1.00 78.19 709 PRO A CA 1
ATOM 5453 C C . PRO A 1 709 ? 56.584 9.470 -5.069 1.00 78.19 709 PRO A C 1
ATOM 5455 O O . PRO A 1 709 ? 55.496 8.910 -5.222 1.00 78.19 709 PRO A O 1
ATOM 5458 N N . ARG A 1 710 ? 57.680 9.073 -5.729 1.00 70.31 710 ARG A N 1
ATOM 5459 C CA . ARG A 1 710 ? 57.691 7.979 -6.725 1.00 70.31 710 ARG A CA 1
ATOM 5460 C C . ARG A 1 710 ? 57.477 6.593 -6.106 1.00 70.31 710 ARG A C 1
ATOM 5462 O O . ARG A 1 710 ? 57.193 5.638 -6.824 1.00 70.31 710 ARG A O 1
ATOM 5469 N N . ASP A 1 711 ? 57.631 6.501 -4.793 1.00 79.44 711 ASP A N 1
ATOM 5470 C CA . ASP A 1 711 ? 57.477 5.332 -3.935 1.00 79.44 711 ASP A CA 1
ATOM 5471 C C . ASP A 1 711 ? 56.088 5.228 -3.272 1.00 79.44 711 ASP A C 1
ATOM 5473 O O . ASP A 1 711 ? 55.732 4.143 -2.812 1.00 79.44 711 ASP A O 1
ATOM 5477 N N . ASP A 1 712 ? 55.251 6.279 -3.318 1.00 80.62 712 ASP A N 1
ATOM 5478 C CA . ASP A 1 712 ? 53.818 6.196 -2.982 1.00 80.62 712 ASP A CA 1
ATOM 5479 C C . ASP A 1 712 ? 52.922 6.335 -4.235 1.00 80.62 712 ASP A C 1
ATOM 5481 O O . ASP A 1 712 ? 52.401 7.419 -4.552 1.00 80.62 712 ASP A O 1
ATOM 5485 N N . PRO A 1 713 ? 52.683 5.226 -4.963 1.00 78.88 713 PRO A N 1
ATOM 5486 C CA . PRO A 1 713 ? 51.776 5.219 -6.103 1.00 78.88 713 PRO A CA 1
ATOM 5487 C C . PRO A 1 713 ? 50.302 5.381 -5.696 1.00 78.88 713 PRO A C 1
ATOM 5489 O O . PRO A 1 713 ? 49.490 5.770 -6.536 1.00 78.88 713 PRO A O 1
ATOM 5492 N N . GLU A 1 714 ? 49.915 5.118 -4.439 1.00 80.38 714 GLU A N 1
ATOM 5493 C CA . GLU A 1 714 ? 48.527 5.299 -3.996 1.00 80.38 714 GLU A CA 1
ATOM 5494 C C . GLU A 1 714 ? 48.177 6.778 -3.827 1.00 80.38 714 GLU A C 1
ATOM 5496 O O . GLU A 1 714 ? 47.081 7.196 -4.229 1.00 80.38 714 GLU A O 1
ATOM 5501 N N . LEU A 1 715 ? 49.093 7.547 -3.225 1.00 84.69 715 LEU A N 1
ATOM 5502 C CA . LEU A 1 715 ? 49.024 8.999 -3.095 1.00 84.69 715 LEU A CA 1
ATOM 5503 C C . LEU A 1 715 ? 49.069 9.637 -4.478 1.00 84.69 715 LEU A C 1
ATOM 5505 O O . LEU A 1 715 ? 48.141 10.359 -4.831 1.00 84.69 715 LEU A O 1
ATOM 5509 N N . SER A 1 716 ? 50.068 9.287 -5.294 1.00 83.94 716 SER A N 1
ATOM 5510 C CA . SER A 1 716 ? 50.217 9.814 -6.655 1.00 83.94 716 SER A CA 1
ATOM 5511 C C . SER A 1 716 ? 48.962 9.585 -7.508 1.00 83.94 716 SER A C 1
ATOM 5513 O O . SER A 1 716 ? 48.445 10.514 -8.129 1.00 83.94 716 SER A O 1
ATOM 5515 N N . ALA A 1 717 ? 48.387 8.376 -7.469 1.00 81.88 717 ALA A N 1
ATOM 5516 C CA . ALA A 1 717 ? 47.137 8.080 -8.166 1.00 81.88 717 ALA A CA 1
ATOM 5517 C C . ALA A 1 717 ? 45.913 8.805 -7.572 1.00 81.88 717 ALA A C 1
ATOM 5519 O O . ALA A 1 717 ? 44.960 9.071 -8.302 1.00 81.88 717 ALA A O 1
ATOM 5520 N N . LEU A 1 718 ? 45.899 9.117 -6.267 1.00 85.81 718 LEU A N 1
ATOM 5521 C CA . LEU A 1 718 ? 44.794 9.865 -5.657 1.00 85.81 718 LEU A CA 1
ATOM 5522 C C . LEU A 1 718 ? 44.876 11.357 -5.979 1.00 85.81 718 LEU A C 1
ATOM 5524 O O . LEU A 1 718 ? 43.869 11.947 -6.348 1.00 85.81 718 LEU A O 1
ATOM 5528 N N . VAL A 1 719 ? 46.051 11.974 -5.878 1.00 86.69 719 VAL A N 1
ATOM 5529 C CA . VAL A 1 719 ? 46.210 13.396 -6.208 1.00 86.69 719 VAL A CA 1
ATOM 5530 C C . VAL A 1 719 ? 45.953 13.622 -7.702 1.00 86.69 719 VAL A C 1
ATOM 5532 O O . VAL A 1 719 ? 45.246 14.563 -8.054 1.00 86.69 719 VAL A O 1
ATOM 5535 N N . GLY A 1 720 ? 46.363 12.688 -8.571 1.00 83.44 720 GLY A N 1
ATOM 5536 C CA . GLY A 1 720 ? 45.943 12.657 -9.977 1.00 83.44 720 GLY A CA 1
ATOM 5537 C C . GLY A 1 720 ? 44.420 12.561 -10.172 1.00 83.44 720 GLY A C 1
ATOM 5538 O O . GLY A 1 720 ? 43.857 13.348 -10.932 1.00 83.44 720 GLY A O 1
ATOM 5539 N N . GLU A 1 721 ? 43.728 11.657 -9.459 1.00 86.38 721 GLU A N 1
ATOM 5540 C CA . GLU A 1 721 ? 42.252 11.557 -9.473 1.00 86.38 721 GLU A CA 1
ATOM 5541 C C . GLU A 1 721 ? 41.591 12.888 -9.067 1.00 86.38 721 GLU A C 1
ATOM 5543 O O . GLU A 1 721 ? 40.626 13.323 -9.698 1.00 86.38 721 GLU A O 1
ATOM 5548 N N . LEU A 1 722 ? 42.117 13.547 -8.030 1.00 88.38 722 LEU A N 1
ATOM 5549 C CA . LEU A 1 722 ? 41.577 14.795 -7.489 1.00 88.38 722 LEU A CA 1
ATOM 5550 C C . LEU A 1 722 ? 41.812 15.990 -8.427 1.00 88.38 722 LEU A C 1
ATOM 5552 O O . LEU A 1 722 ? 40.880 16.761 -8.641 1.00 88.38 722 LEU A O 1
ATOM 5556 N N . VAL A 1 723 ? 42.995 16.115 -9.039 1.00 86.62 723 VAL A N 1
ATOM 5557 C CA . VAL A 1 723 ? 43.307 17.181 -10.014 1.00 86.62 723 VAL A CA 1
ATOM 5558 C C . VAL A 1 723 ? 42.467 17.039 -11.287 1.00 86.62 723 VAL A C 1
ATOM 5560 O O . VAL A 1 723 ? 41.847 18.007 -11.722 1.00 86.62 723 VAL A O 1
ATOM 5563 N N . VAL A 1 724 ? 42.358 15.830 -11.853 1.00 81.25 724 VAL A N 1
ATOM 5564 C CA . VAL A 1 724 ? 41.503 15.575 -13.032 1.00 81.25 724 VAL A CA 1
ATOM 5565 C C . VAL A 1 724 ? 40.031 15.871 -12.725 1.00 81.25 724 VAL A C 1
ATOM 5567 O O . VAL A 1 724 ? 39.310 16.385 -13.576 1.00 81.25 724 VAL A O 1
ATOM 5570 N N . ARG A 1 725 ? 39.579 15.592 -11.497 1.00 79.00 725 ARG A N 1
ATOM 5571 C CA . ARG A 1 725 ? 38.221 15.914 -11.037 1.00 79.00 725 ARG A CA 1
ATOM 5572 C C . ARG A 1 725 ? 37.997 17.413 -10.810 1.00 79.00 725 ARG A C 1
ATOM 5574 O O . ARG A 1 725 ? 36.877 17.878 -11.007 1.00 79.00 725 ARG A O 1
ATOM 5581 N N . ALA A 1 726 ? 39.027 18.150 -10.398 1.00 82.94 726 ALA A N 1
ATOM 5582 C CA . ALA A 1 726 ? 38.974 19.594 -10.186 1.00 82.94 726 ALA A CA 1
ATOM 5583 C C . ALA A 1 726 ? 38.931 20.397 -11.498 1.00 82.94 726 ALA A C 1
ATOM 5585 O O . ALA A 1 726 ? 38.347 21.473 -11.524 1.00 82.94 726 ALA A O 1
ATOM 5586 N N . ALA A 1 727 ? 39.458 19.845 -12.597 1.00 77.38 727 ALA A N 1
ATOM 5587 C CA . ALA A 1 727 ? 39.425 20.446 -13.937 1.00 77.38 727 ALA A CA 1
ATOM 5588 C C . ALA A 1 727 ? 38.031 20.451 -14.621 1.00 77.38 727 ALA A C 1
ATOM 5590 O O . ALA A 1 727 ? 37.922 20.741 -15.813 1.00 77.38 727 ALA A O 1
ATOM 5591 N N . GLY A 1 728 ? 36.964 20.101 -13.894 1.00 69.81 728 GLY A N 1
ATOM 5592 C CA . GLY A 1 728 ? 35.580 20.238 -14.354 1.00 69.81 728 GLY A CA 1
ATOM 5593 C C . GLY A 1 728 ? 35.064 21.687 -14.302 1.00 69.81 728 GLY A C 1
ATOM 5594 O O . GLY A 1 728 ? 35.790 22.597 -13.903 1.00 69.81 728 GLY A O 1
ATOM 5595 N N . PRO A 1 729 ? 33.794 21.934 -14.680 1.00 63.44 729 PRO A N 1
ATOM 5596 C CA . PRO A 1 729 ? 33.169 23.239 -14.466 1.00 63.44 729 PRO A CA 1
ATOM 5597 C C . PRO A 1 729 ? 33.154 23.585 -12.963 1.00 63.44 729 PRO A C 1
ATOM 5599 O O . PRO A 1 729 ? 32.880 22.695 -12.149 1.00 63.44 729 PRO A O 1
ATOM 5602 N N . PRO A 1 730 ? 33.427 24.847 -12.579 1.00 59.56 730 PRO A N 1
ATOM 5603 C CA . PRO A 1 730 ? 33.609 25.221 -11.181 1.00 59.56 730 PRO A CA 1
ATOM 5604 C C . PRO A 1 730 ? 32.324 24.968 -10.368 1.00 59.56 730 PRO A C 1
ATOM 5606 O O . PRO A 1 730 ? 31.249 25.423 -10.771 1.00 59.56 730 PRO A O 1
ATOM 5609 N N . PRO A 1 731 ? 32.405 24.238 -9.242 1.00 68.50 731 PRO A N 1
ATOM 5610 C CA . PRO A 1 731 ? 31.251 23.932 -8.404 1.00 68.50 731 PRO A CA 1
ATOM 5611 C C . PRO A 1 731 ? 30.805 25.162 -7.602 1.00 68.50 731 PRO A C 1
ATOM 5613 O O . PRO A 1 731 ? 31.591 26.071 -7.346 1.00 68.50 731 PRO A O 1
ATOM 5616 N N . ASP A 1 732 ? 29.553 25.172 -7.137 1.00 75.75 732 ASP A N 1
ATOM 5617 C CA . ASP A 1 732 ? 29.104 26.188 -6.179 1.00 75.75 732 ASP A CA 1
ATOM 5618 C C . ASP A 1 732 ? 29.932 26.113 -4.883 1.00 75.75 732 ASP A C 1
ATOM 5620 O O . ASP A 1 732 ? 30.148 25.042 -4.308 1.00 75.75 732 ASP A O 1
ATOM 5624 N N . ALA A 1 733 ? 30.356 27.274 -4.391 1.00 78.12 733 ALA A N 1
ATOM 5625 C CA . ALA A 1 733 ? 31.072 27.419 -3.136 1.00 78.12 733 ALA A CA 1
ATOM 5626 C C . ALA A 1 733 ? 30.290 26.870 -1.928 1.00 78.12 733 ALA A C 1
ATOM 5628 O O . ALA A 1 733 ? 30.910 26.356 -0.996 1.00 78.12 733 ALA A O 1
ATOM 5629 N N . ALA A 1 734 ? 28.949 26.887 -1.949 1.00 79.44 734 ALA A N 1
ATOM 5630 C CA . ALA A 1 734 ? 28.165 26.266 -0.878 1.00 79.44 734 ALA A CA 1
ATOM 5631 C C . ALA A 1 734 ? 28.277 24.725 -0.853 1.00 79.44 734 ALA A C 1
ATOM 5633 O O . ALA A 1 734 ? 28.007 24.114 0.184 1.00 79.44 734 ALA A O 1
ATOM 5634 N N . ALA A 1 735 ? 28.712 24.078 -1.944 1.00 82.25 735 ALA A N 1
ATOM 5635 C CA . ALA A 1 735 ? 28.995 22.642 -1.953 1.00 82.25 735 ALA A CA 1
ATOM 5636 C C . ALA A 1 735 ? 30.270 22.307 -1.158 1.00 82.25 735 ALA A C 1
ATOM 5638 O O . ALA A 1 735 ? 30.285 21.319 -0.422 1.00 82.25 735 ALA A O 1
ATOM 5639 N N . LEU A 1 736 ? 31.309 23.150 -1.245 1.00 85.75 736 LEU A N 1
ATOM 5640 C CA . LEU A 1 736 ? 32.518 23.027 -0.422 1.00 85.75 736 LEU A CA 1
ATOM 5641 C C . LEU A 1 736 ? 32.190 23.253 1.062 1.00 85.75 736 LEU A C 1
ATOM 5643 O O . LEU A 1 736 ? 32.535 22.413 1.895 1.00 85.75 736 LEU A O 1
ATOM 5647 N N . ASP A 1 737 ? 31.436 24.316 1.371 1.00 85.19 737 ASP A N 1
ATOM 5648 C CA . ASP A 1 737 ? 30.942 24.598 2.727 1.00 85.19 737 ASP A CA 1
ATOM 5649 C C . ASP A 1 737 ? 30.152 23.386 3.294 1.00 85.19 737 ASP A C 1
ATOM 5651 O O . ASP A 1 737 ? 30.272 23.040 4.472 1.00 85.19 737 ASP A O 1
ATOM 5655 N N . ALA A 1 738 ? 29.370 22.691 2.454 1.00 84.88 738 ALA A N 1
ATOM 5656 C CA . ALA A 1 738 ? 28.594 21.514 2.845 1.00 84.88 738 ALA A CA 1
ATOM 5657 C C . ALA A 1 738 ? 29.438 20.243 3.079 1.00 84.88 738 ALA A C 1
ATOM 5659 O O . ALA A 1 738 ? 29.137 19.498 4.015 1.00 84.88 738 ALA A O 1
ATOM 5660 N N . GLU A 1 739 ? 30.478 19.960 2.284 1.00 87.31 739 GLU A N 1
ATOM 5661 C CA . GLU A 1 739 ? 31.356 18.804 2.554 1.00 87.31 739 GLU A CA 1
ATOM 5662 C C . GLU A 1 739 ? 32.269 19.041 3.770 1.00 87.31 739 GLU A C 1
ATOM 5664 O O . GLU A 1 739 ? 32.447 18.119 4.568 1.00 87.31 739 GLU A O 1
ATOM 5669 N N . LEU A 1 740 ? 32.748 20.273 3.992 1.00 88.00 740 LEU A N 1
ATOM 5670 C CA . LEU A 1 740 ? 33.489 20.656 5.204 1.00 88.00 740 LEU A CA 1
ATOM 5671 C C . LEU A 1 740 ? 32.676 20.356 6.476 1.00 88.00 740 LEU A C 1
ATOM 5673 O O . LEU A 1 740 ? 33.142 19.675 7.391 1.00 88.00 740 LEU A O 1
ATOM 5677 N N . LEU A 1 741 ? 31.412 20.787 6.504 1.00 88.12 741 LEU A N 1
ATOM 5678 C CA . LEU A 1 741 ? 30.509 20.539 7.632 1.00 88.12 741 LEU A CA 1
ATOM 5679 C C . LEU A 1 741 ? 30.183 19.047 7.819 1.00 88.12 741 LEU A C 1
ATOM 5681 O O . LEU A 1 741 ? 30.010 18.594 8.952 1.00 88.12 741 LEU A O 1
ATOM 5685 N N . ARG A 1 742 ? 30.132 18.248 6.743 1.00 86.88 742 ARG A N 1
ATOM 5686 C CA . ARG A 1 742 ? 29.970 16.782 6.839 1.00 86.88 742 ARG A CA 1
ATOM 5687 C C . ARG A 1 742 ? 31.202 16.106 7.434 1.00 86.88 742 ARG A C 1
ATOM 5689 O O . ARG A 1 742 ? 31.036 15.171 8.219 1.00 86.88 742 ARG A O 1
ATOM 5696 N N . LEU A 1 743 ? 32.402 16.584 7.103 1.00 86.50 743 LEU A N 1
ATOM 5697 C CA . LEU A 1 743 ? 33.664 16.103 7.664 1.00 86.50 743 LEU A CA 1
ATOM 5698 C C . LEU A 1 743 ? 33.702 16.336 9.187 1.00 86.50 743 LEU A C 1
ATOM 5700 O O . LEU A 1 743 ? 33.830 15.382 9.959 1.00 86.50 743 LEU A O 1
ATOM 5704 N N . GLN A 1 744 ? 33.429 17.573 9.615 1.00 87.56 744 GLN A N 1
ATOM 5705 C CA . GLN A 1 744 ? 33.401 17.974 11.026 1.00 87.56 744 GLN A CA 1
ATOM 5706 C C . GLN A 1 744 ? 32.318 17.223 11.834 1.00 87.56 744 GLN A C 1
ATOM 5708 O O . GLN A 1 744 ? 32.586 16.725 12.929 1.00 87.56 744 GLN A O 1
ATOM 5713 N N . ILE A 1 745 ? 31.105 17.043 11.289 1.00 86.38 745 ILE A N 1
ATOM 5714 C CA . ILE A 1 745 ? 30.061 16.213 11.928 1.00 86.38 745 ILE A CA 1
ATOM 5715 C C . ILE A 1 745 ? 30.524 14.755 12.063 1.00 86.38 745 ILE A C 1
ATOM 5717 O O . ILE A 1 745 ? 30.291 14.133 13.101 1.00 86.38 745 ILE A O 1
ATOM 5721 N N . ALA A 1 746 ? 31.213 14.207 11.057 1.00 84.31 746 ALA A N 1
ATOM 5722 C CA . ALA A 1 746 ? 31.748 12.851 11.120 1.00 84.31 746 ALA A CA 1
ATOM 5723 C C . ALA A 1 746 ? 32.877 12.702 12.159 1.00 84.31 746 ALA A C 1
ATOM 5725 O O . ALA A 1 746 ? 33.022 11.611 12.718 1.00 84.31 746 ALA A O 1
ATOM 5726 N N . ARG A 1 747 ? 33.658 13.757 12.440 1.00 86.44 747 ARG A N 1
ATOM 5727 C CA . ARG A 1 747 ? 34.624 13.811 13.556 1.00 86.44 747 ARG A CA 1
ATOM 5728 C C . ARG A 1 747 ? 33.911 13.784 14.910 1.00 86.44 747 ARG A C 1
ATOM 5730 O O . ARG A 1 747 ? 34.260 12.967 15.761 1.00 86.44 747 ARG A O 1
ATOM 5737 N N . LEU A 1 748 ? 32.857 14.583 15.092 1.00 84.44 748 LEU A N 1
ATOM 5738 C CA . LEU A 1 748 ? 32.062 14.573 16.330 1.00 84.44 748 LEU A CA 1
ATOM 5739 C C . LEU A 1 748 ? 31.346 13.236 16.563 1.00 84.44 748 LEU A C 1
ATOM 5741 O O . LEU A 1 748 ? 31.372 12.725 17.680 1.00 84.44 748 LEU A O 1
ATOM 5745 N N . ASP A 1 749 ? 30.792 12.612 15.517 1.00 82.06 749 ASP A N 1
ATOM 5746 C CA . ASP A 1 749 ? 30.215 11.262 15.610 1.00 82.06 749 ASP A CA 1
ATOM 5747 C C . ASP A 1 749 ? 31.250 10.210 16.058 1.00 82.06 749 ASP A C 1
ATOM 5749 O O . ASP A 1 749 ? 30.904 9.292 16.803 1.00 82.06 749 ASP A O 1
ATOM 5753 N N . ARG A 1 750 ? 32.531 10.354 15.676 1.00 85.56 750 ARG A N 1
ATOM 5754 C CA . ARG A 1 750 ? 33.621 9.507 16.198 1.00 85.56 750 ARG A CA 1
ATOM 5755 C C . ARG A 1 750 ? 33.933 9.806 17.664 1.00 85.56 750 ARG A C 1
ATOM 5757 O O . ARG A 1 750 ? 34.017 8.867 18.449 1.00 85.56 750 ARG A O 1
ATOM 5764 N N . ARG A 1 751 ? 34.060 11.081 18.054 1.00 81.44 751 ARG A N 1
ATOM 5765 C CA . ARG A 1 751 ? 34.364 11.481 19.445 1.00 81.44 751 ARG A CA 1
ATOM 5766 C C . ARG A 1 751 ? 33.251 11.089 20.429 1.00 81.44 751 ARG A C 1
ATOM 5768 O O . ARG A 1 751 ? 33.554 10.669 21.541 1.00 81.44 751 ARG A O 1
ATOM 5775 N N . ILE A 1 752 ? 31.983 11.133 20.007 1.00 81.94 752 ILE A N 1
ATOM 5776 C CA . ILE A 1 752 ? 30.843 10.610 20.782 1.00 81.94 752 ILE A CA 1
ATOM 5777 C C . ILE A 1 752 ? 30.919 9.080 20.896 1.00 81.94 752 ILE A C 1
ATOM 5779 O O . ILE A 1 752 ? 30.786 8.544 21.993 1.00 81.94 752 ILE A O 1
ATOM 5783 N N . ALA A 1 753 ? 31.175 8.366 19.793 1.00 77.69 753 ALA A N 1
ATOM 5784 C CA . ALA A 1 753 ? 31.300 6.905 19.807 1.00 77.69 753 ALA A CA 1
ATOM 5785 C C . ALA A 1 753 ? 32.505 6.396 20.627 1.00 77.69 753 ALA A C 1
ATOM 5787 O O . ALA A 1 753 ? 32.462 5.280 21.137 1.00 77.69 753 ALA A O 1
ATOM 5788 N N . ALA A 1 754 ? 33.549 7.215 20.779 1.00 78.25 754 ALA A N 1
ATOM 5789 C CA . ALA A 1 754 ? 34.724 6.948 21.609 1.00 78.25 754 ALA A CA 1
ATOM 5790 C C . ALA A 1 754 ? 34.541 7.306 23.103 1.00 78.25 754 ALA A C 1
ATOM 5792 O O . ALA A 1 754 ? 35.490 7.180 23.872 1.00 78.25 754 ALA A O 1
ATOM 5793 N N . GLY A 1 755 ? 33.350 7.749 23.529 1.00 74.62 755 GLY A N 1
ATOM 5794 C CA . GLY A 1 755 ? 33.054 8.039 24.939 1.00 74.62 755 GLY A CA 1
ATOM 5795 C C . GLY A 1 755 ? 33.429 9.445 25.426 1.00 74.62 755 GLY A C 1
ATOM 5796 O O . GLY A 1 755 ? 33.520 9.656 26.632 1.00 74.62 755 GLY A O 1
ATOM 5797 N N . GLY A 1 756 ? 33.636 10.411 24.522 1.00 77.31 756 GLY A N 1
ATOM 5798 C CA . GLY A 1 756 ? 33.823 11.822 24.887 1.00 77.31 756 GLY A CA 1
ATOM 5799 C C . GLY A 1 756 ? 32.580 12.465 25.538 1.00 77.31 756 GLY A C 1
ATOM 5800 O O . GLY A 1 756 ? 31.516 11.844 25.572 1.00 77.31 756 GLY A O 1
ATOM 5801 N N . PRO A 1 757 ? 32.674 13.718 26.035 1.00 78.50 757 PRO A N 1
ATOM 5802 C CA . PRO A 1 757 ? 31.599 14.394 26.775 1.00 78.50 757 PRO A CA 1
ATOM 5803 C C . PRO A 1 757 ? 30.328 14.569 25.927 1.00 78.50 757 PRO A C 1
ATOM 5805 O O . PRO A 1 757 ? 30.185 15.500 25.131 1.00 78.50 757 PRO A O 1
ATOM 5808 N N . VAL A 1 758 ? 29.388 13.634 26.093 1.00 74.19 758 VAL A N 1
ATOM 5809 C CA . VAL A 1 758 ? 28.261 13.429 25.168 1.00 74.19 758 VAL A CA 1
ATOM 5810 C C . VAL A 1 758 ? 27.334 14.644 25.090 1.00 74.19 758 VAL A C 1
ATOM 5812 O O . VAL A 1 758 ? 26.833 14.950 24.012 1.00 74.19 758 VAL A O 1
ATOM 5815 N N . SER A 1 759 ? 27.121 15.359 26.197 1.00 73.75 759 SER A N 1
ATOM 5816 C CA . SER A 1 759 ? 26.276 16.561 26.259 1.00 73.75 759 SER A CA 1
ATOM 5817 C C . SER A 1 759 ? 26.802 17.710 25.395 1.00 73.75 759 SER A C 1
ATOM 5819 O O . SER A 1 759 ? 26.029 18.350 24.685 1.00 73.75 759 SER A O 1
ATOM 5821 N N . GLU A 1 760 ? 28.110 17.953 25.436 1.00 78.81 760 GLU A N 1
ATOM 5822 C CA . GLU A 1 760 ? 28.771 19.055 24.730 1.00 78.81 760 GLU A CA 1
ATOM 5823 C C . GLU A 1 760 ? 28.922 18.726 23.245 1.00 78.81 760 GLU A C 1
ATOM 5825 O O . GLU A 1 760 ? 28.451 19.476 22.387 1.00 78.81 760 GLU A O 1
ATOM 5830 N N . LEU A 1 761 ? 29.461 17.541 22.939 1.00 81.00 761 LEU A N 1
ATOM 5831 C CA . LEU A 1 761 ? 29.647 17.076 21.564 1.00 81.00 761 LEU A CA 1
ATOM 5832 C C . LEU A 1 761 ? 28.307 16.940 20.818 1.00 81.00 761 LEU A C 1
ATOM 5834 O O . LEU A 1 761 ? 28.240 17.217 19.621 1.00 81.00 761 LEU A O 1
ATOM 5838 N N . ALA A 1 762 ? 27.217 16.556 21.497 1.00 76.06 762 ALA A N 1
ATOM 5839 C CA . ALA A 1 762 ? 25.886 16.519 20.886 1.00 76.06 762 ALA A CA 1
ATOM 5840 C C . ALA A 1 762 ? 25.319 17.921 20.597 1.00 76.06 762 ALA A C 1
ATOM 5842 O O . ALA A 1 762 ? 24.621 18.092 19.592 1.00 76.06 762 ALA A O 1
ATOM 5843 N N . ALA A 1 763 ? 25.622 18.921 21.432 1.00 82.12 763 ALA A N 1
ATOM 5844 C CA . ALA A 1 763 ? 25.216 20.307 21.207 1.00 82.12 763 ALA A CA 1
ATOM 5845 C C . ALA A 1 763 ? 25.986 20.935 20.032 1.00 82.12 763 ALA A C 1
ATOM 5847 O O . ALA A 1 763 ? 25.364 21.488 19.122 1.00 82.12 763 ALA A O 1
ATOM 5848 N N . GLU A 1 764 ? 27.312 20.772 19.992 1.00 85.62 764 GLU A N 1
ATOM 5849 C CA . GLU A 1 764 ? 28.170 21.198 18.875 1.00 85.62 764 GLU A CA 1
ATOM 5850 C C . GLU A 1 764 ? 27.706 20.556 17.554 1.00 85.62 764 GLU A C 1
ATOM 5852 O O . GLU A 1 764 ? 27.426 21.239 16.565 1.00 85.62 764 GLU A O 1
ATOM 5857 N N . ARG A 1 765 ? 27.482 19.237 17.565 1.00 89.25 765 ARG A N 1
ATOM 5858 C CA . ARG A 1 765 ? 26.959 18.471 16.425 1.00 89.25 765 ARG A CA 1
ATOM 5859 C C . ARG A 1 765 ? 25.595 18.967 15.944 1.00 89.25 765 ARG A C 1
ATOM 5861 O O . ARG A 1 765 ? 25.341 18.967 14.739 1.00 89.25 765 ARG A O 1
ATOM 5868 N N . ALA A 1 766 ? 24.706 19.383 16.847 1.00 83.56 766 ALA A N 1
ATOM 5869 C CA . ALA A 1 766 ? 23.410 19.949 16.475 1.00 83.56 766 ALA A CA 1
ATOM 5870 C C . ALA A 1 766 ? 23.558 21.314 15.775 1.00 83.56 766 ALA A C 1
ATOM 5872 O O . ALA A 1 766 ? 22.857 21.574 14.793 1.00 83.56 766 ALA A O 1
ATOM 5873 N N . GLN A 1 767 ? 24.501 22.151 16.219 1.00 87.25 767 GLN A N 1
ATOM 5874 C CA . GLN A 1 767 ? 24.820 23.428 15.571 1.00 87.25 767 GLN A CA 1
ATOM 5875 C C . GLN A 1 767 ? 25.439 23.220 14.181 1.00 87.25 767 GLN A C 1
ATOM 5877 O O . GLN A 1 767 ? 24.974 23.825 13.211 1.00 87.25 767 GLN A O 1
ATOM 5882 N N . LEU A 1 768 ? 26.426 22.323 14.049 1.00 87.38 768 LEU A N 1
ATOM 5883 C CA . LEU A 1 768 ? 27.021 21.990 12.749 1.00 87.38 768 LEU A CA 1
ATOM 5884 C C . LEU A 1 768 ? 25.995 21.381 11.789 1.00 87.38 768 LEU A C 1
ATOM 5886 O O . LEU A 1 768 ? 25.986 21.735 10.612 1.00 87.38 768 LEU A O 1
ATOM 5890 N N . LYS A 1 769 ? 25.078 20.532 12.276 1.00 87.44 769 LYS A N 1
ATOM 5891 C CA . LYS A 1 769 ? 23.990 20.011 11.438 1.00 87.44 769 LYS A CA 1
ATOM 5892 C C . LYS A 1 769 ? 23.074 21.134 10.937 1.00 87.44 769 LYS A C 1
ATOM 5894 O O . LYS A 1 769 ? 22.752 21.151 9.757 1.00 87.44 769 LYS A O 1
ATOM 5899 N N . SER A 1 770 ? 22.704 22.090 11.790 1.00 86.38 770 SER A N 1
ATOM 5900 C CA . SER A 1 770 ? 21.910 23.255 11.368 1.00 86.38 770 SER A CA 1
ATOM 5901 C C . SER A 1 770 ? 22.625 24.059 10.269 1.00 86.38 770 SER A C 1
ATOM 5903 O O . SER A 1 770 ? 22.031 24.370 9.237 1.00 86.38 770 SER A O 1
ATOM 5905 N N . ARG A 1 771 ? 23.937 24.308 10.426 1.00 88.62 771 ARG A N 1
ATOM 5906 C CA . ARG A 1 771 ? 24.774 24.930 9.382 1.00 88.62 771 ARG A CA 1
ATOM 5907 C C . ARG A 1 771 ? 24.779 24.107 8.086 1.00 88.62 771 ARG A C 1
ATOM 5909 O O . ARG A 1 771 ? 24.665 24.692 7.013 1.00 88.62 771 ARG A O 1
ATOM 5916 N N . LEU A 1 772 ? 24.872 22.778 8.178 1.00 88.31 772 LEU A N 1
ATOM 5917 C CA . LEU A 1 772 ? 24.867 21.879 7.020 1.00 88.31 772 LEU A CA 1
ATOM 5918 C C . LEU A 1 772 ? 23.525 21.902 6.281 1.00 88.31 772 LEU A C 1
ATOM 5920 O O . LEU A 1 772 ? 23.513 21.981 5.056 1.00 88.31 772 LEU A O 1
ATOM 5924 N N . ASP A 1 773 ? 22.409 21.863 7.009 1.00 81.94 773 ASP A N 1
ATOM 5925 C CA . ASP A 1 773 ? 21.067 21.913 6.424 1.00 81.94 773 ASP A CA 1
ATOM 5926 C C . ASP A 1 773 ? 20.861 23.249 5.659 1.00 81.94 773 ASP A C 1
ATOM 5928 O O . ASP A 1 773 ? 20.272 23.249 4.577 1.00 81.94 773 ASP A O 1
ATOM 5932 N N . LEU A 1 774 ? 21.436 24.372 6.132 1.00 81.56 774 LEU A N 1
ATOM 5933 C CA . LEU A 1 774 ? 21.485 25.642 5.381 1.00 81.56 774 LEU A CA 1
ATOM 5934 C C . LEU A 1 774 ? 22.461 25.630 4.188 1.00 81.56 774 LEU A C 1
ATOM 5936 O O . LEU A 1 774 ? 22.135 26.196 3.146 1.00 81.56 774 LEU A O 1
ATOM 5940 N N . ALA A 1 775 ? 23.648 25.030 4.318 1.00 79.50 775 ALA A N 1
ATOM 5941 C CA . ALA A 1 775 ? 24.632 24.960 3.232 1.00 79.50 775 ALA A CA 1
ATOM 5942 C C . ALA A 1 775 ? 24.111 24.115 2.057 1.00 79.50 775 ALA A C 1
ATOM 5944 O O . ALA A 1 775 ? 24.171 24.541 0.907 1.00 79.50 775 ALA A O 1
ATOM 5945 N N . VAL A 1 776 ? 23.490 22.967 2.351 1.00 78.19 776 VAL A N 1
ATOM 5946 C CA . VAL A 1 776 ? 22.833 22.113 1.349 1.00 78.19 776 VAL A CA 1
ATOM 5947 C C . VAL A 1 776 ? 21.643 22.822 0.699 1.00 78.19 776 VAL A C 1
ATOM 5949 O O . VAL A 1 776 ? 21.460 22.696 -0.505 1.00 78.19 776 VAL A O 1
ATOM 5952 N N . ALA A 1 777 ? 20.865 23.607 1.452 1.00 75.06 777 ALA A N 1
ATOM 5953 C CA . ALA A 1 777 ? 19.771 24.395 0.880 1.00 75.06 777 ALA A CA 1
ATOM 5954 C C . ALA A 1 777 ? 20.246 25.519 -0.064 1.00 75.06 777 ALA A C 1
ATOM 5956 O O . ALA A 1 777 ? 19.468 25.952 -0.910 1.00 75.06 777 ALA A O 1
ATOM 5957 N N . ARG A 1 778 ? 21.498 25.986 0.064 1.00 73.75 778 ARG A N 1
ATOM 5958 C CA . ARG A 1 778 ? 22.132 26.922 -0.883 1.00 73.75 778 ARG A CA 1
ATOM 5959 C C . ARG A 1 778 ? 22.685 26.193 -2.106 1.00 73.75 778 ARG A C 1
ATOM 5961 O O . ARG A 1 778 ? 22.342 26.570 -3.213 1.00 73.75 778 ARG A O 1
ATOM 5968 N N . ALA A 1 779 ? 23.405 25.088 -1.904 1.00 69.94 779 ALA A N 1
ATOM 5969 C CA . ALA A 1 779 ? 23.983 24.256 -2.969 1.00 69.94 779 ALA A CA 1
ATOM 5970 C C . ALA A 1 779 ? 22.954 23.479 -3.830 1.00 69.94 779 ALA A C 1
ATOM 5972 O O . ALA A 1 779 ? 23.318 22.567 -4.574 1.00 69.94 779 ALA A O 1
ATOM 5973 N N . MET A 1 780 ? 21.661 23.785 -3.689 1.00 67.19 780 MET A N 1
ATOM 5974 C CA . MET A 1 780 ? 20.542 23.212 -4.446 1.00 67.19 780 MET A CA 1
ATOM 5975 C C . MET A 1 780 ? 19.576 24.294 -4.976 1.00 67.19 780 MET A C 1
ATOM 5977 O O . MET A 1 780 ? 18.455 23.954 -5.366 1.00 67.19 780 MET A O 1
ATOM 5981 N N . ALA A 1 781 ? 19.981 25.570 -4.950 1.00 57.22 781 ALA A N 1
ATOM 5982 C CA . ALA A 1 781 ? 19.195 26.737 -5.366 1.00 57.22 781 ALA A CA 1
ATOM 5983 C C . ALA A 1 781 ? 19.770 27.402 -6.629 1.00 57.22 781 ALA A C 1
ATOM 5985 O O . ALA A 1 781 ? 18.940 27.937 -7.398 1.00 57.22 781 ALA A O 1
#

Foldseek 3Di:
DDDDDDDDDDDDDDDDDDDDDDDDDDDDDDDDDDDDDDDDDDDDDDDDDDDDDDDDDDDDDDDDDDDDDDDDDDDDDDDDDDDDDDDDDDDDDDDDDDDDDDDDDDDDDDDDDDDDDDDDDDDDDDDDDDDDDDDDDDDDDDDDDDDDDDDPPPDDDPDDPDDPDDDDDDFFFADDDDDDDDQAFDPVLLVVLQVLDQLQVVVCVLQVHHFDADDPFKTWDPDSQDDDDDIQWIAGRPQQKIAGPPPGDIDGQLSVCCRSSVHDSVVSSVVSCVVSVRDTDTDDDDVVVVVVVVLVVVLLVLLVVVLLVFLCCCPPPPLNPLVVVVLVVLVFDPVLCVVQSKGFAAQDWCPSVVVVVVVVDDLVSCVQLQQWDADPVPRDITGPAYQWIWGFFADLRRGGSWIWTAHSDPVDPDRIDIRDDHPRDDLLQTKACNNQLQVVLQVVLEAEEEADPSLQSLLVVLVVSRYIYSHQAAHALNNLVSRLNRHLEYEYQYAPPRNPDVRVLSSVLSSVVSSRFYWYQPDPHPDHNSNCCVPPNSVVSVVSSVVTGGPLLVQLVVLLVPFDLPDPVRLVVSLVSCLVSLVSDDDDPVSLVSLVVSCVSSVHDSVVSCCSSVVVPDDDDDDDDYDDDDDDDDDDDDDDDDDDDPVVVVVVVLVVLLLLLQLLLLLPVVVSLVLLVVDDLVLQRDDPLSSVLSVLCNPCVVPSQPPDDPVPPSNNVSSVVSNVSSPDDRADPLSSVLSSLVSVLVSLVVCVVVPHPVVVSVVVSVVSVVSNVVSVVVSVD